Protein AF-A0A1W9USK1-F1 (afdb_monomer)

pLDDT: mean 75.29, std 17.19, range [24.2, 96.94]

Radius of gyration: 62.86 Å; Cα contacts (8 Å, |Δi|>4): 1246; chains: 1; bounding box: 165×66×156 Å

Structure (mmCIF, N/CA/C/O backbone):
data_AF-A0A1W9USK1-F1
#
_entry.id   AF-A0A1W9USK1-F1
#
loop_
_atom_site.group_PDB
_atom_site.id
_atom_site.type_symbol
_atom_site.label_atom_id
_atom_site.label_alt_id
_atom_site.label_comp_id
_atom_site.label_asym_id
_atom_site.label_entity_id
_atom_site.label_seq_id
_atom_site.pdbx_PDB_ins_code
_atom_site.Cartn_x
_atom_site.Cartn_y
_atom_site.Cartn_z
_atom_site.occupancy
_atom_site.B_iso_or_equiv
_atom_site.auth_seq_id
_atom_site.auth_comp_id
_atom_site.auth_asym_id
_atom_site.auth_atom_id
_atom_site.pdbx_PDB_model_num
ATOM 1 N N . MET A 1 1 ? 61.286 35.410 -27.698 1.00 58.69 1 MET A N 1
ATOM 2 C CA . MET A 1 1 ? 62.224 34.346 -27.285 1.00 58.69 1 MET A CA 1
ATOM 3 C C . MET A 1 1 ? 63.550 34.369 -28.039 1.00 58.69 1 MET A C 1
ATOM 5 O O . MET A 1 1 ? 64.523 34.782 -27.431 1.00 58.69 1 MET A O 1
ATOM 9 N N . LEU A 1 2 ? 63.636 34.010 -29.328 1.00 62.25 2 LEU A N 1
ATOM 10 C CA . LEU A 1 2 ? 64.926 33.966 -30.055 1.00 62.25 2 LEU A CA 1
ATOM 11 C C . LEU A 1 2 ? 65.676 35.310 -30.091 1.00 62.25 2 LEU A C 1
ATOM 13 O O . LEU A 1 2 ? 66.890 35.349 -29.911 1.00 62.25 2 LEU A O 1
ATOM 17 N N . SER A 1 3 ? 64.947 36.425 -30.199 1.00 66.12 3 SER A N 1
ATOM 18 C CA . SER A 1 3 ? 65.538 37.766 -30.075 1.00 66.12 3 SER A CA 1
ATOM 19 C C . SER A 1 3 ? 66.078 38.062 -28.667 1.00 66.12 3 SER A C 1
ATOM 21 O O . SER A 1 3 ? 67.128 38.678 -28.543 1.00 66.12 3 SER A O 1
ATOM 23 N N . GLN A 1 4 ? 65.410 37.593 -27.606 1.00 66.19 4 GLN A N 1
ATOM 24 C CA . GLN A 1 4 ? 65.884 37.757 -26.220 1.00 66.19 4 GLN A CA 1
ATOM 25 C C . GLN A 1 4 ? 67.106 36.870 -25.939 1.00 66.19 4 GLN A C 1
ATOM 27 O O . GLN A 1 4 ? 68.027 37.298 -25.250 1.00 66.19 4 GLN A O 1
ATOM 32 N N . LEU A 1 5 ? 67.138 35.657 -26.508 1.00 66.38 5 LEU A N 1
ATOM 33 C CA . LEU A 1 5 ? 68.307 34.777 -26.486 1.00 66.38 5 LEU A CA 1
ATOM 34 C C . LEU A 1 5 ? 69.496 35.444 -27.192 1.00 66.38 5 LEU A C 1
ATOM 36 O O . LEU A 1 5 ? 70.600 35.424 -26.659 1.00 66.38 5 LEU A O 1
ATOM 40 N N . ALA A 1 6 ? 69.273 36.069 -28.352 1.00 68.88 6 ALA A N 1
ATOM 41 C CA . ALA A 1 6 ? 70.318 36.796 -29.067 1.00 68.88 6 ALA A CA 1
ATOM 42 C C . ALA A 1 6 ? 70.874 37.966 -28.237 1.00 68.88 6 ALA A C 1
ATOM 44 O O . ALA A 1 6 ? 72.088 38.114 -28.134 1.00 68.88 6 ALA A O 1
ATOM 45 N N . ASP A 1 7 ? 70.016 38.750 -27.581 1.00 71.81 7 ASP A N 1
ATOM 46 C CA . ASP A 1 7 ? 70.453 39.871 -26.736 1.00 71.81 7 ASP A CA 1
ATOM 47 C C . ASP A 1 7 ? 71.226 39.407 -25.486 1.00 71.81 7 ASP A C 1
ATOM 49 O O . ASP A 1 7 ? 72.165 40.071 -25.039 1.00 71.81 7 ASP A O 1
ATOM 53 N N . LEU A 1 8 ? 70.862 38.252 -24.919 1.00 69.94 8 LEU A N 1
ATOM 54 C CA . LEU A 1 8 ? 71.554 37.653 -23.776 1.00 69.94 8 LEU A CA 1
ATOM 55 C C . LEU A 1 8 ? 72.918 37.062 -24.181 1.00 69.94 8 LEU A C 1
ATOM 57 O O . LEU A 1 8 ? 73.918 37.296 -23.501 1.00 69.94 8 LEU A O 1
ATOM 61 N N . LEU A 1 9 ? 72.969 36.355 -25.316 1.00 69.56 9 LEU A N 1
ATOM 62 C CA . LEU A 1 9 ? 74.195 35.820 -25.915 1.00 69.56 9 LEU A CA 1
ATOM 63 C C . LEU A 1 9 ? 75.167 36.931 -26.327 1.00 69.56 9 LEU A C 1
ATOM 65 O O . LEU A 1 9 ? 76.374 36.760 -26.192 1.00 69.56 9 LEU A O 1
ATOM 69 N N . GLU A 1 10 ? 74.669 38.075 -26.799 1.00 78.12 10 GLU A N 1
ATOM 70 C CA . GLU A 1 10 ? 75.499 39.233 -27.150 1.00 78.12 10 GLU A CA 1
ATOM 71 C C . GLU A 1 10 ? 76.147 39.865 -25.907 1.00 78.12 10 GLU A C 1
ATOM 73 O O . GLU A 1 10 ? 77.332 40.190 -25.935 1.00 78.12 10 GLU A O 1
ATOM 78 N N . LYS A 1 11 ? 75.416 39.962 -24.785 1.00 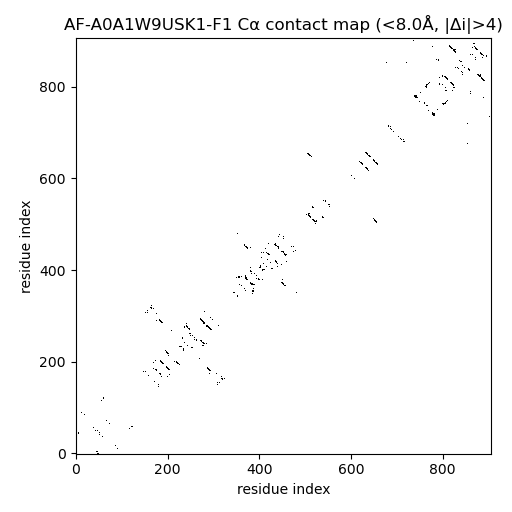75.69 11 LYS A N 1
ATOM 79 C CA . LYS A 1 11 ? 75.950 40.480 -23.510 1.00 75.69 11 LYS A CA 1
ATOM 80 C C . LYS A 1 11 ? 76.974 39.553 -22.854 1.00 75.69 11 LYS A C 1
ATOM 82 O O . LYS A 1 11 ? 77.929 40.045 -22.260 1.00 75.69 11 LYS A O 1
ATOM 87 N N . GLN A 1 12 ? 76.772 38.238 -22.942 1.00 72.44 12 GLN A N 1
ATOM 88 C CA . GLN A 1 12 ? 77.634 37.232 -22.303 1.00 72.44 12 GLN A CA 1
ATOM 89 C C . GLN A 1 12 ? 78.757 36.714 -23.212 1.00 72.44 12 GLN A C 1
ATOM 91 O O . GLN A 1 12 ? 79.623 35.970 -22.752 1.00 72.44 12 GLN A O 1
ATOM 96 N N . ALA A 1 13 ? 78.786 37.129 -24.484 1.00 68.31 13 ALA A N 1
ATOM 97 C CA . ALA A 1 13 ? 79.778 36.694 -25.467 1.00 68.31 13 ALA A CA 1
ATOM 98 C C . ALA A 1 13 ? 81.237 36.756 -24.966 1.00 68.31 13 ALA A C 1
ATOM 100 O O . ALA A 1 13 ? 81.956 35.780 -25.185 1.00 68.31 13 ALA A O 1
ATOM 101 N N . PRO A 1 14 ? 81.691 37.816 -24.256 1.00 71.69 14 PRO A N 1
ATOM 102 C CA . PRO A 1 14 ? 83.073 37.886 -23.777 1.00 71.69 14 PRO A CA 1
ATOM 103 C C . PRO A 1 14 ? 83.405 36.814 -22.727 1.00 71.69 14 PRO A C 1
ATOM 105 O O . PRO A 1 14 ? 84.463 36.193 -22.799 1.00 71.69 14 PRO A O 1
ATOM 108 N N . ALA A 1 15 ? 82.485 36.548 -21.792 1.00 70.12 15 ALA A N 1
ATOM 109 C CA . ALA A 1 15 ? 82.664 35.554 -20.730 1.00 70.12 15 ALA A CA 1
ATOM 110 C C . ALA A 1 15 ? 82.606 34.114 -21.270 1.00 70.12 15 ALA A C 1
ATOM 112 O O . ALA A 1 15 ? 83.434 33.274 -20.907 1.00 70.12 15 ALA A O 1
ATOM 113 N N . ILE A 1 16 ? 81.678 33.849 -22.200 1.00 68.88 16 ILE A N 1
ATOM 114 C CA . ILE A 1 16 ? 81.571 32.570 -22.923 1.00 68.88 16 ILE A CA 1
ATOM 115 C C . ILE A 1 16 ? 82.866 32.298 -23.695 1.00 68.88 16 ILE A C 1
ATOM 117 O O . ILE A 1 16 ? 83.400 31.190 -23.646 1.00 68.88 16 ILE A O 1
ATOM 121 N N . TYR A 1 17 ? 83.398 33.312 -24.381 1.00 69.56 17 TYR A N 1
ATOM 122 C CA . TYR A 1 17 ? 84.616 33.182 -25.173 1.00 69.56 17 TYR A CA 1
ATOM 123 C C . TYR A 1 17 ? 85.845 32.881 -24.307 1.00 69.56 17 TYR A C 1
ATOM 125 O O . TYR A 1 17 ? 86.638 32.001 -24.647 1.00 69.56 17 TYR A O 1
ATOM 133 N N . GLU A 1 18 ? 85.991 33.551 -23.163 1.00 70.25 18 GLU A N 1
ATOM 134 C CA . GLU A 1 18 ? 87.107 33.330 -22.238 1.00 70.25 18 GLU A CA 1
ATOM 135 C C . GLU A 1 18 ? 87.083 31.913 -21.633 1.00 70.25 18 GLU A C 1
ATOM 137 O O . GLU A 1 18 ? 88.085 31.191 -21.696 1.00 70.25 18 GLU A O 1
ATOM 142 N N . LYS A 1 19 ? 85.920 31.464 -21.135 1.00 70.56 19 LYS A N 1
ATOM 143 C CA . LYS A 1 19 ? 85.735 30.110 -20.577 1.00 70.56 19 LYS A CA 1
ATOM 144 C C . LYS A 1 19 ? 85.928 29.014 -21.619 1.00 70.56 19 LYS A C 1
ATOM 146 O O . LYS A 1 19 ? 86.581 28.004 -21.344 1.00 70.56 19 LYS A O 1
ATOM 151 N N . TRP A 1 20 ? 85.415 29.223 -22.828 1.00 69.06 20 TRP A N 1
ATOM 152 C CA . TRP A 1 20 ? 85.579 28.273 -23.922 1.00 69.06 20 TRP A CA 1
ATOM 153 C C . TRP A 1 20 ? 87.037 28.166 -24.378 1.00 69.06 20 TRP A C 1
ATOM 155 O O . TRP A 1 20 ? 87.550 27.059 -24.533 1.00 69.06 20 TRP A O 1
ATOM 165 N N . THR A 1 21 ? 87.744 29.293 -24.510 1.00 66.88 21 THR A N 1
ATOM 166 C CA . THR A 1 21 ? 89.169 29.306 -24.884 1.00 66.88 21 THR A CA 1
ATOM 167 C C . THR A 1 21 ? 90.022 28.584 -23.835 1.00 66.88 21 THR A C 1
ATOM 169 O O . THR A 1 21 ? 90.935 27.831 -24.182 1.00 66.88 21 THR A O 1
ATOM 172 N N . ALA A 1 22 ? 89.701 28.744 -22.547 1.00 68.88 22 ALA A N 1
ATOM 173 C CA . ALA A 1 22 ? 90.359 28.020 -21.462 1.00 68.88 22 ALA A CA 1
ATOM 174 C C . ALA A 1 22 ? 90.100 26.499 -21.521 1.00 68.88 22 ALA A C 1
ATOM 176 O O . ALA A 1 22 ? 91.046 25.714 -21.417 1.00 68.88 22 ALA A O 1
ATOM 177 N N . GLN A 1 23 ? 88.853 26.066 -21.752 1.00 67.38 23 GLN A N 1
ATOM 178 C CA . GLN A 1 23 ? 88.514 24.644 -21.915 1.00 67.38 23 GLN A CA 1
ATOM 179 C C . GLN A 1 23 ? 89.139 24.020 -23.169 1.00 67.38 23 GLN A C 1
ATOM 181 O O . GLN A 1 23 ? 89.606 22.880 -23.123 1.00 67.38 23 GLN A O 1
ATOM 186 N N . ALA A 1 24 ? 89.171 24.750 -24.284 1.00 63.28 24 ALA A N 1
ATOM 187 C CA . ALA A 1 24 ? 89.741 24.264 -25.534 1.00 63.28 24 ALA A CA 1
ATOM 188 C C . ALA A 1 24 ? 91.257 24.036 -25.410 1.00 63.28 24 ALA A C 1
ATOM 190 O O . ALA A 1 24 ? 91.768 23.000 -25.842 1.00 63.28 24 ALA A O 1
ATOM 191 N N . ARG A 1 25 ? 91.963 24.946 -24.723 1.00 67.75 25 ARG A N 1
ATOM 192 C CA . ARG A 1 25 ? 93.387 24.787 -24.387 1.00 67.75 25 ARG A CA 1
ATOM 193 C C . ARG A 1 25 ? 93.634 23.619 -23.434 1.00 67.75 25 ARG A C 1
ATOM 195 O O . ARG A 1 25 ? 94.583 22.868 -23.642 1.00 67.75 25 ARG A O 1
ATOM 202 N N . ALA A 1 26 ? 92.766 23.412 -22.441 1.00 66.56 26 ALA A N 1
ATOM 203 C CA . ALA A 1 26 ? 92.860 22.275 -21.519 1.00 66.56 26 ALA A CA 1
ATOM 204 C C . ALA A 1 26 ? 92.664 20.912 -22.214 1.00 66.56 26 ALA A C 1
ATOM 206 O O . ALA A 1 26 ? 93.242 19.915 -21.785 1.00 66.56 26 ALA A O 1
ATOM 207 N N . LYS A 1 27 ? 91.889 20.866 -23.305 1.00 64.31 27 LYS A N 1
ATOM 208 C CA . LYS A 1 27 ? 91.667 19.666 -24.131 1.00 64.31 27 LYS A CA 1
ATOM 209 C C . LYS A 1 27 ? 92.682 19.497 -25.278 1.00 64.31 27 LYS A C 1
ATOM 211 O O . LYS A 1 27 ? 92.581 18.536 -26.0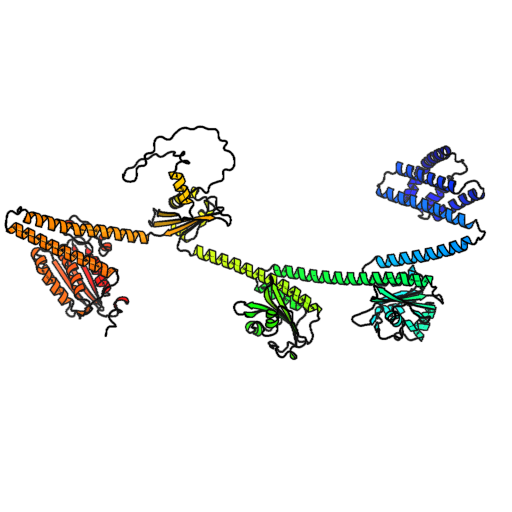36 1.00 64.31 27 LYS A O 1
ATOM 216 N N . GLY A 1 28 ? 93.684 20.378 -25.380 1.00 59.12 28 GLY A N 1
ATOM 217 C CA . GLY A 1 28 ? 94.786 20.265 -26.343 1.00 59.12 28 GLY A CA 1
ATOM 218 C C . GLY A 1 28 ? 94.453 20.698 -27.775 1.00 59.12 28 GLY A C 1
ATOM 219 O O . GLY A 1 28 ? 95.179 20.331 -28.700 1.00 59.12 28 GLY A O 1
ATOM 220 N N . TYR A 1 29 ? 93.377 21.462 -27.981 1.00 64.75 29 TYR A N 1
ATOM 221 C CA . TYR A 1 29 ? 93.001 21.972 -29.303 1.00 64.75 29 TYR A CA 1
ATOM 222 C C . TYR A 1 29 ? 93.846 23.199 -29.685 1.00 64.75 29 TYR A C 1
ATOM 224 O O . TYR A 1 29 ? 94.186 24.022 -28.835 1.00 64.75 29 TYR A O 1
ATOM 232 N N . SER A 1 30 ? 94.217 23.328 -30.963 1.00 55.69 30 SER A N 1
ATOM 233 C CA . SER A 1 30 ? 95.052 24.437 -31.446 1.00 55.69 30 SER A CA 1
ATOM 234 C C . SER A 1 30 ? 94.227 25.701 -31.726 1.00 55.69 30 SER A C 1
ATOM 236 O O . SER A 1 30 ? 93.098 25.615 -32.212 1.00 55.69 30 SER A O 1
ATOM 238 N N . ASP A 1 31 ? 94.810 26.887 -31.492 1.00 53.91 31 ASP A N 1
ATOM 239 C CA . ASP A 1 31 ? 94.133 28.193 -31.650 1.00 53.91 31 ASP A CA 1
ATOM 240 C C . ASP A 1 31 ? 93.540 28.408 -33.072 1.00 53.91 31 ASP A C 1
ATOM 242 O O . ASP A 1 31 ? 92.625 29.204 -33.263 1.00 53.91 31 ASP A O 1
ATOM 246 N N . GLY A 1 32 ? 94.008 27.664 -34.086 1.00 52.53 32 GLY A N 1
ATOM 247 C CA . GLY A 1 32 ? 93.517 27.724 -35.471 1.00 52.53 32 GLY A CA 1
ATOM 248 C C . GLY A 1 32 ? 92.329 26.808 -35.808 1.00 52.53 32 GLY A C 1
ATOM 249 O O . GLY A 1 32 ? 91.776 26.903 -36.908 1.00 52.53 32 GLY A O 1
ATOM 250 N N . VAL A 1 33 ? 91.906 25.917 -34.909 1.00 51.75 33 VAL A N 1
ATOM 251 C CA . VAL A 1 33 ? 90.826 24.932 -35.150 1.00 51.75 33 VAL A CA 1
ATOM 252 C C . VAL A 1 33 ? 89.441 25.453 -34.726 1.00 51.75 33 VAL A C 1
ATOM 254 O O . VAL A 1 33 ? 88.423 25.066 -35.293 1.00 51.75 33 VAL A O 1
ATOM 257 N N . ILE A 1 34 ? 89.429 26.512 -33.932 1.00 54.78 34 ILE A N 1
ATOM 258 C CA . ILE A 1 34 ? 88.286 27.169 -33.295 1.00 54.78 34 ILE A CA 1
ATOM 259 C C . ILE A 1 34 ? 87.282 27.766 -34.318 1.00 54.78 34 ILE A C 1
ATOM 261 O O . ILE A 1 34 ? 87.684 28.364 -35.328 1.00 54.78 34 ILE A O 1
ATOM 265 N N . ILE A 1 35 ? 85.967 27.616 -34.070 1.00 55.56 35 ILE A N 1
ATOM 266 C CA . ILE A 1 35 ? 84.908 28.436 -34.695 1.00 55.56 35 ILE A CA 1
ATOM 267 C C . ILE A 1 35 ? 85.123 29.869 -34.197 1.00 55.56 35 ILE A C 1
ATOM 269 O O . ILE A 1 35 ? 84.727 30.234 -33.096 1.00 55.56 35 ILE A O 1
ATOM 273 N N . HIS A 1 36 ? 85.858 30.645 -34.988 1.00 57.28 36 HIS A N 1
ATOM 274 C CA . HIS A 1 36 ? 86.332 31.974 -34.621 1.00 57.28 36 HIS A CA 1
ATOM 275 C C . HIS A 1 36 ? 85.168 32.913 -34.269 1.00 57.28 36 HIS A C 1
ATOM 277 O O . HIS A 1 36 ? 84.062 32.775 -34.798 1.00 57.28 36 HIS A O 1
ATOM 283 N N . GLU A 1 37 ? 85.475 33.959 -33.498 1.00 56.97 37 GLU A N 1
ATOM 284 C CA . GLU A 1 37 ? 84.656 35.160 -33.247 1.00 56.97 37 GLU A CA 1
ATOM 285 C C . GLU A 1 37 ? 83.885 35.663 -34.493 1.00 56.97 37 GLU A C 1
ATOM 287 O O . GLU A 1 37 ? 82.810 36.237 -34.386 1.00 56.97 37 GLU A O 1
ATOM 292 N N . ALA A 1 38 ? 84.370 35.358 -35.703 1.00 61.12 38 ALA A N 1
ATOM 293 C CA . ALA A 1 38 ? 83.755 35.685 -36.987 1.00 61.12 38 ALA A CA 1
ATOM 294 C C . ALA A 1 38 ? 82.378 35.038 -37.267 1.00 61.12 38 ALA A C 1
ATOM 296 O O . ALA A 1 38 ? 81.645 35.525 -38.137 1.00 61.12 38 ALA A O 1
ATOM 297 N N . VAL A 1 39 ? 82.015 33.941 -36.591 1.00 66.00 39 VAL A N 1
ATOM 298 C CA . VAL A 1 39 ? 80.722 33.256 -36.807 1.00 66.00 39 VAL A CA 1
ATOM 299 C C . VAL A 1 39 ? 79.647 33.770 -35.844 1.00 66.00 39 VAL A C 1
ATOM 301 O O . VAL A 1 39 ? 78.465 33.792 -36.190 1.00 66.00 39 VAL A O 1
ATOM 304 N N . TRP A 1 40 ? 80.058 34.295 -34.689 1.00 69.81 40 TRP A N 1
ATOM 305 C CA . TRP A 1 40 ? 79.164 34.775 -33.636 1.00 69.81 40 TRP A CA 1
ATOM 306 C C . TRP A 1 40 ? 78.204 35.892 -34.090 1.00 69.81 40 TRP A C 1
ATOM 308 O O . TRP A 1 40 ? 76.997 35.745 -33.893 1.00 69.81 40 TRP A O 1
ATOM 318 N N . PRO A 1 41 ? 78.645 36.934 -34.828 1.00 71.62 41 PRO A N 1
ATOM 319 C CA . PRO A 1 41 ? 77.733 37.946 -35.365 1.00 71.62 41 PRO A CA 1
ATOM 320 C C . PRO A 1 41 ? 76.708 37.369 -36.348 1.00 71.62 41 PRO A C 1
ATOM 322 O O . PRO A 1 41 ? 75.589 37.871 -36.458 1.00 71.62 41 PRO A O 1
ATOM 325 N N . THR A 1 42 ? 77.079 36.300 -37.064 1.00 72.62 42 THR A N 1
ATOM 326 C CA . THR A 1 42 ? 76.193 35.642 -38.036 1.00 72.62 42 THR A CA 1
ATOM 327 C C . THR A 1 42 ? 75.117 34.834 -37.310 1.00 72.62 42 THR A C 1
ATOM 329 O O . THR A 1 42 ? 73.959 34.888 -37.711 1.00 72.62 42 THR A O 1
ATOM 332 N N . LEU A 1 43 ? 75.469 34.169 -36.204 1.00 73.25 43 LEU A N 1
ATOM 333 C CA . LEU A 1 43 ? 74.518 33.479 -35.329 1.00 73.25 43 LEU A CA 1
ATOM 334 C C . LEU A 1 43 ? 73.540 34.458 -34.667 1.00 73.25 43 LEU A C 1
ATOM 336 O O . LEU A 1 43 ? 72.334 34.256 -34.738 1.00 73.25 43 LEU A O 1
ATOM 340 N N . LEU A 1 44 ? 74.038 35.552 -34.083 1.00 73.31 44 LEU A N 1
ATOM 341 C CA . LEU A 1 44 ? 73.194 36.569 -33.443 1.00 73.31 44 LEU A CA 1
ATOM 342 C C . LEU A 1 44 ? 72.211 37.205 -34.435 1.00 73.31 44 LEU A C 1
ATOM 344 O O . LEU A 1 44 ? 71.035 37.389 -34.126 1.00 73.31 44 LEU A O 1
ATOM 348 N N . THR A 1 45 ? 72.677 37.494 -35.652 1.00 77.44 45 THR A N 1
ATOM 349 C CA . THR A 1 45 ? 71.821 38.032 -36.720 1.00 77.44 45 THR A CA 1
ATOM 350 C C . THR A 1 45 ? 70.772 37.014 -37.167 1.00 77.44 45 THR A C 1
ATOM 352 O O . THR A 1 45 ? 69.621 37.386 -37.384 1.00 77.44 45 THR A O 1
ATOM 355 N N . ALA A 1 46 ? 71.155 35.742 -37.284 1.00 70.94 46 ALA A N 1
ATOM 356 C CA . ALA A 1 46 ? 70.264 34.652 -37.660 1.00 70.94 46 ALA A CA 1
ATOM 357 C C . ALA A 1 46 ? 69.166 34.411 -36.609 1.00 70.94 46 ALA A C 1
ATOM 359 O O . ALA A 1 46 ? 67.993 34.322 -36.957 1.00 70.94 46 ALA A O 1
ATOM 360 N N . LEU A 1 47 ? 69.524 34.413 -35.320 1.00 70.44 47 LEU A N 1
ATOM 361 C CA . LEU A 1 47 ? 68.578 34.271 -34.207 1.00 70.44 47 LEU A CA 1
ATOM 362 C C . LEU A 1 47 ? 67.606 35.459 -34.109 1.00 70.44 47 LEU A C 1
ATOM 364 O O . LEU A 1 47 ? 66.425 35.265 -33.836 1.00 70.44 47 LEU A O 1
ATOM 368 N N . ARG A 1 48 ? 68.065 36.692 -34.374 1.00 75.81 48 ARG A N 1
ATOM 369 C CA . ARG A 1 48 ? 67.195 37.887 -34.404 1.00 75.81 48 ARG A CA 1
ATOM 370 C C . ARG A 1 48 ? 66.210 37.890 -35.574 1.00 75.81 48 ARG A C 1
ATOM 372 O O . ARG A 1 48 ? 65.151 38.499 -35.462 1.00 75.81 48 ARG A O 1
ATOM 379 N N . LYS A 1 49 ? 66.568 37.252 -36.691 1.00 76.00 49 LYS A N 1
ATOM 380 C CA . LYS A 1 49 ? 65.746 37.175 -37.910 1.00 76.00 49 LYS A CA 1
ATOM 381 C C . LYS A 1 49 ? 64.916 35.897 -38.021 1.00 76.00 49 LYS A C 1
ATOM 383 O O . LYS A 1 49 ? 64.175 35.776 -38.988 1.00 76.00 49 LYS A O 1
ATOM 388 N N . ASP A 1 50 ? 65.052 34.986 -37.058 1.00 70.50 50 ASP A N 1
ATOM 389 C CA . ASP A 1 50 ? 64.439 33.653 -37.081 1.00 70.50 50 ASP A CA 1
ATOM 390 C C . ASP A 1 50 ? 64.746 32.873 -38.378 1.00 70.50 50 ASP A C 1
ATOM 392 O O . ASP A 1 50 ? 63.927 32.132 -38.913 1.00 70.50 50 ASP A O 1
ATOM 396 N N . ASP A 1 51 ? 65.953 33.079 -38.921 1.00 72.25 51 ASP A N 1
ATOM 397 C CA . ASP A 1 51 ? 66.445 32.396 -40.116 1.00 72.25 51 ASP A CA 1
ATOM 398 C C . ASP A 1 51 ? 67.905 31.988 -39.919 1.00 72.25 51 ASP A C 1
ATOM 400 O O . ASP A 1 51 ? 68.832 32.802 -39.957 1.00 72.25 51 ASP A O 1
ATOM 404 N N . LEU A 1 52 ? 68.100 30.688 -39.712 1.00 66.00 52 LEU A N 1
ATOM 405 C CA . LEU A 1 52 ? 69.395 30.066 -39.446 1.00 66.00 52 LEU A CA 1
ATOM 406 C C . LEU A 1 52 ? 70.172 29.713 -40.715 1.00 66.00 52 LEU A C 1
ATOM 408 O O . LEU A 1 52 ? 71.340 29.328 -40.629 1.00 66.00 52 LEU A O 1
ATOM 412 N N . THR A 1 53 ? 69.560 29.856 -41.889 1.00 67.56 53 THR A N 1
ATOM 413 C CA . THR A 1 53 ? 70.156 29.499 -43.182 1.00 67.56 53 THR A CA 1
ATOM 414 C C . THR A 1 53 ? 71.503 30.196 -43.434 1.00 67.56 53 THR A C 1
ATOM 416 O O . THR A 1 53 ? 72.469 29.502 -43.768 1.00 67.56 53 THR A O 1
ATOM 419 N N . PRO A 1 54 ? 71.663 31.516 -43.185 1.00 71.19 54 PRO A N 1
ATOM 420 C CA . PRO A 1 54 ? 72.937 32.209 -43.402 1.00 71.19 54 PRO A CA 1
ATOM 421 C C . PRO A 1 54 ? 74.050 31.733 -42.458 1.00 71.19 54 PRO A C 1
ATOM 423 O O . PRO A 1 54 ? 75.223 31.683 -42.834 1.00 71.19 54 PRO A O 1
ATOM 426 N N . PHE A 1 55 ? 73.687 31.369 -41.225 1.00 71.19 55 PHE A N 1
ATOM 427 C CA . PHE A 1 55 ? 74.616 30.813 -40.245 1.00 71.19 55 PHE A CA 1
ATOM 428 C C . PHE A 1 55 ? 75.050 29.395 -40.638 1.00 71.19 55 PHE A C 1
ATOM 430 O O . PHE A 1 55 ? 76.250 29.119 -40.661 1.00 71.19 55 PHE A O 1
ATOM 437 N N . LYS A 1 56 ? 74.104 28.532 -41.037 1.00 63.47 56 LYS A N 1
ATOM 438 C CA . LYS A 1 56 ? 74.372 27.166 -41.522 1.00 63.47 56 LYS A CA 1
ATOM 439 C C . LYS A 1 56 ? 75.328 27.165 -42.711 1.00 63.47 56 LYS A C 1
ATOM 441 O O . LYS A 1 56 ? 76.303 26.418 -42.712 1.00 63.47 56 LYS A O 1
ATOM 446 N N . GLN A 1 57 ? 75.092 28.042 -43.685 1.00 66.12 57 GLN A N 1
ATOM 447 C CA . GLN A 1 57 ? 75.927 28.142 -44.879 1.00 66.12 57 GLN A CA 1
ATOM 448 C C . GLN A 1 57 ? 77.359 28.573 -44.539 1.00 66.12 57 GLN A C 1
ATOM 450 O O . GLN A 1 57 ? 78.319 27.920 -44.939 1.00 66.12 57 GLN A O 1
ATOM 455 N N . LYS A 1 58 ? 77.516 29.605 -43.702 1.00 68.94 58 LYS A N 1
ATOM 456 C CA . LYS A 1 58 ? 78.836 30.107 -43.302 1.00 68.94 58 LYS A CA 1
ATOM 457 C C . LYS A 1 58 ? 79.618 29.122 -42.430 1.00 68.94 58 LYS A C 1
ATOM 459 O O . LYS A 1 58 ? 80.838 29.026 -42.558 1.00 68.94 58 LYS A O 1
ATOM 464 N N . LEU A 1 59 ? 78.928 28.383 -41.561 1.00 67.25 59 LEU A N 1
ATOM 465 C CA . LEU A 1 59 ? 79.525 27.297 -40.788 1.00 67.25 59 LEU A CA 1
ATOM 466 C C . LEU A 1 59 ? 79.980 26.162 -41.720 1.00 67.25 59 LEU A C 1
ATOM 468 O O . LEU A 1 59 ? 81.125 25.721 -41.632 1.00 67.25 59 LEU A O 1
ATOM 472 N N . GLY A 1 60 ? 79.119 25.756 -42.659 1.00 63.00 60 GLY A N 1
ATOM 473 C CA . GLY A 1 60 ? 79.423 24.763 -43.687 1.00 63.00 60 GLY A CA 1
ATOM 474 C C . GLY A 1 60 ? 80.665 25.117 -44.507 1.00 63.00 60 GLY A C 1
ATOM 475 O O . GLY A 1 60 ? 81.542 24.272 -44.664 1.00 63.00 60 GLY A O 1
ATOM 476 N N . ASP A 1 61 ? 80.805 26.373 -44.935 1.00 65.44 61 ASP A N 1
ATOM 477 C CA . ASP A 1 61 ? 81.955 26.852 -45.715 1.00 65.44 61 ASP A CA 1
ATOM 478 C C . ASP A 1 61 ? 83.276 26.807 -44.928 1.00 65.44 61 ASP A C 1
ATOM 480 O O . ASP A 1 61 ? 84.316 26.395 -45.454 1.00 65.44 61 ASP A O 1
ATOM 484 N N . ILE A 1 62 ? 83.258 27.209 -43.651 1.00 65.50 62 ILE A N 1
ATOM 485 C CA . ILE A 1 62 ? 84.444 27.178 -42.777 1.00 65.50 62 ILE A CA 1
ATOM 486 C C . ILE A 1 62 ? 84.894 25.736 -42.547 1.00 65.50 62 ILE A C 1
ATOM 488 O O . ILE A 1 62 ? 86.087 25.430 -42.636 1.00 65.50 62 ILE A O 1
ATOM 492 N N . VAL A 1 63 ? 83.940 24.848 -42.276 1.00 61.88 63 VAL A N 1
ATOM 493 C CA . VAL A 1 63 ? 84.213 23.434 -42.025 1.00 61.88 63 VAL A CA 1
ATOM 494 C C . VAL A 1 63 ? 84.694 22.753 -43.299 1.00 61.88 63 VAL A C 1
ATOM 496 O O . VAL A 1 63 ? 85.705 22.054 -43.262 1.00 61.88 63 VAL A O 1
ATOM 499 N N . HIS A 1 64 ? 84.053 23.022 -44.437 1.00 63.47 64 HIS A N 1
ATOM 500 C CA . HIS A 1 64 ? 84.504 22.561 -45.744 1.00 63.47 64 HIS A CA 1
ATOM 501 C C . HIS A 1 64 ? 85.960 22.978 -45.987 1.00 63.47 64 HIS A C 1
ATOM 503 O O . HIS A 1 64 ? 86.805 22.133 -46.259 1.00 63.47 64 HIS A O 1
ATOM 509 N N . LYS A 1 65 ? 86.313 24.250 -45.771 1.00 64.62 65 LYS A N 1
ATOM 510 C CA . LYS A 1 65 ? 87.685 24.743 -45.962 1.00 64.62 65 LYS A CA 1
ATOM 511 C C . LYS A 1 65 ? 88.715 24.045 -45.059 1.00 64.62 65 LYS A C 1
ATOM 513 O O . LYS A 1 65 ? 89.830 23.793 -45.511 1.00 64.62 65 LYS A O 1
ATOM 518 N N . LYS A 1 66 ? 88.363 23.710 -43.810 1.00 61.41 66 LYS A N 1
ATOM 519 C CA . LYS A 1 66 ? 89.268 23.027 -42.861 1.00 61.41 66 LYS A CA 1
ATOM 520 C C . LYS A 1 66 ? 89.377 21.516 -43.104 1.00 61.41 66 LYS A C 1
ATOM 522 O O . LYS A 1 66 ? 90.473 20.970 -42.987 1.00 61.41 66 LYS A O 1
ATOM 527 N N . VAL A 1 67 ? 88.284 20.852 -43.481 1.00 60.34 67 VAL A N 1
ATOM 528 C CA . VAL A 1 67 ? 88.262 19.414 -43.809 1.00 60.34 67 VAL A CA 1
ATOM 529 C C . VAL A 1 67 ? 89.013 19.147 -45.115 1.00 60.34 67 VAL A C 1
ATOM 531 O O . VAL A 1 67 ? 89.841 18.241 -45.166 1.00 60.34 67 VAL A O 1
ATOM 534 N N . THR A 1 68 ? 88.813 19.975 -46.145 1.00 61.28 68 THR A N 1
ATOM 535 C CA . THR A 1 68 ? 89.507 19.837 -47.439 1.00 61.28 68 THR A CA 1
ATOM 536 C C . THR A 1 68 ? 91.010 20.135 -47.326 1.00 61.28 68 THR A C 1
ATOM 538 O O . THR A 1 68 ? 91.801 19.596 -48.094 1.00 61.28 68 THR A O 1
ATOM 541 N N . ALA A 1 69 ? 91.428 20.930 -46.332 1.00 58.38 69 ALA A N 1
ATOM 542 C CA . ALA A 1 69 ? 92.834 21.170 -45.993 1.00 58.38 69 ALA A CA 1
ATOM 543 C C . ALA A 1 69 ? 93.455 20.093 -45.071 1.00 58.38 69 ALA A C 1
ATOM 545 O O . ALA A 1 69 ? 94.629 20.201 -44.720 1.00 58.38 69 ALA A O 1
ATOM 546 N N . GLY A 1 70 ? 92.688 19.073 -44.657 1.00 58.53 70 GLY A N 1
ATOM 547 C CA . GLY A 1 70 ? 93.153 17.989 -43.781 1.00 58.53 70 GLY A CA 1
ATOM 548 C C . GLY A 1 70 ? 93.387 18.393 -42.321 1.00 58.53 70 GLY A C 1
ATOM 549 O O . GLY A 1 70 ? 94.037 17.657 -41.584 1.00 58.53 70 GLY A O 1
ATOM 550 N N . ALA A 1 71 ? 92.881 19.554 -41.898 1.00 56.69 71 ALA A N 1
ATOM 551 C CA . ALA A 1 71 ? 93.188 20.140 -40.595 1.00 56.69 71 ALA A CA 1
ATOM 552 C C . ALA A 1 71 ? 92.335 19.586 -39.435 1.00 56.69 71 ALA A C 1
ATOM 554 O O . ALA A 1 71 ? 92.758 19.706 -38.289 1.00 56.69 71 ALA A O 1
ATOM 555 N N . ILE A 1 72 ? 91.160 18.991 -39.708 1.00 64.38 72 ILE A N 1
ATOM 556 C CA . ILE A 1 72 ? 90.253 18.408 -38.695 1.00 64.38 72 ILE A CA 1
ATOM 557 C C . ILE A 1 72 ? 89.522 17.161 -39.223 1.00 64.38 72 ILE A C 1
ATOM 559 O O . ILE A 1 72 ? 89.183 17.083 -40.405 1.00 64.38 72 ILE A O 1
ATOM 563 N N . THR A 1 73 ? 89.230 16.194 -38.348 1.00 64.12 73 THR A N 1
ATOM 564 C CA . THR A 1 73 ? 88.405 15.009 -38.666 1.00 64.12 73 THR A CA 1
ATOM 565 C C . THR A 1 73 ? 86.927 15.210 -38.295 1.00 64.12 73 THR A C 1
ATOM 567 O O . THR A 1 73 ? 86.603 16.013 -37.424 1.00 64.12 73 THR A O 1
ATOM 570 N N . ARG A 1 74 ? 86.008 14.430 -38.897 1.00 62.19 74 ARG A N 1
ATOM 571 C CA . ARG A 1 74 ? 84.559 14.460 -38.577 1.00 62.19 74 ARG A CA 1
ATOM 572 C C . ARG A 1 74 ? 84.278 14.289 -37.083 1.00 62.19 74 ARG A C 1
ATOM 574 O O . ARG A 1 74 ? 83.400 14.952 -36.550 1.00 62.19 74 ARG A O 1
ATOM 581 N N . ARG A 1 75 ? 85.012 13.393 -36.422 1.00 62.97 75 ARG A N 1
ATOM 582 C CA . ARG A 1 75 ? 84.846 13.134 -34.989 1.00 62.97 75 ARG A CA 1
ATOM 583 C C . ARG A 1 75 ? 85.298 14.331 -34.152 1.00 62.97 75 ARG A C 1
ATOM 585 O O . ARG A 1 75 ? 84.554 14.751 -33.282 1.00 62.97 75 ARG A O 1
ATOM 592 N N . GLN A 1 76 ? 86.440 14.931 -34.492 1.00 65.12 76 GLN A N 1
ATOM 593 C CA . GLN A 1 76 ? 86.923 16.147 -33.828 1.00 65.12 76 GLN A CA 1
ATOM 594 C C . GLN A 1 76 ? 85.946 17.316 -33.987 1.00 65.12 76 GLN A C 1
ATOM 596 O O . GLN A 1 76 ? 85.635 17.970 -33.004 1.00 65.12 76 GLN A O 1
ATOM 601 N N . PHE A 1 77 ? 85.380 17.523 -35.180 1.00 67.94 77 PHE A N 1
ATOM 602 C CA . PHE A 1 77 ? 84.378 18.572 -35.394 1.00 67.94 77 PHE A CA 1
ATOM 603 C C . PHE A 1 77 ? 83.110 18.372 -34.545 1.00 67.94 77 PHE A C 1
ATOM 605 O O . PHE A 1 77 ? 82.594 19.327 -33.966 1.00 67.94 77 PHE A O 1
ATOM 612 N N . MET A 1 78 ? 82.621 17.132 -34.453 1.00 63.72 78 MET A N 1
ATOM 613 C CA . MET A 1 78 ? 81.455 16.787 -33.633 1.00 63.72 78 MET A CA 1
ATOM 614 C C . MET A 1 78 ? 81.719 17.002 -32.141 1.00 63.72 78 MET A C 1
ATOM 616 O O . MET A 1 78 ? 80.908 17.631 -31.464 1.00 63.72 78 MET A O 1
ATOM 620 N N . ASP A 1 79 ? 82.867 16.528 -31.655 1.00 64.06 79 ASP A N 1
ATOM 621 C CA . ASP A 1 79 ? 83.260 16.646 -30.250 1.00 64.06 79 ASP A CA 1
ATOM 622 C C . ASP A 1 79 ? 83.493 18.121 -29.855 1.00 64.06 79 ASP A C 1
ATOM 624 O O . ASP A 1 79 ? 83.099 18.549 -28.769 1.00 64.06 79 ASP A O 1
ATOM 628 N N . GLU A 1 80 ? 84.078 18.927 -30.746 1.00 67.19 80 GLU A N 1
ATOM 629 C CA . GLU A 1 80 ? 84.317 20.359 -30.523 1.00 67.19 80 GLU A CA 1
ATOM 630 C C . GLU A 1 80 ? 83.029 21.188 -30.575 1.00 67.19 80 GLU A C 1
ATOM 632 O O . GLU A 1 80 ? 82.830 22.059 -29.728 1.00 67.19 80 GLU A O 1
ATOM 637 N N . THR A 1 81 ? 82.130 20.897 -31.522 1.00 67.12 81 THR A N 1
ATOM 638 C CA . THR A 1 81 ? 80.829 21.578 -31.629 1.00 67.12 81 THR A CA 1
ATOM 639 C C . THR A 1 81 ? 79.981 21.291 -30.394 1.00 67.12 81 THR A C 1
ATOM 641 O O . THR A 1 81 ? 79.424 22.216 -29.809 1.00 67.12 81 THR A O 1
ATOM 644 N N . GLN A 1 82 ? 79.940 20.033 -29.942 1.00 66.75 82 GLN A N 1
ATOM 645 C CA . GLN A 1 82 ? 79.257 19.653 -28.704 1.00 66.75 82 GLN A CA 1
ATOM 646 C C . GLN A 1 82 ? 79.817 20.414 -27.500 1.00 66.75 82 GLN A C 1
ATOM 648 O O . GLN A 1 82 ? 79.060 21.072 -26.794 1.00 66.75 82 GLN A O 1
ATOM 653 N N . ALA A 1 83 ? 81.142 20.406 -27.317 1.00 65.50 83 ALA A N 1
ATOM 654 C CA . ALA A 1 83 ? 81.779 21.102 -26.202 1.00 65.50 83 ALA A CA 1
ATOM 655 C C . ALA A 1 83 ? 81.481 22.612 -26.200 1.00 65.50 83 ALA A C 1
ATOM 657 O O . ALA A 1 83 ? 81.375 23.224 -25.141 1.00 65.50 83 ALA A O 1
ATOM 658 N N . GLN A 1 84 ? 81.333 23.223 -27.375 1.00 67.56 84 GLN A N 1
ATOM 659 C CA . GLN A 1 84 ? 81.017 24.641 -27.502 1.00 67.56 84 GLN A CA 1
ATOM 66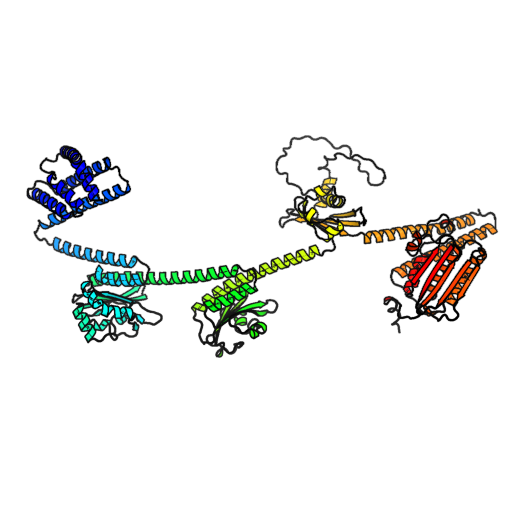0 C C . GLN A 1 84 ? 79.557 24.950 -27.126 1.00 67.56 84 GLN A C 1
ATOM 662 O O . GLN A 1 84 ? 79.300 25.935 -26.434 1.00 67.56 84 GLN A O 1
ATOM 667 N N . PHE A 1 85 ? 78.610 24.094 -27.523 1.00 68.69 85 PHE A N 1
ATOM 668 C CA . PHE A 1 85 ? 77.210 24.199 -27.098 1.00 68.69 85 PHE A CA 1
ATOM 669 C C . PHE A 1 85 ? 77.043 23.957 -25.595 1.00 68.69 85 PHE A C 1
ATOM 671 O O . PHE A 1 85 ? 76.254 24.657 -24.960 1.00 68.69 85 PHE A O 1
ATOM 678 N N . ASP A 1 86 ? 77.825 23.050 -25.010 1.00 65.62 86 ASP A N 1
ATOM 679 C CA . ASP A 1 86 ? 77.802 22.781 -23.570 1.00 65.62 86 ASP A CA 1
ATOM 680 C C . ASP A 1 86 ? 78.235 24.024 -22.762 1.00 65.62 86 ASP A C 1
ATOM 682 O O . ASP A 1 86 ? 77.533 24.422 -21.835 1.00 65.62 86 ASP A O 1
ATOM 686 N N . VAL A 1 87 ? 79.311 24.719 -23.166 1.00 67.38 87 VAL A N 1
ATOM 687 C CA . VAL A 1 87 ? 79.771 25.963 -22.501 1.00 67.38 87 VAL A CA 1
ATOM 688 C C . VAL A 1 87 ? 78.755 27.097 -22.630 1.00 67.38 87 VAL A C 1
ATOM 690 O O . VAL A 1 87 ? 78.501 27.818 -21.666 1.00 67.38 87 VAL A O 1
ATOM 693 N N . ILE A 1 88 ? 78.150 27.261 -23.811 1.00 68.00 88 ILE A N 1
ATOM 694 C CA . ILE A 1 88 ? 77.083 28.251 -24.025 1.00 68.00 88 ILE A CA 1
ATOM 695 C C . ILE A 1 88 ? 75.902 27.952 -23.096 1.00 68.00 88 ILE A C 1
ATOM 697 O O . ILE A 1 88 ? 75.343 28.865 -22.491 1.00 68.00 88 ILE A O 1
ATOM 701 N N . THR A 1 89 ? 75.548 26.676 -22.958 1.00 65.94 89 THR A N 1
ATOM 702 C CA . THR A 1 89 ? 74.446 26.225 -22.106 1.00 65.94 89 THR A CA 1
ATOM 703 C C . THR A 1 89 ? 74.746 26.480 -20.627 1.00 65.94 89 THR A C 1
ATOM 705 O O . THR A 1 89 ? 73.901 27.045 -19.933 1.00 65.94 89 THR A O 1
ATOM 708 N N . GLU A 1 90 ? 75.943 26.136 -20.145 1.00 68.62 90 GLU A N 1
ATOM 709 C CA . GLU A 1 90 ? 76.367 26.384 -18.759 1.00 68.62 90 GLU A CA 1
ATOM 710 C C . GLU A 1 90 ? 76.381 27.880 -18.408 1.00 68.62 90 GLU A C 1
ATOM 712 O O . GLU A 1 90 ? 75.893 28.269 -17.343 1.00 68.62 90 GLU A O 1
ATOM 717 N N . GLU A 1 91 ? 76.868 28.742 -19.306 1.00 68.88 91 GLU A N 1
ATOM 718 C CA . GLU A 1 91 ? 76.920 30.181 -19.032 1.00 68.88 91 GLU A CA 1
ATOM 719 C C . GLU A 1 91 ? 75.528 30.815 -19.031 1.00 68.88 91 GLU A C 1
ATOM 721 O O . GLU A 1 91 ? 75.203 31.603 -18.137 1.00 68.88 91 GLU A O 1
ATOM 726 N N . LEU A 1 92 ? 74.675 30.422 -19.983 1.00 66.00 92 LEU A N 1
ATOM 727 C CA . LEU A 1 92 ? 73.282 30.861 -20.046 1.00 66.00 92 LEU A CA 1
ATOM 728 C C . LEU A 1 92 ? 72.502 30.436 -18.796 1.00 66.00 92 LEU A C 1
ATOM 730 O O . LEU A 1 92 ? 71.758 31.250 -18.252 1.00 66.00 92 LEU A O 1
ATOM 734 N N . LEU A 1 93 ? 72.718 29.213 -18.298 1.00 66.25 93 LEU A N 1
ATOM 735 C CA . LEU A 1 93 ? 72.143 28.723 -17.040 1.00 66.25 93 LEU A CA 1
ATOM 736 C C . LEU A 1 93 ? 72.595 29.555 -15.833 1.00 66.25 93 LEU A C 1
ATOM 738 O O . LEU A 1 93 ? 71.790 29.839 -14.950 1.00 66.25 93 LEU A O 1
ATOM 742 N N . SER A 1 94 ? 73.867 29.961 -15.794 1.00 66.19 94 SER A N 1
ATOM 743 C CA . SER A 1 94 ? 74.438 30.696 -14.657 1.00 66.19 94 SER A CA 1
ATOM 744 C C . SER A 1 94 ? 73.958 32.150 -14.546 1.00 66.19 94 SER A C 1
ATOM 746 O O . SER A 1 94 ? 73.941 32.714 -13.452 1.00 66.19 94 SER A O 1
ATOM 748 N N . CYS A 1 95 ? 73.555 32.761 -15.665 1.00 64.38 95 CYS A N 1
ATOM 749 C CA . CYS A 1 95 ? 73.154 34.168 -15.739 1.00 64.38 95 CYS A CA 1
ATOM 750 C C . CYS A 1 95 ? 71.641 34.381 -15.920 1.00 64.38 95 CYS A C 1
ATOM 752 O O . CYS A 1 95 ? 71.187 35.529 -15.926 1.00 64.38 95 CYS A O 1
ATOM 754 N N . TRP A 1 96 ? 70.852 33.314 -16.081 1.00 65.94 96 TRP A N 1
ATOM 755 C CA . TRP A 1 96 ? 69.408 33.417 -16.284 1.00 65.94 96 TRP A CA 1
ATOM 756 C C . TRP A 1 96 ? 68.669 33.768 -14.989 1.00 65.94 96 TRP A C 1
ATOM 758 O O . TRP A 1 96 ? 68.719 33.032 -14.007 1.00 65.94 96 TRP A O 1
ATOM 768 N N . GLN A 1 97 ? 67.937 34.885 -15.006 1.00 60.47 97 GLN A N 1
ATOM 769 C CA . GLN A 1 97 ? 67.118 35.359 -13.879 1.00 60.47 97 GLN A CA 1
ATOM 770 C C . GLN A 1 97 ? 65.597 35.226 -14.121 1.00 60.47 97 GLN A C 1
ATOM 772 O O . GLN A 1 97 ? 64.811 35.708 -13.310 1.00 60.47 97 GLN A O 1
ATOM 777 N N . GLY A 1 98 ? 65.178 34.610 -15.236 1.00 62.66 98 GLY A N 1
ATOM 778 C CA . GLY A 1 98 ? 63.769 34.432 -15.625 1.00 62.66 98 GLY A CA 1
ATOM 779 C C . GLY A 1 98 ? 63.142 33.105 -15.169 1.00 62.66 98 GLY A C 1
ATOM 780 O O . GLY A 1 98 ? 63.759 32.320 -14.449 1.00 62.66 98 GLY A O 1
ATOM 781 N N . ASP A 1 99 ? 61.914 32.830 -15.620 1.00 64.50 99 ASP A N 1
ATOM 782 C CA . ASP A 1 99 ? 61.139 31.639 -15.233 1.00 64.50 99 ASP A CA 1
ATOM 783 C C . ASP A 1 99 ? 61.765 30.329 -15.767 1.00 64.50 99 ASP A C 1
ATOM 785 O O . ASP A 1 99 ? 62.370 30.284 -16.844 1.00 64.50 99 ASP A O 1
ATOM 789 N N . LYS A 1 100 ? 61.602 29.232 -15.018 1.00 58.56 100 LYS A N 1
ATOM 790 C CA . LYS A 1 100 ? 62.113 27.894 -15.361 1.00 58.56 100 LYS A CA 1
ATOM 791 C C . LYS A 1 100 ? 61.467 27.322 -16.626 1.00 58.56 100 LYS A C 1
ATOM 793 O O . LYS A 1 100 ? 62.108 26.539 -17.322 1.00 58.56 100 LYS A O 1
ATOM 798 N N . ALA A 1 101 ? 60.230 27.710 -16.939 1.00 58.03 101 ALA A N 1
ATOM 799 C CA . ALA A 1 101 ? 59.531 27.265 -18.147 1.00 58.03 101 ALA A CA 1
ATOM 800 C C . ALA A 1 101 ? 60.127 27.872 -19.433 1.00 58.03 101 ALA A C 1
ATOM 802 O O . ALA A 1 101 ? 60.300 27.170 -20.431 1.00 58.03 101 ALA A O 1
ATOM 803 N N . GLU A 1 102 ? 60.521 29.149 -19.401 1.00 62.25 102 GLU A N 1
ATOM 804 C CA . GLU A 1 102 ? 61.220 29.794 -20.522 1.00 62.25 102 GLU A CA 1
ATOM 805 C C . GLU A 1 102 ? 62.607 29.183 -20.735 1.00 62.25 102 GLU A C 1
ATOM 807 O O . GLU A 1 102 ? 63.024 28.953 -21.871 1.00 62.25 102 GLU A O 1
ATOM 812 N N . LEU A 1 103 ? 63.284 28.838 -19.638 1.00 60.69 103 LEU A N 1
ATOM 813 C CA . LEU A 1 103 ? 64.587 28.186 -19.660 1.00 60.69 103 LEU A CA 1
ATOM 814 C C . LEU A 1 103 ? 64.531 26.773 -20.275 1.00 60.69 103 LEU A C 1
ATOM 816 O O . LEU A 1 103 ? 65.417 26.406 -21.045 1.00 60.69 103 LEU A O 1
ATOM 820 N N . ALA A 1 104 ? 63.465 26.008 -20.020 1.00 57.56 104 ALA A N 1
ATOM 821 C CA . ALA A 1 104 ? 63.241 24.704 -20.652 1.00 57.56 104 ALA A CA 1
ATOM 822 C C . ALA A 1 104 ? 62.977 24.815 -22.168 1.00 57.56 104 ALA A C 1
ATOM 824 O O . ALA A 1 104 ? 63.496 24.022 -22.951 1.00 57.56 104 ALA A O 1
ATOM 825 N N . SER A 1 105 ? 62.226 25.832 -22.598 1.00 60.12 105 SER A N 1
ATOM 826 C CA . SER A 1 105 ? 61.961 26.098 -24.021 1.00 60.12 105 SER A CA 1
ATOM 827 C C . SER A 1 105 ? 63.214 26.593 -24.766 1.00 60.12 105 SER A C 1
ATOM 829 O O . SER A 1 105 ? 63.503 26.165 -25.889 1.00 60.12 105 SER A O 1
ATOM 831 N N . LEU A 1 106 ? 64.043 27.414 -24.112 1.00 61.31 106 LEU A N 1
ATOM 832 C CA . LEU A 1 106 ? 65.369 27.798 -24.613 1.00 61.31 106 LEU A CA 1
ATOM 833 C C . LEU A 1 106 ? 66.292 26.588 -24.763 1.00 61.31 106 LEU A C 1
ATOM 835 O O . LEU A 1 106 ? 66.976 26.462 -25.779 1.00 61.31 106 LEU A O 1
ATOM 839 N N . TRP A 1 107 ? 66.269 25.672 -23.794 1.00 62.91 107 TRP A N 1
ATOM 840 C CA . TRP A 1 107 ? 67.046 24.435 -23.838 1.00 62.91 107 TRP A CA 1
ATOM 841 C C . TRP A 1 107 ? 66.637 23.533 -25.008 1.00 62.91 107 TRP A C 1
ATOM 843 O O . TRP A 1 107 ? 67.490 23.015 -25.734 1.00 62.91 107 TRP A O 1
ATOM 853 N N . GLN A 1 108 ? 65.333 23.408 -25.254 1.00 61.78 108 GLN A N 1
ATOM 854 C CA . GLN A 1 108 ? 64.801 22.639 -26.377 1.00 61.78 108 GLN A CA 1
ATOM 855 C C . GLN A 1 108 ? 65.203 23.259 -27.725 1.00 61.78 108 GLN A C 1
ATOM 857 O O . GLN A 1 108 ? 65.586 22.548 -28.653 1.00 61.78 108 GLN A O 1
ATOM 862 N N . THR A 1 109 ? 65.214 24.591 -27.800 1.00 63.91 109 THR A N 1
ATOM 863 C CA . THR A 1 109 ? 65.625 25.346 -28.991 1.00 63.91 109 THR A CA 1
ATOM 864 C C . THR A 1 109 ? 67.124 25.197 -29.282 1.00 63.91 109 THR A C 1
ATOM 866 O O . THR A 1 109 ? 67.506 24.952 -30.425 1.00 63.91 109 THR A O 1
ATOM 869 N N . LEU A 1 110 ? 67.986 25.282 -28.260 1.00 62.19 110 LEU A N 1
ATOM 870 C CA . LEU A 1 110 ? 69.436 25.085 -28.403 1.00 62.19 110 LEU A CA 1
ATOM 871 C C . LEU A 1 110 ? 69.787 23.645 -28.799 1.00 62.19 110 LEU A C 1
ATOM 873 O O . LEU A 1 110 ? 70.629 23.436 -29.671 1.00 62.19 110 LEU A O 1
ATOM 877 N N . SER A 1 111 ? 69.088 22.664 -28.227 1.00 61.38 111 SER A N 1
ATOM 878 C CA . SER A 1 111 ? 69.265 21.247 -28.568 1.00 61.38 111 SER A CA 1
ATOM 879 C C . SER A 1 111 ? 68.848 20.954 -30.014 1.00 61.38 111 SER A C 1
ATOM 881 O O . SER A 1 111 ? 69.533 20.224 -30.732 1.00 61.38 111 SER A O 1
ATOM 883 N N . HIS A 1 112 ? 67.755 21.569 -30.478 1.00 63.53 112 HIS A N 1
ATOM 884 C CA . HIS A 1 112 ? 67.321 21.455 -31.869 1.00 63.53 112 HIS A CA 1
ATOM 885 C C . HIS A 1 112 ? 68.324 22.114 -32.826 1.00 63.53 112 HIS A C 1
ATOM 887 O O . HIS A 1 112 ? 68.670 21.529 -33.850 1.00 63.53 112 HIS A O 1
ATOM 893 N N . LEU A 1 113 ? 68.861 23.287 -32.463 1.00 62.91 113 LEU A N 1
ATOM 894 C CA . LEU A 1 113 ? 69.904 23.978 -33.227 1.00 62.91 113 LEU A CA 1
ATOM 895 C C . LEU A 1 113 ? 71.152 23.101 -33.407 1.00 62.91 113 LEU A C 1
ATOM 897 O O . LEU A 1 113 ? 71.698 22.986 -34.505 1.00 62.91 113 LEU A O 1
ATOM 901 N N . GLN A 1 114 ? 71.584 22.454 -32.327 1.00 61.59 114 GLN A N 1
ATOM 902 C CA . GLN A 1 114 ? 72.733 21.559 -32.308 1.00 61.59 114 GLN A CA 1
ATOM 903 C C . GLN A 1 114 ? 72.529 20.319 -33.191 1.00 61.59 114 GLN A C 1
ATOM 905 O O . GLN A 1 114 ? 73.418 19.950 -33.970 1.00 61.59 114 GLN A O 1
ATOM 910 N N . ALA A 1 115 ? 71.355 19.689 -33.107 1.00 59.00 115 ALA A N 1
ATOM 911 C CA . ALA A 1 115 ? 70.999 18.543 -33.941 1.00 59.00 115 ALA A CA 1
ATOM 912 C C . ALA A 1 115 ? 70.967 18.917 -35.432 1.00 59.00 115 ALA A C 1
ATOM 914 O O . ALA A 1 115 ? 71.452 18.169 -36.283 1.00 59.00 115 ALA A O 1
ATOM 915 N N . GLU A 1 116 ? 70.467 20.107 -35.752 1.00 60.41 116 GLU A N 1
ATOM 916 C CA . GLU A 1 116 ? 70.331 20.575 -37.127 1.00 60.41 116 GLU A CA 1
ATOM 917 C C . GLU A 1 116 ? 71.681 20.949 -37.765 1.00 60.41 116 GLU A C 1
ATOM 919 O O . GLU A 1 116 ? 71.942 20.618 -38.924 1.00 60.41 116 GLU A O 1
ATOM 924 N N . VAL A 1 117 ? 72.591 21.562 -36.998 1.00 59.16 117 VAL A N 1
ATOM 925 C CA . VAL A 1 117 ? 73.981 21.824 -37.421 1.00 59.16 117 VAL A CA 1
ATOM 926 C C . VAL A 1 117 ? 74.733 20.514 -37.688 1.00 59.16 117 VAL A C 1
ATOM 928 O O . VAL A 1 117 ? 75.438 20.382 -38.692 1.00 59.16 117 VAL A O 1
ATOM 931 N N . THR A 1 118 ? 74.529 19.518 -36.826 1.00 58.00 118 THR A N 1
ATOM 932 C CA . THR A 1 118 ? 75.100 18.170 -36.962 1.00 58.00 118 THR A CA 1
ATOM 933 C C . THR A 1 118 ? 74.603 17.461 -38.225 1.00 58.00 118 THR A C 1
ATOM 935 O O . THR A 1 118 ? 75.382 16.831 -38.949 1.00 58.00 118 THR A O 1
ATOM 938 N N . PHE A 1 119 ? 73.306 17.581 -38.514 1.00 53.50 119 PHE A N 1
ATOM 939 C CA . PHE A 1 119 ? 72.668 16.980 -39.681 1.00 53.50 119 PHE A CA 1
ATOM 940 C C . PHE A 1 119 ? 73.158 17.620 -40.987 1.00 53.50 119 PHE A C 1
ATOM 942 O O . PHE A 1 119 ? 73.566 16.907 -41.906 1.00 53.50 119 PHE A O 1
ATOM 949 N N . SER A 1 120 ? 73.239 18.952 -41.041 1.00 54.06 120 SER A N 1
ATOM 950 C CA . SER A 1 120 ? 73.693 19.685 -42.232 1.00 54.06 120 SER A CA 1
ATOM 951 C C . SER A 1 120 ? 75.144 19.358 -42.633 1.00 54.06 120 SER A C 1
ATOM 953 O O . SER A 1 120 ? 75.476 19.303 -43.819 1.00 54.06 120 SER A O 1
ATOM 955 N N . PHE A 1 121 ? 76.012 19.041 -41.664 1.00 55.03 121 PHE A N 1
ATOM 956 C CA . PHE A 1 121 ? 77.367 18.551 -41.944 1.00 55.03 121 PHE A CA 1
ATOM 957 C C . PHE A 1 121 ? 77.372 17.163 -42.612 1.00 55.03 121 PHE A C 1
ATOM 959 O O . PHE A 1 121 ? 78.204 16.887 -43.480 1.00 55.03 121 PHE A O 1
ATOM 966 N N . SER A 1 122 ? 76.436 16.286 -42.238 1.00 52.94 122 SER A N 1
ATOM 967 C CA . SER A 1 122 ? 76.357 14.931 -42.790 1.00 52.94 122 SER A CA 1
ATOM 968 C C . SER A 1 122 ? 75.928 14.907 -44.261 1.00 52.94 122 SER A C 1
ATOM 970 O O . SER A 1 122 ? 76.488 14.128 -45.035 1.00 52.94 122 SER A O 1
ATOM 972 N N . GLU A 1 123 ? 75.039 15.816 -44.672 1.00 50.50 123 GLU A N 1
ATOM 973 C CA . GLU A 1 123 ? 74.613 15.973 -46.070 1.00 50.50 123 GLU A CA 1
ATOM 974 C C . GLU A 1 123 ? 75.740 16.481 -46.981 1.00 50.50 123 GLU A C 1
ATOM 976 O O . GLU A 1 123 ? 75.982 15.910 -48.046 1.00 50.50 123 GLU A O 1
ATOM 981 N N . ASN A 1 124 ? 76.490 17.503 -46.559 1.00 47.53 124 ASN A N 1
ATOM 982 C CA . ASN A 1 124 ? 77.556 18.082 -47.388 1.00 47.53 124 ASN A CA 1
ATOM 983 C C . ASN A 1 124 ? 78.796 17.172 -47.515 1.00 47.53 124 ASN A C 1
ATOM 985 O O . ASN A 1 124 ? 79.480 17.183 -48.541 1.00 47.53 124 ASN A O 1
ATOM 989 N N . TYR A 1 125 ? 79.077 16.330 -46.513 1.00 47.41 125 TYR A N 1
ATOM 990 C CA . TYR A 1 125 ? 80.154 15.330 -46.575 1.00 47.41 125 TYR A CA 1
ATOM 991 C C . TYR A 1 125 ? 79.834 14.183 -47.555 1.00 47.41 125 TYR A C 1
ATOM 993 O O . TYR A 1 125 ? 80.732 13.633 -48.195 1.00 47.41 125 TYR A O 1
ATOM 1001 N N . LEU A 1 126 ? 78.550 13.851 -47.724 1.00 45.59 126 LEU A N 1
ATOM 1002 C CA . LEU A 1 126 ? 78.082 12.833 -48.671 1.00 45.59 126 LEU A CA 1
ATOM 1003 C C . LEU A 1 126 ? 78.190 13.284 -50.135 1.00 45.59 126 LEU A C 1
ATOM 1005 O O . LEU A 1 126 ? 78.428 12.454 -51.012 1.00 45.59 126 LEU A O 1
ATOM 1009 N N . GLN A 1 127 ? 78.084 14.585 -50.416 1.00 45.81 127 GLN A N 1
ATOM 1010 C CA . GLN A 1 127 ? 78.145 15.093 -51.792 1.00 45.81 127 GLN A CA 1
ATOM 1011 C C . GLN A 1 127 ? 79.543 15.004 -52.434 1.00 45.81 127 GLN A C 1
ATOM 1013 O O . GLN A 1 127 ? 79.650 14.955 -53.658 1.00 45.81 127 GLN A O 1
ATOM 1018 N N . THR A 1 128 ? 80.625 14.945 -51.649 1.00 45.50 128 THR A N 1
ATOM 1019 C CA . THR A 1 128 ? 82.004 15.094 -52.164 1.00 45.50 128 THR A CA 1
ATOM 1020 C C . THR A 1 128 ? 82.749 13.784 -52.450 1.00 45.50 128 THR A C 1
ATOM 1022 O O . THR A 1 128 ? 83.805 13.814 -53.078 1.00 45.50 128 THR A O 1
ATOM 1025 N N . THR A 1 129 ? 82.210 12.614 -52.094 1.00 42.75 129 THR A N 1
ATOM 1026 C CA . THR A 1 129 ? 82.846 11.305 -52.368 1.00 42.75 129 THR A CA 1
ATOM 1027 C C . THR A 1 129 ? 82.107 10.511 -53.453 1.00 42.75 129 THR A C 1
ATOM 1029 O O . THR A 1 129 ? 81.614 9.407 -53.243 1.00 42.75 129 THR A O 1
ATOM 1032 N N . GLN A 1 130 ? 82.053 11.058 -54.673 1.00 40.75 130 GLN A N 1
ATOM 1033 C CA . GLN A 1 130 ? 81.495 10.367 -55.843 1.00 40.75 130 GLN A CA 1
ATOM 1034 C C . GLN A 1 130 ? 82.512 9.428 -56.522 1.00 40.75 130 GLN A C 1
ATOM 1036 O O . GLN A 1 130 ? 83.249 9.828 -57.422 1.00 40.75 130 GLN A O 1
ATOM 1041 N N . ARG A 1 131 ? 82.479 8.132 -56.181 1.00 39.22 131 ARG A N 1
ATOM 1042 C CA . ARG A 1 131 ? 82.746 7.033 -57.136 1.00 39.22 131 ARG A CA 1
ATOM 1043 C C . ARG A 1 131 ? 81.747 5.895 -56.894 1.00 39.22 131 ARG A C 1
ATOM 1045 O O . ARG A 1 131 ? 81.718 5.300 -55.821 1.00 39.22 131 ARG A O 1
ATOM 1052 N N . LYS A 1 132 ? 80.900 5.634 -57.899 1.00 46.78 132 LYS A N 1
ATOM 1053 C CA . LYS A 1 132 ? 79.743 4.722 -57.855 1.00 46.78 132 LYS A CA 1
ATOM 1054 C C . LYS A 1 132 ? 80.165 3.262 -57.625 1.00 46.78 132 LYS A C 1
ATOM 1056 O O . LYS A 1 132 ? 80.951 2.717 -58.393 1.00 46.78 132 LYS A O 1
ATOM 1061 N N . SER A 1 133 ? 79.599 2.640 -56.590 1.00 40.50 133 SER A N 1
ATOM 1062 C CA . SER A 1 133 ? 79.754 1.225 -56.219 1.00 40.50 133 SER A CA 1
ATOM 1063 C C . SER A 1 133 ? 78.372 0.555 -56.142 1.00 40.50 133 SER A C 1
ATOM 1065 O O . SER A 1 133 ? 77.425 1.217 -55.720 1.00 40.50 133 SER A O 1
ATOM 1067 N N . PRO A 1 134 ? 78.230 -0.742 -56.485 1.00 43.50 134 PRO A N 1
ATOM 1068 C CA . PRO A 1 134 ? 76.960 -1.482 -56.458 1.00 43.50 134 PRO A CA 1
ATOM 1069 C C . PRO A 1 134 ? 76.234 -1.498 -55.100 1.00 43.50 134 PRO A C 1
ATOM 1071 O O . PRO A 1 134 ? 75.025 -1.708 -55.069 1.00 43.50 134 PRO A O 1
ATOM 1074 N N . ARG A 1 135 ? 76.916 -1.189 -53.985 1.00 48.22 135 ARG A N 1
ATOM 1075 C CA . ARG A 1 135 ? 76.250 -0.965 -52.690 1.00 48.22 135 ARG A CA 1
ATOM 1076 C C . ARG A 1 135 ? 75.287 0.230 -52.709 1.00 48.22 135 ARG A C 1
ATOM 1078 O O . ARG A 1 135 ? 74.255 0.136 -52.069 1.00 48.22 135 ARG A O 1
ATOM 1085 N N . LEU A 1 136 ? 75.576 1.300 -53.459 1.00 41.12 136 LEU A N 1
ATOM 1086 C CA . LEU A 1 136 ? 74.738 2.511 -53.520 1.00 41.12 136 LEU A CA 1
ATOM 1087 C C . LEU A 1 136 ? 73.380 2.280 -54.194 1.00 41.12 136 LEU A C 1
ATOM 1089 O O . LEU A 1 136 ? 72.399 2.843 -53.735 1.00 41.12 136 LEU A O 1
ATOM 1093 N N . VAL A 1 137 ? 73.301 1.415 -55.211 1.00 50.59 137 VAL A N 1
ATOM 1094 C CA . VAL A 1 137 ? 72.016 1.039 -55.839 1.00 50.59 137 VAL A CA 1
ATOM 1095 C C . VAL A 1 137 ? 71.135 0.280 -54.840 1.00 50.59 137 VAL A C 1
ATOM 1097 O O . VAL A 1 137 ? 69.925 0.476 -54.792 1.00 50.59 137 VAL A O 1
ATOM 1100 N N . GLN A 1 138 ? 71.752 -0.543 -53.986 1.00 50.69 138 GLN A N 1
ATOM 1101 C CA . GLN A 1 138 ? 71.057 -1.245 -52.909 1.00 50.69 138 GLN A CA 1
ATOM 1102 C C . GLN A 1 138 ? 70.602 -0.275 -51.807 1.00 50.69 138 GLN A C 1
ATOM 1104 O O . GLN A 1 138 ? 69.486 -0.400 -51.316 1.00 50.69 138 GLN A O 1
ATOM 1109 N N . THR A 1 139 ? 71.417 0.730 -51.461 1.00 55.62 139 THR A N 1
ATOM 1110 C CA . THR A 1 139 ? 71.034 1.780 -50.504 1.00 55.62 139 THR A CA 1
ATOM 1111 C C . THR A 1 139 ? 69.942 2.703 -51.049 1.00 55.62 139 THR A C 1
ATOM 1113 O O . THR A 1 139 ? 69.064 3.089 -50.292 1.00 55.62 139 THR A O 1
ATOM 1116 N N . GLU A 1 140 ? 69.953 3.047 -52.340 1.00 52.81 140 GLU A N 1
ATOM 1117 C CA . GLU A 1 140 ? 68.894 3.839 -52.986 1.00 52.81 140 GLU A CA 1
ATOM 1118 C C . GLU A 1 140 ? 67.556 3.087 -52.998 1.00 52.81 140 GLU A C 1
ATOM 1120 O O . GLU A 1 140 ? 66.536 3.675 -52.644 1.00 52.81 140 GLU A O 1
ATOM 1125 N N . ALA A 1 141 ? 67.565 1.784 -53.306 1.00 57.88 141 ALA A N 1
ATOM 1126 C CA . ALA A 1 141 ? 66.379 0.930 -53.222 1.00 57.88 141 ALA A CA 1
ATOM 1127 C C . ALA A 1 141 ? 65.849 0.813 -51.778 1.00 57.88 141 ALA A C 1
ATOM 1129 O O . ALA A 1 141 ? 64.664 1.022 -51.543 1.00 57.88 141 ALA A O 1
ATOM 1130 N N . LEU A 1 142 ? 66.732 0.596 -50.795 1.00 65.44 142 LEU A N 1
ATOM 1131 C CA . LEU A 1 142 ? 66.378 0.586 -49.367 1.00 65.44 142 LEU A CA 1
ATOM 1132 C C . LEU A 1 142 ? 65.859 1.947 -48.872 1.00 65.44 142 LEU A C 1
ATOM 1134 O O . LEU A 1 142 ? 64.967 2.001 -48.029 1.00 65.44 142 LEU A O 1
ATOM 1138 N N . CYS A 1 143 ? 66.399 3.063 -49.364 1.00 67.12 143 CYS A N 1
ATOM 1139 C CA . CYS A 1 143 ? 65.916 4.408 -49.036 1.00 67.12 143 CYS A CA 1
ATOM 1140 C C . CYS A 1 143 ? 64.569 4.728 -49.700 1.00 67.12 143 CYS A C 1
ATOM 1142 O O . CYS A 1 143 ? 63.821 5.559 -49.185 1.00 67.12 143 CYS A O 1
ATOM 1144 N N . GLN A 1 144 ? 64.263 4.124 -50.848 1.00 65.62 144 GLN A N 1
ATOM 1145 C CA . GLN A 1 144 ? 62.949 4.203 -51.483 1.00 65.62 144 GLN A CA 1
ATOM 1146 C C . GLN A 1 144 ? 61.919 3.380 -50.693 1.00 65.62 144 GLN A C 1
ATOM 1148 O O . GLN A 1 144 ? 60.905 3.929 -50.275 1.00 65.62 144 GLN A O 1
ATOM 1153 N N . GLU A 1 145 ? 62.243 2.131 -50.357 1.00 67.94 145 GLU A N 1
ATOM 1154 C CA . GLU A 1 145 ? 61.395 1.238 -49.553 1.00 67.94 145 GLU A CA 1
ATOM 1155 C C . GLU A 1 145 ? 61.111 1.814 -48.150 1.00 67.94 145 GLU A C 1
ATOM 1157 O O . GLU A 1 145 ? 59.972 1.838 -47.691 1.00 67.94 145 GLU A O 1
ATOM 1162 N N . ASN A 1 146 ? 62.114 2.401 -47.485 1.00 72.31 146 ASN A N 1
ATOM 1163 C CA . ASN A 1 146 ? 61.908 3.084 -46.200 1.00 72.31 146 ASN A CA 1
ATOM 1164 C C . ASN A 1 146 ? 61.035 4.345 -46.306 1.00 72.31 146 ASN A C 1
ATOM 1166 O O . ASN A 1 146 ? 60.372 4.702 -45.332 1.00 72.31 146 ASN A O 1
ATOM 1170 N N . ARG A 1 147 ? 61.043 5.045 -47.449 1.00 70.62 147 ARG A N 1
ATOM 1171 C CA . ARG A 1 147 ? 60.151 6.194 -47.675 1.00 70.62 147 ARG A CA 1
ATOM 1172 C C . ARG A 1 147 ? 58.708 5.734 -47.865 1.00 70.62 147 ARG A C 1
ATOM 1174 O O . ARG A 1 147 ? 57.823 6.324 -47.256 1.00 70.62 147 ARG A O 1
ATOM 1181 N N . GLU A 1 148 ? 58.494 4.661 -48.622 1.00 71.50 148 GLU A N 1
ATOM 1182 C CA . GLU A 1 148 ? 57.174 4.047 -48.828 1.00 71.50 148 GLU A CA 1
ATOM 1183 C C . GLU A 1 148 ? 56.578 3.524 -47.511 1.00 71.50 148 GLU A C 1
ATOM 1185 O O . GLU A 1 148 ? 55.427 3.820 -47.194 1.00 71.50 148 GLU A O 1
ATOM 1190 N N . ILE A 1 149 ? 57.379 2.845 -46.682 1.00 78.81 149 ILE A N 1
ATOM 1191 C CA . ILE A 1 149 ? 56.939 2.362 -45.362 1.00 78.81 149 ILE A CA 1
ATOM 1192 C C . ILE A 1 149 ? 56.564 3.522 -44.431 1.00 78.81 149 ILE A C 1
ATOM 1194 O O . ILE A 1 149 ? 55.555 3.439 -43.733 1.00 78.81 149 ILE A O 1
ATOM 1198 N N . ARG A 1 150 ? 57.344 4.613 -44.408 1.00 76.44 150 ARG A N 1
ATOM 1199 C CA . ARG A 1 150 ? 57.029 5.785 -43.570 1.00 76.44 150 ARG A CA 1
ATOM 1200 C C . ARG A 1 150 ? 55.747 6.477 -44.011 1.00 76.44 150 ARG A C 1
ATOM 1202 O O . ARG A 1 150 ? 54.904 6.752 -43.167 1.00 76.44 150 ARG A O 1
ATOM 1209 N N . ALA A 1 151 ? 55.581 6.688 -45.314 1.00 75.12 151 ALA A N 1
ATOM 1210 C CA . ALA A 1 151 ? 54.362 7.257 -45.877 1.00 75.12 151 ALA A CA 1
ATOM 1211 C C . ALA A 1 151 ? 53.125 6.410 -45.528 1.00 75.12 151 ALA A C 1
ATOM 1213 O O . ALA A 1 151 ? 52.096 6.941 -45.111 1.00 75.12 151 ALA A O 1
ATOM 1214 N N . LEU A 1 152 ? 53.248 5.081 -45.617 1.00 81.88 152 LEU A N 1
ATOM 1215 C CA . LEU A 1 152 ? 52.203 4.146 -45.204 1.00 81.88 152 LEU A CA 1
ATOM 1216 C C . LEU A 1 152 ? 51.897 4.248 -43.699 1.00 81.88 152 LEU A C 1
ATOM 1218 O O . LEU A 1 152 ? 50.731 4.300 -43.315 1.00 81.88 152 LEU A O 1
ATOM 1222 N N . GLN A 1 153 ? 52.919 4.302 -42.841 1.00 81.62 153 GLN A N 1
ATOM 1223 C CA . GLN A 1 153 ? 52.747 4.436 -41.389 1.00 81.62 153 GLN A CA 1
ATOM 1224 C C . GLN A 1 153 ? 52.083 5.760 -40.994 1.00 81.62 153 GLN A C 1
ATOM 1226 O O . GLN A 1 153 ? 51.200 5.761 -40.139 1.00 81.62 153 GLN A O 1
ATOM 1231 N N . GLU A 1 154 ? 52.470 6.869 -41.624 1.00 80.94 154 GLU A N 1
ATOM 1232 C CA . GLU A 1 154 ? 51.864 8.186 -41.399 1.00 80.94 154 GLU A CA 1
ATOM 1233 C C . GLU A 1 154 ? 50.390 8.201 -41.819 1.00 80.94 154 GLU A C 1
ATOM 1235 O O . GLU A 1 154 ? 49.539 8.680 -41.066 1.00 80.94 154 GLU A O 1
ATOM 1240 N N . ALA A 1 155 ? 50.064 7.607 -42.972 1.00 80.00 155 ALA A N 1
ATOM 1241 C CA . ALA A 1 155 ? 48.685 7.485 -43.433 1.00 80.00 155 ALA A CA 1
ATOM 1242 C C . ALA A 1 155 ? 47.839 6.611 -42.487 1.00 80.00 155 ALA A C 1
ATOM 1244 O O . ALA A 1 155 ? 46.726 6.997 -42.128 1.00 80.00 155 ALA A O 1
ATOM 1245 N N . ILE A 1 156 ? 48.360 5.464 -42.031 1.00 84.06 156 ILE A N 1
ATOM 1246 C CA . ILE A 1 156 ? 47.667 4.591 -41.063 1.00 84.06 156 ILE A CA 1
ATOM 1247 C C . ILE A 1 156 ? 47.430 5.334 -39.742 1.00 84.06 156 ILE A C 1
ATOM 1249 O O . ILE A 1 156 ? 46.317 5.312 -39.213 1.00 84.06 156 ILE A O 1
ATOM 1253 N N . ALA A 1 157 ? 48.449 6.025 -39.225 1.00 83.56 157 ALA A N 1
ATOM 1254 C CA . ALA A 1 157 ? 48.343 6.785 -37.983 1.00 83.56 157 ALA A CA 1
ATOM 1255 C C . ALA A 1 157 ? 47.302 7.911 -38.086 1.00 83.56 157 ALA A C 1
ATOM 1257 O O . ALA A 1 157 ? 46.550 8.143 -37.138 1.00 83.56 157 ALA A O 1
ATOM 1258 N N . ALA A 1 158 ? 47.210 8.578 -39.242 1.00 81.44 158 ALA A N 1
ATOM 1259 C CA . ALA A 1 158 ? 46.191 9.590 -39.487 1.00 81.44 158 ALA A CA 1
ATOM 1260 C C . ALA A 1 158 ? 44.778 8.991 -39.407 1.00 81.44 158 ALA A C 1
ATOM 1262 O O . ALA A 1 158 ? 43.940 9.516 -38.673 1.00 81.44 158 ALA A O 1
ATOM 1263 N N . VAL A 1 159 ? 44.521 7.868 -40.080 1.00 85.00 159 VAL A N 1
ATOM 1264 C CA . VAL A 1 159 ? 43.205 7.201 -40.070 1.00 85.00 159 VAL A CA 1
ATOM 1265 C C . VAL A 1 159 ? 42.810 6.730 -38.664 1.00 85.00 159 VAL A C 1
ATOM 1267 O O . VAL A 1 159 ? 41.657 6.867 -38.272 1.00 85.00 159 VAL A O 1
ATOM 1270 N N . GLN A 1 160 ? 43.766 6.250 -37.864 1.00 81.25 160 GLN A N 1
ATOM 1271 C CA . GLN A 1 160 ? 43.517 5.764 -36.499 1.00 81.25 160 GLN A CA 1
ATOM 1272 C C . GLN A 1 160 ? 43.352 6.874 -35.440 1.00 81.25 160 GLN A C 1
ATOM 1274 O O . GLN A 1 160 ? 43.050 6.575 -34.285 1.00 81.25 160 GLN A O 1
ATOM 1279 N N . SER A 1 161 ? 43.556 8.146 -35.801 1.00 82.12 161 SER A N 1
ATOM 1280 C CA . SER A 1 161 ? 43.552 9.275 -34.853 1.00 82.12 161 SER A CA 1
ATOM 1281 C C . SER A 1 161 ? 42.163 9.756 -34.412 1.00 82.12 161 SER A C 1
ATOM 1283 O O . SER A 1 161 ? 42.069 10.571 -33.498 1.00 82.12 161 SER A O 1
ATOM 1285 N N . THR A 1 162 ? 41.094 9.289 -35.057 1.00 85.69 162 THR A N 1
ATOM 1286 C CA . THR A 1 162 ? 39.712 9.710 -34.792 1.00 85.69 162 THR A CA 1
ATOM 1287 C C . THR A 1 162 ? 38.764 8.513 -34.822 1.00 85.69 162 THR A C 1
ATOM 1289 O O . THR A 1 162 ? 39.085 7.465 -35.380 1.00 85.69 162 THR A O 1
ATOM 1292 N N . LEU A 1 163 ? 37.614 8.662 -34.169 1.00 84.75 163 LEU A N 1
ATOM 1293 C CA . LEU A 1 163 ? 36.520 7.687 -34.157 1.00 84.75 163 LEU A CA 1
ATOM 1294 C C . LEU A 1 163 ? 35.255 8.236 -34.831 1.00 84.75 163 LEU A C 1
ATOM 1296 O O . LEU A 1 163 ? 34.262 7.519 -34.917 1.00 84.75 163 LEU A O 1
ATOM 1300 N N . ASP A 1 164 ? 35.281 9.485 -35.308 1.00 87.56 164 ASP A N 1
ATOM 1301 C CA . ASP A 1 164 ? 34.192 10.048 -36.100 1.00 87.56 164 ASP A CA 1
ATOM 1302 C C . ASP A 1 164 ? 34.205 9.417 -37.493 1.00 87.56 164 ASP A C 1
ATOM 1304 O O . ASP A 1 164 ? 35.188 9.533 -38.226 1.00 87.56 164 ASP A O 1
ATOM 1308 N N . LEU A 1 165 ? 33.118 8.735 -37.859 1.00 87.00 165 LEU A N 1
ATOM 1309 C CA . LEU A 1 165 ? 33.044 8.005 -39.121 1.00 87.00 165 LEU A CA 1
ATOM 1310 C C . LEU A 1 165 ? 33.285 8.916 -40.333 1.00 87.00 165 LEU A C 1
ATOM 1312 O O . LEU A 1 165 ? 34.001 8.516 -41.243 1.00 87.00 165 LEU A O 1
ATOM 1316 N N . SER A 1 166 ? 32.740 10.134 -40.354 1.00 86.50 166 SER A N 1
ATOM 1317 C CA . SER A 1 166 ? 32.937 11.054 -41.480 1.00 86.50 166 SER A CA 1
ATOM 1318 C C . SER A 1 166 ? 34.404 11.459 -41.597 1.00 86.50 166 SER A C 1
ATOM 1320 O O . SER A 1 166 ? 34.981 11.416 -42.682 1.00 86.50 166 SER A O 1
ATOM 1322 N N . GLU A 1 167 ? 35.034 11.786 -40.469 1.00 88.50 167 GLU A N 1
ATOM 1323 C CA . GLU A 1 167 ? 36.440 12.186 -40.431 1.00 88.50 167 GLU A CA 1
ATOM 1324 C C . GLU A 1 167 ? 37.385 11.022 -40.784 1.00 88.50 167 GLU A C 1
ATOM 1326 O O . GLU A 1 167 ? 38.386 11.225 -41.475 1.00 88.50 167 GLU A O 1
ATOM 1331 N N . VAL A 1 168 ? 37.070 9.794 -40.351 1.00 91.25 168 VAL A N 1
ATOM 1332 C CA . VAL A 1 168 ? 37.812 8.577 -40.725 1.00 91.25 168 VAL A CA 1
ATOM 1333 C C . VAL A 1 168 ? 37.777 8.380 -42.241 1.00 91.25 168 VAL A C 1
ATOM 1335 O O . VAL A 1 168 ? 38.830 8.183 -42.850 1.00 91.25 168 VAL A O 1
ATOM 1338 N N . LEU A 1 169 ? 36.596 8.462 -42.862 1.00 91.06 169 LEU A N 1
ATOM 1339 C CA . LEU A 1 169 ? 36.426 8.258 -44.305 1.00 91.06 169 LEU A CA 1
ATOM 1340 C C . LEU A 1 169 ? 37.236 9.278 -45.122 1.00 91.06 169 LEU A C 1
ATOM 1342 O O . LEU A 1 169 ? 37.944 8.887 -46.054 1.00 91.06 169 LEU A O 1
ATOM 1346 N N . ASP A 1 170 ? 37.222 10.550 -44.721 1.00 90.12 170 ASP A N 1
ATOM 1347 C CA . ASP A 1 170 ? 38.007 11.605 -45.370 1.00 90.12 170 ASP A CA 1
ATOM 1348 C C . ASP A 1 170 ? 39.513 11.411 -45.187 1.00 90.12 170 ASP A C 1
ATOM 1350 O O . ASP A 1 170 ? 40.299 11.596 -46.123 1.00 90.12 170 ASP A O 1
ATOM 1354 N N . LYS A 1 171 ? 39.960 11.013 -43.993 1.00 90.81 171 LYS A N 1
ATOM 1355 C CA . LYS A 1 171 ? 41.382 10.736 -43.746 1.00 90.81 171 LYS A CA 1
ATOM 1356 C C . LYS A 1 171 ? 41.888 9.545 -44.557 1.00 90.81 171 LYS A C 1
ATOM 1358 O O . LYS A 1 171 ? 43.051 9.558 -44.952 1.00 90.81 171 LYS A O 1
ATOM 1363 N N . ILE A 1 172 ? 41.041 8.560 -44.858 1.00 93.00 172 ILE A N 1
ATOM 1364 C CA . ILE A 1 172 ? 41.406 7.410 -45.698 1.00 93.00 172 ILE A CA 1
ATOM 1365 C C . ILE A 1 172 ? 41.719 7.864 -47.125 1.00 93.00 172 ILE A C 1
ATOM 1367 O O . ILE A 1 172 ? 42.813 7.598 -47.623 1.00 93.00 172 ILE A O 1
ATOM 1371 N N . VAL A 1 173 ? 40.802 8.583 -47.782 1.00 92.38 173 VAL A N 1
ATOM 1372 C CA . VAL A 1 173 ? 41.020 9.034 -49.170 1.00 92.38 173 VAL A CA 1
ATOM 1373 C C . VAL A 1 173 ? 42.162 10.049 -49.267 1.00 92.38 173 VAL A C 1
ATOM 1375 O O . VAL A 1 173 ? 42.975 9.976 -50.189 1.00 92.38 173 VAL A O 1
ATOM 1378 N N . ASN A 1 174 ? 42.298 10.940 -48.280 1.00 90.19 174 ASN A N 1
ATOM 1379 C CA . ASN A 1 174 ? 43.411 11.887 -48.223 1.00 90.19 174 ASN A CA 1
ATOM 1380 C C . ASN A 1 174 ? 44.748 11.192 -47.930 1.00 90.19 174 ASN A C 1
ATOM 1382 O O . ASN A 1 174 ? 45.764 11.595 -48.485 1.00 90.19 174 ASN A O 1
ATOM 1386 N N . GLY A 1 175 ? 44.766 10.125 -47.128 1.00 89.25 175 GLY A N 1
ATOM 1387 C CA . GLY A 1 175 ? 45.962 9.317 -46.879 1.00 89.25 175 GLY A CA 1
ATOM 1388 C C . GLY A 1 175 ? 46.497 8.654 -48.150 1.00 89.25 175 GLY A C 1
ATOM 1389 O O . GLY A 1 175 ? 47.706 8.631 -48.372 1.00 89.25 175 GLY A O 1
ATOM 1390 N N . VAL A 1 176 ? 45.607 8.200 -49.037 1.00 91.62 176 VAL A N 1
ATOM 1391 C CA . VAL A 1 176 ? 45.985 7.639 -50.347 1.00 91.62 176 VAL A CA 1
ATOM 1392 C C . VAL A 1 176 ? 46.559 8.713 -51.279 1.00 91.62 176 VAL A C 1
ATOM 1394 O O . VAL A 1 176 ? 47.560 8.473 -51.952 1.00 91.62 176 VAL A O 1
ATOM 1397 N N . VAL A 1 177 ? 45.961 9.906 -51.309 1.00 90.56 177 VAL A N 1
ATOM 1398 C CA . VAL A 1 177 ? 46.392 10.999 -52.198 1.00 90.56 177 VAL A CA 1
ATOM 1399 C C . VAL A 1 177 ? 47.633 11.721 -51.666 1.00 90.56 177 VAL A C 1
ATOM 1401 O O . VAL A 1 177 ? 48.679 11.713 -52.310 1.00 90.56 177 VAL A O 1
ATOM 1404 N N . ASP A 1 178 ? 47.536 12.337 -50.487 1.00 86.81 178 ASP A N 1
ATOM 1405 C CA . ASP A 1 178 ? 48.593 13.178 -49.916 1.00 86.81 178 ASP A CA 1
ATOM 1406 C C . ASP A 1 178 ? 49.716 12.342 -49.274 1.00 86.81 178 ASP A C 1
ATOM 1408 O O . ASP A 1 178 ? 50.867 12.777 -49.281 1.00 86.81 178 ASP A O 1
ATOM 1412 N N . GLY A 1 179 ? 49.400 11.161 -48.729 1.00 83.69 179 GLY A N 1
ATOM 1413 C CA . GLY A 1 179 ? 50.375 10.275 -48.084 1.00 83.69 179 GLY A CA 1
ATOM 1414 C C . GLY A 1 179 ? 51.055 9.321 -49.064 1.00 83.69 179 GLY A C 1
ATOM 1415 O O . GLY A 1 179 ? 52.279 9.264 -49.124 1.00 83.69 179 GLY A O 1
ATOM 1416 N N . MET A 1 180 ? 50.271 8.587 -49.859 1.00 85.12 180 MET A N 1
ATOM 1417 C CA . MET A 1 180 ? 50.789 7.547 -50.763 1.00 85.12 180 MET A CA 1
ATOM 1418 C C . MET A 1 180 ? 51.040 8.027 -52.204 1.00 85.12 180 MET A C 1
ATOM 1420 O O . MET A 1 180 ? 51.592 7.270 -52.999 1.00 85.12 180 MET A O 1
ATOM 1424 N N . GLY A 1 181 ? 50.676 9.269 -52.547 1.00 85.75 181 GLY A N 1
ATOM 1425 C CA . GLY A 1 181 ? 51.039 9.910 -53.818 1.00 85.75 181 GLY A CA 1
ATOM 1426 C C . GLY A 1 181 ? 50.150 9.573 -55.022 1.00 85.75 181 GLY A C 1
ATOM 1427 O O . GLY A 1 181 ? 50.582 9.753 -56.161 1.00 85.75 181 GLY A O 1
ATOM 1428 N N . TYR A 1 182 ? 48.925 9.090 -54.800 1.00 90.75 182 TYR A N 1
ATOM 1429 C CA . TYR A 1 182 ? 47.958 8.815 -55.871 1.00 90.75 182 TYR A CA 1
ATOM 1430 C C . TYR A 1 182 ? 47.225 10.088 -56.326 1.00 90.75 182 TYR A C 1
ATOM 1432 O O . TYR A 1 182 ? 47.010 11.017 -55.553 1.00 90.75 182 TYR A O 1
ATOM 1440 N N . GLN A 1 183 ? 46.791 10.133 -57.587 1.00 89.75 183 GLN A N 1
ATOM 1441 C CA . GLN A 1 183 ? 46.162 11.314 -58.199 1.00 89.75 183 GLN A CA 1
ATOM 1442 C C . GLN A 1 183 ? 44.728 11.522 -57.715 1.00 89.75 183 GLN A C 1
ATOM 1444 O O . GLN A 1 183 ? 44.248 12.656 -57.647 1.00 89.75 183 GLN A O 1
ATOM 1449 N N . ALA A 1 184 ? 44.038 10.425 -57.407 1.00 89.56 184 ALA A N 1
ATOM 1450 C CA . ALA A 1 184 ? 42.682 10.438 -56.888 1.00 89.56 184 ALA A CA 1
ATOM 1451 C C . ALA A 1 184 ? 42.411 9.198 -56.037 1.00 89.56 184 ALA A C 1
ATOM 1453 O O . ALA A 1 184 ? 42.922 8.114 -56.327 1.00 89.56 184 ALA A O 1
ATOM 1454 N N . ALA A 1 185 ? 41.553 9.352 -55.038 1.00 91.69 185 ALA A N 1
ATOM 1455 C CA . ALA A 1 185 ? 41.012 8.261 -54.252 1.00 91.69 185 ALA A CA 1
ATOM 1456 C C . ALA A 1 185 ? 39.499 8.427 -54.092 1.00 91.69 185 ALA A C 1
ATOM 1458 O O . ALA A 1 185 ? 39.000 9.539 -53.931 1.00 91.69 185 ALA A O 1
ATOM 1459 N N . LEU A 1 186 ? 38.769 7.319 -54.138 1.00 90.94 186 LEU A N 1
ATOM 1460 C CA . LEU A 1 186 ? 37.332 7.280 -53.895 1.00 90.94 186 LEU A CA 1
ATOM 1461 C C . LEU A 1 186 ? 37.022 6.137 -52.940 1.00 90.94 186 LEU A C 1
ATOM 1463 O O . LEU A 1 186 ? 37.526 5.027 -53.106 1.00 90.94 186 LEU A O 1
ATOM 1467 N N . LEU A 1 187 ? 36.168 6.410 -51.964 1.00 93.12 187 LEU A N 1
ATOM 1468 C CA . LEU A 1 187 ? 35.757 5.452 -50.957 1.00 93.12 187 LEU A CA 1
ATOM 1469 C C . LEU A 1 187 ? 34.247 5.263 -51.009 1.00 93.12 187 LEU A C 1
ATOM 1471 O O . LEU A 1 187 ? 33.479 6.219 -50.873 1.00 93.12 187 LEU A O 1
ATOM 1475 N N . ALA A 1 188 ? 33.827 4.018 -51.191 1.00 91.38 188 ALA A N 1
ATOM 1476 C CA . ALA A 1 188 ? 32.432 3.625 -51.117 1.00 91.38 188 ALA A CA 1
ATOM 1477 C C . ALA A 1 188 ? 32.254 2.603 -49.991 1.00 91.38 188 ALA A C 1
ATOM 1479 O O . ALA A 1 188 ? 33.061 1.686 -49.857 1.00 91.38 188 ALA A O 1
ATOM 1480 N N . VAL A 1 189 ? 31.227 2.776 -49.165 1.00 91.69 189 VAL A N 1
ATOM 1481 C CA . VAL A 1 189 ? 30.978 1.946 -47.971 1.00 91.69 189 VAL A CA 1
ATOM 1482 C C . VAL A 1 189 ? 29.686 1.185 -48.193 1.00 91.69 189 VAL A C 1
ATOM 1484 O O . VAL A 1 189 ? 28.734 1.765 -48.709 1.00 91.69 189 VAL A O 1
ATOM 1487 N N . VAL A 1 190 ? 29.653 -0.098 -47.841 1.00 90.88 190 VAL A N 1
ATOM 1488 C CA . VAL A 1 190 ? 28.463 -0.937 -48.008 1.00 90.88 190 VAL A CA 1
ATOM 1489 C C . VAL A 1 190 ? 27.336 -0.420 -47.120 1.00 90.88 190 VAL A C 1
ATOM 1491 O O . VAL A 1 190 ? 27.530 -0.101 -45.950 1.00 90.88 190 VAL A O 1
ATOM 1494 N N . ASP A 1 191 ? 26.144 -0.349 -47.698 1.00 86.56 191 ASP A N 1
ATOM 1495 C CA . ASP A 1 191 ? 24.892 -0.179 -46.981 1.00 86.56 191 ASP A CA 1
ATOM 1496 C C . ASP A 1 191 ? 24.139 -1.515 -47.029 1.00 86.56 191 ASP A C 1
ATOM 1498 O O . ASP A 1 191 ? 23.573 -1.898 -48.059 1.00 86.56 191 ASP A O 1
ATOM 1502 N N . GLU A 1 192 ? 24.188 -2.259 -45.923 1.00 81.00 192 GLU A N 1
ATOM 1503 C CA . GLU A 1 192 ? 23.603 -3.602 -45.833 1.00 81.00 192 GLU A CA 1
ATOM 1504 C C . GLU A 1 192 ? 22.080 -3.601 -45.944 1.00 81.00 192 GLU A C 1
ATOM 1506 O O . GLU A 1 192 ? 21.507 -4.520 -46.528 1.00 81.00 192 GLU A O 1
ATOM 1511 N N . GLN A 1 193 ? 21.418 -2.567 -45.415 1.00 77.81 193 GLN A N 1
ATOM 1512 C CA . GLN A 1 193 ? 19.957 -2.480 -45.401 1.00 77.81 193 GLN A CA 1
ATOM 1513 C C . GLN A 1 193 ? 19.396 -2.355 -46.816 1.00 77.81 193 GLN A C 1
ATOM 1515 O O . GLN A 1 193 ? 18.354 -2.926 -47.137 1.00 77.81 193 GLN A O 1
ATOM 1520 N N . THR A 1 194 ? 20.093 -1.607 -47.667 1.00 81.06 194 THR A N 1
ATOM 1521 C CA . THR A 1 194 ? 19.674 -1.361 -49.049 1.00 81.06 194 THR A CA 1
ATOM 1522 C C . THR A 1 194 ? 20.355 -2.280 -50.063 1.00 81.06 194 THR A C 1
ATOM 1524 O O . THR A 1 194 ? 19.914 -2.347 -51.211 1.00 81.06 194 THR A O 1
ATOM 1527 N N . GLY A 1 195 ? 21.411 -2.999 -49.667 1.00 83.75 195 GLY A N 1
ATOM 1528 C CA . GLY A 1 195 ? 22.213 -3.827 -50.568 1.00 83.75 195 GLY A CA 1
ATOM 1529 C C . GLY A 1 195 ? 22.964 -2.993 -51.609 1.00 83.75 195 GLY A C 1
ATOM 1530 O O . GLY A 1 195 ? 23.062 -3.378 -52.781 1.00 83.75 195 GLY A O 1
ATOM 1531 N N . THR A 1 196 ? 23.456 -1.821 -51.209 1.00 87.88 196 THR A N 1
ATOM 1532 C CA . THR A 1 196 ? 24.093 -0.857 -52.110 1.00 87.88 196 THR A CA 1
ATOM 1533 C C . THR A 1 196 ? 25.487 -0.445 -51.647 1.00 87.88 196 THR A C 1
ATOM 1535 O O . THR A 1 196 ? 25.906 -0.726 -50.528 1.00 87.88 196 THR A O 1
ATOM 1538 N N . LEU A 1 197 ? 26.234 0.198 -52.542 1.00 87.56 197 LEU A N 1
ATOM 1539 C CA . LEU A 1 197 ? 27.594 0.676 -52.328 1.00 87.56 197 LEU A CA 1
ATOM 1540 C C . LEU A 1 197 ? 27.657 2.192 -52.607 1.00 87.56 197 LEU A C 1
ATOM 1542 O O . LEU A 1 197 ? 28.110 2.604 -53.681 1.00 87.56 197 LEU A O 1
ATOM 1546 N N . PRO A 1 198 ? 27.127 3.035 -51.702 1.00 88.75 198 PRO A N 1
ATOM 1547 C CA . PRO A 1 198 ? 27.185 4.486 -51.832 1.00 88.75 198 PRO A CA 1
ATOM 1548 C C . PRO A 1 198 ? 28.615 5.021 -51.728 1.00 88.75 198 PRO A C 1
ATOM 1550 O O . PRO A 1 198 ? 29.383 4.642 -50.839 1.00 88.75 198 PRO A O 1
ATOM 1553 N N . VAL A 1 199 ? 28.948 5.970 -52.602 1.00 88.19 199 VAL A N 1
ATOM 1554 C CA . VAL A 1 199 ? 30.172 6.772 -52.482 1.00 88.19 199 VAL A CA 1
ATOM 1555 C C . VAL A 1 199 ? 30.056 7.680 -51.259 1.00 88.19 199 VAL A C 1
ATOM 1557 O O . VAL A 1 199 ? 29.095 8.442 -51.143 1.00 88.19 199 VAL A O 1
ATOM 1560 N N . ARG A 1 200 ? 31.024 7.588 -50.342 1.00 88.56 200 ARG A N 1
ATOM 1561 C CA . ARG A 1 200 ? 31.017 8.330 -49.073 1.00 88.56 200 ARG A CA 1
ATOM 1562 C C . ARG A 1 200 ? 32.071 9.423 -48.982 1.00 88.56 200 ARG A C 1
ATOM 1564 O O . ARG A 1 200 ? 31.832 10.383 -48.269 1.00 88.56 200 ARG A O 1
ATOM 1571 N N . SER A 1 201 ? 33.206 9.277 -49.662 1.00 89.25 201 SER A N 1
ATOM 1572 C CA . SER A 1 201 ? 34.264 10.292 -49.653 1.00 89.25 201 SER A CA 1
ATOM 1573 C C . SER A 1 201 ? 35.125 10.204 -50.915 1.00 89.25 201 SER A C 1
ATOM 1575 O O . SER A 1 201 ? 35.292 9.122 -51.496 1.00 89.25 201 SER A O 1
ATOM 1577 N N . VAL A 1 202 ? 35.647 11.346 -51.365 1.00 87.88 202 VAL A N 1
ATOM 1578 C CA . VAL A 1 202 ? 36.480 11.478 -52.567 1.00 87.88 202 VAL A CA 1
ATOM 1579 C C . VAL A 1 202 ? 37.627 12.454 -52.295 1.00 87.88 202 VAL A C 1
ATOM 1581 O O . VAL A 1 202 ? 37.421 13.538 -51.764 1.00 87.88 202 VAL A O 1
ATOM 1584 N N . ALA A 1 203 ? 38.841 12.110 -52.723 1.00 87.94 203 ALA A N 1
ATOM 1585 C CA . ALA A 1 203 ? 39.992 13.009 -52.696 1.00 87.94 203 ALA A CA 1
ATOM 1586 C C . ALA A 1 203 ? 40.701 13.053 -54.052 1.00 87.94 203 ALA A C 1
ATOM 1588 O O . ALA A 1 203 ? 40.760 12.064 -54.782 1.00 87.94 203 ALA A O 1
ATOM 1589 N N . VAL A 1 204 ? 41.282 14.208 -54.375 1.00 85.88 204 VAL A N 1
ATOM 1590 C CA . VAL A 1 204 ? 42.100 14.428 -55.576 1.00 85.88 204 VAL A CA 1
ATOM 1591 C C . VAL A 1 204 ? 43.346 15.239 -55.240 1.00 85.88 204 VAL A C 1
ATOM 1593 O O . VAL A 1 204 ? 43.335 16.060 -54.317 1.00 85.88 204 VAL A O 1
ATOM 1596 N N . GLU A 1 205 ? 44.421 15.034 -56.002 1.00 82.75 205 GLU A N 1
ATOM 1597 C CA . GLU A 1 205 ? 45.701 15.721 -55.811 1.00 82.75 205 GLU A CA 1
ATOM 1598 C C . GLU A 1 205 ? 45.521 17.251 -55.775 1.00 82.75 205 GLU A C 1
ATOM 1600 O O . GLU A 1 205 ? 44.733 17.830 -56.527 1.00 82.75 205 GLU A O 1
ATOM 1605 N N . LYS A 1 206 ? 46.294 17.945 -54.926 1.00 75.75 206 LYS A N 1
ATOM 1606 C CA . LYS A 1 206 ? 46.179 19.399 -54.676 1.00 75.75 206 LYS A CA 1
ATOM 1607 C C . LYS A 1 206 ? 46.128 20.257 -55.944 1.00 75.75 206 LYS A C 1
ATOM 1609 O O . LYS A 1 206 ? 45.374 21.227 -55.990 1.00 75.75 206 LYS A O 1
ATOM 1614 N N . ARG A 1 207 ? 46.891 19.896 -56.981 1.00 70.12 207 ARG A N 1
ATOM 1615 C CA . ARG A 1 207 ? 46.927 20.607 -58.275 1.00 70.12 207 ARG A CA 1
ATOM 1616 C C . ARG A 1 207 ? 45.621 20.481 -59.064 1.00 70.12 207 ARG A C 1
ATOM 1618 O O . ARG A 1 207 ? 45.303 21.364 -59.854 1.00 70.12 207 ARG A O 1
ATOM 1625 N N . LEU A 1 208 ? 44.852 19.426 -58.811 1.00 68.69 208 LEU A N 1
ATOM 1626 C CA . LEU A 1 208 ? 43.602 19.076 -59.481 1.00 68.69 208 LEU A CA 1
ATOM 1627 C C . LEU A 1 208 ? 42.356 19.484 -58.676 1.00 68.69 208 LEU A C 1
ATOM 1629 O O . LEU A 1 208 ? 41.246 19.312 -59.164 1.00 68.69 208 LEU A O 1
ATOM 1633 N N . ARG A 1 209 ? 42.495 20.104 -57.492 1.00 66.25 209 ARG A N 1
ATOM 1634 C CA . ARG A 1 209 ? 41.352 20.552 -56.660 1.00 66.25 209 ARG A CA 1
ATOM 1635 C C . ARG A 1 209 ? 40.378 21.502 -57.366 1.00 66.25 209 ARG A C 1
ATOM 1637 O O . ARG A 1 209 ? 39.210 21.542 -57.010 1.00 66.25 209 ARG A O 1
ATOM 1644 N N . HIS A 1 210 ? 40.823 22.230 -58.391 1.00 63.47 210 HIS A N 1
ATOM 1645 C CA . HIS A 1 210 ? 39.957 23.078 -59.221 1.00 63.47 210 HIS A CA 1
ATOM 1646 C C . HIS A 1 210 ? 38.969 22.275 -60.095 1.00 63.47 210 HIS A C 1
ATOM 1648 O O . HIS A 1 210 ? 37.931 22.808 -60.474 1.00 63.47 210 HIS A O 1
ATOM 1654 N N . LEU A 1 211 ? 39.266 20.998 -60.379 1.00 58.72 211 LEU A N 1
ATOM 1655 C CA . LEU A 1 211 ? 38.333 20.019 -60.959 1.00 58.72 211 LEU A CA 1
ATOM 1656 C C . LEU A 1 211 ? 37.417 19.395 -59.888 1.00 58.72 211 LEU A C 1
ATOM 1658 O O . LEU A 1 211 ? 36.391 18.806 -60.226 1.00 58.72 211 LEU A O 1
ATOM 1662 N N . GLY A 1 212 ? 37.774 19.544 -58.606 1.00 51.28 212 GLY A N 1
ATOM 1663 C CA . GLY A 1 212 ? 37.069 18.993 -57.448 1.00 51.28 212 GLY A CA 1
ATOM 1664 C C . GLY A 1 212 ? 35.614 19.443 -57.342 1.00 51.28 212 GLY A C 1
ATOM 1665 O O . GLY A 1 212 ? 34.771 18.630 -57.008 1.00 51.28 212 GLY A O 1
ATOM 1666 N N . SER A 1 213 ? 35.255 20.656 -57.776 1.00 53.47 213 SER A N 1
ATOM 1667 C CA . SER A 1 213 ? 33.856 21.126 -57.760 1.00 53.47 213 SER A CA 1
ATOM 1668 C C . SER A 1 213 ? 32.892 20.278 -58.610 1.00 53.47 213 SER A C 1
ATOM 1670 O O . SER A 1 213 ? 31.692 20.255 -58.334 1.00 53.47 213 SER A O 1
ATOM 1672 N N . HIS A 1 214 ? 33.397 19.559 -59.621 1.00 55.91 214 HIS A N 1
ATOM 1673 C CA . HIS A 1 214 ? 32.620 18.612 -60.427 1.00 55.91 214 HIS A CA 1
ATOM 1674 C C . HIS A 1 214 ? 32.587 17.189 -59.836 1.00 55.91 214 HIS A C 1
ATOM 1676 O O . HIS A 1 214 ? 31.673 16.432 -60.160 1.00 55.91 214 HIS A O 1
ATOM 1682 N N . LEU A 1 215 ? 33.540 16.832 -58.967 1.00 54.56 215 LEU A N 1
ATOM 1683 C CA . LEU A 1 215 ? 33.621 15.536 -58.274 1.00 54.56 215 LEU A CA 1
ATOM 1684 C C . LEU A 1 215 ? 32.945 15.568 -56.892 1.00 54.56 215 LEU A C 1
ATOM 1686 O O . LEU A 1 215 ? 32.296 14.592 -56.532 1.00 54.56 215 LEU A O 1
ATOM 1690 N N . ASP A 1 216 ? 32.962 16.708 -56.193 1.00 52.50 216 ASP A N 1
ATOM 1691 C CA . ASP A 1 216 ? 32.179 16.995 -54.977 1.00 52.50 216 ASP A CA 1
ATOM 1692 C C . ASP A 1 216 ? 30.678 16.749 -55.198 1.00 52.50 216 ASP A C 1
ATOM 1694 O O . ASP A 1 216 ? 29.929 16.457 -54.267 1.00 52.50 216 ASP A O 1
ATOM 1698 N N . GLY A 1 217 ? 30.214 16.872 -56.447 1.00 55.75 217 GLY A N 1
ATOM 1699 C CA . GLY A 1 217 ? 28.854 16.528 -56.842 1.00 55.75 217 GLY A CA 1
ATOM 1700 C C . GLY A 1 217 ? 28.525 15.045 -56.652 1.00 55.75 217 GLY A C 1
ATOM 1701 O O . GLY A 1 217 ? 27.382 14.740 -56.345 1.00 55.75 217 GLY A O 1
ATOM 1702 N N . LEU A 1 218 ? 29.487 14.124 -56.779 1.00 59.88 218 LEU A N 1
ATOM 1703 C CA . LEU A 1 218 ? 29.277 12.677 -56.596 1.00 59.88 218 LEU A CA 1
ATOM 1704 C C . LEU A 1 218 ? 29.158 12.284 -55.118 1.00 59.88 218 LEU A C 1
ATOM 1706 O O . LEU A 1 218 ? 28.334 11.439 -54.777 1.00 59.88 218 LEU A O 1
ATOM 1710 N N . GLU A 1 219 ? 29.929 12.937 -54.247 1.00 58.38 219 GLU A N 1
ATOM 1711 C CA . GLU A 1 219 ? 29.817 12.794 -52.791 1.00 58.38 219 GLU A CA 1
ATOM 1712 C C . GLU A 1 219 ? 28.496 13.396 -52.285 1.00 58.38 219 GLU A C 1
ATOM 1714 O O . GLU A 1 219 ? 27.721 12.736 -51.594 1.00 58.38 219 GLU A O 1
ATOM 1719 N N . LYS A 1 220 ? 28.155 14.615 -52.732 1.00 55.97 220 LYS A N 1
ATOM 1720 C CA . LYS A 1 220 ? 26.899 15.301 -52.369 1.00 55.97 220 LYS A CA 1
ATOM 1721 C C . LYS A 1 220 ? 25.643 14.635 -52.928 1.00 55.97 220 LYS A C 1
ATOM 1723 O O . LYS A 1 220 ? 24.571 14.805 -52.355 1.00 55.97 220 LYS A O 1
ATOM 1728 N N . THR A 1 221 ? 25.751 13.906 -54.039 1.00 55.88 221 THR A N 1
ATOM 1729 C CA . THR A 1 221 ? 24.634 13.124 -54.598 1.00 55.88 221 THR A CA 1
ATOM 1730 C C . THR A 1 221 ? 24.536 11.721 -54.011 1.00 55.88 221 THR A C 1
ATOM 1732 O O . THR A 1 221 ? 23.584 11.023 -54.352 1.00 55.88 221 THR A O 1
ATOM 1735 N N . GLN A 1 222 ? 25.475 11.318 -53.136 1.00 61.94 222 GLN A N 1
ATOM 1736 C CA . GLN A 1 222 ? 25.595 9.958 -52.604 1.00 61.94 222 GLN A CA 1
ATOM 1737 C C . GLN A 1 222 ? 25.404 8.920 -53.705 1.00 61.94 222 GLN A C 1
ATOM 1739 O O . GLN A 1 222 ? 24.519 8.080 -53.614 1.00 61.94 222 GLN A O 1
ATOM 1744 N N . ALA A 1 223 ? 26.176 9.016 -54.787 1.00 70.94 223 ALA A N 1
ATOM 1745 C CA . ALA A 1 223 ? 26.051 8.110 -55.921 1.00 70.94 223 ALA A CA 1
ATOM 1746 C C . ALA A 1 223 ? 25.974 6.636 -55.455 1.00 70.94 223 ALA A C 1
ATOM 1748 O O . ALA A 1 223 ? 26.941 6.097 -54.916 1.00 70.94 223 ALA A O 1
ATOM 1749 N N . VAL A 1 224 ? 24.803 6.010 -55.628 1.00 79.31 224 VAL A N 1
ATOM 1750 C CA . VAL A 1 224 ? 24.492 4.676 -55.096 1.00 79.31 224 VAL A CA 1
ATOM 1751 C C . VAL A 1 224 ? 24.671 3.627 -56.188 1.00 79.31 224 VAL A C 1
ATOM 1753 O O . VAL A 1 224 ? 23.991 3.671 -57.214 1.00 79.31 224 VAL A O 1
ATOM 1756 N N . LEU A 1 225 ? 25.561 2.659 -55.966 1.00 83.94 225 LEU A N 1
ATOM 1757 C CA . LEU A 1 225 ? 25.729 1.502 -56.846 1.00 83.94 225 LEU A CA 1
ATOM 1758 C C . LEU A 1 225 ? 25.060 0.268 -56.224 1.00 83.94 225 LEU A C 1
ATOM 1760 O O . LEU A 1 225 ? 25.514 -0.193 -55.179 1.00 83.94 225 LEU A O 1
ATOM 1764 N N . PRO A 1 226 ? 24.005 -0.305 -56.828 1.00 84.44 226 PRO A N 1
ATOM 1765 C CA . PRO A 1 226 ? 23.453 -1.575 -56.366 1.00 84.44 226 PRO A CA 1
ATOM 1766 C C . PRO A 1 226 ? 24.496 -2.694 -56.458 1.00 84.44 226 PRO A C 1
ATOM 1768 O O . PRO A 1 226 ? 25.177 -2.819 -57.479 1.00 84.44 226 PRO A O 1
ATOM 1771 N N . LEU A 1 227 ? 24.574 -3.570 -55.451 1.00 83.62 227 LEU A N 1
ATOM 1772 C CA . LEU A 1 227 ? 25.488 -4.724 -55.486 1.00 83.62 227 LEU A CA 1
ATOM 1773 C C . LEU A 1 227 ? 25.140 -5.734 -56.599 1.00 83.62 227 LEU A C 1
ATOM 1775 O O . LEU A 1 227 ? 25.953 -6.585 -56.943 1.00 83.62 227 LEU A O 1
ATOM 1779 N N . SER A 1 228 ? 23.965 -5.616 -57.227 1.00 82.50 228 SER A N 1
ATOM 1780 C CA . SER A 1 228 ? 23.581 -6.379 -58.422 1.00 82.50 228 SER A CA 1
ATOM 1781 C C . SER A 1 228 ? 24.269 -5.908 -59.714 1.00 82.50 228 SER A C 1
ATOM 1783 O O . SER A 1 228 ? 24.184 -6.587 -60.737 1.00 82.50 228 SER A O 1
ATOM 1785 N N . GLN A 1 229 ? 24.934 -4.748 -59.714 1.00 84.19 229 GLN A N 1
ATOM 1786 C CA . GLN A 1 229 ? 25.583 -4.150 -60.885 1.00 84.19 229 GLN A CA 1
ATOM 1787 C C . GLN A 1 229 ? 26.986 -4.748 -61.123 1.00 84.19 229 GLN A C 1
ATOM 1789 O O . GLN A 1 229 ? 27.989 -4.040 -61.054 1.00 84.19 229 GLN A O 1
ATOM 1794 N N . VAL A 1 230 ? 27.069 -6.051 -61.414 1.00 82.25 230 VAL A N 1
ATOM 1795 C CA . VAL A 1 230 ? 28.338 -6.819 -61.472 1.00 82.25 230 VAL A CA 1
ATOM 1796 C C . VAL A 1 230 ? 29.341 -6.279 -62.501 1.00 82.25 230 VAL A C 1
ATOM 1798 O O . VAL A 1 230 ? 30.546 -6.455 -62.343 1.00 82.25 230 VAL A O 1
ATOM 1801 N N . ASP A 1 231 ? 28.869 -5.575 -63.532 1.00 83.94 231 ASP A N 1
ATOM 1802 C CA . ASP A 1 231 ? 29.750 -4.946 -64.514 1.00 83.94 231 ASP A CA 1
ATOM 1803 C C . ASP A 1 231 ? 30.565 -3.785 -63.912 1.00 83.94 231 ASP A C 1
ATOM 1805 O O . ASP A 1 231 ? 31.632 -3.457 -64.417 1.00 83.94 231 ASP A O 1
ATOM 1809 N N . ASN A 1 232 ? 30.140 -3.125 -62.837 1.00 90.69 232 ASN A N 1
ATOM 1810 C CA . ASN A 1 232 ? 30.946 -2.057 -62.237 1.00 90.69 232 ASN A CA 1
ATOM 1811 C C . ASN A 1 232 ? 32.195 -2.633 -61.533 1.00 90.69 232 ASN A C 1
ATOM 1813 O O . ASN A 1 232 ? 32.086 -3.602 -60.785 1.00 90.69 232 ASN A O 1
ATOM 1817 N N . ILE A 1 233 ? 33.382 -2.042 -61.735 1.00 91.69 233 ILE A N 1
ATOM 1818 C CA . ILE A 1 233 ? 34.633 -2.586 -61.165 1.00 91.69 233 ILE A CA 1
ATOM 1819 C C . ILE A 1 233 ? 34.638 -2.606 -59.631 1.00 91.69 233 ILE A C 1
ATOM 1821 O O . ILE A 1 233 ? 35.178 -3.547 -59.048 1.00 91.69 233 ILE A O 1
ATOM 1825 N N . ALA A 1 234 ? 34.016 -1.616 -58.984 1.00 90.38 234 ALA A N 1
ATOM 1826 C CA . ALA A 1 234 ? 33.924 -1.559 -57.531 1.00 90.38 234 ALA A CA 1
ATOM 1827 C C . ALA A 1 234 ? 33.062 -2.713 -57.009 1.00 90.38 234 ALA A C 1
ATOM 1829 O O . ALA A 1 234 ? 33.496 -3.460 -56.137 1.00 90.38 234 ALA A O 1
ATOM 1830 N N . VAL A 1 235 ? 31.894 -2.931 -57.622 1.00 90.00 235 VAL A N 1
ATOM 1831 C CA . VAL A 1 235 ? 30.987 -4.042 -57.286 1.00 90.00 235 VAL A CA 1
ATOM 1832 C C . VAL A 1 235 ? 31.639 -5.397 -57.572 1.00 90.00 235 VAL A C 1
ATOM 1834 O O . VAL A 1 235 ? 31.593 -6.293 -56.734 1.00 90.00 235 VAL A O 1
ATOM 1837 N N . HIS A 1 236 ? 32.312 -5.548 -58.714 1.00 91.50 236 HIS A N 1
ATOM 1838 C CA . HIS A 1 236 ? 33.047 -6.768 -59.043 1.00 91.50 236 HIS A CA 1
ATOM 1839 C C . HIS A 1 236 ? 34.142 -7.070 -58.010 1.00 91.50 236 HIS A C 1
ATOM 1841 O O . HIS A 1 236 ? 34.287 -8.210 -57.573 1.00 91.50 236 HIS A O 1
ATOM 1847 N N . SER A 1 237 ? 34.907 -6.055 -57.599 1.00 91.75 237 SER A N 1
ATOM 1848 C CA . SER A 1 237 ? 35.963 -6.201 -56.595 1.00 91.75 237 SER A CA 1
ATOM 1849 C C . SER A 1 237 ? 35.408 -6.547 -55.210 1.00 91.75 237 SER A C 1
ATOM 1851 O O . SER A 1 237 ? 35.967 -7.423 -54.549 1.00 91.75 237 SER A O 1
ATOM 1853 N N . ALA A 1 238 ? 34.296 -5.920 -54.819 1.00 89.62 238 ALA A N 1
ATOM 1854 C CA . ALA A 1 238 ? 33.537 -6.218 -53.607 1.00 89.62 238 ALA A CA 1
ATOM 1855 C C . ALA A 1 238 ? 33.061 -7.678 -53.568 1.00 89.62 238 ALA A C 1
ATOM 1857 O O . ALA A 1 238 ? 33.399 -8.413 -52.645 1.00 89.62 238 ALA A O 1
ATOM 1858 N N . LEU A 1 239 ? 32.330 -8.125 -54.595 1.00 88.44 239 LEU A N 1
ATOM 1859 C CA . LEU A 1 239 ? 31.770 -9.480 -54.658 1.00 88.44 239 LEU A CA 1
ATOM 1860 C C . LEU A 1 239 ? 32.848 -10.564 -54.773 1.00 88.44 239 LEU A C 1
ATOM 1862 O O . LEU A 1 239 ? 32.689 -11.658 -54.239 1.00 88.44 239 LEU A O 1
ATOM 1866 N N . ALA A 1 240 ? 33.942 -10.278 -55.482 1.00 89.00 240 ALA A N 1
ATOM 1867 C CA . ALA A 1 240 ? 35.035 -11.227 -55.654 1.00 89.00 240 ALA A CA 1
ATOM 1868 C C . ALA A 1 240 ? 35.987 -11.288 -54.446 1.00 89.00 240 ALA A C 1
ATOM 1870 O O . ALA A 1 240 ? 36.855 -12.162 -54.427 1.00 89.00 240 ALA A O 1
ATOM 1871 N N . GLY A 1 241 ? 35.890 -10.349 -53.495 1.00 88.06 241 GLY A N 1
ATOM 1872 C CA . GLY A 1 241 ? 36.777 -10.266 -52.329 1.00 88.06 241 GLY A CA 1
ATOM 1873 C C . GLY A 1 241 ? 38.259 -10.084 -52.682 1.00 88.06 241 GLY A C 1
ATOM 1874 O O . GLY A 1 241 ? 39.134 -10.432 -51.893 1.00 88.06 241 GLY A O 1
ATOM 1875 N N . ARG A 1 242 ? 38.571 -9.580 -53.885 1.00 90.81 242 ARG A N 1
ATOM 1876 C CA . ARG A 1 242 ? 39.949 -9.389 -54.365 1.00 90.81 242 ARG A CA 1
ATOM 1877 C C . ARG A 1 242 ? 40.121 -8.096 -55.151 1.00 90.81 242 ARG A C 1
ATOM 1879 O O . ARG A 1 242 ? 39.192 -7.596 -55.790 1.00 90.81 242 ARG A O 1
ATOM 1886 N N . THR A 1 243 ? 41.347 -7.583 -55.141 1.00 92.62 243 THR A N 1
ATOM 1887 C CA . THR A 1 243 ? 41.722 -6.374 -55.878 1.00 92.62 243 THR A CA 1
ATOM 1888 C C . THR A 1 243 ? 41.575 -6.569 -57.388 1.00 92.62 243 THR A C 1
ATOM 1890 O O . THR A 1 243 ? 42.018 -7.578 -57.940 1.00 92.62 243 THR A O 1
ATOM 1893 N N . THR A 1 244 ? 40.969 -5.592 -58.063 1.00 93.94 244 THR A N 1
ATOM 1894 C CA . THR A 1 244 ? 40.801 -5.563 -59.525 1.00 93.94 244 THR A CA 1
ATOM 1895 C C . THR A 1 244 ? 41.457 -4.305 -60.095 1.00 93.94 244 THR A C 1
ATOM 1897 O O . THR A 1 244 ? 41.376 -3.239 -59.489 1.00 93.94 244 THR A O 1
ATOM 1900 N N . LEU A 1 245 ? 42.111 -4.420 -61.253 1.00 93.62 245 LEU A N 1
ATOM 1901 C CA . LEU A 1 245 ? 42.786 -3.307 -61.929 1.00 93.62 245 LEU A CA 1
ATOM 1902 C C . LEU A 1 245 ? 42.083 -2.970 -63.249 1.00 93.62 245 LEU A C 1
ATOM 1904 O O . LEU A 1 245 ? 41.690 -3.872 -63.989 1.00 93.62 245 LEU A O 1
ATOM 1908 N N . THR A 1 246 ? 41.987 -1.684 -63.576 1.00 93.62 246 THR A N 1
ATOM 1909 C CA . THR A 1 246 ? 41.579 -1.195 -64.904 1.00 93.62 246 THR A CA 1
ATOM 1910 C C . THR A 1 246 ? 42.417 0.015 -65.304 1.00 93.62 246 THR A C 1
ATOM 1912 O O . THR A 1 246 ? 42.989 0.699 -64.461 1.00 93.62 246 THR A O 1
ATOM 1915 N N . SER A 1 247 ? 42.489 0.296 -66.601 1.00 90.62 247 SER A N 1
ATOM 1916 C CA . SER A 1 247 ? 43.044 1.538 -67.147 1.00 90.62 247 SER A CA 1
ATOM 1917 C C . SER A 1 247 ? 41.962 2.520 -67.605 1.00 90.62 247 SER A C 1
ATOM 1919 O O . SER A 1 247 ? 42.284 3.560 -68.177 1.00 90.62 247 SER A O 1
ATOM 1921 N N . ARG A 1 248 ? 40.676 2.203 -67.391 1.00 90.56 248 ARG A N 1
ATOM 1922 C CA . ARG A 1 248 ? 39.533 3.007 -67.843 1.00 90.56 248 ARG A CA 1
ATOM 1923 C C . ARG A 1 248 ? 38.706 3.503 -66.664 1.00 90.56 248 ARG A C 1
ATOM 1925 O O . ARG A 1 248 ? 38.073 2.721 -65.962 1.00 90.56 248 ARG A O 1
ATOM 1932 N N . LEU A 1 249 ? 38.618 4.820 -66.516 1.00 87.94 249 LEU A N 1
ATOM 1933 C CA . LEU A 1 249 ? 37.813 5.486 -65.492 1.00 87.94 249 LEU A CA 1
ATOM 1934 C C . LEU A 1 249 ? 36.313 5.208 -65.659 1.00 87.94 249 LEU A C 1
ATOM 1936 O O . LEU A 1 249 ? 35.572 5.197 -64.681 1.00 87.94 249 LEU A O 1
ATOM 1940 N N . HIS A 1 250 ? 35.856 4.923 -66.881 1.00 88.81 250 HIS A N 1
ATOM 1941 C CA . HIS A 1 250 ? 34.461 4.560 -67.130 1.00 88.81 250 HIS A CA 1
ATOM 1942 C C . HIS A 1 250 ? 34.028 3.278 -66.397 1.00 88.81 250 HIS A C 1
ATOM 1944 O O . HIS A 1 250 ? 32.876 3.182 -65.982 1.00 88.81 250 HIS A O 1
ATOM 1950 N N . ASP A 1 251 ? 34.935 2.325 -66.161 1.00 90.38 251 ASP A N 1
ATOM 1951 C CA . ASP A 1 251 ? 34.596 1.082 -65.450 1.00 90.38 251 ASP A CA 1
ATOM 1952 C C . ASP A 1 251 ? 34.260 1.329 -63.968 1.00 90.38 251 ASP A C 1
ATOM 1954 O O . ASP A 1 251 ? 33.545 0.530 -63.362 1.00 90.38 251 ASP A O 1
ATOM 1958 N N . VAL A 1 252 ? 34.741 2.447 -63.406 1.00 87.75 252 VAL A N 1
ATOM 1959 C CA . VAL A 1 252 ? 34.472 2.903 -62.031 1.00 87.75 252 VAL A CA 1
ATOM 1960 C C . VAL A 1 252 ? 33.088 3.526 -61.906 1.00 87.75 252 VAL A C 1
ATOM 1962 O O . VAL A 1 252 ? 32.377 3.276 -60.936 1.00 87.75 252 VAL A O 1
ATOM 1965 N N . PHE A 1 253 ? 32.685 4.318 -62.897 1.00 85.44 253 PHE A N 1
ATOM 1966 C CA . PHE A 1 253 ? 31.463 5.116 -62.816 1.00 85.44 253 PHE A CA 1
ATOM 1967 C C . PHE A 1 253 ? 30.316 4.594 -63.680 1.00 85.44 253 PHE A C 1
ATOM 1969 O O . PHE A 1 253 ? 29.264 5.223 -63.711 1.00 85.44 253 PHE A O 1
ATOM 1976 N N . ARG A 1 254 ? 30.453 3.468 -64.388 1.00 84.19 254 ARG A N 1
ATOM 1977 C CA . ARG A 1 254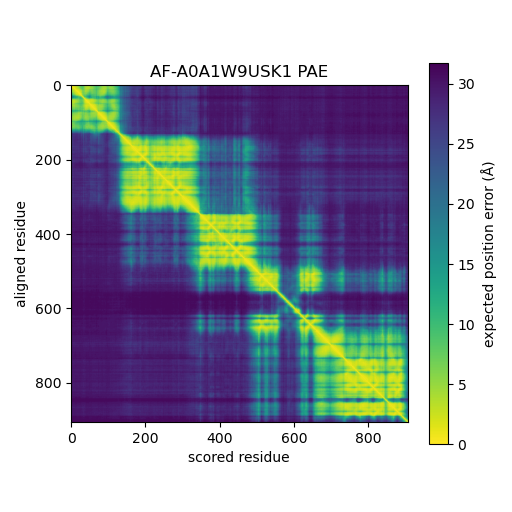 ? 29.335 2.891 -65.152 1.00 84.19 254 ARG A CA 1
ATOM 1978 C C . ARG A 1 254 ? 28.257 2.312 -64.218 1.00 84.19 254 ARG A C 1
ATOM 1980 O O . ARG A 1 254 ? 28.612 1.615 -63.268 1.00 84.19 254 ARG A O 1
ATOM 1987 N N . PRO A 1 255 ? 26.956 2.551 -64.469 1.00 77.44 255 PRO A N 1
ATOM 1988 C CA . PRO A 1 255 ? 26.369 3.311 -65.578 1.00 77.44 255 PRO A CA 1
ATOM 1989 C C . PRO A 1 255 ? 26.148 4.804 -65.255 1.00 77.44 255 PRO A C 1
ATOM 1991 O O . PRO A 1 255 ? 25.615 5.529 -66.087 1.00 77.44 255 PRO A O 1
ATOM 1994 N N . LEU A 1 256 ? 26.528 5.251 -64.055 1.00 78.00 256 LEU A N 1
ATOM 1995 C CA . LEU A 1 256 ? 26.249 6.576 -63.492 1.00 78.00 256 LEU A CA 1
ATOM 1996 C C . LEU A 1 256 ? 26.805 7.737 -64.329 1.00 78.00 256 LEU A C 1
ATOM 1998 O O . LEU A 1 256 ? 26.168 8.784 -64.414 1.00 78.00 256 LEU A O 1
ATOM 2002 N N . VAL A 1 257 ? 27.978 7.568 -64.949 1.00 81.56 257 VAL A N 1
ATOM 2003 C CA . VAL A 1 257 ? 28.636 8.617 -65.745 1.00 81.56 257 VAL A CA 1
ATOM 2004 C C . VAL A 1 257 ? 28.920 8.129 -67.177 1.00 81.56 257 VAL A C 1
ATOM 2006 O O . VAL A 1 257 ? 29.530 7.068 -67.355 1.00 81.56 257 VAL A O 1
ATOM 2009 N N . PRO A 1 258 ? 28.527 8.892 -68.222 1.00 82.75 258 PRO A N 1
ATOM 2010 C CA . PRO A 1 258 ? 28.814 8.551 -69.616 1.00 82.75 258 PRO A CA 1
ATOM 2011 C C . PRO A 1 258 ? 30.315 8.430 -69.917 1.00 82.75 258 PRO A C 1
ATOM 2013 O O . PRO A 1 258 ? 31.119 9.234 -69.444 1.00 82.75 258 PRO A O 1
ATOM 2016 N N . ALA A 1 259 ? 30.684 7.482 -70.787 1.00 83.88 259 ALA A N 1
ATOM 2017 C CA . ALA A 1 259 ? 32.081 7.191 -71.136 1.00 83.88 259 ALA A CA 1
ATOM 2018 C C . ALA A 1 259 ? 32.867 8.419 -71.630 1.00 83.88 259 ALA A C 1
ATOM 2020 O O . ALA A 1 259 ? 33.996 8.630 -71.202 1.00 83.88 259 ALA A O 1
ATOM 2021 N N . LEU A 1 260 ? 32.247 9.279 -72.449 1.00 81.31 260 LEU A N 1
ATOM 2022 C CA . LEU A 1 260 ? 32.883 10.496 -72.972 1.00 81.31 260 LEU A CA 1
ATOM 2023 C C . LEU A 1 260 ? 33.325 11.456 -71.851 1.00 81.31 260 LEU A C 1
ATOM 2025 O O . LEU A 1 260 ? 34.393 12.063 -71.930 1.00 81.31 260 LEU A O 1
ATOM 2029 N N . THR A 1 261 ? 32.513 11.574 -70.797 1.00 80.00 261 THR A N 1
ATOM 2030 C CA . THR A 1 261 ? 32.818 12.403 -69.624 1.00 80.00 261 THR A CA 1
ATOM 2031 C C . THR A 1 261 ? 33.938 11.774 -68.800 1.00 80.00 261 THR A C 1
ATOM 2033 O O . THR A 1 261 ? 34.863 12.475 -68.392 1.00 80.00 261 THR A O 1
ATOM 2036 N N . CYS A 1 262 ? 33.905 10.452 -68.604 1.00 83.19 262 CYS A N 1
ATOM 2037 C CA . CYS A 1 262 ? 34.977 9.723 -67.925 1.00 83.19 262 CYS A CA 1
ATOM 2038 C C . CYS A 1 262 ? 36.319 9.849 -68.663 1.00 83.19 262 CYS A C 1
ATOM 2040 O O . CYS A 1 262 ? 37.333 10.082 -68.016 1.00 83.19 262 CYS A O 1
ATOM 2042 N N . ASP A 1 263 ? 36.337 9.770 -69.994 1.00 84.75 263 ASP A N 1
ATOM 2043 C CA . ASP A 1 263 ? 37.561 9.902 -70.795 1.00 84.75 263 ASP A CA 1
ATOM 2044 C C . ASP A 1 263 ? 38.171 11.310 -70.697 1.00 84.75 263 ASP A C 1
ATOM 2046 O O . ASP A 1 263 ? 39.395 11.469 -70.635 1.00 84.75 263 ASP A O 1
ATOM 2050 N N . ALA A 1 264 ? 37.325 12.346 -70.668 1.00 80.62 264 ALA A N 1
ATOM 2051 C CA . ALA A 1 264 ? 37.758 13.725 -70.461 1.00 80.62 264 ALA A CA 1
ATOM 2052 C C . ALA A 1 264 ? 38.347 13.925 -69.055 1.00 80.62 264 ALA A C 1
ATOM 2054 O O . ALA A 1 264 ? 39.443 14.472 -68.923 1.00 80.62 264 ALA A O 1
ATOM 2055 N N . LEU A 1 265 ? 37.663 13.429 -68.018 1.00 79.25 265 LEU A N 1
ATOM 2056 C CA . LEU A 1 265 ? 38.131 13.494 -66.632 1.00 79.25 265 LEU A CA 1
ATOM 2057 C C . LEU A 1 265 ? 39.424 12.704 -66.425 1.00 79.25 265 LEU A C 1
ATOM 2059 O O . LEU A 1 265 ? 40.341 13.205 -65.784 1.00 79.25 265 LEU A O 1
ATOM 2063 N N . GLN A 1 266 ? 39.538 11.515 -67.014 1.00 86.06 266 GLN A N 1
ATOM 2064 C CA . GLN A 1 266 ? 40.731 10.680 -66.918 1.00 86.06 266 GLN A CA 1
ATOM 2065 C C . GLN A 1 266 ? 41.966 11.386 -67.496 1.00 86.06 266 GLN A C 1
ATOM 2067 O O . GLN A 1 266 ? 43.030 11.370 -66.878 1.00 86.06 266 GLN A O 1
ATOM 2072 N N . LYS A 1 267 ? 41.822 12.058 -68.649 1.00 84.38 267 LYS A N 1
ATOM 2073 C CA . LYS A 1 267 ? 42.902 12.851 -69.258 1.00 84.38 267 LYS A CA 1
ATOM 2074 C C . LYS A 1 267 ? 43.270 14.076 -68.424 1.00 84.38 267 LYS A C 1
ATOM 2076 O O . LYS A 1 267 ? 44.454 14.360 -68.279 1.00 84.38 267 LYS A O 1
ATOM 2081 N N . LEU A 1 268 ? 42.277 14.788 -67.888 1.00 80.62 268 LEU A N 1
ATOM 2082 C CA . LEU A 1 268 ? 42.490 15.980 -67.059 1.00 80.62 268 LEU A CA 1
ATOM 2083 C C . LEU A 1 268 ? 43.140 15.643 -65.711 1.00 80.62 268 LEU A C 1
ATOM 2085 O O . LEU A 1 268 ? 44.023 16.369 -65.267 1.00 80.62 268 LEU A O 1
ATOM 2089 N N . ALA A 1 269 ? 42.736 14.534 -65.089 1.00 77.75 269 ALA A N 1
ATOM 2090 C CA . ALA A 1 269 ? 43.274 14.062 -63.816 1.00 77.75 269 ALA A CA 1
ATOM 2091 C C . ALA A 1 269 ? 44.601 13.293 -63.957 1.00 77.75 269 ALA A C 1
ATOM 2093 O O . ALA A 1 269 ? 45.216 12.942 -62.956 1.00 77.75 269 ALA A O 1
ATOM 2094 N N . GLY A 1 270 ? 45.044 13.008 -65.187 1.00 84.56 270 GLY A N 1
ATOM 2095 C CA . GLY A 1 270 ? 46.291 12.286 -65.446 1.00 84.56 270 GLY A CA 1
ATOM 2096 C C . GLY A 1 270 ? 46.277 10.818 -65.011 1.00 84.56 270 GLY A C 1
ATOM 2097 O O . GLY A 1 270 ? 47.346 10.240 -64.845 1.00 84.56 270 GLY A O 1
ATOM 2098 N N . ILE A 1 271 ? 45.100 10.209 -64.841 1.00 89.56 271 ILE A N 1
ATOM 2099 C CA . ILE A 1 271 ? 44.951 8.829 -64.360 1.00 89.56 271 ILE A CA 1
ATOM 2100 C C . ILE A 1 271 ? 45.186 7.849 -65.520 1.00 89.56 271 ILE A C 1
ATOM 2102 O O . ILE A 1 271 ? 44.511 7.906 -66.552 1.00 89.56 271 ILE A O 1
ATOM 2106 N N . ARG A 1 272 ? 46.128 6.920 -65.353 1.00 91.00 272 ARG A N 1
ATOM 2107 C CA . ARG A 1 272 ? 46.477 5.887 -66.345 1.00 91.00 272 ARG A CA 1
ATOM 2108 C C . ARG A 1 272 ? 46.178 4.465 -65.875 1.00 91.00 272 ARG A C 1
ATOM 2110 O O . ARG A 1 272 ? 45.897 3.609 -66.714 1.00 91.00 272 ARG A O 1
ATOM 2117 N N . ALA A 1 273 ? 46.168 4.231 -64.567 1.00 93.69 273 ALA A N 1
ATOM 2118 C CA . ALA A 1 273 ? 45.771 2.968 -63.955 1.00 93.69 273 ALA A CA 1
ATOM 2119 C C . ALA A 1 273 ? 44.905 3.220 -62.715 1.00 93.69 273 ALA A C 1
ATOM 2121 O O . ALA A 1 273 ? 45.064 4.229 -62.034 1.00 93.69 273 ALA A O 1
ATOM 2122 N N . ILE A 1 274 ? 43.980 2.310 -62.421 1.00 94.81 274 ILE A N 1
ATOM 2123 C CA . ILE A 1 274 ? 43.073 2.388 -61.276 1.00 94.81 274 ILE A CA 1
ATOM 2124 C C . ILE A 1 274 ? 43.068 1.036 -60.573 1.00 94.81 274 ILE A C 1
ATOM 2126 O O . ILE A 1 274 ? 42.822 0.005 -61.208 1.00 94.81 274 ILE A O 1
ATOM 2130 N N . ALA A 1 275 ? 43.306 1.049 -59.265 1.00 95.88 275 ALA A N 1
ATOM 2131 C CA . ALA A 1 275 ? 43.113 -0.103 -58.399 1.00 95.88 275 ALA A CA 1
ATOM 2132 C C . ALA A 1 275 ? 41.785 0.011 -57.653 1.00 95.88 275 ALA A C 1
ATOM 2134 O O . ALA A 1 275 ? 41.524 1.019 -57.008 1.00 95.88 275 ALA A O 1
ATOM 2135 N N . SER A 1 276 ? 40.972 -1.038 -57.728 1.00 95.88 276 SER A N 1
ATOM 2136 C CA . SER A 1 276 ? 39.782 -1.237 -56.904 1.00 95.88 276 SER A CA 1
ATOM 2137 C C . SER A 1 276 ? 40.100 -2.288 -55.853 1.00 95.88 276 SER A C 1
ATOM 2139 O O . SER A 1 276 ? 40.404 -3.427 -56.210 1.00 95.88 276 SER A O 1
ATOM 2141 N N . ILE A 1 277 ? 40.065 -1.914 -54.578 1.00 95.94 277 ILE A N 1
ATOM 2142 C CA . ILE A 1 277 ? 40.481 -2.747 -53.449 1.00 95.94 277 ILE A CA 1
ATOM 2143 C C . ILE A 1 277 ? 39.292 -2.907 -52.496 1.00 95.94 277 ILE A C 1
ATOM 2145 O O . ILE A 1 277 ? 38.774 -1.898 -52.017 1.00 95.94 277 ILE A O 1
ATOM 2149 N N . PRO A 1 278 ? 38.846 -4.140 -52.204 1.00 95.12 278 PRO A N 1
ATOM 2150 C CA . PRO A 1 278 ? 37.782 -4.356 -51.237 1.00 95.12 278 PRO A CA 1
ATOM 2151 C C . PRO A 1 278 ? 38.310 -4.124 -49.818 1.00 95.12 278 PRO A C 1
ATOM 2153 O O . PRO A 1 278 ? 39.430 -4.515 -49.487 1.00 95.12 278 PRO A O 1
ATOM 2156 N N . LEU A 1 279 ? 37.493 -3.490 -48.986 1.00 95.19 279 LEU A N 1
ATOM 2157 C CA . LEU A 1 279 ? 37.753 -3.268 -47.569 1.00 95.19 279 LEU A CA 1
ATOM 2158 C C . LEU A 1 279 ? 37.082 -4.389 -46.794 1.00 95.19 279 LEU A C 1
ATOM 2160 O O . LEU A 1 279 ? 35.856 -4.434 -46.711 1.00 95.19 279 LEU A O 1
ATOM 2164 N N . MET A 1 280 ? 37.896 -5.307 -46.282 1.00 89.00 280 MET A N 1
ATOM 2165 C CA . MET A 1 280 ? 37.435 -6.518 -45.614 1.00 89.00 280 MET A CA 1
ATOM 2166 C C . MET A 1 280 ? 37.927 -6.532 -44.165 1.00 89.00 280 MET A C 1
ATOM 2168 O O . MET A 1 280 ? 39.127 -6.369 -43.941 1.00 89.00 280 MET A O 1
ATOM 2172 N N . ASP A 1 281 ? 37.051 -6.817 -43.205 1.00 87.38 281 ASP A N 1
ATOM 2173 C CA . ASP A 1 281 ? 37.459 -7.310 -41.881 1.00 87.38 281 ASP A CA 1
ATOM 2174 C C . ASP A 1 281 ? 36.895 -8.710 -41.657 1.00 87.38 281 ASP A C 1
ATOM 2176 O O . ASP A 1 281 ? 35.732 -8.948 -41.941 1.00 87.38 281 ASP A O 1
ATOM 2180 N N . GLN A 1 282 ? 37.718 -9.672 -41.232 1.00 78.12 282 GLN A N 1
ATOM 2181 C CA . GLN A 1 282 ? 37.289 -11.049 -40.908 1.00 78.12 282 GLN A CA 1
ATOM 2182 C C . GLN A 1 282 ? 36.281 -11.689 -41.895 1.00 78.12 282 GLN A C 1
ATOM 2184 O O . GLN A 1 282 ? 35.384 -12.431 -41.497 1.00 78.12 282 GLN A O 1
ATOM 2189 N N . ASN A 1 283 ? 36.471 -11.459 -43.203 1.00 79.12 283 ASN A N 1
ATOM 2190 C CA . ASN A 1 283 ? 35.618 -11.950 -44.300 1.00 79.12 283 ASN A CA 1
ATOM 2191 C C . ASN A 1 283 ? 34.263 -11.222 -44.478 1.00 79.12 283 ASN A C 1
ATOM 2193 O O . ASN A 1 283 ? 33.424 -11.661 -45.265 1.00 79.12 283 ASN A O 1
ATOM 2197 N N . HIS A 1 284 ? 34.077 -10.095 -43.798 1.00 86.19 284 HIS A N 1
ATOM 2198 C CA . HIS A 1 284 ? 32.973 -9.157 -43.931 1.00 86.19 284 HIS A CA 1
ATOM 2199 C C . HIS A 1 284 ? 33.382 -7.959 -44.806 1.00 86.19 284 HIS A C 1
ATOM 2201 O O . HIS A 1 284 ? 34.435 -7.357 -44.599 1.00 86.19 284 HIS A O 1
ATOM 2207 N N . LEU A 1 285 ? 32.573 -7.640 -45.822 1.00 90.19 285 LEU A N 1
ATOM 2208 C CA . LEU A 1 285 ? 32.831 -6.546 -46.760 1.00 90.19 285 LEU A CA 1
ATOM 2209 C C . LEU A 1 285 ? 32.263 -5.238 -46.206 1.00 90.19 285 LEU A C 1
ATOM 2211 O O . LEU A 1 285 ? 31.053 -5.042 -46.202 1.00 90.19 285 LEU A O 1
ATOM 2215 N N . LEU A 1 286 ? 33.148 -4.312 -45.855 1.00 91.88 286 LEU A N 1
ATOM 2216 C CA . LEU A 1 286 ? 32.786 -2.986 -45.353 1.00 91.88 286 LEU A CA 1
ATOM 2217 C C . LEU A 1 286 ? 32.660 -1.952 -46.475 1.00 91.88 286 LEU A C 1
ATOM 2219 O O . LEU A 1 286 ? 31.948 -0.960 -46.344 1.00 91.88 286 LEU A O 1
ATOM 2223 N N . GLY A 1 287 ? 33.360 -2.145 -47.593 1.00 93.19 287 GLY A N 1
ATOM 2224 C CA . GLY A 1 287 ? 33.400 -1.154 -48.663 1.00 93.19 287 GLY A CA 1
ATOM 2225 C C . GLY A 1 287 ? 34.428 -1.448 -49.744 1.00 93.19 287 GLY A C 1
ATOM 2226 O O . GLY A 1 287 ? 34.997 -2.534 -49.820 1.00 93.19 287 GLY A O 1
ATOM 2227 N N . VAL A 1 288 ? 34.678 -0.454 -50.590 1.00 94.50 288 VAL A N 1
ATOM 2228 C CA . VAL A 1 288 ? 35.670 -0.498 -51.663 1.00 94.50 288 VAL A CA 1
ATOM 2229 C C . VAL A 1 288 ? 36.425 0.824 -51.711 1.00 94.50 288 VAL A C 1
ATOM 2231 O O . VAL A 1 288 ? 35.826 1.899 -51.763 1.00 94.50 288 VAL A O 1
ATOM 2234 N N . LEU A 1 289 ? 37.751 0.724 -51.740 1.00 96.06 289 LEU A N 1
ATOM 2235 C CA . LEU A 1 289 ? 38.673 1.825 -51.967 1.00 96.06 289 LEU A CA 1
ATOM 2236 C C . LEU A 1 289 ? 39.176 1.781 -53.411 1.00 96.06 289 LEU A C 1
ATOM 2238 O O . LEU A 1 289 ? 39.727 0.780 -53.871 1.00 96.06 289 LEU A O 1
ATOM 2242 N N . LEU A 1 290 ? 39.008 2.886 -54.121 1.00 94.56 290 LEU A N 1
ATOM 2243 C CA . LEU A 1 290 ? 39.489 3.088 -55.479 1.00 94.56 290 LEU A CA 1
ATOM 2244 C C . LEU A 1 290 ? 40.646 4.081 -55.456 1.00 94.56 290 LEU A C 1
ATOM 2246 O O . LEU A 1 290 ? 40.496 5.169 -54.909 1.00 94.56 290 LEU A O 1
ATOM 2250 N N . ALA A 1 291 ? 41.772 3.731 -56.070 1.00 94.38 291 ALA A N 1
ATOM 2251 C CA . ALA A 1 291 ? 42.958 4.582 -56.158 1.00 94.38 291 ALA A CA 1
ATOM 2252 C C . ALA A 1 291 ? 43.394 4.743 -57.621 1.00 94.38 291 ALA A C 1
ATOM 2254 O O . ALA A 1 291 ? 43.645 3.753 -58.311 1.00 94.38 291 ALA A O 1
ATOM 2255 N N . GLY A 1 292 ? 43.468 5.985 -58.101 1.00 92.56 292 GLY A N 1
ATOM 2256 C CA . GLY A 1 292 ? 43.916 6.343 -59.448 1.00 92.56 292 GLY A CA 1
ATOM 2257 C C . GLY A 1 292 ? 45.389 6.748 -59.461 1.00 92.56 292 GLY A C 1
ATOM 2258 O O . GLY A 1 292 ? 45.778 7.652 -58.727 1.00 92.56 292 GLY A O 1
ATOM 2259 N N . SER A 1 293 ? 46.189 6.091 -60.299 1.00 92.19 293 SER A N 1
ATOM 2260 C CA . SER A 1 293 ? 47.629 6.313 -60.473 1.00 92.19 293 SER A CA 1
ATOM 2261 C C . SER A 1 293 ? 47.947 6.974 -61.820 1.00 92.19 293 SER A C 1
ATOM 2263 O O . SER A 1 293 ? 47.264 6.721 -62.819 1.00 92.19 293 SER A O 1
ATOM 2265 N N . SER A 1 294 ? 49.008 7.783 -61.869 1.00 89.44 294 SER A N 1
ATOM 2266 C CA . SER A 1 294 ? 49.567 8.398 -63.076 1.00 89.44 294 SER A CA 1
ATOM 2267 C C . SER A 1 294 ? 50.428 7.440 -63.883 1.00 89.44 294 SER A C 1
ATOM 2269 O O . SER A 1 294 ? 50.695 7.707 -65.056 1.00 89.44 294 SER A O 1
ATOM 2271 N N . GLU A 1 295 ? 50.859 6.339 -63.270 1.00 88.06 295 GLU A N 1
ATOM 2272 C CA . GLU A 1 295 ? 51.644 5.296 -63.915 1.00 88.06 295 GLU A CA 1
ATOM 2273 C C . GLU A 1 295 ? 50.742 4.355 -64.720 1.00 88.06 295 GLU A C 1
ATOM 2275 O O . GLU A 1 295 ? 49.598 4.078 -64.361 1.00 88.06 295 GLU A O 1
ATOM 2280 N N . GLU A 1 296 ? 51.255 3.826 -65.832 1.00 86.19 296 GLU A N 1
ATOM 2281 C CA . GLU A 1 296 ? 50.497 2.888 -66.679 1.00 86.19 296 GLU A CA 1
ATOM 2282 C C . GLU A 1 296 ? 50.299 1.516 -66.024 1.00 86.19 296 GLU A C 1
ATOM 2284 O O . GLU A 1 296 ? 49.410 0.757 -66.416 1.00 86.19 296 GLU A O 1
ATOM 2289 N N . LYS A 1 297 ? 51.132 1.183 -65.034 1.00 86.75 297 LYS A N 1
ATOM 2290 C CA . LYS A 1 297 ? 51.040 -0.038 -64.236 1.00 86.75 297 LYS A CA 1
ATOM 2291 C C . LYS A 1 297 ? 51.389 0.279 -62.790 1.00 86.75 297 LYS A C 1
ATOM 2293 O O . LYS A 1 297 ? 52.449 0.832 -62.534 1.00 86.75 297 LYS A O 1
ATOM 2298 N N . ILE A 1 298 ? 50.528 -0.148 -61.872 1.00 88.75 298 ILE A N 1
ATOM 2299 C CA . ILE A 1 298 ? 50.807 -0.120 -60.434 1.00 88.75 298 ILE A CA 1
ATOM 2300 C C . ILE A 1 298 ? 51.750 -1.287 -60.126 1.00 88.75 298 ILE A C 1
ATOM 2302 O O . ILE A 1 298 ? 51.467 -2.431 -60.503 1.00 88.75 298 ILE A O 1
ATOM 2306 N N . SER A 1 299 ? 52.889 -1.008 -59.498 1.00 87.31 299 SER A N 1
ATOM 2307 C CA . SER A 1 299 ? 53.878 -2.035 -59.172 1.00 87.31 299 SER A CA 1
ATOM 2308 C C . SER A 1 299 ? 53.374 -2.979 -58.065 1.00 87.31 299 SER A C 1
ATOM 2310 O O . SER A 1 299 ? 52.509 -2.605 -57.271 1.00 87.31 299 SER A O 1
ATOM 2312 N N . PRO A 1 300 ? 53.918 -4.208 -57.950 1.00 86.81 300 PRO A N 1
ATOM 2313 C CA . PRO A 1 300 ? 53.532 -5.121 -56.872 1.00 86.81 300 PRO A CA 1
ATOM 2314 C C . PRO A 1 300 ? 53.775 -4.561 -55.459 1.00 86.81 300 PRO A C 1
ATOM 2316 O O . PRO A 1 300 ? 52.998 -4.864 -54.559 1.00 86.81 300 PRO A O 1
ATOM 2319 N N . SER A 1 301 ? 54.816 -3.737 -55.269 1.00 82.50 301 SER A N 1
ATOM 2320 C CA . SER A 1 301 ? 55.133 -3.098 -53.977 1.00 82.50 301 SER A CA 1
ATOM 2321 C C . SER A 1 301 ? 54.098 -2.035 -53.598 1.00 82.50 301 SER A C 1
ATOM 2323 O O . SER A 1 301 ? 53.574 -2.026 -52.482 1.00 82.50 301 SER A O 1
ATOM 2325 N N . GLU A 1 302 ? 53.729 -1.180 -54.556 1.00 86.62 302 GLU A N 1
ATOM 2326 C CA . GLU A 1 302 ? 52.699 -0.153 -54.369 1.00 86.62 302 GLU A CA 1
ATOM 2327 C C . GLU A 1 302 ? 51.325 -0.778 -54.123 1.00 86.62 302 GLU A C 1
ATOM 2329 O O . GLU A 1 302 ? 50.582 -0.322 -53.255 1.00 86.62 302 GLU A O 1
ATOM 2334 N N . LEU A 1 303 ? 51.004 -1.858 -54.844 1.00 89.81 303 LEU A N 1
ATOM 2335 C CA . LEU A 1 303 ? 49.760 -2.595 -54.653 1.00 89.81 303 LEU A CA 1
ATOM 2336 C C . LEU A 1 303 ? 49.700 -3.251 -53.269 1.00 89.81 303 LEU A C 1
ATOM 2338 O O . LEU A 1 303 ? 48.668 -3.166 -52.609 1.00 89.81 303 LEU A O 1
ATOM 2342 N N . ALA A 1 304 ? 50.799 -3.861 -52.810 1.00 88.38 304 ALA A N 1
ATOM 2343 C CA . ALA A 1 304 ? 50.888 -4.444 -51.473 1.00 88.38 304 ALA A CA 1
ATOM 2344 C C . ALA A 1 304 ? 50.737 -3.376 -50.377 1.00 88.38 304 ALA A C 1
ATOM 2346 O O . ALA A 1 304 ? 50.029 -3.595 -49.395 1.00 88.38 304 ALA A O 1
ATOM 2347 N N . SER A 1 305 ? 51.335 -2.198 -50.573 1.00 87.75 305 SER A N 1
ATOM 2348 C CA . SER A 1 305 ? 51.198 -1.061 -49.656 1.00 87.75 305 SER A CA 1
ATOM 2349 C C . SER A 1 305 ? 49.761 -0.537 -49.613 1.00 87.75 305 SER A C 1
ATOM 2351 O O . SER A 1 305 ? 49.219 -0.317 -48.532 1.00 87.75 305 SER A O 1
ATOM 2353 N N . LEU A 1 306 ? 49.108 -0.395 -50.772 1.00 90.12 306 LEU A N 1
ATOM 2354 C CA . LEU A 1 306 ? 47.698 -0.006 -50.855 1.00 90.12 306 LEU A CA 1
ATOM 2355 C C . LEU A 1 306 ? 46.773 -1.036 -50.198 1.00 90.12 306 LEU A C 1
ATOM 2357 O O . LEU A 1 306 ? 45.828 -0.652 -49.518 1.00 90.12 306 LEU A O 1
ATOM 2361 N N . GLN A 1 307 ? 47.028 -2.332 -50.385 1.00 91.50 307 GLN A N 1
ATOM 2362 C CA . GLN A 1 307 ? 46.258 -3.399 -49.742 1.00 91.50 307 GLN A CA 1
ATOM 2363 C C . GLN A 1 307 ? 46.451 -3.398 -48.221 1.00 91.50 307 GLN A C 1
ATOM 2365 O O . GLN A 1 307 ? 45.479 -3.540 -47.484 1.00 91.50 307 GLN A O 1
ATOM 2370 N N . ALA A 1 308 ? 47.679 -3.183 -47.740 1.00 89.88 308 ALA A N 1
ATOM 2371 C CA . ALA A 1 308 ? 47.958 -3.054 -46.313 1.00 89.88 308 ALA A CA 1
ATOM 2372 C C . ALA A 1 308 ? 47.252 -1.830 -45.706 1.00 89.88 308 ALA A C 1
ATOM 2374 O O . ALA A 1 308 ? 46.656 -1.933 -44.633 1.00 89.88 308 ALA A O 1
ATOM 2375 N N . PHE A 1 309 ? 47.260 -0.696 -46.412 1.00 91.56 309 PHE A N 1
ATOM 2376 C CA . PHE A 1 309 ? 46.510 0.493 -46.015 1.00 91.56 309 PHE A CA 1
ATOM 2377 C C . PHE A 1 309 ? 45.001 0.229 -45.990 1.00 91.56 309 PHE A C 1
ATOM 2379 O O . PHE A 1 309 ? 44.344 0.529 -44.999 1.00 91.56 309 PHE A O 1
ATOM 2386 N N . ALA A 1 310 ? 44.464 -0.391 -47.043 1.00 92.19 310 ALA A N 1
ATOM 2387 C CA . ALA A 1 310 ? 43.057 -0.760 -47.156 1.00 92.19 310 ALA A CA 1
ATOM 2388 C C . ALA A 1 310 ? 42.608 -1.686 -46.012 1.00 92.19 310 ALA A C 1
ATOM 2390 O O . ALA A 1 310 ? 41.535 -1.482 -45.452 1.00 92.19 310 ALA A O 1
ATOM 2391 N N . GLN A 1 311 ? 43.443 -2.642 -45.591 1.00 91.06 311 GLN A N 1
ATOM 2392 C CA . GLN A 1 311 ? 43.145 -3.495 -44.437 1.00 91.06 311 GLN A CA 1
ATOM 2393 C C . GLN A 1 311 ? 43.048 -2.690 -43.132 1.00 91.06 311 GLN A C 1
ATOM 2395 O O . GLN A 1 311 ? 42.148 -2.913 -42.329 1.00 91.06 311 GLN A O 1
ATOM 2400 N N . GLN A 1 312 ? 43.957 -1.738 -42.908 1.00 91.06 312 GLN A N 1
ATOM 2401 C CA . GLN A 1 312 ? 43.904 -0.875 -41.722 1.00 91.06 312 GLN A CA 1
ATOM 2402 C C . GLN A 1 312 ? 42.725 0.104 -41.773 1.00 91.06 312 GLN A C 1
ATOM 2404 O O . GLN A 1 312 ? 42.096 0.366 -40.749 1.00 91.06 312 GLN A O 1
ATOM 2409 N N . ALA A 1 313 ? 42.398 0.607 -42.963 1.00 91.38 313 ALA A N 1
ATOM 2410 C CA . ALA A 1 313 ? 41.234 1.445 -43.207 1.00 91.38 313 ALA A CA 1
ATOM 2411 C C . ALA A 1 313 ? 39.925 0.691 -42.926 1.00 91.38 313 ALA A C 1
ATOM 2413 O O . ALA A 1 313 ? 39.041 1.250 -42.286 1.00 91.38 313 ALA A O 1
ATOM 2414 N N . ALA A 1 314 ? 39.825 -0.581 -43.330 1.00 92.38 314 ALA A N 1
ATOM 2415 C CA . ALA A 1 314 ? 38.688 -1.452 -43.028 1.00 92.38 314 ALA A CA 1
ATOM 2416 C C . ALA A 1 314 ? 38.455 -1.558 -41.509 1.00 92.38 314 ALA A C 1
ATOM 2418 O O . ALA A 1 314 ? 37.380 -1.209 -41.027 1.00 92.38 314 ALA A O 1
ATOM 2419 N N . ILE A 1 315 ? 39.502 -1.900 -40.748 1.00 90.50 315 ILE A N 1
ATOM 2420 C CA . ILE A 1 315 ? 39.445 -1.996 -39.278 1.00 90.50 315 ILE A CA 1
ATOM 2421 C C . ILE A 1 315 ? 39.026 -0.659 -38.641 1.00 90.50 315 ILE A C 1
ATOM 2423 O O . ILE A 1 315 ? 38.245 -0.626 -37.689 1.00 90.50 315 ILE A O 1
ATOM 2427 N N . ALA A 1 316 ? 39.543 0.466 -39.143 1.00 90.00 316 ALA A N 1
ATOM 2428 C CA . ALA A 1 316 ? 39.209 1.786 -38.613 1.00 90.00 316 ALA A CA 1
ATOM 2429 C C . ALA A 1 316 ? 37.750 2.190 -38.890 1.00 90.00 316 ALA A C 1
ATOM 2431 O O . ALA A 1 316 ? 37.100 2.741 -38.001 1.00 90.00 316 ALA A O 1
ATOM 2432 N N . ILE A 1 317 ? 37.231 1.890 -40.087 1.00 90.56 317 ILE A N 1
ATOM 2433 C CA . ILE A 1 317 ? 35.827 2.135 -40.452 1.00 90.56 317 ILE A CA 1
ATOM 2434 C C . ILE A 1 317 ? 34.898 1.331 -39.544 1.00 90.56 317 ILE A C 1
ATOM 2436 O O . ILE A 1 317 ? 33.982 1.905 -38.959 1.00 90.56 317 ILE A O 1
ATOM 2440 N N . GLU A 1 318 ? 35.157 0.034 -39.379 1.00 89.19 318 GLU A N 1
ATOM 2441 C CA . GLU A 1 318 ? 34.344 -0.834 -38.524 1.00 89.19 318 GLU A CA 1
ATOM 2442 C C . GLU A 1 318 ? 34.340 -0.345 -37.074 1.00 89.19 318 GLU A C 1
ATOM 2444 O O . GLU A 1 318 ? 33.288 -0.207 -36.448 1.00 89.19 318 GLU A O 1
ATOM 2449 N N . LYS A 1 319 ? 35.514 0.019 -36.549 1.00 88.62 319 LYS A N 1
ATOM 2450 C CA . LYS A 1 319 ? 35.636 0.569 -35.198 1.00 88.62 319 LYS A CA 1
ATOM 2451 C C . LYS A 1 319 ? 34.844 1.871 -35.027 1.00 88.62 319 LYS A C 1
ATOM 2453 O O . LYS A 1 319 ? 34.194 2.045 -33.997 1.00 88.62 319 LYS A O 1
ATOM 2458 N N . ALA A 1 320 ? 34.886 2.778 -36.004 1.00 87.31 320 ALA A N 1
ATOM 2459 C CA . ALA A 1 320 ? 34.131 4.033 -35.972 1.00 87.31 320 ALA A CA 1
ATOM 2460 C C . ALA A 1 320 ? 32.610 3.802 -36.065 1.00 87.31 320 ALA A C 1
ATOM 2462 O O . ALA A 1 320 ? 31.838 4.447 -35.348 1.00 87.31 320 ALA A O 1
ATOM 2463 N N . GLN A 1 321 ? 32.169 2.844 -36.888 1.00 85.50 321 GLN A N 1
ATOM 2464 C CA . GLN A 1 321 ? 30.764 2.431 -36.984 1.00 85.50 321 GLN A CA 1
ATOM 2465 C C . GLN A 1 321 ? 30.260 1.839 -35.661 1.00 85.50 321 GLN A C 1
ATOM 2467 O O . GLN A 1 321 ? 29.245 2.299 -35.134 1.00 85.50 321 GLN A O 1
ATOM 2472 N N . LEU A 1 322 ? 31.003 0.894 -35.075 1.00 85.12 322 LEU A N 1
ATOM 2473 C CA . LEU A 1 322 ? 30.674 0.290 -33.779 1.00 85.12 322 LEU A CA 1
ATOM 2474 C C . LEU A 1 322 ? 30.625 1.329 -32.653 1.00 85.12 322 LEU A C 1
ATOM 2476 O O . LEU A 1 322 ? 29.732 1.284 -31.805 1.00 85.12 322 LEU A O 1
ATOM 2480 N N . PHE A 1 323 ? 31.558 2.284 -32.642 1.00 84.69 323 PHE A N 1
ATOM 2481 C CA . PHE A 1 323 ? 31.572 3.361 -31.654 1.00 84.69 323 PHE A CA 1
ATOM 2482 C C . PHE A 1 323 ? 30.344 4.272 -31.784 1.00 84.69 323 PHE A C 1
ATOM 2484 O O . PHE A 1 323 ? 29.689 4.564 -30.784 1.00 84.69 323 PHE A O 1
ATOM 2491 N N . THR A 1 324 ? 29.990 4.661 -33.012 1.00 77.56 324 THR A N 1
ATOM 2492 C CA . THR A 1 324 ? 28.811 5.498 -33.292 1.00 77.56 324 THR A CA 1
ATOM 2493 C C . THR A 1 324 ? 27.519 4.812 -32.845 1.00 77.56 324 THR A C 1
ATOM 2495 O O . THR A 1 324 ? 26.669 5.438 -32.207 1.00 77.56 324 THR A O 1
ATOM 2498 N N . GLU A 1 325 ? 27.383 3.515 -33.124 1.00 79.81 325 GLU A N 1
ATOM 2499 C CA . GLU A 1 325 ? 26.230 2.724 -32.689 1.00 79.81 325 GLU A CA 1
ATOM 2500 C C . GLU A 1 325 ? 26.179 2.593 -31.159 1.00 79.81 325 GLU A C 1
ATOM 2502 O O . GLU A 1 325 ? 25.134 2.806 -30.544 1.00 79.81 325 GLU A O 1
ATOM 2507 N N . THR A 1 326 ? 27.325 2.356 -30.516 1.00 75.56 326 THR A N 1
ATOM 2508 C CA . THR A 1 326 ? 27.418 2.284 -29.049 1.00 75.56 326 THR A CA 1
ATOM 2509 C C . THR A 1 326 ? 27.037 3.614 -28.387 1.00 75.56 326 THR A C 1
ATOM 2511 O O . THR A 1 326 ? 26.269 3.628 -27.423 1.00 75.56 326 THR A O 1
ATOM 2514 N N . GLU A 1 327 ? 27.520 4.753 -28.895 1.00 76.38 327 GLU A N 1
ATOM 2515 C CA . GLU A 1 327 ? 27.124 6.074 -28.387 1.00 76.38 327 GLU A CA 1
ATOM 2516 C C . GLU A 1 327 ? 25.623 6.322 -28.544 1.00 76.38 327 GLU A C 1
ATOM 2518 O O . GLU A 1 327 ? 24.979 6.850 -27.630 1.00 76.38 327 GLU A O 1
ATOM 2523 N N . ARG A 1 328 ? 25.052 5.940 -29.691 1.00 74.69 328 ARG A N 1
ATOM 2524 C CA . ARG A 1 328 ? 23.615 6.056 -29.942 1.00 74.69 328 ARG A CA 1
ATOM 2525 C C . ARG A 1 328 ? 22.823 5.248 -28.915 1.00 74.69 328 ARG A C 1
ATOM 2527 O O . ARG A 1 328 ? 21.903 5.794 -28.305 1.00 74.69 328 ARG A O 1
ATOM 2534 N N . GLN A 1 329 ? 23.218 4.001 -28.667 1.00 74.44 329 GLN A N 1
ATOM 2535 C CA . GLN A 1 329 ? 22.595 3.136 -27.662 1.00 74.44 329 GLN A CA 1
ATOM 2536 C C . GLN A 1 329 ? 22.701 3.722 -26.247 1.00 74.44 329 GLN A C 1
ATOM 2538 O O . GLN A 1 329 ? 21.704 3.756 -25.523 1.00 74.44 329 GLN A O 1
ATOM 2543 N N . LEU A 1 330 ? 23.864 4.260 -25.862 1.00 68.12 330 LEU A N 1
ATOM 2544 C CA . LEU A 1 330 ? 24.055 4.912 -24.561 1.00 68.12 330 LEU A CA 1
ATOM 2545 C C . LEU A 1 330 ? 23.160 6.146 -24.384 1.00 68.12 330 LEU A C 1
ATOM 2547 O O . LEU A 1 330 ? 22.553 6.312 -23.324 1.00 68.12 330 LEU A O 1
ATOM 2551 N N . ARG A 1 331 ? 23.026 6.998 -25.409 1.00 70.00 331 ARG A N 1
ATOM 2552 C CA . ARG A 1 331 ? 22.132 8.171 -25.363 1.00 70.00 331 ARG A CA 1
ATOM 2553 C C . ARG A 1 331 ? 20.667 7.760 -25.229 1.00 70.00 331 ARG A C 1
ATOM 2555 O O . ARG A 1 331 ? 19.942 8.349 -24.421 1.00 70.00 331 ARG A O 1
ATOM 2562 N N . THR A 1 332 ? 20.238 6.737 -25.968 1.00 65.88 332 THR A N 1
ATOM 2563 C CA . THR A 1 332 ? 18.884 6.180 -25.849 1.00 65.88 332 THR A CA 1
ATOM 2564 C C . THR A 1 332 ? 18.637 5.638 -24.441 1.00 65.88 332 THR A C 1
ATOM 2566 O O . THR A 1 332 ? 17.635 5.995 -23.821 1.00 65.88 332 THR A O 1
ATOM 2569 N N . MET A 1 333 ? 19.574 4.865 -23.886 1.00 64.88 333 MET A N 1
ATOM 2570 C CA . MET A 1 333 ? 19.458 4.311 -22.534 1.00 64.88 333 MET A CA 1
ATOM 2571 C C . MET A 1 333 ? 19.432 5.405 -21.455 1.00 64.88 333 MET A C 1
ATOM 2573 O O . MET A 1 333 ? 18.614 5.337 -20.542 1.00 64.88 333 MET A O 1
ATOM 2577 N N . SER A 1 334 ? 20.267 6.445 -21.569 1.00 65.31 334 SER A N 1
ATOM 2578 C CA . SER A 1 334 ? 20.268 7.579 -20.630 1.00 65.31 334 SER A CA 1
ATOM 2579 C C . SER A 1 334 ? 18.935 8.323 -20.637 1.00 65.31 334 SER A C 1
ATOM 2581 O O . SER A 1 334 ? 18.380 8.594 -19.577 1.00 65.31 334 SER A O 1
ATOM 2583 N N . THR A 1 335 ? 18.390 8.597 -21.826 1.00 63.28 335 THR A N 1
ATOM 2584 C CA . THR A 1 335 ? 17.095 9.278 -21.976 1.00 63.28 335 THR A CA 1
ATOM 2585 C C . THR A 1 335 ? 15.970 8.461 -21.339 1.00 63.28 335 THR A C 1
ATOM 2587 O O . THR A 1 335 ? 15.137 9.005 -20.617 1.00 63.28 335 THR A O 1
ATOM 2590 N N . LEU A 1 336 ? 15.966 7.140 -21.549 1.00 55.91 336 LEU A N 1
ATOM 2591 C CA . LEU A 1 336 ? 14.997 6.237 -20.924 1.00 55.91 336 LEU A CA 1
ATOM 2592 C C . LEU A 1 336 ? 15.149 6.191 -19.398 1.00 55.91 336 LEU A C 1
ATOM 2594 O O . LEU A 1 336 ? 14.148 6.204 -18.683 1.00 55.91 336 LEU A O 1
ATOM 2598 N N . ASN A 1 337 ? 16.381 6.172 -18.890 1.00 60.50 337 ASN A N 1
ATOM 2599 C CA . ASN A 1 337 ? 16.653 6.113 -17.456 1.00 60.50 337 ASN A CA 1
ATOM 2600 C C . ASN A 1 337 ? 16.265 7.420 -16.738 1.00 60.50 337 ASN A C 1
ATOM 2602 O O . ASN A 1 337 ? 15.687 7.385 -15.653 1.00 60.50 337 ASN A O 1
ATOM 2606 N N . ASP A 1 338 ? 16.503 8.578 -17.361 1.00 60.69 338 ASP A N 1
ATOM 2607 C CA . ASP A 1 338 ? 16.070 9.876 -16.830 1.00 60.69 338 ASP A CA 1
ATOM 2608 C C . ASP A 1 338 ? 14.538 9.997 -16.791 1.00 60.69 338 ASP A C 1
ATOM 2610 O O . ASP A 1 338 ? 13.981 10.478 -15.798 1.00 60.69 338 ASP A O 1
ATOM 2614 N N . LEU A 1 339 ? 13.842 9.487 -17.815 1.00 56.16 339 LEU A N 1
ATOM 2615 C CA . LEU A 1 339 ? 12.379 9.387 -17.821 1.00 56.16 339 LEU A CA 1
ATOM 2616 C C . LEU A 1 339 ? 11.871 8.451 -16.714 1.00 56.16 339 LEU A C 1
ATOM 2618 O O . LEU A 1 339 ? 10.968 8.822 -15.962 1.00 56.16 339 LEU A O 1
ATOM 2622 N N . ALA A 1 340 ? 12.482 7.274 -16.551 1.00 53.50 340 ALA A N 1
ATOM 2623 C CA . ALA A 1 340 ? 12.142 6.327 -15.487 1.00 53.50 340 ALA A CA 1
ATOM 2624 C C . ALA A 1 340 ? 12.337 6.933 -14.082 1.00 53.50 340 ALA A C 1
ATOM 2626 O O . ALA A 1 340 ? 11.515 6.721 -13.183 1.00 53.50 340 ALA A O 1
ATOM 2627 N N . ARG A 1 341 ? 13.375 7.761 -13.900 1.00 56.56 341 ARG A N 1
ATOM 2628 C CA . ARG A 1 341 ? 13.623 8.514 -12.661 1.00 56.56 341 ARG A CA 1
ATOM 2629 C C . ARG A 1 341 ? 12.548 9.555 -12.369 1.00 56.56 341 ARG A C 1
ATOM 2631 O O . ARG A 1 341 ? 12.141 9.684 -11.217 1.00 56.56 341 ARG A O 1
ATOM 2638 N N . GLN A 1 342 ? 12.086 10.293 -13.379 1.00 56.81 342 GLN A N 1
ATOM 2639 C CA . GLN A 1 342 ? 11.002 11.266 -13.204 1.00 56.81 342 GLN A CA 1
ATOM 2640 C C . GLN A 1 342 ? 9.689 10.572 -12.818 1.00 56.81 342 GLN A C 1
ATOM 2642 O O . GLN A 1 342 ? 9.008 11.012 -11.892 1.00 56.81 342 GLN A O 1
ATOM 2647 N N . ILE A 1 343 ? 9.382 9.441 -13.455 1.00 55.50 343 ILE A N 1
ATOM 2648 C CA . ILE A 1 343 ? 8.183 8.634 -13.184 1.00 55.50 343 ILE A CA 1
ATOM 2649 C C . ILE A 1 343 ? 8.198 8.070 -11.755 1.00 55.50 343 ILE A C 1
ATOM 2651 O O . ILE A 1 343 ? 7.188 8.131 -11.057 1.00 55.50 343 ILE A O 1
ATOM 2655 N N . SER A 1 344 ? 9.355 7.606 -11.280 1.00 51.19 344 SER A N 1
ATOM 2656 C CA . SER A 1 344 ? 9.512 7.023 -9.937 1.00 51.19 344 SER A CA 1
ATOM 2657 C C . SER A 1 344 ? 9.409 8.033 -8.781 1.00 51.19 344 SER A C 1
ATOM 2659 O O . SER A 1 344 ? 9.469 7.634 -7.622 1.00 51.19 344 SER A O 1
ATOM 2661 N N . SER A 1 345 ? 9.271 9.335 -9.063 1.00 52.81 345 SER A N 1
ATOM 2662 C CA . SER A 1 345 ? 9.222 10.388 -8.034 1.00 52.81 345 SER A CA 1
ATOM 2663 C C . SER A 1 345 ? 7.808 10.775 -7.574 1.00 52.81 345 SER A C 1
ATOM 2665 O O . SER A 1 345 ? 7.664 11.502 -6.592 1.00 52.81 345 SER A O 1
ATOM 2667 N N . SER A 1 346 ? 6.757 10.292 -8.249 1.00 53.53 346 SER A N 1
ATOM 2668 C CA . SER A 1 346 ? 5.363 10.562 -7.874 1.00 53.53 346 SER A CA 1
ATOM 2669 C C . SER A 1 346 ? 4.784 9.420 -7.034 1.00 53.53 346 SER A C 1
ATOM 2671 O O . SER A 1 346 ? 4.740 8.276 -7.470 1.00 53.53 346 SER A O 1
ATOM 2673 N N . LEU A 1 347 ? 4.294 9.741 -5.833 1.00 56.53 347 LEU A N 1
ATOM 2674 C CA . LEU A 1 347 ? 3.677 8.788 -4.895 1.00 56.53 347 LEU A CA 1
ATOM 2675 C C . LEU A 1 347 ? 2.185 8.522 -5.175 1.00 56.53 347 LEU A C 1
ATOM 2677 O O . LEU A 1 347 ? 1.545 7.802 -4.420 1.00 56.53 347 LEU A O 1
ATOM 2681 N N . GLN A 1 348 ? 1.614 9.119 -6.226 1.00 64.81 348 GLN A N 1
ATOM 2682 C CA . GLN A 1 348 ? 0.212 8.924 -6.613 1.00 64.81 348 GLN A CA 1
ATOM 2683 C C . GLN A 1 348 ? 0.135 8.003 -7.829 1.00 64.81 348 GLN A C 1
ATOM 2685 O O . GLN A 1 348 ? 0.509 8.424 -8.930 1.00 64.81 348 GLN A O 1
ATOM 2690 N N . LEU A 1 349 ? -0.355 6.775 -7.625 1.00 71.69 349 LEU A N 1
ATOM 2691 C CA . LEU A 1 349 ? -0.408 5.724 -8.644 1.00 71.69 349 LEU A CA 1
ATOM 2692 C C . LEU A 1 349 ? -1.079 6.214 -9.937 1.00 71.69 349 LEU A C 1
ATOM 2694 O O . LEU A 1 349 ? -0.492 6.093 -11.009 1.00 71.69 349 LEU A O 1
ATOM 2698 N N . ASP A 1 350 ? -2.238 6.869 -9.843 1.00 72.31 350 ASP A N 1
ATOM 2699 C CA . ASP A 1 350 ? -2.974 7.360 -11.018 1.00 72.31 350 ASP A CA 1
ATOM 2700 C C . ASP A 1 350 ? -2.160 8.357 -11.859 1.00 72.31 350 ASP A C 1
ATOM 2702 O O . ASP A 1 350 ? -2.108 8.254 -13.085 1.00 72.31 350 ASP A O 1
ATOM 2706 N N . ARG A 1 351 ? -1.445 9.289 -11.214 1.00 74.56 351 ARG A N 1
ATOM 2707 C CA . ARG A 1 351 ? -0.613 10.278 -11.923 1.00 74.56 351 ARG A CA 1
ATOM 2708 C C . ARG A 1 351 ? 0.605 9.647 -12.584 1.00 74.56 351 ARG A C 1
ATOM 2710 O O . ARG A 1 351 ? 0.983 10.056 -13.683 1.00 74.56 351 ARG A O 1
ATOM 2717 N N . VAL A 1 352 ? 1.221 8.668 -11.920 1.00 75.81 352 VAL A N 1
ATOM 2718 C CA . VAL A 1 352 ? 2.347 7.897 -12.467 1.00 75.81 352 VAL A CA 1
ATOM 2719 C C . VAL A 1 352 ? 1.901 7.184 -13.740 1.00 75.81 352 VAL A C 1
ATOM 2721 O O . VAL A 1 352 ? 2.534 7.329 -14.786 1.00 75.81 352 VAL A O 1
ATOM 2724 N N . LEU A 1 353 ? 0.775 6.473 -13.667 1.00 78.69 353 LEU A N 1
ATOM 2725 C CA . LEU A 1 353 ? 0.226 5.699 -14.774 1.00 78.69 353 LEU A CA 1
ATOM 2726 C C . LEU A 1 353 ? -0.126 6.574 -15.984 1.00 78.69 353 LEU A C 1
ATOM 2728 O O . LEU A 1 353 ? 0.242 6.226 -17.107 1.00 78.69 353 LEU A O 1
ATOM 2732 N N . GLU A 1 354 ? -0.784 7.719 -15.775 1.00 83.88 354 GLU A N 1
ATOM 2733 C CA . GLU A 1 354 ? -1.122 8.645 -16.866 1.00 83.88 354 GLU A CA 1
ATOM 2734 C C . GLU A 1 354 ? 0.119 9.253 -17.527 1.00 83.88 354 GLU A C 1
ATOM 2736 O O . GLU A 1 354 ? 0.192 9.326 -18.756 1.00 83.88 354 GLU A O 1
ATOM 2741 N N . THR A 1 355 ? 1.127 9.607 -16.726 1.00 81.44 355 THR A N 1
ATOM 2742 C CA . THR A 1 355 ? 2.397 10.149 -17.228 1.00 81.44 355 THR A CA 1
ATOM 2743 C C . THR A 1 355 ? 3.152 9.119 -18.070 1.00 81.44 355 THR A C 1
ATOM 2745 O O . THR A 1 355 ? 3.706 9.463 -19.117 1.00 81.44 355 THR A O 1
ATOM 2748 N N . ILE A 1 356 ? 3.155 7.845 -17.657 1.00 82.44 356 ILE A N 1
ATOM 2749 C CA . ILE A 1 356 ? 3.782 6.747 -18.407 1.00 82.44 356 ILE A CA 1
ATOM 2750 C C . ILE A 1 356 ? 3.151 6.630 -19.796 1.00 82.44 356 ILE A C 1
ATOM 2752 O O . ILE A 1 356 ? 3.858 6.714 -20.803 1.00 82.44 356 ILE A O 1
ATOM 2756 N N . VAL A 1 357 ? 1.825 6.482 -19.875 1.00 88.31 357 VAL A N 1
ATOM 2757 C CA . VAL A 1 357 ? 1.150 6.255 -21.164 1.00 88.31 357 VAL A CA 1
ATOM 2758 C C . VAL A 1 357 ? 1.225 7.476 -22.086 1.00 88.31 357 VAL A C 1
ATOM 2760 O O . VAL A 1 357 ? 1.371 7.308 -23.297 1.00 88.31 357 VAL A O 1
ATOM 2763 N N . SER A 1 358 ? 1.184 8.707 -21.557 1.00 87.62 358 SER A N 1
ATOM 2764 C CA . SER A 1 358 ? 1.325 9.924 -22.370 1.00 87.62 358 SER A CA 1
ATOM 2765 C C . SER A 1 358 ? 2.738 10.100 -22.922 1.00 87.62 358 SER A C 1
ATOM 2767 O O . SER A 1 358 ? 2.913 10.477 -24.085 1.00 87.62 358 SER A O 1
ATOM 2769 N N . THR A 1 359 ? 3.747 9.806 -22.102 1.00 83.31 359 THR A N 1
ATOM 2770 C CA . THR A 1 359 ? 5.156 9.912 -22.492 1.00 83.31 359 THR A CA 1
ATOM 2771 C C . THR A 1 359 ? 5.491 8.861 -23.537 1.00 83.31 359 THR A C 1
ATOM 2773 O O . THR A 1 359 ? 6.019 9.196 -24.595 1.00 83.31 359 THR A O 1
ATOM 2776 N N . LEU A 1 360 ? 5.109 7.605 -23.294 1.00 84.38 360 LEU A N 1
ATOM 2777 C CA . LEU A 1 360 ? 5.373 6.513 -24.225 1.00 84.38 360 LEU A CA 1
ATOM 2778 C C . LEU A 1 360 ? 4.690 6.721 -25.565 1.00 84.38 360 LEU A C 1
ATOM 2780 O O . LEU A 1 360 ? 5.332 6.535 -26.589 1.00 84.38 360 LEU A O 1
ATOM 2784 N N . ARG A 1 361 ? 3.442 7.195 -25.580 1.00 88.50 361 ARG A N 1
ATOM 2785 C CA . ARG A 1 361 ? 2.768 7.544 -26.834 1.00 88.50 361 ARG A CA 1
ATOM 2786 C C . ARG A 1 361 ? 3.560 8.569 -27.652 1.00 88.50 361 ARG A C 1
ATOM 2788 O O . ARG A 1 361 ? 3.631 8.451 -28.869 1.00 88.50 361 ARG A O 1
ATOM 2795 N N . THR A 1 362 ? 4.163 9.554 -26.986 1.00 84.62 362 THR A N 1
ATOM 2796 C CA . THR A 1 362 ? 4.961 10.604 -27.637 1.00 84.62 362 THR A CA 1
ATOM 2797 C C . THR A 1 362 ? 6.296 10.064 -28.154 1.00 84.62 362 THR A C 1
ATOM 2799 O O . THR A 1 362 ? 6.670 10.354 -29.285 1.00 84.62 362 THR A O 1
ATOM 2802 N N . VAL A 1 363 ? 6.996 9.255 -27.353 1.00 82.00 363 VAL A N 1
ATOM 2803 C CA . VAL A 1 363 ? 8.302 8.669 -27.708 1.00 82.00 363 VAL A CA 1
ATOM 2804 C C . VAL A 1 363 ? 8.171 7.634 -28.826 1.00 82.00 363 VAL A C 1
ATOM 2806 O O . VAL A 1 363 ? 8.965 7.630 -29.760 1.00 82.00 363 VAL A O 1
ATOM 2809 N N . VAL A 1 364 ? 7.156 6.776 -28.739 1.00 81.75 364 VAL A N 1
ATOM 2810 C CA . VAL A 1 364 ? 6.861 5.728 -29.726 1.00 81.75 364 VAL A CA 1
ATOM 2811 C C . VAL A 1 364 ? 6.176 6.302 -30.973 1.00 81.75 364 VAL A C 1
ATOM 2813 O O . VAL A 1 364 ? 6.210 5.685 -32.032 1.00 81.75 364 VAL A O 1
ATOM 2816 N N . ASN A 1 365 ? 5.583 7.496 -30.865 1.00 83.62 365 ASN A N 1
ATOM 2817 C CA . ASN A 1 365 ? 4.796 8.138 -31.916 1.00 83.62 365 ASN A CA 1
ATOM 2818 C C . ASN A 1 365 ? 3.674 7.228 -32.456 1.00 83.62 365 ASN A C 1
ATOM 2820 O O . ASN A 1 365 ? 3.538 7.033 -33.664 1.00 83.62 365 ASN A O 1
ATOM 2824 N N . CYS A 1 366 ? 2.877 6.662 -31.546 1.00 88.00 366 CYS A N 1
ATOM 2825 C CA . CYS A 1 366 ? 1.732 5.812 -31.873 1.00 88.00 366 CYS A CA 1
ATOM 2826 C C . CYS A 1 366 ? 0.387 6.530 -31.689 1.00 88.00 366 CYS A C 1
ATOM 2828 O O . CYS A 1 366 ? 0.267 7.556 -31.003 1.00 88.00 366 CYS A O 1
ATOM 2830 N N . ARG A 1 367 ? -0.669 5.955 -32.276 1.00 89.88 367 ARG A N 1
ATOM 2831 C CA . ARG A 1 367 ? -2.047 6.430 -32.094 1.00 89.88 367 ARG A CA 1
ATOM 2832 C C . ARG A 1 367 ? -2.492 6.314 -30.638 1.00 89.88 367 ARG A C 1
ATOM 2834 O O . ARG A 1 367 ? -2.931 7.317 -30.068 1.00 89.88 367 ARG A O 1
ATOM 2841 N N . GLY A 1 368 ? -2.376 5.117 -30.068 1.00 90.56 368 GLY A N 1
ATOM 2842 C CA . GLY A 1 368 ? -2.877 4.770 -28.743 1.00 90.56 368 GLY A CA 1
ATOM 2843 C C . GLY A 1 368 ? -1.835 4.053 -27.889 1.00 90.56 368 GLY A C 1
ATOM 2844 O O . GLY A 1 368 ? -0.988 3.313 -28.390 1.00 90.56 368 GLY A O 1
ATOM 2845 N N . CYS A 1 369 ? -1.888 4.307 -26.585 1.00 91.81 369 CYS A N 1
ATOM 2846 C CA . CYS A 1 369 ? -1.113 3.607 -25.565 1.00 91.81 369 CYS A CA 1
ATOM 2847 C C . CYS A 1 369 ? -2.028 3.321 -24.372 1.00 91.81 369 CYS A C 1
ATOM 2849 O O . CYS A 1 369 ? -2.685 4.232 -23.862 1.00 91.81 369 CYS A O 1
ATOM 2851 N N . VAL A 1 370 ? -2.099 2.065 -23.942 1.00 91.00 370 VAL A N 1
ATOM 2852 C CA . VAL A 1 370 ? -3.021 1.586 -22.909 1.00 91.00 370 VAL A CA 1
ATOM 2853 C C . VAL A 1 370 ? -2.274 0.704 -21.924 1.00 91.00 370 VAL A C 1
ATOM 2855 O O . VAL A 1 370 ? -1.540 -0.203 -22.308 1.00 91.00 370 VAL A O 1
ATOM 2858 N N . LEU A 1 371 ? -2.503 0.956 -20.642 1.00 92.12 371 LEU A N 1
ATOM 2859 C CA . LEU A 1 371 ? -1.938 0.199 -19.541 1.00 92.12 371 LEU A CA 1
ATOM 2860 C C . LEU A 1 371 ? -3.060 -0.509 -18.783 1.00 92.12 371 LEU A C 1
ATOM 2862 O O . LEU A 1 371 ? -3.964 0.130 -18.230 1.00 92.12 371 LEU A O 1
ATOM 2866 N N . PHE A 1 372 ? -2.963 -1.835 -18.748 1.00 91.62 372 PHE A N 1
ATOM 2867 C CA . PHE A 1 372 ? -3.863 -2.713 -18.014 1.00 91.62 372 PHE A CA 1
ATOM 2868 C C . PHE A 1 372 ? -3.195 -3.200 -16.734 1.00 91.62 372 PHE A C 1
ATOM 2870 O O . PHE A 1 372 ? -2.045 -3.635 -16.785 1.00 91.62 372 PHE A O 1
ATOM 2877 N N . LEU A 1 373 ? -3.916 -3.182 -15.612 1.00 91.69 373 LEU A N 1
ATOM 2878 C CA . LEU A 1 373 ? -3.509 -3.891 -14.396 1.00 91.69 373 LEU A CA 1
ATOM 2879 C C . LEU A 1 373 ? -4.352 -5.145 -14.206 1.00 91.69 373 LEU A C 1
ATOM 2881 O O . LEU A 1 373 ? -5.551 -5.139 -14.483 1.00 91.69 373 LEU A O 1
ATOM 2885 N N . LEU A 1 374 ? -3.702 -6.207 -13.739 1.00 91.19 374 LEU A N 1
ATOM 2886 C CA . LEU A 1 374 ? -4.331 -7.486 -13.447 1.00 91.19 374 LEU A CA 1
ATOM 2887 C C . LEU A 1 374 ? -4.891 -7.482 -12.021 1.00 91.19 374 LEU A C 1
ATOM 2889 O O . LEU A 1 374 ? -4.134 -7.410 -11.052 1.00 91.19 374 LEU A O 1
ATOM 2893 N N . ASP A 1 375 ? -6.207 -7.626 -11.896 1.00 88.94 375 ASP A N 1
ATOM 2894 C CA . ASP A 1 375 ? -6.849 -8.043 -10.653 1.00 88.94 375 ASP A CA 1
ATOM 2895 C C . ASP A 1 375 ? -6.703 -9.564 -10.526 1.00 88.94 375 ASP A C 1
ATOM 2897 O O . ASP A 1 375 ? -7.302 -10.335 -11.281 1.00 88.94 375 ASP A O 1
ATOM 2901 N N . LYS A 1 376 ? -5.872 -9.998 -9.575 1.00 82.50 376 LYS A N 1
ATOM 2902 C CA . LYS A 1 376 ? -5.578 -11.418 -9.351 1.00 82.50 376 LYS A CA 1
ATOM 2903 C C . LYS A 1 376 ? -6.730 -12.190 -8.714 1.00 82.50 376 LYS A C 1
ATOM 2905 O O . LYS A 1 376 ? -6.782 -13.399 -8.892 1.00 82.50 376 LYS A O 1
ATOM 2910 N N . GLU A 1 377 ? -7.620 -11.537 -7.969 1.00 84.56 377 GLU A N 1
ATOM 2911 C CA . GLU A 1 377 ? -8.753 -12.225 -7.337 1.00 84.56 377 GLU A CA 1
ATOM 2912 C C . GLU A 1 377 ? -9.843 -12.533 -8.360 1.00 84.56 377 GLU A C 1
ATOM 2914 O O . GLU A 1 377 ? -10.499 -13.572 -8.292 1.00 84.56 377 GLU A O 1
ATOM 2919 N N . ARG A 1 378 ? -10.027 -11.624 -9.319 1.00 86.94 378 ARG A N 1
ATOM 2920 C CA . ARG A 1 378 ? -11.055 -11.733 -10.359 1.00 86.94 378 ARG A CA 1
ATOM 2921 C C . ARG A 1 378 ? -10.536 -12.288 -11.685 1.00 86.94 378 ARG A C 1
ATOM 2923 O O . ARG A 1 378 ? -11.349 -12.577 -12.557 1.00 86.94 378 ARG A O 1
ATOM 2930 N N . GLU A 1 379 ? -9.218 -12.422 -11.837 1.00 88.88 379 GLU A N 1
ATOM 2931 C CA . GLU A 1 379 ? -8.533 -12.818 -13.077 1.00 88.88 379 GLU A CA 1
ATOM 2932 C C . GLU A 1 379 ? -8.906 -11.938 -14.288 1.00 88.88 379 GLU A C 1
ATOM 2934 O O . GLU A 1 379 ? -9.027 -12.414 -15.422 1.00 88.88 379 GLU A O 1
ATOM 2939 N N . ILE A 1 380 ? -9.084 -10.633 -14.045 1.00 91.75 380 ILE A N 1
ATOM 2940 C CA . ILE A 1 380 ? -9.443 -9.639 -15.066 1.00 91.75 380 ILE A CA 1
ATOM 2941 C C . ILE A 1 380 ? -8.383 -8.545 -15.199 1.00 91.75 380 ILE A C 1
ATOM 2943 O O . ILE A 1 380 ? -7.778 -8.105 -14.224 1.00 91.75 380 ILE A O 1
ATOM 2947 N N . LEU A 1 381 ? -8.189 -8.080 -16.427 1.00 90.12 381 LEU A N 1
ATOM 2948 C CA . LEU A 1 381 ? -7.401 -6.913 -16.786 1.00 90.12 381 LEU A CA 1
ATOM 2949 C C . LEU A 1 381 ? -8.316 -5.699 -16.913 1.00 90.12 381 LEU A C 1
ATOM 2951 O O . LEU A 1 381 ? -9.269 -5.711 -17.695 1.00 90.12 381 LEU A O 1
ATOM 2955 N N . GLU A 1 382 ? -7.973 -4.634 -16.197 1.00 89.44 382 GLU A N 1
ATOM 2956 C CA . GLU A 1 382 ? -8.684 -3.357 -16.236 1.00 89.44 382 GLU A CA 1
ATOM 2957 C C . GLU A 1 382 ? -7.780 -2.247 -16.761 1.00 89.44 382 GLU A C 1
ATOM 2959 O O . GLU A 1 382 ? -6.612 -2.147 -16.371 1.00 89.44 382 GLU A O 1
ATOM 2964 N N . ILE A 1 383 ? -8.327 -1.365 -17.600 1.00 88.56 383 ILE A N 1
ATOM 2965 C CA . ILE A 1 383 ? -7.614 -0.159 -18.027 1.00 88.56 383 ILE A CA 1
ATOM 2966 C C . ILE A 1 383 ? -7.465 0.776 -16.827 1.00 88.56 383 ILE A C 1
ATOM 2968 O O . ILE A 1 383 ? -8.444 1.344 -16.348 1.00 88.56 383 ILE A O 1
ATOM 2972 N N . LYS A 1 384 ? -6.228 1.001 -16.379 1.00 86.44 384 LYS A N 1
ATOM 2973 C CA . LYS A 1 384 ? -5.941 2.008 -15.344 1.00 86.44 384 LYS A CA 1
ATOM 2974 C C . LYS A 1 384 ? -5.478 3.332 -15.939 1.00 86.44 384 LYS A C 1
ATOM 2976 O O . LYS A 1 384 ? -5.877 4.396 -15.468 1.00 86.44 384 LYS A O 1
ATOM 2981 N N . ALA A 1 385 ? -4.739 3.286 -17.046 1.00 88.12 385 ALA A N 1
ATOM 2982 C CA . ALA A 1 385 ? -4.369 4.480 -17.794 1.00 88.12 385 ALA A CA 1
ATOM 2983 C C . ALA A 1 385 ? -4.393 4.247 -19.300 1.00 88.12 385 ALA A C 1
ATOM 2985 O O . ALA A 1 385 ? -4.137 3.150 -19.794 1.00 88.12 385 ALA A O 1
ATOM 2986 N N . SER A 1 386 ? -4.709 5.306 -20.038 1.00 89.81 386 SER A N 1
ATOM 2987 C CA . SER A 1 386 ? -4.640 5.301 -21.494 1.00 89.81 386 SER A CA 1
ATOM 2988 C C . SER A 1 386 ? -4.351 6.699 -22.032 1.00 89.81 386 SER A C 1
ATOM 2990 O O . SER A 1 386 ? -4.732 7.700 -21.428 1.00 89.81 386 SER A O 1
ATOM 2992 N N . SER A 1 387 ? -3.682 6.768 -23.178 1.00 89.19 387 SER A N 1
ATOM 2993 C CA . SER A 1 387 ? -3.486 7.984 -23.961 1.00 89.19 387 SER A CA 1
ATOM 2994 C C . SER A 1 387 ? -3.825 7.695 -25.416 1.00 89.19 387 SER A C 1
ATOM 2996 O O . SER A 1 387 ? -3.396 6.685 -25.965 1.00 89.19 387 SER A O 1
ATOM 2998 N N . GLY A 1 388 ? -4.608 8.571 -26.048 1.00 84.56 388 GLY A N 1
ATOM 2999 C CA . GLY A 1 388 ? -5.077 8.373 -27.427 1.00 84.56 388 GLY A CA 1
ATOM 3000 C C . GLY A 1 388 ? -6.337 7.510 -27.567 1.00 84.56 388 GLY A C 1
ATOM 3001 O O . GLY A 1 388 ? -6.849 7.380 -28.675 1.00 84.56 388 GLY A O 1
ATOM 3002 N N . LEU A 1 389 ? -6.885 6.989 -26.461 1.00 81.12 389 LEU A N 1
ATOM 3003 C CA . LEU A 1 389 ? -8.181 6.301 -26.423 1.00 81.12 389 LEU A CA 1
ATOM 3004 C C . LEU A 1 389 ? -9.340 7.281 -26.179 1.00 81.12 389 LEU A C 1
ATOM 3006 O O . LEU A 1 389 ? -9.208 8.239 -25.415 1.00 81.12 389 LEU A O 1
ATOM 3010 N N . LYS A 1 390 ? -10.508 7.024 -26.788 1.00 76.88 390 LYS A N 1
ATOM 3011 C CA . LYS A 1 390 ? -11.737 7.796 -26.507 1.00 76.88 390 LYS A CA 1
ATOM 3012 C C . LYS A 1 390 ? -12.266 7.443 -25.096 1.00 76.88 390 LYS A C 1
ATOM 3014 O O . LYS A 1 390 ? -12.297 6.256 -24.768 1.00 76.88 390 LYS A O 1
ATOM 3019 N N . PRO A 1 391 ? -12.746 8.414 -24.287 1.00 69.94 391 PRO A N 1
ATOM 3020 C CA . PRO A 1 391 ? -13.107 8.202 -22.873 1.00 69.94 391 PRO A CA 1
ATOM 3021 C C . PRO A 1 391 ? -14.110 7.069 -22.613 1.00 69.94 391 PRO A C 1
ATOM 3023 O O . PRO A 1 391 ? -13.939 6.301 -21.675 1.00 69.94 391 PRO A O 1
ATOM 3026 N N . GLN A 1 392 ? -15.102 6.911 -23.494 1.00 69.75 392 GLN A N 1
ATOM 3027 C CA . GLN A 1 392 ? -16.143 5.873 -23.423 1.00 69.75 392 GLN A CA 1
ATOM 3028 C C . GLN A 1 392 ? -15.609 4.426 -23.362 1.00 69.75 392 GLN A C 1
ATOM 3030 O O . GLN A 1 392 ? -16.292 3.529 -22.871 1.00 69.75 392 GLN A O 1
ATOM 3035 N N . TRP A 1 393 ? -14.387 4.190 -23.848 1.00 71.25 393 TRP A N 1
ATOM 3036 C CA . TRP A 1 393 ? -13.761 2.866 -23.858 1.00 71.25 393 TRP A CA 1
ATOM 3037 C C . TRP A 1 393 ? -12.959 2.569 -22.589 1.00 71.25 393 TRP A C 1
ATOM 3039 O O . TRP A 1 393 ? -12.692 1.408 -22.296 1.00 71.25 393 TRP A O 1
ATOM 3049 N N . ARG A 1 394 ? -12.600 3.601 -21.812 1.00 70.25 394 ARG A N 1
ATOM 3050 C CA . ARG A 1 394 ? -11.834 3.454 -20.564 1.00 70.25 394 ARG A CA 1
ATOM 3051 C C . ARG A 1 394 ? -12.656 2.763 -19.470 1.00 70.25 394 ARG A C 1
ATOM 3053 O O . ARG A 1 394 ? -12.090 2.043 -18.663 1.00 70.25 394 ARG A O 1
ATOM 3060 N N . GLU A 1 395 ? -13.975 2.952 -19.475 1.00 66.31 395 GLU A N 1
ATOM 3061 C CA . GLU A 1 395 ? -14.893 2.430 -18.448 1.00 66.31 395 GLU A CA 1
ATOM 3062 C C . GLU A 1 395 ? -15.486 1.050 -18.784 1.00 66.31 395 GLU A C 1
ATOM 3064 O O . GLU A 1 395 ? -16.029 0.384 -17.909 1.00 66.31 395 GLU A O 1
ATOM 3069 N N . THR A 1 396 ? -15.398 0.608 -20.043 1.00 66.00 396 THR A N 1
ATOM 3070 C CA . THR A 1 396 ? -16.101 -0.592 -20.542 1.00 66.00 396 THR A CA 1
ATOM 3071 C C . THR A 1 396 ? -15.182 -1.762 -20.894 1.00 66.00 396 THR A C 1
ATOM 3073 O O . THR A 1 396 ? -15.659 -2.888 -21.028 1.00 66.00 396 THR A O 1
ATOM 3076 N N . ALA A 1 397 ? -13.876 -1.533 -21.043 1.00 69.88 397 ALA A N 1
ATOM 3077 C CA . ALA A 1 397 ? -12.929 -2.567 -21.448 1.00 69.88 397 ALA A CA 1
ATOM 3078 C C . ALA A 1 397 ? -12.383 -3.356 -20.244 1.00 69.88 397 ALA A C 1
ATOM 3080 O O . ALA A 1 397 ? -11.482 -2.897 -19.538 1.00 69.88 397 ALA A O 1
ATOM 3081 N N . GLN A 1 398 ? -12.911 -4.566 -20.054 1.00 79.94 398 GLN A N 1
ATOM 3082 C CA . GLN A 1 398 ? -12.379 -5.587 -19.149 1.00 79.94 398 GLN A CA 1
ATOM 3083 C C . GLN A 1 398 ? -12.101 -6.864 -19.944 1.00 79.94 398 GLN A C 1
ATOM 3085 O O . GLN A 1 398 ? -12.947 -7.294 -20.725 1.00 79.94 398 GLN A O 1
ATOM 3090 N N . PHE A 1 399 ? -10.934 -7.471 -19.734 1.00 85.88 399 PHE A N 1
ATOM 3091 C CA . PHE A 1 399 ? -10.546 -8.719 -20.401 1.00 85.88 399 PHE A CA 1
ATOM 3092 C C . PHE A 1 399 ? -10.185 -9.772 -19.364 1.00 85.88 399 PHE A C 1
ATOM 3094 O O . PHE A 1 399 ? -9.435 -9.476 -18.437 1.00 85.88 399 PHE A O 1
ATOM 3101 N N . ARG A 1 400 ? -10.664 -11.006 -19.510 1.00 87.31 400 ARG A N 1
ATOM 3102 C CA . ARG A 1 400 ? -10.172 -12.116 -18.682 1.00 87.31 400 ARG A CA 1
ATOM 3103 C C . ARG A 1 400 ? -8.759 -12.530 -19.096 1.00 87.31 400 ARG A C 1
ATOM 3105 O O . ARG A 1 400 ? -8.312 -12.258 -20.211 1.00 87.31 400 ARG A O 1
ATOM 3112 N N . LEU A 1 401 ? -8.048 -13.235 -18.219 1.00 88.25 401 LEU A N 1
ATOM 3113 C CA . LEU A 1 401 ? -6.798 -13.899 -18.603 1.00 88.25 401 LEU A CA 1
ATOM 3114 C C . LEU A 1 401 ? -7.017 -14.823 -19.819 1.00 88.25 401 LEU A C 1
ATOM 3116 O O . LEU A 1 401 ? -7.973 -15.594 -19.869 1.00 88.25 401 LEU A O 1
ATOM 3120 N N . GLY A 1 402 ? -6.137 -14.716 -20.818 1.00 84.00 402 GLY A N 1
ATOM 3121 C CA . GLY A 1 402 ? -6.245 -15.409 -22.110 1.00 84.00 402 GLY A CA 1
ATOM 3122 C C . GLY A 1 402 ? -7.216 -14.781 -23.124 1.00 84.00 402 GLY A C 1
ATOM 3123 O O . GLY A 1 402 ? -7.223 -15.184 -24.289 1.00 84.00 402 GLY A O 1
ATOM 3124 N N . GLU A 1 403 ? -8.014 -13.786 -22.730 1.00 85.81 403 GLU A N 1
ATOM 3125 C CA . GLU A 1 403 ? -8.988 -13.118 -23.597 1.00 85.81 403 GLU A CA 1
ATOM 3126 C C . GLU A 1 403 ? -8.389 -11.888 -24.297 1.00 85.81 403 GLU A C 1
ATOM 3128 O O . GLU A 1 403 ? -7.810 -10.997 -23.672 1.00 85.81 403 GLU A O 1
ATOM 3133 N N . GLY A 1 404 ? -8.539 -11.818 -25.622 1.00 86.31 404 GLY A N 1
ATOM 3134 C CA . GLY A 1 404 ? -7.926 -10.762 -26.428 1.00 86.31 404 GLY A CA 1
ATOM 3135 C C . GLY A 1 404 ? -6.394 -10.747 -26.336 1.00 86.31 404 GLY A C 1
ATOM 3136 O O . GLY A 1 404 ? -5.761 -11.646 -25.785 1.00 86.31 404 GLY A O 1
ATOM 3137 N N . ILE A 1 405 ? -5.771 -9.710 -26.895 1.00 88.62 405 ILE A N 1
ATOM 3138 C CA . ILE A 1 405 ? -4.301 -9.630 -26.964 1.00 88.62 405 ILE A CA 1
ATOM 3139 C C . ILE A 1 405 ? -3.699 -9.349 -25.588 1.00 88.62 405 ILE A C 1
ATOM 3141 O O . ILE A 1 405 ? -2.750 -10.012 -25.180 1.00 88.62 405 ILE A O 1
ATOM 3145 N N . ALA A 1 406 ? -4.302 -8.424 -24.838 1.00 89.38 406 ALA A N 1
ATOM 3146 C CA . ALA A 1 406 ? -3.879 -8.105 -23.478 1.00 89.38 406 ALA A CA 1
ATOM 3147 C C . ALA A 1 406 ? -3.969 -9.336 -22.553 1.00 89.38 406 ALA A C 1
ATOM 3149 O O . ALA A 1 406 ? -3.010 -9.649 -21.851 1.00 89.38 406 ALA A O 1
ATOM 3150 N N . GLY A 1 407 ? -5.077 -10.087 -22.597 1.00 89.94 407 GLY A N 1
ATOM 3151 C CA . GLY A 1 407 ? -5.248 -11.294 -21.786 1.00 89.94 407 GLY A CA 1
ATOM 3152 C C . GLY A 1 407 ? -4.272 -12.408 -22.155 1.00 89.94 407 GLY A C 1
ATOM 3153 O O . GLY A 1 407 ? -3.760 -13.078 -21.259 1.00 89.94 407 GLY A O 1
ATOM 3154 N N . GLN A 1 408 ? -3.961 -12.592 -23.443 1.00 90.44 408 GLN A N 1
ATOM 3155 C CA . GLN A 1 408 ? -2.963 -13.571 -23.894 1.00 90.44 408 GLN A CA 1
ATOM 3156 C C . GLN A 1 408 ? -1.548 -13.218 -23.431 1.00 90.44 408 GLN A C 1
ATOM 3158 O O . GLN A 1 408 ? -0.832 -14.089 -22.937 1.00 90.44 408 GLN A O 1
ATOM 3163 N N . VAL A 1 409 ? -1.148 -11.948 -23.529 1.00 93.50 409 VAL A N 1
ATOM 3164 C CA . VAL A 1 409 ? 0.148 -11.483 -23.011 1.00 93.50 409 VAL A CA 1
ATOM 3165 C C . VAL A 1 409 ? 0.222 -11.674 -21.495 1.00 93.50 409 VAL A C 1
ATOM 3167 O O . VAL A 1 409 ? 1.221 -12.183 -20.990 1.00 93.50 409 VAL A O 1
ATOM 3170 N N . ALA A 1 410 ? -0.845 -11.346 -20.763 1.00 92.69 410 ALA A N 1
ATOM 3171 C CA . ALA A 1 410 ? -0.895 -11.545 -19.317 1.00 92.69 410 ALA A CA 1
ATOM 3172 C C . ALA A 1 410 ? -0.860 -13.027 -18.900 1.00 92.69 410 ALA A C 1
ATOM 3174 O O . ALA A 1 410 ? -0.368 -13.341 -17.820 1.00 92.69 410 ALA A O 1
ATOM 3175 N N . GLN A 1 411 ? -1.362 -13.938 -19.739 1.00 92.25 411 GLN A N 1
ATOM 3176 C CA . GLN A 1 411 ? -1.338 -15.379 -19.480 1.00 92.25 411 GLN A CA 1
ATOM 3177 C C . GLN A 1 411 ? 0.013 -16.018 -19.828 1.00 92.25 411 GLN A C 1
ATOM 3179 O O . GLN A 1 411 ? 0.499 -16.881 -19.101 1.00 92.25 411 GLN A O 1
ATOM 3184 N N . THR A 1 412 ? 0.605 -15.627 -20.956 1.00 92.25 412 THR A N 1
ATOM 3185 C CA . THR A 1 412 ? 1.837 -16.236 -21.484 1.00 92.25 412 THR A CA 1
ATOM 3186 C C . THR A 1 412 ? 3.105 -15.596 -20.927 1.00 92.25 412 THR A C 1
ATOM 3188 O O . THR A 1 412 ? 4.150 -16.244 -20.888 1.00 92.25 412 THR A O 1
ATOM 3191 N N . GLY A 1 413 ? 3.034 -14.327 -20.517 1.00 92.06 413 GLY A N 1
ATOM 3192 C CA . GLY A 1 413 ? 4.198 -13.538 -20.124 1.00 92.06 413 GLY A CA 1
ATOM 3193 C C . GLY A 1 413 ? 5.149 -13.231 -21.280 1.00 92.06 413 GLY A C 1
ATOM 3194 O O . GLY A 1 413 ? 6.314 -12.939 -21.025 1.00 92.06 413 GLY A O 1
ATOM 3195 N N . GLN A 1 414 ? 4.685 -13.318 -22.531 1.00 92.81 414 GLN A N 1
ATOM 3196 C CA . GLN A 1 414 ? 5.482 -13.052 -23.730 1.00 92.81 414 GLN A CA 1
ATOM 3197 C C . GLN A 1 414 ? 4.910 -11.862 -24.515 1.00 92.81 414 GLN A C 1
ATOM 3199 O O . GLN A 1 414 ? 3.686 -11.707 -24.555 1.00 92.81 414 GLN A O 1
ATOM 3204 N N . PRO A 1 415 ? 5.758 -11.026 -25.144 1.00 93.31 415 PRO A N 1
ATOM 3205 C CA . PRO A 1 415 ? 5.314 -10.012 -26.095 1.00 93.31 415 PRO A C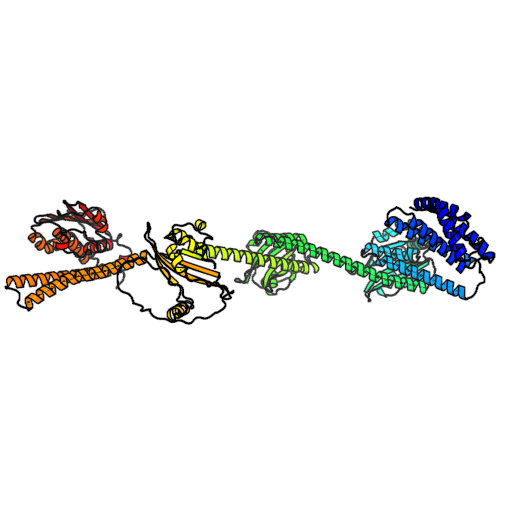A 1
ATOM 3206 C C . PRO A 1 415 ? 4.496 -10.611 -27.243 1.00 93.31 415 PRO A C 1
ATOM 3208 O O . PRO A 1 415 ? 4.806 -11.692 -27.744 1.00 93.31 415 PRO A O 1
ATOM 3211 N N . ILE A 1 416 ? 3.462 -9.894 -27.683 1.00 92.62 416 ILE A N 1
ATOM 3212 C CA . ILE A 1 416 ? 2.678 -10.248 -28.870 1.00 92.62 416 ILE A CA 1
ATOM 3213 C C . ILE A 1 416 ? 2.600 -9.031 -29.786 1.00 92.62 416 ILE A C 1
ATOM 3215 O O . ILE A 1 416 ? 2.072 -7.982 -29.406 1.00 92.62 416 ILE A O 1
ATOM 3219 N N . TYR A 1 417 ? 3.084 -9.203 -31.017 1.00 92.38 417 TYR A N 1
ATOM 3220 C CA . TYR A 1 417 ? 2.943 -8.234 -32.096 1.00 92.38 417 TYR A CA 1
ATOM 3221 C C . TYR A 1 417 ? 1.972 -8.733 -33.169 1.00 92.38 417 TYR A C 1
ATOM 3223 O O . TYR A 1 417 ? 2.067 -9.864 -33.646 1.00 92.38 417 TYR A O 1
ATOM 3231 N N . ILE A 1 418 ? 1.037 -7.870 -33.566 1.00 91.12 418 ILE A N 1
ATOM 3232 C CA . ILE A 1 418 ? 0.077 -8.110 -34.641 1.00 91.12 418 ILE A CA 1
ATOM 3233 C C . ILE A 1 418 ? 0.225 -7.008 -35.699 1.00 91.12 418 ILE A C 1
ATOM 3235 O O . ILE A 1 418 ? -0.199 -5.871 -35.454 1.00 91.12 418 ILE A O 1
ATOM 3239 N N . PRO A 1 419 ? 0.756 -7.344 -36.891 1.00 89.00 419 PRO A N 1
ATOM 3240 C CA . PRO A 1 419 ? 0.920 -6.396 -37.994 1.00 89.00 419 PRO A CA 1
ATOM 3241 C C . PRO A 1 419 ? -0.407 -5.894 -38.576 1.00 89.00 419 PRO A C 1
ATOM 3243 O O . PRO A 1 419 ? -0.528 -4.722 -38.917 1.00 89.00 419 PRO A O 1
ATOM 3246 N N . ASP A 1 420 ? -1.422 -6.759 -38.692 1.00 90.81 420 ASP A N 1
ATOM 3247 C CA . ASP A 1 420 ? -2.775 -6.359 -39.103 1.00 90.81 420 ASP A CA 1
ATOM 3248 C C . ASP A 1 420 ? -3.839 -7.151 -38.334 1.00 90.81 420 ASP A C 1
ATOM 3250 O O . ASP A 1 420 ? -4.016 -8.354 -38.542 1.00 90.81 420 ASP A O 1
ATOM 3254 N N . VAL A 1 421 ? -4.587 -6.475 -37.461 1.00 88.25 421 VAL A N 1
ATOM 3255 C CA . VAL A 1 421 ? -5.609 -7.088 -36.596 1.00 88.25 421 VAL A CA 1
ATOM 3256 C C . VAL A 1 421 ? -6.755 -7.730 -37.376 1.00 88.25 421 VAL A C 1
ATOM 3258 O O . VAL A 1 421 ? -7.392 -8.654 -36.882 1.00 88.25 421 VAL A O 1
ATOM 3261 N N . ARG A 1 422 ? -6.993 -7.320 -38.628 1.00 85.06 422 ARG A N 1
ATOM 3262 C CA . ARG A 1 422 ? -8.027 -7.922 -39.494 1.00 85.06 422 ARG A CA 1
ATOM 3263 C C . ARG A 1 422 ? -7.688 -9.348 -39.921 1.00 85.06 422 ARG A C 1
ATOM 3265 O O . ARG A 1 422 ? -8.566 -10.075 -40.373 1.00 85.06 422 ARG A O 1
ATOM 3272 N N . GLN A 1 423 ? -6.418 -9.727 -39.814 1.00 84.25 423 GLN A N 1
ATOM 3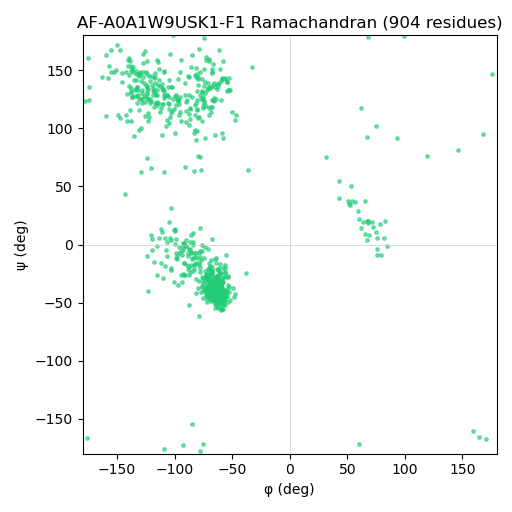273 C CA . GLN A 1 423 ? -5.939 -11.071 -40.125 1.00 84.25 423 GLN A CA 1
ATOM 3274 C C . GLN A 1 423 ? -5.982 -11.990 -38.896 1.00 84.25 423 GLN A C 1
ATOM 3276 O O . GLN A 1 423 ? -5.641 -13.163 -39.010 1.00 84.25 423 GLN A O 1
ATOM 3281 N N . GLN A 1 424 ? -6.404 -11.477 -37.734 1.00 80.25 424 GLN A N 1
ATOM 3282 C CA . GLN A 1 424 ? -6.446 -12.211 -36.474 1.00 80.25 424 GLN A CA 1
ATOM 3283 C C . GLN A 1 424 ? -7.895 -12.568 -36.101 1.00 80.25 424 GLN A C 1
ATOM 3285 O O . GLN A 1 424 ? -8.647 -11.694 -35.669 1.00 80.25 424 GLN A O 1
ATOM 3290 N N . PRO A 1 425 ? -8.304 -13.849 -36.217 1.00 68.31 425 PRO A N 1
ATOM 3291 C CA . PRO A 1 425 ? -9.685 -14.277 -35.962 1.00 68.31 425 PRO A CA 1
ATOM 3292 C C . PRO A 1 425 ? -10.159 -14.027 -34.525 1.00 68.31 425 PRO A C 1
ATOM 3294 O O . PRO A 1 425 ? -11.347 -13.837 -34.292 1.00 68.31 425 PRO A O 1
ATOM 3297 N N . ASN A 1 426 ? -9.222 -14.018 -33.572 1.00 67.25 426 ASN A N 1
ATOM 3298 C CA . ASN A 1 426 ? -9.490 -13.877 -32.140 1.00 67.25 426 ASN A CA 1
ATOM 3299 C C . ASN A 1 426 ? -9.246 -12.445 -31.628 1.00 67.25 426 ASN A C 1
ATOM 3301 O O . ASN A 1 426 ? -9.156 -12.226 -30.418 1.00 67.25 426 ASN A O 1
ATOM 3305 N N . TYR A 1 427 ? -9.090 -11.469 -32.528 1.00 77.19 427 TYR A N 1
ATOM 3306 C CA . TYR A 1 427 ? -8.929 -10.076 -32.135 1.00 77.19 427 TYR A CA 1
ATOM 3307 C C . TYR A 1 427 ? -10.268 -9.483 -31.689 1.00 77.19 427 TYR A C 1
ATOM 3309 O O . TYR A 1 427 ? -11.220 -9.389 -32.464 1.00 77.19 427 TYR A O 1
ATOM 3317 N N . ILE A 1 428 ? -10.329 -9.043 -30.433 1.00 73.56 428 ILE A N 1
ATOM 3318 C CA . ILE A 1 428 ? -11.486 -8.323 -29.903 1.00 73.56 428 ILE A CA 1
ATOM 3319 C C . ILE A 1 428 ? -11.345 -6.856 -30.312 1.00 73.56 428 ILE A C 1
ATOM 3321 O O . ILE A 1 428 ? -10.605 -6.088 -29.696 1.00 73.56 428 ILE A O 1
ATOM 3325 N N . ALA A 1 429 ? -12.039 -6.481 -31.385 1.00 67.19 429 ALA A N 1
ATOM 3326 C CA . ALA A 1 429 ? -12.007 -5.129 -31.928 1.00 67.19 429 ALA A CA 1
ATOM 3327 C C . ALA A 1 429 ? -12.788 -4.150 -31.037 1.00 67.19 429 ALA A C 1
ATOM 3329 O O . ALA A 1 429 ? -13.991 -3.964 -31.202 1.00 67.19 429 ALA A O 1
ATOM 3330 N N . PHE A 1 430 ? -12.082 -3.522 -30.096 1.00 66.75 430 PHE A N 1
ATOM 3331 C CA . PHE A 1 430 ? -12.623 -2.464 -29.233 1.00 66.75 430 PHE A CA 1
ATOM 3332 C C . PHE A 1 430 ? -12.647 -1.087 -29.911 1.00 66.75 430 PHE A C 1
ATOM 3334 O O . PHE A 1 430 ? -13.525 -0.275 -29.634 1.00 66.75 430 PHE A O 1
ATOM 3341 N N . ASP A 1 431 ? -11.712 -0.826 -30.826 1.00 74.06 431 ASP A N 1
ATOM 3342 C CA . ASP A 1 431 ? -11.672 0.395 -31.628 1.00 74.06 431 ASP A CA 1
ATOM 3343 C C . ASP A 1 431 ? -11.485 0.026 -33.111 1.00 74.06 431 ASP A C 1
ATOM 3345 O O . ASP A 1 431 ? -10.456 -0.552 -33.470 1.00 74.06 431 ASP A O 1
ATOM 3349 N N . PRO A 1 432 ? -12.465 0.325 -33.986 1.00 75.06 432 PRO A N 1
ATOM 3350 C CA . PRO A 1 432 ? -12.433 -0.082 -35.391 1.00 75.06 432 PRO A CA 1
ATOM 3351 C C . PRO A 1 432 ? -11.343 0.620 -36.213 1.00 75.06 432 PRO A C 1
ATOM 3353 O O . PRO A 1 432 ? -11.065 0.199 -37.335 1.00 75.06 432 PRO A O 1
ATOM 3356 N N . GLU A 1 433 ? -10.732 1.686 -35.690 1.00 83.06 433 GLU A N 1
ATOM 3357 C CA . GLU A 1 433 ? -9.622 2.374 -36.352 1.00 83.06 433 GLU A CA 1
ATOM 3358 C C . GLU A 1 433 ? -8.284 1.643 -36.175 1.00 83.06 433 GLU A C 1
ATOM 3360 O O . GLU A 1 433 ? -7.343 1.933 -36.912 1.00 83.06 433 GLU A O 1
ATOM 3365 N N . VAL A 1 434 ? -8.182 0.702 -35.230 1.00 88.19 434 VAL A N 1
ATOM 3366 C CA . VAL A 1 434 ? -6.935 -0.015 -34.942 1.00 88.19 434 VAL A CA 1
ATOM 3367 C C . VAL A 1 434 ? -6.612 -1.001 -36.056 1.00 88.19 434 VAL A C 1
ATOM 3369 O O . VAL A 1 434 ? -7.456 -1.774 -36.511 1.00 88.19 434 VAL A O 1
ATOM 3372 N N . ARG A 1 435 ? -5.355 -0.978 -36.494 1.00 91.06 435 ARG A N 1
ATOM 3373 C CA . ARG A 1 435 ? -4.827 -1.836 -37.551 1.00 91.06 435 ARG A CA 1
ATOM 3374 C C . ARG A 1 435 ? -3.637 -2.654 -37.095 1.00 91.06 435 ARG A C 1
ATOM 3376 O O . ARG A 1 435 ? -3.638 -3.830 -37.415 1.00 91.06 435 ARG A O 1
ATOM 3383 N N . SER A 1 436 ? -2.711 -2.119 -36.310 1.00 92.38 436 SER A N 1
ATOM 3384 C CA . SER A 1 436 ? -1.624 -2.902 -35.706 1.00 92.38 436 SER A CA 1
ATOM 3385 C C . SER A 1 436 ? -1.590 -2.731 -34.192 1.00 92.38 436 SER A C 1
ATOM 3387 O O . SER A 1 436 ? -1.928 -1.661 -33.685 1.00 92.38 436 SER A O 1
ATOM 3389 N N . VAL A 1 437 ? -1.163 -3.772 -33.475 1.00 92.19 437 VAL A N 1
ATOM 3390 C CA . VAL A 1 437 ? -1.068 -3.782 -32.005 1.00 92.19 437 VAL A CA 1
ATOM 3391 C C . VAL A 1 437 ? 0.232 -4.446 -31.578 1.00 92.19 437 VAL A C 1
ATOM 3393 O O . VAL A 1 437 ? 0.564 -5.518 -32.076 1.00 92.19 437 VAL A O 1
ATOM 3396 N N . LEU A 1 438 ? 0.931 -3.837 -30.625 1.00 93.19 438 LEU A N 1
ATOM 3397 C CA . LEU A 1 438 ? 2.046 -4.438 -29.902 1.00 93.19 438 LEU A CA 1
ATOM 3398 C C . LEU A 1 438 ? 1.727 -4.398 -28.407 1.00 93.19 438 LEU A C 1
ATOM 3400 O O . LEU A 1 438 ? 1.420 -3.341 -27.858 1.00 93.19 438 LEU A O 1
ATOM 3404 N N . ALA A 1 439 ? 1.785 -5.552 -27.756 1.00 93.38 439 ALA A N 1
ATOM 3405 C CA . ALA A 1 439 ? 1.476 -5.711 -26.344 1.00 93.38 439 ALA A CA 1
ATOM 3406 C C . ALA A 1 439 ? 2.623 -6.436 -25.639 1.00 93.38 439 ALA A C 1
ATOM 3408 O O . ALA A 1 439 ? 3.095 -7.466 -26.120 1.00 93.38 439 ALA A O 1
ATOM 3409 N N . VAL A 1 440 ? 3.057 -5.911 -24.495 1.00 95.38 440 VAL A N 1
ATOM 3410 C CA . VAL A 1 440 ? 4.145 -6.479 -23.687 1.00 95.38 440 VAL A CA 1
ATOM 3411 C C . VAL A 1 440 ? 3.704 -6.668 -22.232 1.00 95.38 440 VAL A C 1
ATOM 3413 O O . VAL A 1 440 ? 2.879 -5.899 -21.721 1.00 95.38 440 VAL A O 1
ATOM 3416 N N . PRO A 1 441 ? 4.226 -7.691 -21.535 1.00 96.12 441 PRO A N 1
ATOM 3417 C CA . PRO A 1 441 ? 3.878 -7.936 -20.145 1.00 96.12 441 PRO A CA 1
ATOM 3418 C C . PRO A 1 441 ? 4.596 -6.943 -19.224 1.00 96.12 441 PRO A C 1
ATOM 3420 O O . PRO A 1 441 ? 5.768 -6.619 -19.410 1.00 96.12 441 PRO A O 1
ATOM 3423 N N . MET A 1 442 ? 3.906 -6.502 -18.177 1.00 94.50 442 MET A N 1
ATOM 3424 C CA . MET A 1 442 ? 4.517 -5.789 -17.057 1.00 94.50 442 MET A CA 1
ATOM 3425 C C . MET A 1 442 ? 4.819 -6.796 -15.951 1.00 94.50 442 MET A C 1
ATOM 3427 O O . MET A 1 442 ? 3.900 -7.378 -15.368 1.00 94.50 442 MET A O 1
ATOM 3431 N N . ILE A 1 443 ? 6.105 -7.011 -15.673 1.00 90.88 443 ILE A N 1
ATOM 3432 C CA . ILE A 1 443 ? 6.582 -8.032 -14.734 1.00 90.88 443 ILE A CA 1
ATOM 3433 C C . ILE A 1 443 ? 7.340 -7.359 -13.592 1.00 90.88 443 ILE A C 1
ATOM 3435 O O . ILE A 1 443 ? 8.273 -6.593 -13.822 1.00 90.88 443 ILE A O 1
ATOM 3439 N N . SER A 1 444 ? 6.967 -7.686 -12.357 1.00 87.44 444 SER A N 1
ATOM 3440 C CA . SER A 1 444 ? 7.645 -7.241 -11.139 1.00 87.44 444 SER A CA 1
ATOM 3441 C C . SER A 1 444 ? 7.887 -8.442 -10.229 1.00 87.44 444 SER A C 1
ATOM 3443 O O . SER A 1 444 ? 6.978 -9.234 -9.993 1.00 87.44 444 SER A O 1
ATOM 3445 N N . GLN A 1 445 ? 9.128 -8.621 -9.763 1.00 81.94 445 GLN A N 1
ATOM 3446 C CA . GLN A 1 445 ? 9.539 -9.747 -8.902 1.00 81.94 445 GLN A CA 1
ATOM 3447 C C . GLN A 1 445 ? 9.122 -11.136 -9.437 1.00 81.94 445 GLN A C 1
ATOM 3449 O O . GLN A 1 445 ? 8.722 -12.021 -8.684 1.00 81.94 445 GLN A O 1
ATOM 3454 N N . GLY A 1 446 ? 9.188 -11.327 -10.759 1.00 82.50 446 GLY A N 1
ATOM 3455 C CA . GLY A 1 446 ? 8.805 -12.584 -11.414 1.00 82.50 446 GLY A CA 1
ATOM 3456 C C . GLY A 1 446 ? 7.294 -12.819 -11.530 1.00 82.50 446 GLY A C 1
ATOM 3457 O O . GLY A 1 446 ? 6.886 -13.881 -11.992 1.00 82.50 446 GLY A O 1
ATOM 3458 N N . GLN A 1 447 ? 6.457 -11.850 -11.149 1.00 88.75 447 GLN A N 1
ATOM 3459 C CA . GLN A 1 447 ? 5.005 -11.914 -11.298 1.00 88.75 447 GLN A CA 1
ATOM 3460 C C . GLN A 1 447 ? 4.510 -10.914 -12.341 1.00 88.75 447 GLN A C 1
ATOM 3462 O O . GLN A 1 447 ? 4.939 -9.760 -12.366 1.00 88.75 447 GLN A O 1
ATOM 3467 N N . ILE A 1 448 ? 3.569 -11.348 -13.178 1.00 91.81 448 ILE A N 1
ATOM 3468 C CA . ILE A 1 448 ? 2.866 -10.467 -14.113 1.00 91.81 448 ILE A CA 1
ATOM 3469 C C . ILE A 1 448 ? 1.869 -9.632 -13.310 1.00 91.81 448 ILE A C 1
ATOM 3471 O O . ILE A 1 448 ? 1.019 -10.175 -12.601 1.00 91.81 448 ILE A O 1
ATOM 3475 N N . ILE A 1 449 ? 1.990 -8.312 -13.410 1.00 92.06 449 ILE A N 1
ATOM 3476 C CA . ILE A 1 449 ? 1.093 -7.363 -12.738 1.00 92.06 449 ILE A CA 1
ATOM 3477 C C . ILE A 1 449 ? 0.120 -6.687 -13.713 1.00 92.06 449 ILE A C 1
ATOM 3479 O O . ILE A 1 449 ? -0.811 -6.009 -13.286 1.00 92.06 449 ILE A O 1
ATOM 3483 N N . GLY A 1 450 ? 0.327 -6.859 -15.020 1.00 93.69 450 GLY A N 1
ATOM 3484 C CA . GLY A 1 450 ? -0.486 -6.234 -16.054 1.00 93.69 450 GLY A CA 1
ATOM 3485 C C . GLY A 1 450 ? 0.166 -6.281 -17.433 1.00 93.69 450 GLY A C 1
ATOM 3486 O O . GLY A 1 450 ? 1.146 -6.999 -17.641 1.00 93.69 450 GLY A O 1
ATOM 3487 N N . THR A 1 451 ? -0.355 -5.490 -18.368 1.00 94.31 451 THR A N 1
ATOM 3488 C CA . THR A 1 451 ? 0.177 -5.373 -19.736 1.00 94.31 451 THR A CA 1
ATOM 3489 C C . THR A 1 451 ? 0.233 -3.926 -20.196 1.00 94.31 451 THR A C 1
ATOM 3491 O O . THR A 1 451 ? -0.629 -3.116 -19.844 1.00 94.31 451 THR A O 1
ATOM 3494 N N . LEU A 1 452 ? 1.216 -3.617 -21.034 1.00 94.38 452 LEU A N 1
ATOM 3495 C CA . LEU A 1 452 ? 1.374 -2.328 -21.689 1.00 94.38 452 LEU A CA 1
ATOM 3496 C C . LEU A 1 452 ? 1.223 -2.517 -23.198 1.00 94.38 452 LEU A C 1
ATOM 3498 O O . LEU A 1 452 ? 1.962 -3.285 -23.812 1.00 94.38 452 LEU A O 1
ATOM 3502 N N . ASN A 1 453 ? 0.263 -1.810 -23.784 1.00 92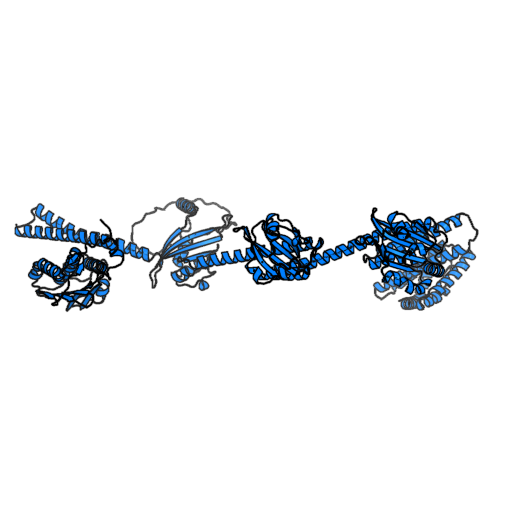.62 453 ASN A N 1
ATOM 3503 C CA . ASN A 1 453 ? -0.168 -2.023 -25.157 1.00 92.62 453 ASN A CA 1
ATOM 3504 C C . ASN A 1 453 ? -0.082 -0.716 -25.940 1.00 92.62 453 ASN A C 1
ATOM 3506 O O . ASN A 1 453 ? -0.512 0.328 -25.452 1.00 92.62 453 ASN A O 1
ATOM 3510 N N . VAL A 1 454 ? 0.416 -0.784 -27.168 1.00 92.94 454 VAL A N 1
ATOM 3511 C CA . VAL A 1 454 ? 0.393 0.320 -28.130 1.00 92.94 454 VAL A CA 1
ATOM 3512 C C . VAL A 1 454 ? -0.323 -0.111 -29.402 1.00 92.94 454 VAL A C 1
ATOM 3514 O O . VAL A 1 454 ? -0.243 -1.268 -29.821 1.00 92.94 454 VAL A O 1
ATOM 3517 N N . ASP A 1 455 ? -1.037 0.827 -30.013 1.00 92.12 455 ASP A N 1
ATOM 3518 C CA . ASP A 1 455 ? -1.822 0.596 -31.221 1.00 92.12 455 ASP A CA 1
ATOM 3519 C C . ASP A 1 455 ? -1.678 1.735 -32.235 1.00 92.12 455 ASP A C 1
ATOM 3521 O O . ASP A 1 455 ? -1.373 2.878 -31.880 1.00 92.12 455 ASP A O 1
ATOM 3525 N N . ASP A 1 456 ? -1.878 1.405 -33.512 1.00 92.25 456 ASP A N 1
ATOM 3526 C CA . ASP A 1 456 ? -1.873 2.361 -34.621 1.00 92.25 456 ASP A CA 1
ATOM 3527 C C . ASP A 1 456 ? -2.980 2.052 -35.643 1.00 92.25 456 ASP A C 1
ATOM 3529 O O . ASP A 1 456 ? -3.505 0.937 -35.693 1.00 92.25 456 ASP A O 1
ATOM 3533 N N . ASN A 1 457 ? -3.346 3.042 -36.462 1.00 91.44 457 ASN A N 1
ATOM 3534 C CA . ASN A 1 457 ? -4.330 2.897 -37.540 1.00 91.44 457 ASN A CA 1
ATOM 3535 C C . ASN A 1 457 ? -3.708 2.489 -38.885 1.00 91.44 457 ASN A C 1
ATOM 3537 O O . ASN A 1 457 ? -4.426 2.285 -39.869 1.00 91.44 457 ASN A O 1
ATOM 3541 N N . LYS A 1 458 ? -2.384 2.335 -38.937 1.00 90.94 458 LYS A N 1
ATOM 3542 C CA . LYS A 1 458 ? -1.658 1.754 -40.068 1.00 90.94 458 LYS A CA 1
ATOM 3543 C C . LYS A 1 458 ? -1.366 0.273 -39.809 1.00 90.94 458 LYS A C 1
ATOM 3545 O O . LYS A 1 458 ? -1.089 -0.095 -38.674 1.00 90.94 458 LYS A O 1
ATOM 3550 N N . PRO A 1 459 ? -1.439 -0.595 -40.830 1.00 89.81 459 PRO A N 1
ATOM 3551 C CA . PRO A 1 459 ? -0.871 -1.931 -40.713 1.00 89.81 459 PRO A CA 1
ATOM 3552 C C . PRO A 1 459 ? 0.656 -1.840 -40.620 1.00 89.81 459 PRO A C 1
ATOM 3554 O O . PRO A 1 459 ? 1.253 -0.931 -41.195 1.00 89.81 459 PRO A O 1
ATOM 3557 N N . ASP A 1 460 ? 1.256 -2.807 -39.936 1.00 88.69 460 ASP A N 1
ATOM 3558 C CA . ASP A 1 460 ? 2.704 -2.999 -39.826 1.00 88.69 460 ASP A CA 1
ATOM 3559 C C . ASP A 1 460 ? 3.462 -1.769 -39.278 1.00 88.69 460 ASP A C 1
ATOM 3561 O O . ASP A 1 460 ? 4.546 -1.414 -39.729 1.00 88.69 460 ASP A O 1
ATOM 3565 N N . ALA A 1 461 ? 2.856 -1.053 -38.320 1.00 86.75 461 ALA A N 1
ATOM 3566 C CA . ALA A 1 461 ? 3.371 0.240 -37.857 1.00 86.75 461 ALA A CA 1
ATOM 3567 C C . ALA A 1 461 ? 4.559 0.157 -36.877 1.00 86.75 461 ALA A C 1
ATOM 3569 O O . ALA A 1 461 ? 5.116 1.195 -36.519 1.00 86.75 461 ALA A O 1
ATOM 3570 N N . PHE A 1 462 ? 4.931 -1.040 -36.409 1.00 86.06 462 PHE A N 1
ATOM 3571 C CA . PHE A 1 462 ? 5.866 -1.222 -35.296 1.00 86.06 462 PHE A CA 1
ATOM 3572 C C . PHE A 1 462 ? 7.064 -2.088 -35.728 1.00 86.06 462 PHE A C 1
ATOM 3574 O O . PHE A 1 462 ? 6.908 -3.298 -35.874 1.00 86.06 462 PHE A O 1
ATOM 3581 N N . PRO A 1 463 ? 8.256 -1.495 -35.929 1.00 79.12 463 PRO A N 1
ATOM 3582 C CA . PRO A 1 463 ? 9.473 -2.243 -36.241 1.00 79.12 463 PRO A CA 1
ATOM 3583 C C . PRO A 1 463 ? 9.977 -3.056 -35.037 1.00 79.12 463 PRO A C 1
ATOM 3585 O O . PRO A 1 463 ? 9.667 -2.730 -33.890 1.00 79.12 463 PRO A O 1
ATOM 3588 N N . SER A 1 464 ? 10.806 -4.075 -35.287 1.00 73.69 464 SER A N 1
ATOM 3589 C CA . SER A 1 464 ? 11.338 -5.002 -34.266 1.00 73.69 464 SER A CA 1
ATOM 3590 C C . SER A 1 464 ? 12.014 -4.313 -33.079 1.00 73.69 464 SER A C 1
ATOM 3592 O O . SER A 1 464 ? 11.866 -4.742 -31.937 1.00 73.69 464 SER A O 1
ATOM 3594 N N . ASP A 1 465 ? 12.715 -3.209 -33.327 1.00 74.06 465 ASP A N 1
ATOM 3595 C CA . ASP A 1 465 ? 13.470 -2.483 -32.298 1.00 74.06 465 ASP A CA 1
ATOM 3596 C C . ASP A 1 465 ? 12.541 -1.829 -31.260 1.00 74.06 465 ASP A C 1
ATOM 3598 O O . ASP A 1 465 ? 12.926 -1.562 -30.118 1.00 74.06 465 ASP A O 1
ATOM 3602 N N . LEU A 1 466 ? 11.281 -1.597 -31.641 1.00 79.06 466 LEU A N 1
ATOM 3603 C CA . LEU A 1 466 ? 10.278 -0.982 -30.785 1.00 79.06 466 LEU A CA 1
ATOM 3604 C C . LEU A 1 466 ? 9.723 -1.952 -29.734 1.00 79.06 466 LEU A C 1
ATOM 3606 O O . LEU A 1 466 ? 9.346 -1.517 -28.646 1.00 79.06 466 LEU A O 1
ATOM 3610 N N . GLU A 1 467 ? 9.718 -3.258 -30.016 1.00 85.81 467 GLU A N 1
ATOM 3611 C CA . GLU A 1 467 ? 9.342 -4.291 -29.043 1.00 85.81 467 GLU A CA 1
ATOM 3612 C C . GLU A 1 467 ? 10.270 -4.268 -27.825 1.00 85.81 467 GLU A C 1
ATOM 3614 O O . GLU A 1 467 ? 9.805 -4.285 -26.680 1.00 85.81 467 GLU A O 1
ATOM 3619 N N . GLN A 1 468 ? 11.581 -4.154 -28.060 1.00 80.88 468 GLN A N 1
ATOM 3620 C CA . GLN A 1 468 ? 12.574 -4.067 -26.988 1.00 80.88 468 GLN A CA 1
ATOM 3621 C C . GLN A 1 468 ? 12.379 -2.804 -26.149 1.00 80.88 468 GLN A C 1
ATOM 3623 O O . GLN A 1 468 ? 12.350 -2.876 -24.918 1.00 80.88 468 GLN A O 1
ATOM 3628 N N . LEU A 1 469 ? 12.181 -1.654 -26.801 1.00 81.31 469 LEU A N 1
ATOM 3629 C CA . LEU A 1 469 ? 11.926 -0.388 -26.115 1.00 81.31 469 LEU A CA 1
ATOM 3630 C C . LEU A 1 469 ? 10.673 -0.472 -25.236 1.00 81.31 469 LEU A C 1
ATOM 3632 O O . LEU A 1 469 ? 10.708 -0.069 -24.071 1.00 81.31 469 LEU A O 1
ATOM 3636 N N . LEU A 1 470 ? 9.578 -1.022 -25.768 1.00 86.12 470 LEU A N 1
ATOM 3637 C CA . LEU A 1 470 ? 8.327 -1.144 -25.028 1.00 86.12 470 LEU A CA 1
ATOM 3638 C C . LEU A 1 470 ? 8.454 -2.128 -23.859 1.00 86.12 470 LEU A C 1
ATOM 3640 O O . LEU A 1 470 ? 7.934 -1.854 -22.780 1.00 86.12 470 LEU A O 1
ATOM 3644 N N . THR A 1 471 ? 9.197 -3.223 -24.030 1.00 87.56 471 THR A N 1
ATOM 3645 C CA . THR A 1 471 ? 9.480 -4.195 -22.960 1.00 87.56 471 THR A CA 1
ATOM 3646 C C . THR A 1 471 ? 10.264 -3.557 -21.811 1.00 87.56 471 THR A C 1
ATOM 3648 O O . THR A 1 471 ? 9.916 -3.736 -20.643 1.00 87.56 471 THR A O 1
ATOM 3651 N N . ILE A 1 472 ? 11.285 -2.750 -22.121 1.00 82.12 472 ILE A N 1
ATOM 3652 C CA . ILE A 1 472 ? 12.052 -2.002 -21.112 1.00 82.12 472 ILE A CA 1
ATOM 3653 C C . ILE A 1 472 ? 11.141 -1.014 -20.376 1.00 82.12 472 ILE A C 1
ATOM 3655 O O . ILE A 1 472 ? 11.155 -0.950 -19.145 1.00 82.12 472 ILE A O 1
ATOM 3659 N N . ALA A 1 473 ? 10.312 -0.274 -21.115 1.00 82.31 473 ALA A N 1
ATOM 3660 C CA . ALA A 1 473 ? 9.354 0.653 -20.530 1.00 82.31 473 ALA A CA 1
ATOM 3661 C C . ALA A 1 473 ? 8.334 -0.054 -19.621 1.00 82.31 473 ALA A C 1
ATOM 3663 O O . ALA A 1 473 ? 8.041 0.439 -18.532 1.00 82.31 473 ALA A O 1
ATOM 3664 N N . ALA A 1 474 ? 7.838 -1.224 -20.027 1.00 88.69 474 ALA A N 1
ATOM 3665 C CA . ALA A 1 474 ? 6.915 -2.042 -19.248 1.00 88.69 474 ALA A CA 1
ATOM 3666 C C . ALA A 1 474 ? 7.542 -2.539 -17.941 1.00 88.69 474 ALA A C 1
ATOM 3668 O O . ALA A 1 474 ? 6.886 -2.502 -16.901 1.00 88.69 474 ALA A O 1
ATOM 3669 N N . ALA A 1 475 ? 8.815 -2.943 -17.959 1.00 84.06 475 ALA A N 1
ATOM 3670 C CA . ALA A 1 475 ? 9.539 -3.331 -16.750 1.00 84.06 475 ALA A CA 1
ATOM 3671 C C . ALA A 1 475 ? 9.678 -2.156 -15.764 1.00 84.06 475 ALA A C 1
ATOM 3673 O O . ALA A 1 475 ? 9.426 -2.313 -14.570 1.00 84.06 475 ALA A O 1
ATOM 3674 N N . GLN A 1 476 ? 10.013 -0.960 -16.256 1.00 78.25 476 GLN A N 1
ATOM 3675 C CA . GLN A 1 476 ? 10.115 0.242 -15.416 1.00 78.25 476 GLN A CA 1
ATOM 3676 C C . GLN A 1 476 ? 8.757 0.671 -14.851 1.00 78.25 476 GLN A C 1
ATOM 3678 O O . GLN A 1 476 ? 8.640 0.965 -13.660 1.00 78.25 476 GLN A O 1
ATOM 3683 N N . ALA A 1 477 ? 7.712 0.642 -15.683 1.00 81.94 477 ALA A N 1
ATOM 3684 C CA . ALA A 1 477 ? 6.342 0.881 -15.245 1.00 81.94 477 ALA A CA 1
ATOM 3685 C C . ALA A 1 477 ? 5.939 -0.114 -14.147 1.00 81.94 477 ALA A C 1
ATOM 3687 O O . ALA A 1 477 ? 5.393 0.294 -13.123 1.00 81.94 477 ALA A O 1
ATOM 3688 N N . ALA A 1 478 ? 6.278 -1.397 -14.308 1.00 86.62 478 ALA A N 1
ATOM 3689 C CA . ALA A 1 478 ? 5.946 -2.432 -13.339 1.00 86.62 478 ALA A CA 1
ATOM 3690 C C . ALA A 1 478 ? 6.552 -2.167 -11.952 1.00 86.62 478 ALA A C 1
ATOM 3692 O O . ALA A 1 478 ? 5.869 -2.303 -10.931 1.00 86.62 478 ALA A O 1
ATOM 3693 N N . VAL A 1 479 ? 7.818 -1.741 -11.910 1.00 81.12 479 VAL A N 1
ATOM 3694 C CA . VAL A 1 479 ? 8.509 -1.375 -10.665 1.00 81.12 479 VAL A CA 1
ATOM 3695 C C . VAL A 1 479 ? 7.840 -0.171 -10.001 1.00 81.12 479 VAL A C 1
ATOM 3697 O O . VAL A 1 479 ? 7.513 -0.231 -8.815 1.00 81.12 479 VAL A O 1
ATOM 3700 N N . ALA A 1 480 ? 7.579 0.899 -10.758 1.00 76.12 480 ALA A N 1
ATOM 3701 C CA . ALA A 1 480 ? 6.955 2.112 -10.229 1.00 76.12 480 ALA A CA 1
ATOM 3702 C C . ALA A 1 480 ? 5.560 1.838 -9.635 1.00 76.12 480 ALA A C 1
ATOM 3704 O O . ALA A 1 480 ? 5.247 2.291 -8.534 1.00 76.12 480 ALA A O 1
ATOM 3705 N N . ILE A 1 481 ? 4.754 1.030 -10.327 1.00 79.56 481 ILE A N 1
ATOM 3706 C CA . ILE A 1 481 ? 3.406 0.630 -9.899 1.00 79.56 481 ILE A CA 1
ATOM 3707 C C . ILE A 1 481 ? 3.454 -0.196 -8.614 1.00 79.56 481 ILE A C 1
ATOM 3709 O O . ILE A 1 481 ? 2.688 0.055 -7.684 1.00 79.56 481 ILE A O 1
ATOM 3713 N N . THR A 1 482 ? 4.379 -1.157 -8.542 1.00 80.62 482 THR A N 1
ATOM 3714 C CA . THR A 1 482 ? 4.551 -2.005 -7.353 1.00 80.62 482 THR A CA 1
ATOM 3715 C C . THR A 1 482 ? 4.907 -1.160 -6.130 1.00 80.62 482 THR A C 1
ATOM 3717 O O . THR A 1 482 ? 4.317 -1.332 -5.065 1.00 80.62 482 THR A O 1
ATOM 3720 N N . ASN A 1 483 ? 5.828 -0.205 -6.288 1.00 76.50 483 ASN A N 1
ATOM 3721 C CA . ASN A 1 483 ? 6.250 0.680 -5.203 1.00 76.50 483 ASN A CA 1
ATOM 3722 C C . ASN A 1 483 ? 5.112 1.589 -4.718 1.00 76.50 483 ASN A C 1
ATOM 3724 O O . ASN A 1 483 ? 4.908 1.713 -3.511 1.00 76.50 483 ASN A O 1
ATOM 3728 N N . ALA A 1 484 ? 4.350 2.186 -5.640 1.00 73.12 484 ALA A N 1
ATOM 3729 C CA . ALA A 1 484 ? 3.203 3.023 -5.292 1.00 73.12 484 ALA A CA 1
ATOM 3730 C C . ALA A 1 484 ? 2.125 2.225 -4.532 1.00 73.12 484 ALA A C 1
ATOM 3732 O O . ALA A 1 484 ? 1.654 2.670 -3.487 1.00 73.12 484 ALA A O 1
ATOM 3733 N N . SER A 1 485 ? 1.807 1.006 -4.986 1.00 74.50 485 SER A N 1
ATOM 3734 C CA . SER A 1 485 ? 0.826 0.133 -4.323 1.00 74.50 485 SER A CA 1
ATOM 3735 C C . SER A 1 485 ? 1.268 -0.312 -2.919 1.00 74.50 485 SER A C 1
ATOM 3737 O O . SER A 1 485 ? 0.464 -0.320 -1.985 1.00 74.50 485 SER A O 1
ATOM 3739 N N . LEU A 1 486 ? 2.553 -0.638 -2.731 1.00 73.56 486 LEU A N 1
ATOM 3740 C CA . LEU A 1 486 ? 3.104 -0.984 -1.413 1.00 73.56 486 LEU A CA 1
ATOM 3741 C C . LEU A 1 486 ? 3.049 0.194 -0.433 1.00 73.56 486 LEU A C 1
ATOM 3743 O O . LEU A 1 486 ? 2.745 0.002 0.748 1.00 73.56 486 LEU A O 1
ATOM 3747 N N . PHE A 1 487 ? 3.327 1.407 -0.915 1.00 71.00 487 PHE A N 1
ATOM 3748 C CA . PHE A 1 487 ? 3.250 2.615 -0.100 1.00 71.00 487 PHE A CA 1
ATOM 3749 C C . PHE A 1 487 ? 1.812 2.897 0.349 1.00 71.00 487 PHE A C 1
ATOM 3751 O O . PHE A 1 487 ? 1.577 3.061 1.546 1.00 71.00 487 PHE A O 1
ATOM 3758 N N . GLU A 1 488 ? 0.841 2.864 -0.571 1.00 70.25 488 GLU A N 1
ATOM 3759 C CA . GLU A 1 488 ? -0.583 3.032 -0.242 1.00 70.25 488 GLU A CA 1
ATOM 3760 C C . GLU A 1 488 ? -1.055 2.004 0.791 1.00 70.25 488 GLU A C 1
ATOM 3762 O O . GLU A 1 488 ? -1.693 2.371 1.778 1.00 70.25 488 GLU A O 1
ATOM 3767 N N . LYS A 1 489 ? -0.678 0.729 0.626 1.00 73.44 489 LYS A N 1
ATOM 3768 C CA . LYS A 1 489 ? -1.011 -0.328 1.590 1.00 73.44 489 LYS A CA 1
ATOM 3769 C C . LYS A 1 489 ? -0.429 -0.056 2.978 1.00 73.44 489 LYS A C 1
ATOM 3771 O O . LYS A 1 489 ? -1.112 -0.259 3.977 1.00 73.44 489 LYS A O 1
ATOM 3776 N N . THR A 1 490 ? 0.817 0.409 3.044 1.00 71.50 490 THR A N 1
ATOM 3777 C CA . THR A 1 490 ? 1.486 0.733 4.314 1.00 71.50 490 THR A CA 1
ATOM 3778 C C . THR A 1 490 ? 0.782 1.886 5.027 1.00 71.50 490 THR A C 1
ATOM 3780 O O . THR A 1 490 ? 0.474 1.779 6.212 1.00 71.50 490 THR A O 1
ATOM 3783 N N . VAL A 1 491 ? 0.463 2.961 4.298 1.00 72.50 491 VAL A N 1
ATOM 3784 C CA . VAL A 1 491 ? -0.272 4.112 4.844 1.00 72.50 491 VAL A CA 1
ATOM 3785 C C . VAL A 1 491 ? -1.666 3.696 5.315 1.00 72.50 491 VAL A C 1
ATOM 3787 O O . VAL A 1 491 ? -2.088 4.095 6.399 1.00 72.50 491 VAL A O 1
ATOM 3790 N N . PHE A 1 492 ? -2.368 2.863 4.545 1.00 70.81 492 PHE A N 1
ATOM 3791 C CA . PHE A 1 492 ? -3.694 2.371 4.909 1.00 70.81 492 PHE A CA 1
ATOM 3792 C C . PHE A 1 492 ? -3.677 1.520 6.187 1.00 70.81 492 PHE A C 1
ATOM 3794 O O . PHE A 1 492 ? -4.475 1.763 7.090 1.00 70.81 492 PHE A O 1
ATOM 3801 N N . GLU A 1 493 ? -2.759 0.556 6.306 1.00 71.00 493 GLU A N 1
ATOM 3802 C CA . GLU A 1 493 ? -2.631 -0.260 7.524 1.00 71.00 493 GLU A CA 1
ATOM 3803 C C . GLU A 1 493 ? -2.229 0.583 8.743 1.00 71.00 493 GLU A C 1
ATOM 3805 O O . GLU A 1 493 ? -2.714 0.349 9.856 1.00 71.00 493 GLU A O 1
ATOM 3810 N N . GLN A 1 494 ? -1.411 1.619 8.538 1.00 72.00 494 GLN A N 1
ATOM 3811 C CA . GLN A 1 494 ? -1.081 2.580 9.587 1.00 72.00 494 GLN A CA 1
ATOM 3812 C C . GLN A 1 494 ? -2.325 3.360 10.042 1.00 72.00 494 GLN A C 1
ATOM 3814 O O . GLN A 1 494 ? -2.621 3.382 11.237 1.00 72.00 494 GLN A O 1
ATOM 3819 N N . MET A 1 495 ? -3.110 3.914 9.111 1.00 72.19 495 MET A N 1
ATOM 3820 C CA . MET A 1 495 ? -4.369 4.609 9.424 1.00 72.19 495 MET A CA 1
ATOM 3821 C C . MET A 1 495 ? -5.379 3.695 10.122 1.00 72.19 495 MET A C 1
ATOM 3823 O O . MET A 1 495 ? -6.032 4.107 11.081 1.00 72.19 495 MET A O 1
ATOM 3827 N N . ARG A 1 496 ? -5.500 2.441 9.675 1.00 76.50 496 ARG A N 1
ATOM 3828 C CA . ARG A 1 496 ? -6.389 1.447 10.284 1.00 76.50 496 ARG A CA 1
ATOM 3829 C C . ARG A 1 496 ? -6.003 1.169 11.733 1.00 76.50 496 ARG A C 1
ATOM 3831 O O . ARG A 1 496 ? -6.874 1.148 12.599 1.00 76.50 496 ARG A O 1
ATOM 3838 N N . THR A 1 497 ? -4.714 0.973 11.995 1.00 73.19 497 THR A N 1
ATOM 3839 C CA . THR A 1 497 ? -4.204 0.722 13.349 1.00 73.19 497 THR A CA 1
ATOM 3840 C C . THR A 1 497 ? -4.455 1.924 14.260 1.00 73.19 497 THR A C 1
ATOM 3842 O O . THR A 1 497 ? -4.909 1.755 15.391 1.00 73.19 497 THR A O 1
ATOM 3845 N N . GLU A 1 498 ? -4.237 3.146 13.766 1.00 77.38 498 GLU A N 1
ATOM 3846 C CA . GLU A 1 498 ? -4.536 4.363 14.527 1.00 77.38 498 GLU A CA 1
ATOM 3847 C C . GLU A 1 498 ? -6.027 4.529 14.816 1.00 77.38 498 GLU A C 1
ATOM 3849 O O . GLU A 1 498 ? -6.387 4.867 15.942 1.00 77.38 498 GLU A O 1
ATOM 3854 N N . ALA A 1 499 ? -6.893 4.248 13.841 1.00 73.50 499 ALA A N 1
ATOM 3855 C CA . ALA A 1 499 ? -8.337 4.311 14.024 1.00 73.50 499 ALA A CA 1
ATOM 3856 C C . ALA A 1 499 ? -8.821 3.305 15.077 1.00 73.50 499 ALA A C 1
ATOM 3858 O O . ALA A 1 499 ? -9.631 3.669 15.926 1.00 73.50 499 ALA A O 1
ATOM 3859 N N . ILE A 1 500 ? -8.298 2.071 15.064 1.00 79.06 500 ILE A N 1
ATOM 3860 C CA . ILE A 1 500 ? -8.609 1.068 16.092 1.00 79.06 500 ILE A CA 1
ATOM 3861 C C . ILE A 1 500 ? -8.214 1.610 17.466 1.00 79.06 500 ILE A C 1
ATOM 3863 O O . ILE A 1 500 ? -9.076 1.724 18.327 1.00 79.06 500 ILE A O 1
ATOM 3867 N N . ILE A 1 501 ? -6.956 2.023 17.655 1.00 82.00 501 ILE A N 1
ATOM 3868 C CA . ILE A 1 501 ? -6.460 2.506 18.955 1.00 82.00 501 ILE A CA 1
ATOM 3869 C C . ILE A 1 501 ? -7.263 3.715 19.463 1.00 82.00 501 ILE A C 1
ATOM 3871 O O . ILE A 1 501 ? -7.560 3.801 20.655 1.00 82.00 501 ILE A O 1
ATOM 3875 N N . ASN A 1 502 ? -7.623 4.641 18.572 1.00 79.44 502 ASN A N 1
ATOM 3876 C CA . ASN A 1 502 ? -8.311 5.877 18.941 1.00 79.44 502 ASN A CA 1
ATOM 3877 C C . ASN A 1 502 ? -9.813 5.682 19.223 1.00 79.44 502 ASN A C 1
ATOM 3879 O O . ASN A 1 502 ? -10.389 6.495 19.941 1.00 79.44 502 ASN A O 1
ATOM 3883 N N . HIS A 1 503 ? -10.439 4.630 18.681 1.00 78.75 503 HIS A N 1
ATOM 3884 C CA . HIS A 1 503 ? -11.854 4.299 18.904 1.00 78.75 503 HIS A CA 1
ATOM 3885 C C . HIS A 1 503 ? -12.077 3.128 19.875 1.00 78.75 503 HIS A C 1
ATOM 3887 O O . HIS A 1 503 ? -13.217 2.704 20.066 1.00 78.75 503 HIS A O 1
ATOM 3893 N N . MET A 1 504 ? -11.018 2.602 20.496 1.00 85.75 504 MET A N 1
ATOM 3894 C CA . MET A 1 504 ? -11.146 1.649 21.598 1.00 85.75 504 MET A CA 1
ATOM 3895 C C . MET A 1 504 ? -11.870 2.299 22.783 1.00 85.75 504 MET A C 1
ATOM 3897 O O . MET A 1 504 ? -11.586 3.440 23.134 1.00 85.75 504 MET A O 1
ATOM 3901 N N . ALA A 1 505 ? -12.799 1.558 23.393 1.00 83.31 505 ALA A N 1
ATOM 3902 C CA . ALA A 1 505 ? -13.476 1.983 24.619 1.00 83.31 505 ALA A CA 1
ATOM 3903 C C . ALA A 1 505 ? -12.548 1.909 25.845 1.00 83.31 505 ALA A C 1
ATOM 3905 O O . ALA A 1 505 ? -12.694 2.700 26.774 1.00 83.31 505 ALA A O 1
ATOM 3906 N N . ASP A 1 506 ? -11.581 0.989 25.816 1.00 90.06 506 ASP A N 1
ATOM 3907 C CA . ASP A 1 506 ? -10.572 0.833 26.860 1.00 90.06 506 ASP A CA 1
ATOM 3908 C C . ASP A 1 506 ? -9.462 1.871 26.712 1.00 90.06 506 ASP A C 1
ATOM 3910 O O . ASP A 1 506 ? -9.027 2.209 25.603 1.00 90.06 506 ASP A O 1
ATOM 3914 N N . GLY A 1 507 ? -8.954 2.338 27.848 1.00 90.69 507 GLY A N 1
ATOM 3915 C CA . GLY A 1 507 ? -7.765 3.164 27.903 1.00 90.69 507 GLY A CA 1
ATOM 3916 C C . GLY A 1 507 ? -6.519 2.366 27.518 1.00 90.69 507 GLY A C 1
ATOM 3917 O O . GLY A 1 507 ? -6.317 1.247 27.977 1.00 90.69 507 GLY A O 1
ATOM 3918 N N . LEU A 1 508 ? -5.658 2.939 26.685 1.00 92.06 508 LEU A N 1
ATOM 3919 C CA . LEU A 1 508 ? -4.402 2.335 26.250 1.00 92.06 508 LEU A CA 1
ATOM 3920 C C . LEU A 1 508 ? -3.244 3.283 26.550 1.00 92.06 508 LEU A C 1
ATOM 3922 O O . LEU A 1 508 ? -3.244 4.427 26.090 1.00 92.06 508 LEU A O 1
ATOM 3926 N N . LEU A 1 509 ? -2.234 2.777 27.254 1.00 90.56 509 LEU A N 1
ATOM 3927 C CA . LEU A 1 509 ? -0.974 3.463 27.525 1.00 90.56 509 LEU A CA 1
ATOM 3928 C C . LEU A 1 509 ? 0.191 2.614 27.017 1.00 90.56 509 LEU A C 1
ATOM 3930 O O . LEU A 1 509 ? 0.337 1.455 27.405 1.00 90.56 509 LEU A O 1
ATOM 3934 N N . MET A 1 510 ? 1.042 3.190 26.173 1.00 90.44 510 MET A N 1
ATOM 3935 C CA . MET A 1 510 ? 2.284 2.557 25.729 1.00 90.44 510 MET A CA 1
ATOM 3936 C C . MET A 1 510 ? 3.483 3.270 26.335 1.00 90.44 510 MET A C 1
ATOM 3938 O O . MET A 1 510 ? 3.580 4.498 26.271 1.00 90.44 510 MET A O 1
ATOM 3942 N N . LEU A 1 511 ? 4.404 2.484 26.876 1.00 86.38 511 LEU A N 1
ATOM 3943 C CA . LEU A 1 511 ? 5.645 2.930 27.486 1.00 86.38 511 LEU A CA 1
ATOM 3944 C C . LEU A 1 511 ? 6.839 2.364 26.713 1.00 86.38 511 LEU A C 1
ATOM 3946 O O . LEU A 1 511 ? 6.785 1.215 26.277 1.00 86.38 511 LEU A O 1
ATOM 3950 N N . ASP A 1 512 ? 7.916 3.134 26.571 1.00 83.38 512 ASP A N 1
ATOM 3951 C CA . ASP A 1 512 ? 9.189 2.625 26.041 1.00 83.38 512 ASP A CA 1
ATOM 3952 C C . ASP A 1 512 ? 9.980 1.821 27.094 1.00 83.38 512 ASP A C 1
ATOM 3954 O O . ASP A 1 512 ? 9.547 1.629 28.235 1.00 83.38 512 ASP A O 1
ATOM 3958 N N . SER A 1 513 ? 11.174 1.351 26.724 1.00 78.06 513 SER A N 1
ATOM 3959 C CA . SER A 1 513 ? 12.088 0.632 27.620 1.00 78.06 513 SER A CA 1
ATOM 3960 C C . SER A 1 513 ? 12.601 1.473 28.798 1.00 78.06 513 SER A C 1
ATOM 3962 O O . SER A 1 513 ? 13.154 0.921 29.742 1.00 78.06 513 SER A O 1
ATOM 3964 N N . ALA A 1 514 ? 12.457 2.800 28.747 1.00 77.00 514 ALA A N 1
ATOM 3965 C CA . ALA A 1 514 ? 12.769 3.723 29.836 1.00 77.00 514 ALA A CA 1
ATOM 3966 C C . ALA A 1 514 ? 11.509 4.147 30.619 1.00 77.00 514 ALA A C 1
ATOM 3968 O O . ALA A 1 514 ? 11.577 5.079 31.420 1.00 77.00 514 ALA A O 1
ATOM 3969 N N . LEU A 1 515 ? 10.375 3.471 30.392 1.00 79.69 515 LEU A N 1
ATOM 3970 C CA . LEU A 1 515 ? 9.068 3.745 30.990 1.00 79.69 515 LEU A CA 1
ATOM 3971 C C . LEU A 1 515 ? 8.521 5.153 30.696 1.00 79.69 515 LEU A C 1
ATOM 3973 O O . LEU A 1 515 ? 7.752 5.708 31.486 1.00 79.69 515 LEU A O 1
ATOM 3977 N N . ARG A 1 516 ? 8.889 5.739 29.553 1.00 85.31 516 ARG A N 1
ATOM 3978 C CA . ARG A 1 516 ? 8.333 7.013 29.075 1.00 85.31 516 ARG A CA 1
ATOM 3979 C C . ARG A 1 516 ? 7.079 6.780 28.261 1.00 85.31 516 ARG A C 1
ATOM 3981 O O . ARG A 1 516 ? 7.011 5.824 27.496 1.00 85.31 516 ARG A O 1
ATOM 3988 N N . ILE A 1 517 ? 6.114 7.685 28.374 1.00 89.56 517 ILE A N 1
ATOM 3989 C CA . ILE A 1 517 ? 4.847 7.589 27.646 1.00 89.56 517 ILE A CA 1
ATOM 3990 C C . ILE A 1 517 ? 5.082 7.847 26.154 1.00 89.56 517 ILE A C 1
ATOM 3992 O O . ILE A 1 517 ? 5.381 8.967 25.740 1.00 89.56 517 ILE A O 1
ATOM 3996 N N . VAL A 1 518 ? 4.927 6.800 25.345 1.00 91.31 518 VAL A N 1
ATOM 3997 C CA . VAL A 1 518 ? 5.028 6.839 23.876 1.00 91.31 518 VAL A CA 1
ATOM 3998 C C . VAL A 1 518 ? 3.659 7.011 23.234 1.00 91.31 518 VAL A C 1
ATOM 4000 O O . VAL A 1 518 ? 3.561 7.521 22.120 1.00 91.31 518 VAL A O 1
ATOM 4003 N N . ARG A 1 519 ? 2.589 6.586 23.912 1.00 91.12 519 ARG A N 1
ATOM 4004 C CA . ARG A 1 519 ? 1.223 6.758 23.416 1.00 91.12 519 ARG A CA 1
ATOM 4005 C C . ARG A 1 519 ? 0.213 6.695 24.550 1.00 91.12 519 ARG A C 1
ATOM 4007 O O . ARG A 1 519 ? 0.350 5.860 25.438 1.00 91.12 519 ARG A O 1
ATOM 4014 N N . MET A 1 520 ? -0.823 7.516 24.447 1.00 92.12 520 MET A N 1
ATOM 4015 C CA . MET A 1 520 ? -2.025 7.469 25.273 1.00 92.12 520 MET A CA 1
ATOM 4016 C C . MET A 1 520 ? -3.232 7.680 24.358 1.00 92.12 520 MET A C 1
ATOM 4018 O O . MET A 1 520 ? -3.212 8.607 23.548 1.00 92.12 520 MET A O 1
ATOM 4022 N N . ASN A 1 521 ? -4.224 6.788 24.398 1.00 92.75 521 ASN A N 1
ATOM 4023 C CA . ASN A 1 521 ? -5.410 6.921 23.546 1.00 92.75 521 ASN A CA 1
ATOM 4024 C C . ASN A 1 521 ? -6.481 7.840 24.182 1.00 92.75 521 ASN A C 1
ATOM 4026 O O . ASN A 1 521 ? -6.448 8.067 25.395 1.00 92.75 521 ASN A O 1
ATOM 4030 N N . PRO A 1 522 ? -7.460 8.331 23.397 1.00 92.75 522 PRO A N 1
ATOM 4031 C CA . PRO A 1 522 ? -8.480 9.259 23.895 1.00 92.75 522 PRO A CA 1
ATOM 4032 C C . PRO A 1 522 ? -9.357 8.707 25.023 1.00 92.75 522 PRO A C 1
ATOM 4034 O O . PRO A 1 522 ? -9.785 9.455 25.899 1.00 92.75 522 PRO A O 1
ATOM 4037 N N . ALA A 1 523 ? -9.612 7.395 25.039 1.00 91.19 523 ALA A N 1
ATOM 4038 C CA . ALA A 1 523 ? -10.343 6.767 26.135 1.00 91.19 523 ALA A CA 1
ATOM 4039 C C . ALA A 1 523 ? -9.603 6.938 27.469 1.00 91.19 523 ALA A C 1
ATOM 4041 O O . ALA A 1 523 ? -10.216 7.312 28.470 1.00 91.19 523 ALA A O 1
ATOM 4042 N N . LEU A 1 524 ? -8.277 6.755 27.479 1.00 90.12 524 LEU A N 1
ATOM 4043 C CA . LEU A 1 524 ? -7.481 6.958 28.685 1.00 90.12 524 LEU A CA 1
ATOM 4044 C C . LEU A 1 524 ? -7.377 8.439 29.073 1.00 90.12 524 LEU A C 1
ATOM 4046 O O . LEU A 1 524 ? -7.426 8.744 30.263 1.00 90.12 524 LEU A O 1
ATOM 4050 N N . GLU A 1 525 ? -7.313 9.358 28.100 1.00 89.50 525 GLU A N 1
ATOM 4051 C CA . GLU A 1 525 ? -7.399 10.806 28.367 1.00 89.50 525 GLU A CA 1
ATOM 4052 C C . GLU A 1 525 ? -8.679 11.160 29.130 1.00 89.50 525 GLU A C 1
ATOM 4054 O O . GLU A 1 525 ? -8.649 11.917 30.100 1.00 89.50 525 GLU A O 1
ATOM 4059 N N . GLN A 1 526 ? -9.805 10.565 28.731 1.00 87.88 526 GLN A N 1
ATOM 4060 C CA . GLN A 1 526 ? -11.090 10.775 29.386 1.00 87.88 526 GLN A CA 1
ATOM 4061 C C . GLN A 1 526 ? -11.174 10.103 30.767 1.00 87.88 526 GLN A C 1
ATOM 4063 O O . GLN A 1 526 ? -11.801 10.656 31.670 1.00 87.88 526 GLN A O 1
ATOM 4068 N N . MET A 1 527 ? -10.585 8.916 30.942 1.00 86.50 527 MET A N 1
ATOM 4069 C CA . MET A 1 527 ? -10.581 8.194 32.224 1.00 86.50 527 MET A CA 1
ATOM 4070 C C . MET A 1 527 ? -9.715 8.886 33.285 1.00 86.50 527 MET A C 1
ATOM 4072 O O . MET A 1 527 ? -10.113 8.933 34.447 1.00 86.50 527 MET A O 1
ATOM 4076 N N . LEU A 1 528 ? -8.551 9.414 32.889 1.00 84.12 528 LEU A N 1
ATOM 4077 C CA . LEU A 1 528 ? -7.602 10.104 33.775 1.00 84.12 528 LEU A CA 1
ATOM 4078 C C . LEU A 1 528 ? -7.809 11.622 33.823 1.00 84.12 528 LEU A C 1
ATOM 4080 O O . LEU A 1 528 ? -7.063 12.311 34.513 1.00 84.12 528 LEU A O 1
ATOM 4084 N N . GLU A 1 529 ? -8.766 12.147 33.055 1.00 84.19 529 GLU A N 1
ATOM 4085 C CA . GLU A 1 529 ? -9.037 13.584 32.918 1.00 84.19 529 GLU A CA 1
ATOM 4086 C C . GLU A 1 529 ? -7.768 14.397 32.566 1.00 84.19 529 GLU A C 1
ATOM 4088 O O . GLU A 1 529 ? -7.595 15.538 32.991 1.00 84.19 529 GLU A O 1
ATOM 4093 N N . THR A 1 530 ? -6.871 13.800 31.771 1.00 86.44 530 THR A N 1
ATOM 4094 C CA . THR A 1 530 ? -5.543 14.338 31.430 1.00 86.44 530 THR A CA 1
ATOM 4095 C C . THR A 1 530 ? -5.291 14.231 29.929 1.00 86.44 530 THR A C 1
ATOM 4097 O O . THR A 1 530 ? -5.503 13.177 29.338 1.00 86.44 530 THR A O 1
ATOM 4100 N N . SER A 1 531 ? -4.793 15.298 29.303 1.00 88.38 531 SER A N 1
ATOM 4101 C CA . SER A 1 531 ? -4.426 15.296 27.881 1.00 88.38 531 SER A CA 1
ATOM 4102 C C . SER A 1 531 ? -3.128 14.524 27.645 1.00 88.38 531 SER A C 1
ATOM 4104 O O . SER A 1 531 ? -2.137 14.720 28.352 1.00 88.38 531 SER A O 1
ATOM 4106 N N . ALA A 1 532 ? -3.087 13.700 26.599 1.00 87.88 532 ALA A N 1
ATOM 4107 C CA . ALA A 1 532 ? -1.895 12.989 26.160 1.00 87.88 532 ALA A CA 1
ATOM 4108 C C . ALA A 1 532 ? -0.753 13.974 25.911 1.00 87.88 532 ALA A C 1
ATOM 4110 O O . ALA A 1 532 ? 0.363 13.736 26.368 1.00 87.88 532 ALA A O 1
ATOM 4111 N N . ALA A 1 533 ? -1.037 15.117 25.276 1.00 87.25 533 ALA A N 1
ATOM 4112 C CA . ALA A 1 533 ? -0.037 16.132 24.945 1.00 87.25 533 ALA A CA 1
ATOM 4113 C C . ALA A 1 533 ? 0.754 16.647 26.164 1.00 87.25 533 ALA A C 1
ATOM 4115 O O . ALA A 1 533 ? 1.921 17.007 26.013 1.00 87.25 533 ALA A O 1
ATOM 4116 N N . ASP A 1 534 ? 0.158 16.627 27.360 1.00 86.44 534 ASP A N 1
ATOM 4117 C CA . ASP A 1 534 ? 0.782 17.118 28.595 1.00 86.44 534 ASP A CA 1
ATOM 4118 C C . ASP A 1 534 ? 1.709 16.077 29.256 1.00 86.44 534 ASP A C 1
ATOM 4120 O O . ASP A 1 534 ? 2.554 16.411 30.101 1.00 86.44 534 ASP A O 1
ATOM 4124 N N . VAL A 1 535 ? 1.562 14.803 28.876 1.00 87.56 535 VAL A N 1
ATOM 4125 C CA . VAL A 1 535 ? 2.268 13.662 29.479 1.00 87.56 535 VAL A CA 1
ATOM 4126 C C . VAL A 1 535 ? 3.187 12.911 28.510 1.00 87.56 535 VAL A C 1
ATOM 4128 O O . VAL A 1 535 ? 4.066 12.177 28.962 1.00 87.56 535 VAL A O 1
ATOM 4131 N N . MET A 1 536 ? 3.049 13.117 27.196 1.00 91.00 536 MET A N 1
ATOM 4132 C CA . MET A 1 536 ? 3.895 12.491 26.172 1.00 91.00 536 MET A CA 1
ATOM 4133 C C . MET A 1 536 ? 5.395 12.691 26.450 1.00 91.00 536 MET A C 1
ATOM 4135 O O . MET A 1 536 ? 5.863 13.796 26.718 1.00 91.00 536 MET A O 1
ATOM 4139 N N . GLY A 1 537 ? 6.172 11.609 26.356 1.00 85.44 537 GLY A N 1
ATOM 4140 C CA . GLY A 1 537 ? 7.630 11.597 26.531 1.00 85.44 537 GLY A CA 1
ATOM 4141 C C . GLY A 1 537 ? 8.125 11.708 27.978 1.00 85.44 537 GLY A C 1
ATOM 4142 O O . GLY A 1 537 ? 9.320 11.513 28.227 1.00 85.44 537 GLY A O 1
ATOM 4143 N N . ARG A 1 538 ? 7.235 11.981 28.940 1.00 87.44 538 ARG A N 1
ATOM 4144 C CA . ARG A 1 538 ? 7.562 11.995 30.372 1.00 87.44 538 ARG A CA 1
ATOM 4145 C C . ARG A 1 538 ? 7.648 10.570 30.905 1.00 87.44 538 ARG A C 1
ATOM 4147 O O . ARG A 1 538 ? 6.951 9.677 30.421 1.00 87.44 538 ARG A O 1
ATOM 4154 N N . SER A 1 539 ? 8.511 10.358 31.896 1.00 83.94 539 SER A N 1
ATOM 4155 C CA . SER A 1 539 ? 8.587 9.070 32.589 1.00 83.94 539 SER A CA 1
ATOM 4156 C C . SER A 1 539 ? 7.331 8.863 33.428 1.00 83.94 539 SER A C 1
ATOM 4158 O O . SER A 1 539 ? 6.941 9.762 34.175 1.00 83.94 539 SER A O 1
ATOM 4160 N N . ILE A 1 540 ? 6.724 7.675 33.371 1.00 79.94 540 ILE A N 1
ATOM 4161 C CA . ILE A 1 540 ? 5.528 7.380 34.171 1.00 79.94 540 ILE A CA 1
ATOM 4162 C C . ILE A 1 540 ? 5.806 7.543 35.675 1.00 79.94 540 ILE A C 1
ATOM 4164 O O . ILE A 1 540 ? 4.946 8.003 36.415 1.00 79.94 540 ILE A O 1
ATOM 4168 N N . SER A 1 541 ? 7.035 7.268 36.126 1.00 73.56 541 SER A N 1
ATOM 4169 C CA . SER A 1 541 ? 7.448 7.439 37.524 1.00 73.56 541 SER A CA 1
ATOM 4170 C C . SER A 1 541 ? 7.439 8.895 38.004 1.00 73.56 541 SER A C 1
ATOM 4172 O O . SER A 1 541 ? 7.175 9.139 39.179 1.00 73.56 541 SER A O 1
ATOM 4174 N N . GLU A 1 542 ? 7.665 9.871 37.119 1.00 77.62 542 GLU A N 1
ATOM 4175 C CA . GLU A 1 542 ? 7.584 11.304 37.452 1.00 77.62 542 GLU A CA 1
ATOM 4176 C C . GLU A 1 542 ? 6.141 11.755 37.699 1.00 77.62 542 GLU A C 1
ATOM 4178 O O . GLU A 1 542 ? 5.904 12.732 38.410 1.00 77.62 542 GLU A O 1
ATOM 4183 N N . LEU A 1 543 ? 5.181 11.040 37.110 1.00 76.06 543 LEU A N 1
ATOM 4184 C CA . LEU A 1 543 ? 3.749 11.272 37.267 1.00 76.06 543 LEU A CA 1
ATOM 4185 C C . LEU A 1 543 ? 3.175 10.542 38.485 1.00 76.06 543 LEU A C 1
ATOM 4187 O O . LEU A 1 543 ? 2.021 10.756 38.818 1.00 76.06 543 LEU A O 1
ATOM 4191 N N . GLY A 1 544 ? 3.964 9.734 39.202 1.00 63.81 544 GLY A N 1
ATOM 4192 C CA . GLY A 1 544 ? 3.483 8.946 40.343 1.00 63.81 544 GLY A CA 1
ATOM 4193 C C . GLY A 1 544 ? 2.976 9.758 41.541 1.00 63.81 544 GLY A C 1
ATOM 4194 O O . GLY A 1 544 ? 2.355 9.183 42.423 1.00 63.81 544 GLY A O 1
ATOM 4195 N N . ASN A 1 545 ? 3.221 11.073 41.577 1.00 66.69 545 ASN A N 1
ATOM 4196 C CA . ASN A 1 545 ? 2.636 11.977 42.576 1.00 66.69 545 ASN A CA 1
ATOM 4197 C C . ASN A 1 545 ? 1.230 12.472 42.193 1.00 66.69 545 ASN A C 1
ATOM 4199 O O . ASN A 1 545 ? 0.567 13.110 43.009 1.00 66.69 545 ASN A O 1
ATOM 4203 N N . ASP A 1 546 ? 0.806 12.250 40.948 1.00 70.38 546 ASP A N 1
ATOM 4204 C CA . ASP A 1 546 ? -0.559 12.496 40.505 1.00 70.38 546 ASP A CA 1
ATOM 4205 C C . ASP A 1 546 ? -1.424 11.296 40.929 1.00 70.38 546 ASP A C 1
ATOM 4207 O O . ASP A 1 546 ? -1.125 10.178 40.504 1.00 70.38 546 ASP A O 1
ATOM 4211 N N . PRO A 1 547 ? -2.493 11.487 41.723 1.00 65.81 547 PRO A N 1
ATOM 4212 C CA . PRO A 1 547 ? -3.372 10.399 42.159 1.00 65.81 547 PRO A CA 1
ATOM 4213 C C . PRO A 1 547 ? -3.937 9.556 41.004 1.00 65.81 547 PRO A C 1
ATOM 4215 O O . PRO A 1 547 ? -4.229 8.374 41.184 1.00 65.81 547 PRO A O 1
ATOM 4218 N N . HIS A 1 548 ? -4.081 10.146 39.813 1.00 70.62 548 HIS A N 1
ATOM 4219 C CA . HIS A 1 548 ? -4.572 9.464 38.617 1.00 70.62 548 HIS A CA 1
ATOM 4220 C C . HIS A 1 548 ? -3.517 8.536 37.992 1.00 70.62 548 HIS A C 1
ATOM 4222 O O . HIS A 1 548 ? -3.867 7.509 37.412 1.00 70.62 548 HIS A O 1
ATOM 4228 N N . PHE A 1 549 ? -2.225 8.844 38.152 1.00 75.00 549 PHE A N 1
ATOM 4229 C CA . PHE A 1 549 ? -1.112 8.046 37.626 1.00 75.00 549 PHE A CA 1
ATOM 4230 C C . PHE A 1 549 ? -0.402 7.199 38.691 1.00 75.00 549 PHE A C 1
ATOM 4232 O O . PHE A 1 549 ? 0.201 6.189 38.332 1.00 75.00 549 PHE A O 1
ATOM 4239 N N . GLU A 1 550 ? -0.497 7.535 39.981 1.00 68.69 550 GLU A N 1
ATOM 4240 C CA . GLU A 1 550 ? 0.094 6.804 41.117 1.00 68.69 550 GLU A CA 1
ATOM 4241 C C . GLU A 1 550 ? -0.212 5.303 41.034 1.00 68.69 550 GLU A C 1
ATOM 4243 O O . GLU A 1 550 ? 0.664 4.438 41.138 1.00 68.69 550 GLU A O 1
ATOM 4248 N N . ALA A 1 551 ? -1.466 4.990 40.733 1.00 62.56 551 ALA A N 1
ATOM 4249 C CA . ALA A 1 551 ? -1.926 3.624 40.623 1.00 62.56 551 ALA A CA 1
ATOM 4250 C C . ALA A 1 551 ? -1.400 2.915 39.356 1.00 62.56 551 ALA A C 1
ATOM 4252 O O . ALA A 1 551 ? -1.050 1.735 39.412 1.00 62.56 551 ALA A O 1
ATOM 4253 N N . LEU A 1 552 ? -1.228 3.635 38.241 1.00 69.44 552 LEU A N 1
ATOM 4254 C CA . LEU A 1 552 ? -0.604 3.114 37.014 1.00 69.44 552 LEU A CA 1
ATOM 4255 C C . LEU A 1 552 ? 0.910 2.885 37.184 1.00 69.44 552 LEU A C 1
ATOM 4257 O O . LEU A 1 552 ? 1.485 1.977 36.569 1.00 69.44 552 LEU A O 1
ATOM 4261 N N . VAL A 1 553 ? 1.559 3.667 38.053 1.00 66.56 553 VAL A N 1
ATOM 4262 C CA . VAL A 1 553 ? 2.972 3.519 38.434 1.00 66.56 553 VAL A CA 1
ATOM 4263 C C . VAL A 1 553 ? 3.197 2.283 39.298 1.00 66.56 553 VAL A C 1
ATOM 4265 O O . VAL A 1 553 ? 4.210 1.609 39.112 1.00 66.56 553 VAL A O 1
ATOM 4268 N N . SER A 1 554 ? 2.256 1.928 40.178 1.00 57.34 554 SER A N 1
ATOM 4269 C CA . SER A 1 554 ? 2.390 0.756 41.062 1.00 57.34 554 SER A CA 1
ATOM 4270 C C . SER A 1 554 ? 2.581 -0.568 40.297 1.00 57.34 554 SER A C 1
ATOM 4272 O O . SER A 1 554 ? 3.343 -1.429 40.727 1.00 57.34 554 SER A O 1
ATOM 4274 N N . ILE A 1 555 ? 2.003 -0.673 39.095 1.00 57.91 555 ILE A N 1
ATOM 4275 C CA . ILE A 1 555 ? 2.123 -1.828 38.183 1.00 57.91 555 ILE A CA 1
ATOM 4276 C C . ILE A 1 555 ? 3.389 -1.724 37.298 1.00 57.91 555 ILE A C 1
ATOM 4278 O O . ILE A 1 555 ? 3.708 -2.622 36.527 1.00 57.91 555 ILE A O 1
ATOM 4282 N N . SER A 1 556 ? 4.118 -0.606 37.352 1.00 51.28 556 SER A N 1
ATOM 4283 C CA . SER A 1 556 ? 5.300 -0.328 36.514 1.00 51.28 556 SER A CA 1
ATOM 4284 C C . SER A 1 556 ? 6.636 -0.592 37.220 1.00 51.28 556 SER A C 1
ATOM 4286 O O . SER A 1 556 ? 7.665 -0.617 36.553 1.00 51.28 556 SER A O 1
ATOM 4288 N N . GLN A 1 557 ? 6.646 -0.810 38.542 1.00 46.84 557 GLN A N 1
ATOM 4289 C CA . GLN A 1 557 ? 7.863 -1.033 39.348 1.00 46.84 557 GLN A CA 1
ATOM 4290 C C . GLN A 1 557 ? 8.462 -2.451 39.234 1.00 46.84 557 GLN A C 1
ATOM 4292 O O . GLN A 1 557 ? 9.324 -2.826 40.026 1.00 46.84 557 GLN A O 1
ATOM 4297 N N . ILE A 1 558 ? 8.051 -3.243 38.240 1.00 44.09 558 ILE A N 1
ATOM 4298 C CA . ILE A 1 558 ? 8.779 -4.456 37.857 1.00 44.09 558 ILE A CA 1
ATOM 4299 C C . ILE A 1 558 ? 9.943 -3.998 36.974 1.00 44.09 558 ILE A C 1
ATOM 4301 O O . ILE A 1 558 ? 9.760 -3.695 35.794 1.00 44.09 558 ILE A O 1
ATOM 4305 N N . GLU A 1 559 ? 11.117 -3.866 37.593 1.00 39.66 559 GLU A N 1
ATOM 4306 C CA . GLU A 1 559 ? 12.360 -3.424 36.962 1.00 39.66 559 GLU A CA 1
ATOM 4307 C C . GLU A 1 559 ? 12.635 -4.218 35.675 1.00 39.66 559 GLU A C 1
ATOM 4309 O O . GLU A 1 559 ? 12.904 -5.420 35.693 1.00 39.66 559 GLU A O 1
ATOM 4314 N N . LEU A 1 560 ? 12.593 -3.515 34.541 1.00 39.41 560 LEU A N 1
ATOM 4315 C CA . LEU A 1 560 ? 13.308 -3.899 33.330 1.00 39.41 560 LEU A CA 1
ATOM 4316 C C . LEU A 1 560 ? 14.788 -3.951 33.713 1.00 39.41 560 LEU A C 1
ATOM 4318 O O . LEU A 1 560 ? 15.424 -2.903 33.792 1.00 39.41 560 LEU A O 1
ATOM 4322 N N . GLY A 1 561 ? 15.294 -5.141 34.043 1.00 32.78 561 GLY A N 1
ATOM 4323 C CA . GLY A 1 561 ? 16.665 -5.338 34.502 1.00 32.78 561 GLY A CA 1
ATOM 4324 C C . GLY A 1 561 ? 17.649 -4.603 33.598 1.00 32.78 561 GLY A C 1
ATOM 4325 O O . GLY A 1 561 ? 17.867 -5.001 32.454 1.00 32.78 561 GLY A O 1
ATOM 4326 N N . GLN A 1 562 ? 18.219 -3.509 34.105 1.00 32.00 562 GLN A N 1
ATOM 4327 C CA . GLN A 1 562 ? 19.400 -2.927 33.501 1.00 32.00 562 GLN A CA 1
ATOM 4328 C C . GLN A 1 562 ? 20.544 -3.899 33.766 1.00 32.00 562 GLN A C 1
ATOM 4330 O O . GLN A 1 562 ? 20.886 -4.185 34.913 1.00 32.00 562 GLN A O 1
ATOM 4335 N N . GLU A 1 563 ? 21.108 -4.431 32.688 1.00 33.56 563 GLU A N 1
ATOM 4336 C CA . GLU A 1 563 ? 22.433 -5.029 32.694 1.00 33.56 563 GLU A CA 1
ATOM 4337 C C . GLU A 1 563 ? 23.439 -3.969 33.163 1.00 33.56 563 GLU A C 1
ATOM 4339 O O . GLU A 1 563 ? 23.987 -3.214 32.365 1.00 33.56 563 GLU A O 1
ATOM 4344 N N . ASP A 1 564 ? 23.703 -3.921 34.468 1.00 29.28 564 ASP A N 1
ATOM 4345 C CA . ASP A 1 564 ? 24.940 -3.359 35.010 1.00 29.28 564 ASP A CA 1
ATOM 4346 C C . ASP A 1 564 ? 26.055 -4.403 34.794 1.00 29.28 564 ASP A C 1
ATOM 4348 O O . ASP A 1 564 ? 26.616 -4.999 35.717 1.00 29.28 564 ASP A O 1
ATOM 4352 N N . THR A 1 565 ? 26.355 -4.693 33.525 1.00 33.00 565 THR A N 1
ATOM 4353 C CA . THR A 1 565 ? 27.603 -5.350 33.132 1.00 33.00 565 THR A CA 1
ATOM 4354 C C . THR A 1 565 ? 28.702 -4.298 33.149 1.00 33.00 565 THR A C 1
ATOM 4356 O O . THR A 1 565 ? 29.076 -3.790 32.101 1.00 33.00 565 THR A O 1
ATOM 4359 N N . ASP A 1 566 ? 29.161 -3.917 34.339 1.00 29.22 566 ASP A N 1
ATOM 4360 C CA . ASP A 1 566 ? 30.571 -3.624 34.602 1.00 29.22 566 ASP A CA 1
ATOM 4361 C C . ASP A 1 566 ? 30.787 -3.254 36.075 1.00 29.22 566 ASP A C 1
ATOM 4363 O O . ASP A 1 566 ? 30.255 -2.271 36.581 1.00 29.22 566 ASP A O 1
ATOM 4367 N N . ARG A 1 567 ? 31.679 -4.022 36.719 1.00 29.70 567 ARG A N 1
ATOM 4368 C CA . ARG A 1 567 ? 32.134 -3.966 38.124 1.00 29.70 567 ARG A CA 1
ATOM 4369 C C . ARG A 1 567 ? 31.162 -4.498 39.164 1.00 29.70 567 ARG A C 1
ATOM 4371 O O . ARG A 1 567 ? 30.406 -3.710 39.682 1.00 29.70 567 ARG A O 1
ATOM 4378 N N . TRP A 1 568 ? 31.400 -5.717 39.655 1.00 27.08 568 TRP A N 1
ATOM 4379 C CA . TRP A 1 568 ? 31.580 -5.964 41.097 1.00 27.08 568 TRP A CA 1
ATOM 4380 C C . TRP A 1 568 ? 32.539 -7.151 41.285 1.00 27.08 568 TRP A C 1
ATOM 4382 O O . TRP A 1 568 ? 32.246 -8.286 40.917 1.00 27.08 568 TRP A O 1
ATOM 4392 N N . VAL A 1 569 ? 33.732 -6.857 41.813 1.00 24.20 569 VAL A N 1
ATOM 4393 C CA . VAL A 1 569 ? 34.709 -7.847 42.282 1.00 24.20 569 VAL A CA 1
ATOM 4394 C C . VAL A 1 569 ? 34.203 -8.395 43.612 1.00 24.20 569 VAL A C 1
ATOM 4396 O O . VAL A 1 569 ? 33.893 -7.630 44.522 1.00 24.20 569 VAL A O 1
ATOM 4399 N N . MET A 1 570 ? 34.116 -9.719 43.702 1.00 25.98 570 MET A N 1
ATOM 4400 C CA . MET A 1 570 ? 33.849 -10.444 44.940 1.00 25.98 570 MET A CA 1
ATOM 4401 C C . MET A 1 570 ? 35.018 -10.263 45.907 1.00 25.98 570 MET A C 1
ATOM 4403 O O . MET A 1 570 ? 36.130 -10.662 45.576 1.00 25.98 570 MET A O 1
ATOM 4407 N N . ASP A 1 571 ? 34.752 -9.763 47.113 1.00 25.23 571 ASP A N 1
ATOM 4408 C CA . ASP A 1 571 ? 35.563 -10.111 48.277 1.00 25.23 571 ASP A CA 1
ATOM 4409 C C . ASP A 1 571 ? 34.655 -10.436 49.467 1.00 25.23 571 ASP A C 1
ATOM 4411 O O . ASP A 1 571 ? 33.687 -9.736 49.765 1.00 25.23 571 ASP A O 1
ATOM 4415 N N . GLY A 1 572 ? 34.916 -11.605 50.048 1.00 35.38 572 GLY A N 1
ATOM 4416 C CA . GLY A 1 572 ? 33.955 -12.371 50.827 1.00 35.38 572 GLY A CA 1
ATOM 4417 C C . GLY A 1 572 ? 33.636 -11.836 52.222 1.00 35.38 572 GLY A C 1
ATOM 4418 O O . GLY A 1 572 ? 34.487 -11.303 52.927 1.00 35.38 572 GLY A O 1
ATOM 4419 N N . ALA A 1 573 ? 32.409 -12.120 52.658 1.00 27.50 573 ALA A N 1
ATOM 4420 C CA . ALA A 1 573 ? 32.065 -12.327 54.060 1.00 27.50 573 ALA A CA 1
ATOM 4421 C C . ALA A 1 573 ? 30.746 -13.114 54.165 1.00 27.50 573 ALA A C 1
ATOM 4423 O O . ALA A 1 573 ? 29.671 -12.617 53.847 1.00 27.50 573 ALA A O 1
ATOM 4424 N N . THR A 1 574 ? 30.829 -14.360 54.628 1.00 31.84 574 THR A N 1
ATOM 4425 C CA . THR A 1 574 ? 29.724 -15.082 55.280 1.00 31.84 574 THR A CA 1
ATOM 4426 C C . THR A 1 574 ? 29.260 -14.338 56.531 1.00 31.84 574 THR A C 1
ATOM 4428 O O . THR A 1 574 ? 30.135 -13.909 57.277 1.00 31.84 574 THR A O 1
ATOM 4431 N N . LEU A 1 575 ? 27.944 -14.288 56.811 1.00 29.09 575 LEU A N 1
ATOM 4432 C CA . LEU A 1 575 ? 27.300 -14.314 58.150 1.00 29.09 575 LEU A CA 1
ATOM 4433 C C . LEU A 1 575 ? 25.743 -14.347 57.999 1.00 29.09 575 LEU A C 1
ATOM 4435 O O . LEU A 1 575 ? 25.247 -14.106 56.901 1.00 29.09 575 LEU A O 1
ATOM 4439 N N . PRO A 1 576 ? 24.965 -14.759 59.027 1.00 30.80 576 PRO A N 1
ATOM 4440 C CA . PRO A 1 576 ? 23.906 -15.766 58.919 1.00 30.80 576 PRO A CA 1
ATOM 4441 C C . PRO A 1 576 ? 22.484 -15.232 59.179 1.00 30.80 576 PRO A C 1
ATOM 4443 O O . PRO A 1 576 ? 22.278 -14.234 59.866 1.00 30.80 576 PRO A O 1
ATOM 4446 N N . CYS A 1 577 ? 21.478 -15.959 58.685 1.00 29.45 577 CYS A N 1
ATOM 4447 C CA . CYS A 1 577 ? 20.068 -15.653 58.909 1.00 29.45 577 CYS A CA 1
ATOM 4448 C C . CYS A 1 577 ? 19.608 -16.019 60.333 1.00 29.45 577 CYS A C 1
ATOM 4450 O O . CYS A 1 577 ? 19.678 -17.176 60.750 1.00 29.45 577 CYS A O 1
ATOM 4452 N N . ALA A 1 578 ? 19.045 -15.055 61.060 1.00 33.78 578 ALA A N 1
ATOM 4453 C CA . ALA A 1 578 ? 18.201 -15.324 62.218 1.00 33.78 578 ALA A CA 1
ATOM 4454 C C . ALA A 1 578 ? 17.120 -14.241 62.328 1.00 33.78 578 ALA A C 1
ATOM 4456 O O . ALA A 1 578 ? 17.411 -13.103 62.680 1.00 33.78 578 ALA A O 1
ATOM 4457 N N . GLY A 1 579 ? 15.870 -14.620 62.045 1.00 36.59 579 GLY A N 1
ATOM 4458 C CA . GLY A 1 579 ? 14.688 -13.828 62.394 1.00 36.59 579 GLY A CA 1
ATOM 4459 C C . GLY A 1 579 ? 13.834 -13.366 61.215 1.00 36.59 579 GLY A C 1
ATOM 4460 O O . GLY A 1 579 ? 13.813 -12.186 60.895 1.00 36.59 579 GLY A O 1
ATOM 4461 N N . CYS A 1 580 ? 13.046 -14.266 60.623 1.00 29.16 580 CYS A N 1
ATOM 4462 C CA . CYS A 1 580 ? 11.814 -13.860 59.944 1.00 29.16 580 CYS A CA 1
ATOM 4463 C C . CYS A 1 580 ? 10.713 -14.894 60.190 1.00 29.16 580 CYS A C 1
ATOM 4465 O O . CYS A 1 580 ? 10.733 -15.997 59.652 1.00 29.16 580 CYS A O 1
ATOM 4467 N N . ILE A 1 581 ? 9.763 -14.516 61.047 1.00 30.94 581 ILE A N 1
ATOM 4468 C CA . ILE A 1 581 ? 8.475 -15.183 61.237 1.00 30.94 581 ILE A CA 1
ATOM 4469 C C . ILE A 1 581 ? 7.475 -14.407 60.376 1.00 30.94 581 ILE A C 1
ATOM 4471 O O . ILE A 1 581 ? 7.168 -13.258 60.682 1.00 30.94 581 ILE A O 1
ATOM 4475 N N . VAL A 1 582 ? 6.971 -15.018 59.304 1.00 28.94 582 VAL A N 1
ATOM 4476 C CA . VAL A 1 582 ? 5.883 -14.453 58.493 1.00 28.94 582 VAL A CA 1
ATOM 4477 C C . VAL A 1 582 ? 4.549 -14.778 59.175 1.00 28.94 582 VAL A C 1
ATOM 4479 O O . VAL A 1 582 ? 4.227 -15.949 59.375 1.00 28.94 582 VAL A O 1
ATOM 4482 N N . LYS A 1 583 ? 3.771 -13.750 59.542 1.00 25.31 583 LYS A N 1
ATOM 4483 C CA . LYS A 1 583 ? 2.360 -13.877 59.950 1.00 25.31 583 LYS A CA 1
ATOM 4484 C C . LYS A 1 583 ? 1.445 -13.550 58.764 1.00 25.31 583 LYS A C 1
ATOM 4486 O O . LYS A 1 583 ? 1.549 -12.478 58.180 1.00 25.31 583 LYS A O 1
ATOM 4491 N N . LEU A 1 584 ? 0.556 -14.492 58.453 1.00 27.88 584 LEU A N 1
ATOM 4492 C CA . LEU A 1 584 ? -0.562 -14.409 57.500 1.00 27.88 584 LEU A CA 1
ATOM 4493 C C . LEU A 1 584 ? -1.777 -13.653 58.116 1.00 27.88 584 LEU A C 1
ATOM 4495 O O . LEU A 1 584 ? -1.760 -13.374 59.318 1.00 27.88 584 LEU A O 1
ATOM 4499 N N . PRO A 1 585 ? -2.798 -13.266 57.322 1.00 28.17 585 PRO A N 1
ATOM 4500 C CA . PRO A 1 585 ? -3.563 -12.030 57.505 1.00 28.17 585 PRO A CA 1
ATOM 4501 C C . PRO A 1 585 ? -4.667 -12.101 58.569 1.00 28.17 585 PRO A C 1
ATOM 4503 O O . PRO A 1 585 ? -5.374 -13.098 58.698 1.00 28.17 585 PRO A O 1
ATOM 4506 N N . GLY A 1 586 ? -4.845 -10.980 59.277 1.00 35.44 586 GLY A N 1
ATOM 4507 C CA . GLY A 1 586 ? -5.945 -10.734 60.210 1.00 35.44 586 GLY A CA 1
ATOM 4508 C C . GLY A 1 586 ? -5.523 -9.870 61.398 1.00 35.44 586 GLY A C 1
ATOM 4509 O O . GLY A 1 586 ? -5.225 -10.419 62.451 1.00 35.44 586 GLY A O 1
ATOM 4510 N N . LEU A 1 587 ? -5.478 -8.540 61.228 1.00 26.20 587 LEU A N 1
ATOM 4511 C CA . LEU A 1 587 ? -5.571 -7.531 62.300 1.00 26.20 587 LEU A CA 1
ATOM 4512 C C . LEU A 1 587 ? -5.627 -6.114 61.699 1.00 26.20 587 LEU A C 1
ATOM 4514 O O . LEU A 1 587 ? -4.743 -5.708 60.950 1.00 26.20 587 LEU A O 1
ATOM 4518 N N . GLN A 1 588 ? -6.668 -5.364 62.064 1.00 36.84 588 GLN A N 1
ATOM 4519 C CA . GLN A 1 588 ? -6.699 -3.905 61.982 1.00 36.84 588 GLN A CA 1
ATOM 4520 C C . GLN A 1 588 ? -5.675 -3.327 62.970 1.00 36.84 588 GLN A C 1
ATOM 4522 O O . GLN A 1 588 ? -5.762 -3.642 64.153 1.00 36.84 588 GLN A O 1
ATOM 4527 N N . GLN A 1 589 ? -4.763 -2.464 62.512 1.00 27.66 589 GLN A N 1
ATOM 4528 C CA . GLN A 1 589 ? -4.447 -1.158 63.118 1.00 27.66 589 GLN A CA 1
ATOM 4529 C C . GLN A 1 589 ? -3.275 -0.464 62.413 1.00 27.66 589 GLN A C 1
ATOM 4531 O O . GLN A 1 589 ? -2.332 -1.086 61.935 1.00 27.66 589 GLN A O 1
ATOM 4536 N N . SER A 1 590 ? -3.384 0.862 62.390 1.00 35.31 590 SER A N 1
ATOM 4537 C CA . SER A 1 590 ? -2.402 1.858 61.974 1.00 35.31 590 SER A CA 1
ATOM 4538 C C . SER A 1 590 ? -1.057 1.746 62.697 1.00 35.31 590 SER A C 1
ATOM 4540 O O . SER A 1 590 ? -1.048 1.677 63.923 1.00 35.31 590 SER A O 1
ATOM 4542 N N . SER A 1 591 ? 0.048 1.939 61.978 1.00 25.53 591 SER A N 1
ATOM 4543 C CA . SER A 1 591 ? 1.083 2.914 62.353 1.00 25.53 591 SER A CA 1
ATOM 4544 C C . SER A 1 591 ? 2.159 3.006 61.274 1.00 25.53 591 SER A C 1
ATOM 4546 O O . SER A 1 591 ? 2.637 2.003 60.755 1.00 25.53 591 SER A O 1
ATOM 4548 N N . THR A 1 592 ? 2.509 4.251 60.990 1.00 36.12 592 THR A N 1
ATOM 4549 C CA . THR A 1 592 ? 3.715 4.783 60.352 1.00 36.12 592 THR A CA 1
ATOM 4550 C C . THR A 1 592 ? 5.016 4.012 60.624 1.00 36.12 592 THR A C 1
ATOM 4552 O O . THR A 1 592 ? 5.194 3.460 61.704 1.00 36.12 592 THR A O 1
ATOM 4555 N N . ASP A 1 593 ? 5.934 4.124 59.656 1.00 31.17 593 ASP A N 1
ATOM 4556 C CA . ASP A 1 593 ? 7.346 3.698 59.619 1.00 31.17 593 ASP A CA 1
ATOM 4557 C C . ASP A 1 593 ? 7.668 2.315 59.029 1.00 31.17 593 ASP A C 1
ATOM 4559 O O . ASP A 1 593 ? 7.819 1.320 59.728 1.00 31.17 593 ASP A O 1
ATOM 4563 N N . PHE A 1 594 ? 7.948 2.307 57.718 1.00 27.80 594 PHE A N 1
ATOM 4564 C CA . PHE A 1 594 ? 8.858 1.342 57.095 1.00 27.80 594 PHE A CA 1
ATOM 4565 C C . PHE A 1 594 ? 9.877 2.077 56.212 1.00 27.80 594 PHE A C 1
ATOM 4567 O O . PHE A 1 594 ? 9.608 2.441 55.070 1.00 27.80 594 PHE A O 1
ATOM 4574 N N . LYS A 1 595 ? 11.080 2.299 56.758 1.00 32.00 595 LYS A N 1
ATOM 4575 C CA . LYS A 1 595 ? 12.290 2.633 55.995 1.00 32.00 595 LYS A CA 1
ATOM 4576 C C . LYS A 1 595 ? 13.192 1.399 55.937 1.00 32.00 595 LYS A C 1
ATOM 4578 O O . LYS A 1 595 ? 13.588 0.890 56.978 1.00 32.00 595 LYS A O 1
ATOM 4583 N N . LYS A 1 596 ? 13.573 1.036 54.707 1.00 35.50 596 LYS A N 1
ATOM 4584 C CA . LYS A 1 596 ? 14.662 0.125 54.300 1.00 35.50 596 LYS A CA 1
ATOM 4585 C C . LYS A 1 596 ? 14.507 -1.359 54.665 1.00 35.50 596 LYS A C 1
ATOM 4587 O O . LYS A 1 596 ? 15.020 -1.821 55.675 1.00 35.50 596 LYS A O 1
ATOM 4592 N N . ALA A 1 597 ? 13.944 -2.120 53.730 1.00 32.88 597 ALA A N 1
ATOM 4593 C CA . ALA A 1 597 ? 14.304 -3.519 53.516 1.00 32.88 597 ALA A CA 1
ATOM 4594 C C . ALA A 1 597 ? 15.035 -3.601 52.165 1.00 32.88 597 ALA A C 1
ATOM 4596 O O . ALA A 1 597 ? 14.391 -3.621 51.123 1.00 32.88 597 ALA A O 1
ATOM 4597 N N . GLN A 1 598 ? 16.371 -3.542 52.185 1.00 40.28 598 GLN A N 1
ATOM 4598 C CA . GLN A 1 598 ? 17.216 -3.523 50.979 1.00 40.28 598 GLN A CA 1
ATOM 4599 C C . GLN A 1 598 ? 18.090 -4.785 50.830 1.00 40.28 598 GLN A C 1
ATOM 4601 O O . GLN A 1 598 ? 18.854 -4.879 49.882 1.00 40.28 598 GLN A O 1
ATOM 4606 N N . ASP A 1 599 ? 17.924 -5.794 51.696 1.00 35.97 599 ASP A N 1
ATOM 4607 C CA . ASP A 1 599 ? 18.818 -6.962 51.756 1.00 35.97 599 ASP A CA 1
ATOM 4608 C C . ASP A 1 599 ? 18.056 -8.303 51.723 1.00 35.97 599 ASP A C 1
ATOM 4610 O O . ASP A 1 599 ? 18.097 -9.084 52.676 1.00 35.97 599 ASP A O 1
ATOM 4614 N N . CYS A 1 600 ? 17.318 -8.600 50.643 1.00 40.38 600 CYS A N 1
ATOM 4615 C CA . CYS A 1 600 ? 16.641 -9.903 50.510 1.00 40.38 600 CYS A CA 1
ATOM 4616 C C . CYS A 1 600 ? 16.608 -10.485 49.083 1.00 40.38 600 CYS A C 1
ATOM 4618 O O . CYS A 1 600 ? 15.598 -11.033 48.651 1.00 40.38 600 CYS A O 1
ATOM 4620 N N . THR A 1 601 ? 17.719 -10.422 48.347 1.00 40.78 601 THR A N 1
ATOM 4621 C CA . THR A 1 601 ? 17.826 -10.995 46.987 1.00 40.78 601 THR A CA 1
ATOM 4622 C C . THR A 1 601 ? 18.148 -12.499 46.951 1.00 40.78 601 THR A C 1
ATOM 4624 O O . THR A 1 601 ? 18.075 -13.111 45.890 1.00 40.78 601 THR A O 1
ATOM 4627 N N . GLN A 1 602 ? 18.452 -13.134 48.092 1.00 41.25 602 GLN A N 1
ATOM 4628 C CA . GLN A 1 602 ? 18.776 -14.574 48.179 1.00 41.25 602 GLN A CA 1
ATOM 4629 C C . GLN A 1 602 ? 17.708 -15.430 48.891 1.00 41.25 602 GLN A C 1
ATOM 4631 O O . GLN A 1 602 ? 17.940 -16.596 49.205 1.00 41.25 602 GLN A O 1
ATOM 4636 N N . CYS A 1 603 ? 16.520 -14.881 49.166 1.00 38.94 603 CYS A N 1
ATOM 4637 C CA . CYS A 1 603 ? 15.432 -15.642 49.780 1.00 38.94 603 CYS A CA 1
ATOM 4638 C C . CYS A 1 603 ? 14.739 -16.545 48.746 1.00 38.94 603 CYS A C 1
ATOM 4640 O O . CYS A 1 603 ? 14.271 -16.067 47.713 1.00 38.94 603 CYS A O 1
ATOM 4642 N N . ALA A 1 604 ? 14.582 -17.836 49.059 1.00 33.94 604 ALA A N 1
ATOM 4643 C CA . ALA A 1 604 ? 13.878 -18.805 48.211 1.00 33.94 604 ALA A CA 1
ATOM 4644 C C . ALA A 1 604 ? 12.414 -18.413 47.906 1.00 33.94 604 ALA A C 1
ATOM 4646 O O . ALA A 1 604 ? 11.846 -18.884 46.926 1.00 33.94 604 ALA A O 1
ATOM 4647 N N . VAL A 1 605 ? 11.806 -17.534 48.716 1.00 36.47 605 VAL A N 1
ATOM 4648 C CA . VAL A 1 605 ? 10.477 -16.954 48.452 1.00 36.47 605 VAL A CA 1
ATOM 4649 C C . VAL A 1 605 ? 10.541 -15.913 47.332 1.00 36.47 605 VAL A C 1
ATOM 4651 O O . VAL A 1 605 ? 9.664 -15.913 46.479 1.00 36.47 605 VAL A O 1
ATOM 4654 N N . PHE A 1 606 ? 11.591 -15.084 47.286 1.00 40.09 606 PHE A N 1
ATOM 4655 C CA . PHE A 1 606 ? 11.796 -14.074 46.241 1.00 40.09 606 PHE A CA 1
ATOM 4656 C C . PHE A 1 606 ? 12.206 -14.716 44.908 1.00 40.09 606 PHE A C 1
ATOM 4658 O O . PHE A 1 606 ? 11.690 -14.336 43.863 1.00 40.09 606 PHE A O 1
ATOM 4665 N N . GLN A 1 607 ? 13.047 -15.758 44.940 1.00 39.66 607 GLN A N 1
ATOM 4666 C CA . GLN A 1 607 ? 13.382 -16.535 43.738 1.00 39.66 607 GLN A CA 1
ATOM 4667 C C . GLN A 1 607 ? 12.165 -17.277 43.169 1.00 39.66 607 GLN A C 1
ATOM 4669 O O . GLN A 1 607 ? 11.946 -17.225 41.964 1.00 39.66 607 GLN A O 1
ATOM 4674 N N . ARG A 1 608 ? 11.301 -17.859 44.018 1.00 34.44 608 ARG A N 1
ATOM 4675 C CA . ARG A 1 608 ? 10.013 -18.412 43.558 1.00 34.44 608 ARG A CA 1
ATOM 4676 C C . ARG A 1 608 ? 9.056 -17.344 43.032 1.00 34.44 608 ARG A C 1
ATOM 4678 O O . ARG A 1 608 ? 8.293 -17.636 42.121 1.00 34.44 608 ARG A O 1
ATOM 4685 N N . PHE A 1 609 ? 9.089 -16.127 43.575 1.00 40.09 609 PHE A N 1
ATOM 4686 C CA . PHE A 1 609 ? 8.288 -15.005 43.077 1.00 40.09 609 PHE A CA 1
ATOM 4687 C C . PHE A 1 609 ? 8.754 -14.576 41.674 1.00 40.09 609 PHE A C 1
ATOM 4689 O O . PHE A 1 609 ? 7.935 -14.443 40.770 1.00 40.09 609 PHE A O 1
ATOM 4696 N N . ALA A 1 610 ? 10.068 -14.460 41.458 1.00 39.28 610 ALA A N 1
ATOM 4697 C CA . ALA A 1 610 ? 10.663 -14.142 40.159 1.00 39.28 610 ALA A CA 1
ATOM 4698 C C . ALA A 1 610 ? 10.468 -15.261 39.112 1.00 39.28 610 ALA A C 1
ATOM 4700 O O . ALA A 1 610 ? 10.192 -14.971 37.951 1.00 39.28 610 ALA A O 1
ATOM 4701 N N . GLU A 1 611 ? 10.537 -16.536 39.513 1.00 38.06 611 GLU A N 1
ATOM 4702 C CA . GLU A 1 611 ? 10.274 -17.688 38.632 1.00 38.06 611 GLU A CA 1
ATOM 4703 C C . GLU A 1 611 ? 8.801 -17.795 38.204 1.00 38.06 611 GLU A C 1
ATOM 4705 O O . GLU A 1 611 ? 8.525 -18.190 37.072 1.00 38.06 611 GLU A O 1
ATOM 4710 N N . ILE A 1 612 ? 7.850 -17.402 39.063 1.00 39.41 612 ILE A N 1
ATOM 4711 C CA . ILE A 1 612 ? 6.424 -17.310 38.700 1.00 39.41 612 ILE A CA 1
ATOM 4712 C C . ILE A 1 612 ? 6.184 -16.139 37.724 1.00 39.41 612 ILE A C 1
ATOM 4714 O O . ILE A 1 612 ? 5.344 -16.251 36.836 1.00 39.41 612 ILE A O 1
ATOM 4718 N N . HIS A 1 613 ? 6.963 -15.055 37.824 1.00 45.66 613 HIS A N 1
ATOM 4719 C CA . HIS A 1 613 ? 6.860 -13.870 36.959 1.00 45.66 613 HIS A CA 1
ATOM 4720 C C . HIS A 1 613 ? 7.567 -13.988 35.598 1.00 45.66 613 HIS A C 1
ATOM 4722 O O . HIS A 1 613 ? 7.263 -13.220 34.688 1.00 45.66 613 HIS A O 1
ATOM 4728 N N . ALA A 1 614 ? 8.476 -14.951 35.426 1.00 42.53 614 ALA A N 1
ATOM 4729 C CA . ALA A 1 614 ? 9.115 -15.243 34.141 1.00 42.53 614 ALA A CA 1
ATOM 4730 C C . ALA A 1 614 ? 8.198 -16.005 33.159 1.00 42.53 614 ALA A C 1
ATOM 4732 O O . ALA A 1 614 ? 8.561 -16.211 31.999 1.00 42.53 614 ALA A O 1
ATOM 4733 N N . GLN A 1 615 ? 7.002 -16.417 33.592 1.00 41.75 615 GLN A N 1
ATOM 4734 C CA . GLN A 1 615 ? 5.959 -16.908 32.697 1.00 41.75 615 GLN A CA 1
ATOM 4735 C C . GLN A 1 615 ? 5.099 -15.729 32.241 1.00 41.75 615 GLN A C 1
ATOM 4737 O O . GLN A 1 615 ? 4.576 -15.008 33.076 1.00 41.75 615 GLN A O 1
ATOM 4742 N N . GLN A 1 616 ? 4.991 -15.560 30.920 1.00 46.00 616 GLN A N 1
ATOM 4743 C CA . GLN A 1 616 ? 4.177 -14.624 30.122 1.00 46.00 616 GLN A CA 1
ATOM 4744 C C . GLN A 1 616 ? 2.761 -14.311 30.674 1.00 46.00 616 GLN A C 1
ATOM 4746 O O . GLN A 1 616 ? 1.752 -14.645 30.055 1.00 46.00 616 GLN A O 1
ATOM 4751 N N . GLY A 1 617 ? 2.663 -13.690 31.843 1.00 51.16 617 GLY A N 1
ATOM 4752 C CA . GLY A 1 617 ? 1.411 -13.410 32.530 1.00 51.16 617 GLY A CA 1
ATOM 4753 C C . GLY A 1 617 ? 1.069 -11.936 32.426 1.00 51.16 617 GLY A C 1
ATOM 4754 O O . GLY A 1 617 ? 1.841 -11.086 32.865 1.00 51.16 617 GLY A O 1
ATOM 4755 N N . VAL A 1 618 ? -0.096 -11.636 31.859 1.00 56.69 618 VAL A N 1
ATOM 4756 C CA . VAL A 1 618 ? -0.727 -10.320 31.985 1.00 56.69 618 VAL A CA 1
ATOM 4757 C C . VAL A 1 618 ? -0.962 -10.061 33.477 1.00 56.69 618 VAL A C 1
ATOM 4759 O O . VAL A 1 618 ? -1.582 -10.885 34.150 1.00 56.69 618 VAL A O 1
ATOM 4762 N N . MET A 1 619 ? -0.445 -8.952 34.012 1.00 61.38 619 MET A N 1
ATOM 4763 C CA . MET A 1 619 ? -0.696 -8.560 35.403 1.00 61.38 619 MET A CA 1
ATOM 4764 C C . MET A 1 619 ? -1.935 -7.676 35.456 1.00 61.38 619 MET A C 1
ATOM 4766 O O . MET A 1 619 ? -1.945 -6.631 34.809 1.00 61.38 619 MET A O 1
ATOM 4770 N N . GLU A 1 620 ? -2.939 -8.079 36.232 1.00 62.47 620 GLU A N 1
ATOM 4771 C CA . GLU A 1 620 ? -4.190 -7.337 36.407 1.00 62.47 620 GLU A CA 1
ATOM 4772 C C . GLU A 1 620 ? -4.317 -6.791 37.830 1.00 62.47 620 GLU A C 1
ATOM 4774 O O . GLU A 1 620 ? -4.051 -7.500 38.804 1.00 62.47 620 GLU A O 1
ATOM 4779 N N . GLN A 1 621 ? -4.744 -5.536 37.958 1.00 68.12 621 GLN A N 1
ATOM 4780 C CA . GLN A 1 621 ? -5.019 -4.907 39.247 1.00 68.12 621 GLN A CA 1
ATOM 4781 C C . GLN A 1 621 ? -6.190 -3.929 39.140 1.00 68.12 621 GLN A C 1
ATOM 4783 O O . GLN A 1 621 ? -6.290 -3.169 38.179 1.00 68.12 621 GLN A O 1
ATOM 4788 N N . GLU A 1 622 ? -7.055 -3.921 40.153 1.00 75.50 622 GLU A N 1
ATOM 4789 C CA . GLU A 1 622 ? -8.133 -2.941 40.274 1.00 75.50 622 GLU A CA 1
ATOM 4790 C C . GLU A 1 622 ? -7.692 -1.710 41.063 1.00 75.50 622 GLU A C 1
ATOM 4792 O O . GLU A 1 622 ? -7.001 -1.798 42.083 1.00 75.50 622 GLU A O 1
ATOM 4797 N N . ILE A 1 623 ? -8.119 -0.550 40.583 1.00 72.94 623 ILE A N 1
ATOM 4798 C CA . ILE A 1 623 ? -7.740 0.763 41.078 1.00 72.94 623 ILE A CA 1
ATOM 4799 C C . ILE A 1 623 ? -9.011 1.586 41.247 1.00 72.94 623 ILE A C 1
ATOM 4801 O O . ILE A 1 623 ? -9.739 1.830 40.288 1.00 72.94 623 ILE A O 1
ATOM 4805 N N . ALA A 1 624 ? -9.256 2.064 42.463 1.00 68.12 624 ALA A N 1
ATOM 4806 C CA . ALA A 1 624 ? -10.308 3.037 42.722 1.00 68.12 624 ALA A CA 1
ATOM 4807 C C . ALA A 1 624 ? -9.737 4.456 42.592 1.00 68.12 624 ALA A C 1
ATOM 4809 O O . ALA A 1 624 ? -8.888 4.865 43.386 1.00 68.12 624 ALA A O 1
ATOM 4810 N N . LEU A 1 625 ? -10.211 5.215 41.606 1.00 69.19 625 LEU A N 1
ATOM 4811 C CA . LEU A 1 625 ? -9.864 6.623 41.448 1.00 69.19 625 LEU A CA 1
ATOM 4812 C C . LEU A 1 625 ? -10.805 7.490 42.286 1.00 69.19 625 LEU A C 1
ATOM 4814 O O . LEU A 1 625 ? -12.013 7.556 42.047 1.00 69.19 625 LEU A O 1
ATOM 4818 N N . SER A 1 626 ? -10.219 8.183 43.259 1.00 55.53 626 SER A N 1
ATOM 4819 C CA . SER A 1 626 ? -10.922 9.110 44.146 1.00 55.53 626 SER A CA 1
ATOM 4820 C C . SER A 1 626 ? -11.075 10.468 43.448 1.00 55.53 626 SER A C 1
ATOM 4822 O O . SER A 1 626 ? -10.082 11.155 43.228 1.00 55.53 626 SER A O 1
ATOM 4824 N N . GLY A 1 627 ? -12.297 10.867 43.083 1.00 58.72 627 GLY A N 1
ATOM 4825 C CA . GLY A 1 627 ? -12.562 12.109 42.339 1.00 58.72 627 GLY A CA 1
ATOM 4826 C C . GLY A 1 627 ? -14.057 12.384 42.133 1.00 58.72 627 GLY A C 1
ATOM 4827 O O . GLY A 1 627 ? -14.896 11.738 42.759 1.00 58.72 627 GLY A O 1
ATOM 4828 N N . ALA A 1 628 ? -14.411 13.321 41.242 1.00 44.22 628 ALA A N 1
ATOM 4829 C CA . ALA A 1 628 ? -15.798 13.764 41.019 1.00 44.22 628 ALA A CA 1
ATOM 4830 C C . ALA A 1 628 ? -16.761 12.654 40.540 1.00 44.22 628 ALA A C 1
ATOM 4832 O O . ALA A 1 628 ? -17.961 12.758 40.781 1.00 44.22 628 ALA A O 1
ATOM 4833 N N . ASN A 1 629 ? -16.240 11.592 39.910 1.00 55.69 629 ASN A N 1
ATOM 4834 C CA . ASN A 1 629 ? -17.028 10.491 39.339 1.00 55.69 629 ASN A CA 1
ATOM 4835 C C . ASN A 1 629 ? -16.708 9.103 39.923 1.00 55.69 629 ASN A C 1
ATOM 4837 O O . ASN A 1 629 ? -17.198 8.122 39.380 1.00 55.69 629 ASN A O 1
ATOM 4841 N N . ASN A 1 630 ? -15.899 9.028 40.990 1.00 68.25 630 ASN A N 1
ATOM 4842 C CA . ASN A 1 630 ? -15.551 7.812 41.744 1.00 68.25 630 ASN A CA 1
ATOM 4843 C C . ASN A 1 630 ? -15.510 6.524 40.886 1.00 68.25 630 ASN A C 1
ATOM 4845 O O . ASN A 1 630 ? -16.438 5.717 40.926 1.00 68.25 630 ASN A O 1
ATOM 4849 N N . ARG A 1 631 ? -14.456 6.362 40.076 1.00 78.38 631 ARG A N 1
ATOM 4850 C CA . ARG A 1 631 ? -14.345 5.261 39.104 1.00 78.38 631 ARG A CA 1
ATOM 4851 C C . ARG A 1 631 ? -13.553 4.085 39.658 1.00 78.38 631 ARG A C 1
ATOM 4853 O O . ARG A 1 631 ? -12.602 4.286 40.412 1.00 78.38 631 ARG A O 1
ATOM 4860 N N . VAL A 1 632 ? -13.892 2.876 39.223 1.00 81.75 632 VAL A N 1
ATOM 4861 C CA . VAL A 1 632 ? -13.080 1.674 39.438 1.00 81.75 632 VAL A CA 1
ATOM 4862 C C . VAL A 1 632 ? -12.526 1.217 38.097 1.00 81.75 632 VAL A C 1
ATOM 4864 O O . VAL A 1 632 ? -13.279 0.883 37.188 1.00 81.75 632 VAL A O 1
ATOM 4867 N N . LEU A 1 633 ? -11.203 1.222 37.975 1.00 82.75 633 LEU A N 1
ATOM 4868 C CA . LEU A 1 633 ? -10.485 0.842 36.767 1.00 82.75 633 LEU A CA 1
ATOM 4869 C C . LEU A 1 633 ? -9.754 -0.483 36.984 1.00 82.75 633 LEU A C 1
ATOM 4871 O O . LEU A 1 633 ? -9.069 -0.650 37.990 1.00 82.75 633 LEU A O 1
ATOM 4875 N N . GLN A 1 634 ? -9.849 -1.404 36.035 1.00 83.06 634 GLN A N 1
ATOM 4876 C CA . GLN A 1 634 ? -9.015 -2.599 35.963 1.00 83.06 634 GLN A CA 1
ATOM 4877 C C . GLN A 1 634 ? -7.863 -2.332 34.996 1.00 83.06 634 GLN A C 1
ATOM 4879 O O . GLN A 1 634 ? -8.084 -1.959 33.847 1.00 83.06 634 GLN A O 1
ATOM 4884 N N . VAL A 1 635 ? -6.628 -2.504 35.454 1.00 83.25 635 VAL A N 1
ATOM 4885 C CA . VAL A 1 635 ? -5.432 -2.241 34.652 1.00 83.25 635 VAL A CA 1
ATOM 4886 C C . VAL A 1 635 ? -4.684 -3.535 34.404 1.00 83.25 635 VAL A C 1
ATOM 4888 O O . VAL A 1 635 ? -4.242 -4.188 35.347 1.00 83.25 635 VAL A O 1
ATOM 4891 N N . SER A 1 636 ? -4.500 -3.850 33.127 1.00 79.62 636 SER A N 1
ATOM 4892 C CA . SER A 1 636 ? -3.779 -5.018 32.637 1.00 79.62 636 SER A CA 1
ATOM 4893 C C . SER A 1 636 ? -2.472 -4.571 31.986 1.00 79.62 636 SER A C 1
ATOM 4895 O O . SER A 1 636 ? -2.485 -3.789 31.037 1.00 79.62 636 SER A O 1
ATOM 4897 N N . SER A 1 637 ? -1.328 -5.043 32.479 1.00 79.88 637 SER A N 1
ATOM 4898 C CA . SER A 1 637 ? 0.002 -4.644 31.990 1.00 79.88 637 SER A CA 1
ATOM 4899 C C . SER A 1 637 ? 0.735 -5.823 31.360 1.00 79.88 637 SER A C 1
ATOM 4901 O O . SER A 1 637 ? 0.788 -6.907 31.940 1.00 79.88 637 SER A O 1
ATOM 4903 N N . SER A 1 638 ? 1.320 -5.607 30.180 1.00 80.19 638 SER A N 1
ATOM 4904 C CA . SER A 1 638 ? 2.080 -6.608 29.421 1.00 80.19 638 SER A CA 1
ATOM 4905 C C . SER A 1 638 ? 3.387 -6.031 28.880 1.00 80.19 638 SER A C 1
ATOM 4907 O O . SER A 1 638 ? 3.439 -4.884 28.437 1.00 80.19 638 SER A O 1
ATOM 4909 N N . LEU A 1 639 ? 4.446 -6.838 28.893 1.00 76.06 639 LEU A N 1
ATOM 4910 C CA . LEU A 1 639 ? 5.738 -6.484 28.310 1.00 76.06 639 LEU A CA 1
ATOM 4911 C C . LEU A 1 639 ? 5.709 -6.685 26.789 1.00 76.06 639 LEU A C 1
ATOM 4913 O O . LEU A 1 639 ? 5.216 -7.703 26.303 1.00 76.06 639 LEU A O 1
ATOM 4917 N N . VAL A 1 640 ? 6.278 -5.740 26.045 1.00 78.50 640 VAL A N 1
ATOM 4918 C CA . VAL A 1 640 ? 6.500 -5.865 24.602 1.00 78.50 640 VAL A CA 1
ATOM 4919 C C . VAL A 1 640 ? 7.984 -6.079 24.357 1.00 78.50 640 VAL A C 1
ATOM 4921 O O . VAL A 1 640 ? 8.803 -5.292 24.829 1.00 78.50 640 VAL A O 1
ATOM 4924 N N . SER A 1 641 ? 8.322 -7.113 23.587 1.00 75.25 641 SER A N 1
ATOM 4925 C CA . SER A 1 641 ? 9.697 -7.454 23.215 1.00 75.25 641 SER A CA 1
ATOM 4926 C C . SER A 1 641 ? 9.867 -7.529 21.698 1.00 75.25 641 SER A C 1
ATOM 4928 O O . SER A 1 641 ? 8.898 -7.720 20.963 1.00 75.25 641 SER A O 1
ATOM 4930 N N . ASP A 1 642 ? 11.100 -7.377 21.224 1.00 75.19 642 ASP A N 1
ATOM 4931 C CA . ASP A 1 642 ? 11.460 -7.602 19.827 1.00 75.19 642 ASP A CA 1
ATOM 4932 C C . ASP A 1 642 ? 11.514 -9.103 19.474 1.00 75.19 642 ASP A C 1
ATOM 4934 O O . ASP A 1 642 ? 11.334 -9.979 20.324 1.00 75.19 642 ASP A O 1
ATOM 4938 N N . ALA A 1 643 ? 11.784 -9.415 18.202 1.00 73.94 643 ALA A N 1
ATOM 4939 C CA . ALA A 1 643 ? 11.878 -10.792 17.706 1.00 73.94 643 ALA A CA 1
ATOM 4940 C C . ALA A 1 643 ? 12.985 -11.635 18.376 1.00 73.94 643 ALA A C 1
ATOM 4942 O O . ALA A 1 643 ? 12.947 -12.861 18.288 1.00 73.94 643 ALA A O 1
ATOM 4943 N N . ASN A 1 644 ? 13.948 -10.998 19.050 1.00 70.00 644 ASN A N 1
ATOM 4944 C CA . ASN A 1 644 ? 15.033 -11.652 19.780 1.00 70.00 644 ASN A CA 1
ATOM 4945 C C . ASN A 1 644 ? 14.747 -11.746 21.290 1.00 70.00 644 ASN A C 1
ATOM 4947 O O . ASN A 1 644 ? 15.609 -12.184 22.049 1.00 70.00 644 ASN A O 1
ATOM 4951 N N . GLY A 1 645 ? 13.555 -11.335 21.736 1.00 58.72 645 GLY A N 1
ATOM 4952 C CA . GLY A 1 645 ? 13.150 -11.343 23.140 1.00 58.72 645 GLY A CA 1
ATOM 4953 C C . GLY A 1 645 ? 13.638 -10.140 23.950 1.00 58.72 645 GLY A C 1
ATOM 4954 O O . GLY A 1 645 ? 13.394 -10.098 25.156 1.00 58.72 645 GLY A O 1
ATOM 4955 N N . LYS A 1 646 ? 14.277 -9.140 23.328 1.00 69.12 646 LYS A N 1
ATOM 4956 C CA . LYS A 1 646 ? 14.719 -7.924 24.022 1.00 69.12 646 LYS A CA 1
ATOM 4957 C C . LYS A 1 646 ? 13.509 -7.036 24.340 1.00 69.12 646 LYS A C 1
ATOM 4959 O O . LYS A 1 646 ? 12.739 -6.745 23.425 1.00 69.12 646 LYS A O 1
ATOM 4964 N N . PRO A 1 647 ? 13.340 -6.558 25.583 1.00 65.56 647 PRO A N 1
ATOM 4965 C CA . PRO A 1 647 ? 12.208 -5.713 25.945 1.00 65.56 647 PRO A CA 1
ATOM 4966 C C . PRO A 1 647 ? 12.280 -4.357 25.229 1.00 65.56 647 PRO A C 1
ATOM 4968 O O . PRO A 1 647 ? 13.261 -3.623 25.346 1.00 65.56 647 PRO A O 1
ATOM 4971 N N . LEU A 1 648 ? 11.221 -4.023 24.496 1.00 72.38 648 LEU A N 1
ATOM 4972 C CA . LEU A 1 648 ? 11.020 -2.736 23.827 1.00 72.38 648 LEU A CA 1
ATOM 4973 C C . LEU A 1 648 ? 10.263 -1.741 24.711 1.00 72.38 648 LEU A C 1
ATOM 4975 O O . LEU A 1 648 ? 10.423 -0.534 24.542 1.00 72.38 648 LEU A O 1
ATOM 4979 N N . GLY A 1 649 ? 9.446 -2.235 25.642 1.00 81.75 649 GLY A N 1
ATOM 4980 C CA . GLY A 1 649 ? 8.622 -1.397 26.503 1.00 81.75 649 GLY A CA 1
ATOM 4981 C C . GLY A 1 649 ? 7.446 -2.152 27.111 1.00 81.75 649 GLY A C 1
ATOM 4982 O O . GLY A 1 649 ? 7.450 -3.381 27.169 1.00 81.75 649 GLY A O 1
ATOM 4983 N N . GLN A 1 650 ? 6.429 -1.423 27.563 1.00 81.81 650 GLN A N 1
ATOM 4984 C CA . GLN A 1 650 ? 5.231 -1.995 28.185 1.00 81.81 650 GLN A CA 1
ATOM 4985 C C . GLN A 1 650 ? 3.957 -1.423 27.565 1.00 81.81 650 GLN A C 1
ATOM 4987 O O . GLN A 1 650 ? 3.898 -0.249 27.206 1.00 81.81 650 GLN A O 1
ATOM 4992 N N . VAL A 1 651 ? 2.915 -2.244 27.486 1.00 86.75 651 VAL A N 1
ATOM 4993 C CA . VAL A 1 651 ? 1.562 -1.828 27.109 1.00 86.75 651 VAL A CA 1
ATOM 4994 C C . VAL A 1 651 ? 0.645 -2.056 28.301 1.00 86.75 651 VAL A C 1
ATOM 4996 O O . VAL A 1 651 ? 0.621 -3.150 28.867 1.00 86.75 651 VAL A O 1
ATOM 4999 N N . LYS A 1 652 ? -0.110 -1.023 28.674 1.00 86.19 652 LYS A N 1
ATOM 5000 C CA . LYS A 1 652 ? -1.149 -1.085 29.701 1.00 86.19 652 LYS A CA 1
ATOM 5001 C C . LYS A 1 652 ? -2.510 -0.835 29.067 1.00 86.19 652 LYS A C 1
ATOM 5003 O O . LYS A 1 652 ? -2.688 0.156 28.359 1.00 86.19 652 LYS A O 1
ATOM 5008 N N . VAL A 1 653 ? -3.449 -1.729 29.342 1.00 88.69 653 VAL A N 1
ATOM 5009 C CA . VAL A 1 653 ? -4.865 -1.605 28.992 1.00 88.69 653 VAL A CA 1
ATOM 5010 C C . VAL A 1 653 ? -5.633 -1.287 30.270 1.00 88.69 653 VAL A C 1
ATOM 5012 O O . VAL A 1 653 ? -5.360 -1.878 31.311 1.00 88.69 653 VAL A O 1
ATOM 5015 N N . VAL A 1 654 ? -6.548 -0.329 30.206 1.00 87.81 654 VAL A N 1
ATOM 5016 C CA . VAL A 1 654 ? -7.298 0.214 31.338 1.00 87.81 654 VAL A CA 1
ATOM 5017 C C . VAL A 1 654 ? -8.784 0.102 31.023 1.00 87.81 654 VAL A C 1
ATOM 5019 O O . VAL A 1 654 ? -9.291 0.797 30.145 1.00 87.81 654 VAL A O 1
ATOM 5022 N N . HIS A 1 655 ? -9.478 -0.777 31.729 1.00 88.31 655 HIS A N 1
ATOM 5023 C CA . HIS A 1 655 ? -10.907 -1.014 31.574 1.00 88.31 655 HIS A CA 1
ATOM 5024 C C . HIS A 1 655 ? -11.681 -0.325 32.705 1.00 88.31 655 HIS A C 1
ATOM 5026 O O . HIS A 1 655 ? -11.271 -0.397 33.862 1.00 88.31 655 HIS A O 1
ATOM 5032 N N . ASP A 1 656 ? -12.785 0.355 32.394 1.00 87.81 656 ASP A N 1
ATOM 5033 C CA . ASP A 1 656 ? -13.651 0.986 33.400 1.00 87.81 656 ASP A CA 1
ATOM 5034 C C . ASP A 1 656 ? -14.730 -0.010 33.843 1.00 87.81 656 ASP A C 1
ATOM 5036 O O . ASP A 1 656 ? -15.671 -0.268 33.098 1.00 87.81 656 ASP A O 1
ATOM 5040 N N . ILE A 1 657 ? -14.576 -0.559 35.051 1.00 85.69 657 ILE A N 1
ATOM 5041 C CA . ILE A 1 657 ? -15.457 -1.580 35.647 1.00 85.69 657 ILE A CA 1
ATOM 5042 C C . ILE A 1 657 ? -16.382 -1.000 36.726 1.00 85.69 657 ILE A C 1
ATOM 5044 O O . ILE A 1 657 ? -16.872 -1.709 37.613 1.00 85.69 657 ILE A O 1
ATOM 5048 N N . SER A 1 658 ? -16.580 0.322 36.721 1.00 82.12 658 SER A N 1
ATOM 5049 C CA . SER A 1 658 ? -17.323 1.019 37.776 1.00 82.12 658 SER A CA 1
ATOM 5050 C C . SER A 1 658 ? -18.753 0.492 37.924 1.00 82.12 658 SER A C 1
ATOM 5052 O O . SER A 1 658 ? -19.246 0.324 39.040 1.00 82.12 658 SER A O 1
ATOM 5054 N N . LYS A 1 659 ? -19.419 0.198 36.803 1.00 79.25 659 LYS A N 1
ATOM 5055 C CA . LYS A 1 659 ? -20.820 -0.241 36.782 1.00 79.25 659 LYS A CA 1
ATOM 5056 C C . LYS A 1 659 ? -20.971 -1.684 37.261 1.00 79.25 659 LYS A C 1
ATOM 5058 O O . LYS A 1 659 ? -21.909 -2.004 37.986 1.00 79.25 659 LYS A O 1
ATOM 5063 N N . GLU A 1 660 ? -20.043 -2.542 36.870 1.00 79.62 660 GLU A N 1
ATOM 5064 C CA . GLU A 1 660 ? -19.941 -3.935 37.284 1.00 79.62 660 GLU A CA 1
ATOM 5065 C C . GLU A 1 660 ? -19.758 -4.002 38.800 1.00 79.62 660 GLU A C 1
ATOM 5067 O O . GLU A 1 660 ? -20.502 -4.699 39.488 1.00 79.62 660 GLU A O 1
ATOM 5072 N N . ARG A 1 661 ? -18.845 -3.186 39.343 1.00 78.25 661 ARG A N 1
ATOM 5073 C CA . ARG A 1 661 ? -18.629 -3.091 40.791 1.00 78.25 661 ARG A CA 1
ATOM 5074 C C . ARG A 1 661 ? -19.832 -2.543 41.550 1.00 78.25 661 ARG A C 1
ATOM 5076 O O . ARG A 1 661 ? -20.119 -3.031 42.641 1.00 78.25 661 ARG A O 1
ATOM 5083 N N . GLU A 1 662 ? -20.551 -1.571 40.994 1.00 74.56 662 GLU A N 1
ATOM 5084 C CA . GLU A 1 662 ? -21.796 -1.077 41.591 1.00 74.56 662 GLU A CA 1
ATOM 5085 C C . GLU A 1 662 ? -22.861 -2.188 41.674 1.00 74.56 662 GLU A C 1
ATOM 5087 O O . GLU A 1 662 ? -23.490 -2.366 42.720 1.00 74.56 662 GLU A O 1
ATOM 5092 N N . LEU A 1 663 ? -23.026 -2.978 40.608 1.00 72.88 663 LEU A N 1
ATOM 5093 C CA . LEU A 1 663 ? -23.968 -4.102 40.568 1.00 72.88 663 LEU A CA 1
ATOM 5094 C C . LEU A 1 663 ? -23.599 -5.209 41.563 1.00 72.88 663 LEU A C 1
ATOM 5096 O O . LEU A 1 663 ? -24.465 -5.659 42.320 1.00 72.88 663 LEU A O 1
ATOM 5100 N N . ASP A 1 664 ? -22.326 -5.603 41.610 1.00 70.69 664 ASP A N 1
ATOM 5101 C CA . ASP A 1 664 ? -21.819 -6.593 42.566 1.00 70.69 664 ASP A CA 1
ATOM 5102 C C . ASP A 1 664 ? -22.072 -6.150 44.013 1.00 70.69 664 ASP A C 1
ATOM 5104 O O . ASP A 1 664 ? -22.517 -6.939 44.856 1.00 70.69 664 ASP A O 1
ATOM 5108 N N . GLN A 1 665 ? -21.835 -4.868 44.308 1.00 72.56 665 GLN A N 1
ATOM 5109 C CA . GLN A 1 665 ? -22.071 -4.314 45.636 1.00 72.56 665 GLN A CA 1
ATOM 5110 C C . GLN A 1 665 ? -23.562 -4.344 45.998 1.00 72.56 665 GLN A C 1
ATOM 5112 O O . GLN A 1 665 ? -23.913 -4.809 47.084 1.00 72.56 665 GLN A O 1
ATOM 5117 N N . MET A 1 666 ? -24.451 -3.938 45.084 1.00 67.38 666 MET A N 1
ATOM 5118 C CA . MET A 1 666 ? -25.903 -4.022 45.298 1.00 67.38 666 MET A CA 1
ATOM 5119 C C . MET A 1 666 ? -26.374 -5.463 45.544 1.00 67.38 666 MET A C 1
ATOM 5121 O O . MET A 1 666 ? -27.267 -5.696 46.365 1.00 67.38 666 MET A O 1
ATOM 5125 N N . GLN A 1 667 ? -25.783 -6.443 44.856 1.00 70.94 667 GLN A N 1
ATOM 5126 C CA . GLN A 1 667 ? -26.095 -7.858 45.057 1.00 70.94 667 GLN A CA 1
ATOM 5127 C C . GLN A 1 667 ? -25.625 -8.361 46.430 1.00 70.94 667 GLN A C 1
ATOM 5129 O O . GLN A 1 667 ? -26.354 -9.096 47.103 1.00 70.94 667 GLN A O 1
ATOM 5134 N N . SER A 1 668 ? -24.434 -7.958 46.869 1.00 69.44 668 SER A N 1
ATOM 5135 C CA . SER A 1 668 ? -23.913 -8.297 48.197 1.00 69.44 668 SER A CA 1
ATOM 5136 C C . SER A 1 668 ? -24.786 -7.707 49.313 1.00 69.44 668 SER A C 1
ATOM 5138 O O . SER A 1 668 ? -25.199 -8.421 50.237 1.00 69.44 668 SER A O 1
ATOM 5140 N N . ASP A 1 669 ? -25.168 -6.434 49.177 1.00 68.06 669 ASP A N 1
ATOM 5141 C CA . ASP A 1 669 ? -26.051 -5.736 50.116 1.00 68.06 669 ASP A CA 1
ATOM 5142 C C . ASP A 1 669 ? -27.430 -6.413 50.202 1.00 68.06 669 ASP A C 1
ATOM 5144 O O . ASP A 1 669 ? -27.977 -6.582 51.297 1.00 68.06 669 ASP A O 1
ATOM 5148 N N . PHE A 1 670 ? -27.963 -6.896 49.072 1.00 70.31 670 PHE A N 1
ATOM 5149 C CA . PHE A 1 670 ? -29.200 -7.679 49.029 1.00 70.31 670 PHE A CA 1
ATOM 5150 C C . PHE A 1 670 ? -29.115 -8.962 49.861 1.00 70.31 670 PHE A C 1
ATOM 5152 O O . PHE A 1 670 ? -29.982 -9.208 50.705 1.00 70.31 670 PHE A O 1
ATOM 5159 N N . ILE A 1 671 ? -28.080 -9.781 49.644 1.00 75.00 671 ILE A N 1
ATOM 5160 C CA . ILE A 1 671 ? -27.911 -11.058 50.357 1.00 75.00 671 ILE A CA 1
ATOM 5161 C C . ILE A 1 671 ? -27.791 -10.810 51.865 1.00 75.00 671 ILE A C 1
ATOM 5163 O O . ILE A 1 671 ? -28.400 -11.528 52.671 1.00 75.00 671 ILE A O 1
ATOM 5167 N N . SER A 1 672 ? -27.046 -9.771 52.249 1.00 72.62 672 SER A N 1
ATOM 5168 C CA . SER A 1 672 ? -26.879 -9.359 53.644 1.00 72.62 672 SER A CA 1
ATOM 5169 C C . SER A 1 672 ? -28.212 -8.940 54.280 1.00 72.62 672 SER A C 1
ATOM 5171 O O . SER A 1 672 ? -28.579 -9.447 55.346 1.00 72.62 672 SER A O 1
ATOM 5173 N N . MET A 1 673 ? -28.993 -8.095 53.598 1.00 69.19 673 MET A N 1
ATOM 5174 C CA . MET A 1 673 ? -30.300 -7.626 54.072 1.00 69.19 673 MET A CA 1
ATOM 5175 C C . MET A 1 673 ? -31.310 -8.771 54.220 1.00 69.19 673 MET A C 1
ATOM 5177 O O . MET A 1 673 ? -31.927 -8.907 55.276 1.00 69.19 673 MET A O 1
ATOM 5181 N N . VAL A 1 674 ? -31.465 -9.625 53.200 1.00 73.81 674 VAL A N 1
ATOM 5182 C CA . VAL A 1 674 ? -32.393 -10.772 53.239 1.00 73.81 674 VAL A CA 1
ATOM 5183 C C . VAL A 1 674 ? -32.063 -11.691 54.408 1.00 73.81 674 VAL A C 1
ATOM 5185 O O . VAL A 1 674 ? -32.951 -12.106 55.153 1.00 73.81 674 VAL A O 1
ATOM 5188 N N . SER A 1 675 ? -30.773 -11.958 54.615 1.00 76.06 675 SER A N 1
ATOM 5189 C CA . SER A 1 675 ? -30.309 -12.772 55.735 1.00 76.06 675 SER A CA 1
ATOM 5190 C C . SER A 1 675 ? -30.682 -12.162 57.089 1.00 76.06 675 SER A C 1
ATOM 5192 O O . SER A 1 675 ? -31.022 -12.899 58.014 1.00 76.06 675 SER A O 1
ATOM 5194 N N . HIS A 1 676 ? -30.620 -10.835 57.228 1.00 76.81 676 HIS A N 1
ATOM 5195 C CA . HIS A 1 676 ? -30.983 -10.133 58.460 1.00 76.81 676 HIS A CA 1
ATOM 5196 C C . HIS A 1 676 ? -32.501 -10.141 58.715 1.00 76.81 676 HIS A C 1
ATOM 5198 O O . HIS A 1 676 ? -32.956 -10.470 59.816 1.00 76.81 676 HIS A O 1
ATOM 5204 N N . GLU A 1 677 ? -33.290 -9.835 57.688 1.00 73.44 677 GLU A N 1
ATOM 5205 C CA . GLU A 1 677 ? -34.747 -9.726 57.781 1.00 73.44 677 GLU A CA 1
ATOM 5206 C C . GLU A 1 677 ? -35.444 -11.082 57.954 1.00 73.44 677 GLU A C 1
ATOM 5208 O O . GLU A 1 677 ? -36.447 -11.152 58.653 1.00 73.44 677 GLU A O 1
ATOM 5213 N N . LEU A 1 678 ? -34.897 -12.181 57.418 1.00 80.50 678 LEU A N 1
ATOM 5214 C CA . LEU A 1 678 ? -35.414 -13.534 57.683 1.00 80.50 678 LEU A CA 1
ATOM 5215 C C . LEU A 1 678 ? -35.028 -14.044 59.081 1.00 80.50 678 LEU A C 1
ATOM 5217 O O . LEU A 1 678 ? -35.787 -14.776 59.720 1.00 80.50 678 LEU A O 1
ATOM 5221 N N . ARG A 1 679 ? -33.846 -13.664 59.583 1.00 77.94 679 ARG A N 1
ATOM 5222 C CA . ARG A 1 679 ? -33.325 -14.129 60.880 1.00 77.94 679 ARG A CA 1
ATOM 5223 C C . ARG A 1 679 ? -34.144 -13.602 62.058 1.00 77.94 679 ARG A C 1
ATOM 5225 O O . ARG A 1 679 ? -34.373 -14.336 63.016 1.00 77.94 679 ARG A O 1
ATOM 5232 N N . THR A 1 680 ? -34.596 -12.354 61.984 1.00 80.81 680 THR A N 1
ATOM 5233 C CA . THR A 1 680 ? -35.358 -11.686 63.053 1.00 80.81 680 THR A CA 1
ATOM 5234 C C . THR A 1 680 ? -36.682 -12.397 63.409 1.00 80.81 680 THR A C 1
ATOM 5236 O O . THR A 1 680 ? -36.839 -12.789 64.571 1.00 80.81 680 THR A O 1
ATOM 5239 N N . PRO A 1 681 ? -37.621 -12.642 62.470 1.00 81.25 681 PRO A N 1
ATOM 5240 C CA . PRO A 1 681 ? -38.856 -13.376 62.751 1.00 81.25 681 PRO A CA 1
ATOM 5241 C C . PRO A 1 681 ? -38.583 -14.838 63.121 1.00 81.25 681 PRO A C 1
ATOM 5243 O O . PRO A 1 681 ? -39.239 -15.371 64.013 1.00 81.25 681 PRO A O 1
ATOM 5246 N N . LEU A 1 682 ? -37.571 -15.476 62.519 1.00 87.00 682 LEU A N 1
ATOM 5247 C CA . LEU A 1 682 ? -37.200 -16.855 62.843 1.00 87.00 682 LEU A CA 1
ATOM 5248 C C . LEU A 1 682 ? -36.742 -17.003 64.303 1.00 87.00 682 LEU A C 1
ATOM 5250 O O . LEU A 1 682 ? -37.174 -17.928 64.991 1.00 87.00 682 LEU A O 1
ATOM 5254 N N . PHE A 1 683 ? -35.912 -16.083 64.802 1.00 84.38 683 PHE A N 1
ATOM 5255 C CA . PHE A 1 683 ? -35.502 -16.067 66.209 1.00 84.38 683 PHE A CA 1
ATOM 5256 C C . PHE A 1 683 ? -36.660 -15.742 67.154 1.00 84.38 683 PHE A C 1
ATOM 5258 O O . PHE A 1 683 ? -36.721 -16.314 68.242 1.00 84.38 683 PHE A O 1
ATOM 5265 N N . SER A 1 684 ? -37.598 -14.889 66.736 1.00 84.38 684 SER A N 1
ATOM 5266 C CA . SER A 1 684 ? -38.829 -14.616 67.487 1.00 84.38 684 SER A CA 1
ATOM 5267 C C . SER A 1 684 ? -39.681 -15.883 67.641 1.00 84.38 684 SER A C 1
ATOM 5269 O O . SER A 1 684 ? -40.012 -16.275 68.762 1.00 84.38 684 SER A O 1
ATOM 5271 N N . ILE A 1 685 ? -39.933 -16.602 66.539 1.00 91.25 685 ILE A N 1
ATOM 5272 C CA . ILE A 1 685 ? -40.657 -17.883 66.537 1.00 91.25 685 ILE A CA 1
ATOM 5273 C C . ILE A 1 685 ? -39.958 -18.898 67.444 1.00 91.25 685 ILE A C 1
ATOM 5275 O O . ILE A 1 685 ? -40.588 -19.473 68.330 1.00 91.25 685 ILE A O 1
ATOM 5279 N N . GLN A 1 686 ? -38.649 -19.097 67.259 1.00 86.75 686 GLN A N 1
ATOM 5280 C CA . GLN A 1 686 ? -37.873 -20.039 68.068 1.00 86.75 686 GLN A CA 1
ATOM 5281 C C . GLN A 1 686 ? -37.909 -19.684 69.559 1.00 86.75 686 GLN A C 1
ATOM 5283 O O . GLN A 1 686 ? -38.056 -20.579 70.389 1.00 86.75 686 GLN A O 1
ATOM 5288 N N . GLY A 1 687 ? -37.803 -18.398 69.903 1.00 87.69 687 GLY A N 1
ATOM 5289 C CA . GLY A 1 687 ? -37.852 -17.918 71.281 1.00 87.69 687 GLY A CA 1
ATOM 5290 C C . GLY A 1 687 ? -39.192 -18.208 71.955 1.00 87.69 687 GLY A C 1
ATOM 5291 O O . GLY A 1 687 ? -39.221 -18.842 73.010 1.00 87.69 687 GLY A O 1
ATOM 5292 N N . PHE A 1 688 ? -40.305 -17.808 71.334 1.00 89.38 688 PHE A N 1
ATOM 5293 C CA . PHE A 1 688 ? -41.642 -18.023 71.897 1.00 89.38 688 PHE A CA 1
AT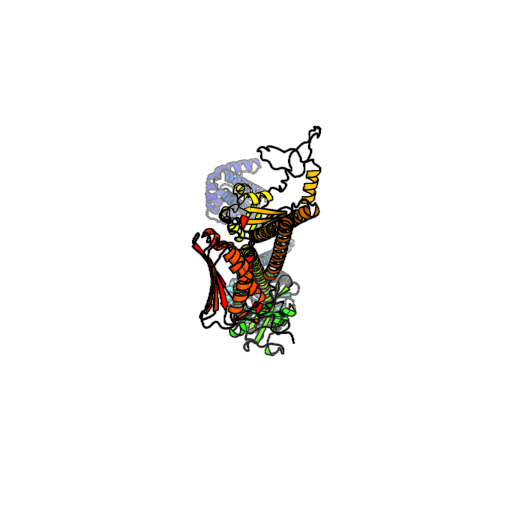OM 5294 C C . PHE A 1 688 ? -42.026 -19.504 71.962 1.00 89.38 688 PHE A C 1
ATOM 5296 O O . PHE A 1 688 ? -42.533 -19.953 72.990 1.00 89.38 688 PHE A O 1
ATOM 5303 N N . VAL A 1 689 ? -41.722 -20.289 70.922 1.00 91.88 689 VAL A N 1
ATOM 5304 C CA . VAL A 1 689 ? -41.952 -21.744 70.930 1.00 91.88 689 VAL A CA 1
ATOM 5305 C C . VAL A 1 689 ? -41.166 -22.410 72.061 1.00 91.88 689 VAL A C 1
ATOM 5307 O O . VAL A 1 689 ? -41.715 -23.248 72.774 1.00 91.88 689 VAL A O 1
ATOM 5310 N N . ARG A 1 690 ? -39.908 -22.010 72.281 1.00 89.06 690 ARG A N 1
ATOM 5311 C CA . ARG A 1 690 ? -39.074 -22.558 73.358 1.00 89.06 690 ARG A CA 1
ATOM 5312 C C . ARG A 1 690 ? -39.620 -22.221 74.745 1.00 89.06 690 ARG A C 1
ATOM 5314 O O . ARG A 1 690 ? -39.703 -23.113 75.577 1.00 89.06 690 ARG A O 1
ATOM 5321 N N . LEU A 1 691 ? -40.083 -20.989 74.970 1.00 88.88 691 LEU A N 1
ATOM 5322 C CA . LEU A 1 691 ? -40.728 -20.600 76.233 1.00 88.88 691 LEU A CA 1
ATOM 5323 C C . LEU A 1 691 ? -41.995 -21.421 76.525 1.00 88.88 691 LEU A C 1
ATOM 5325 O O . LEU A 1 691 ? -42.220 -21.804 77.674 1.00 88.88 691 LEU A O 1
ATOM 5329 N N . ILE A 1 692 ? -42.800 -21.714 75.495 1.00 90.25 692 ILE A N 1
ATOM 5330 C CA . ILE A 1 692 ? -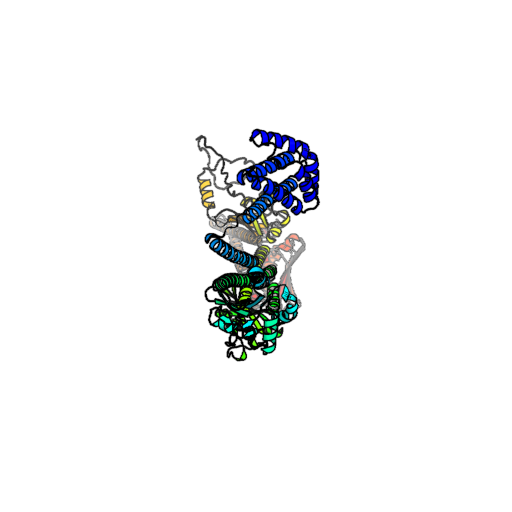43.998 -22.561 75.612 1.00 90.25 692 ILE A CA 1
ATOM 5331 C C . ILE A 1 692 ? -43.614 -24.009 75.948 1.00 90.25 692 ILE A C 1
ATOM 5333 O O . ILE A 1 692 ? -44.207 -24.597 76.852 1.00 90.25 692 ILE A O 1
ATOM 5337 N N . LEU A 1 693 ? -42.628 -24.579 75.246 1.00 88.81 693 LEU A N 1
ATOM 5338 C CA . LEU A 1 693 ? -42.171 -25.960 75.454 1.00 88.81 693 LEU A CA 1
ATOM 5339 C C . LEU A 1 693 ? -41.499 -26.165 76.819 1.00 88.81 693 LEU A C 1
ATOM 5341 O O . LEU A 1 693 ? -41.721 -27.195 77.451 1.00 88.81 693 LEU A O 1
ATOM 5345 N N . ASP A 1 694 ? -40.738 -25.178 77.294 1.00 91.00 694 ASP A N 1
ATOM 5346 C CA . ASP A 1 694 ? -40.035 -25.218 78.583 1.00 91.00 694 ASP A CA 1
ATOM 5347 C C . ASP A 1 694 ? -40.978 -24.989 79.786 1.00 91.00 694 ASP A C 1
ATOM 5349 O O . ASP A 1 694 ? -40.535 -24.983 80.935 1.00 91.00 694 ASP A O 1
ATOM 5353 N N . GLY A 1 695 ? -42.280 -24.774 79.548 1.00 83.81 695 GLY A N 1
ATOM 5354 C CA . GLY A 1 695 ? -43.274 -24.542 80.599 1.00 83.81 695 GLY A CA 1
ATOM 5355 C C . GLY A 1 695 ? -43.107 -23.209 81.336 1.00 83.81 695 GLY A C 1
ATOM 5356 O O . GLY A 1 695 ? -43.654 -23.040 82.422 1.00 83.81 695 GLY A O 1
ATOM 5357 N N . GLN A 1 696 ? -42.371 -22.251 80.760 1.00 82.44 696 GLN A N 1
ATOM 5358 C CA . GLN A 1 696 ? -42.082 -20.944 81.371 1.00 82.44 696 GLN A CA 1
ATOM 5359 C C . GLN A 1 696 ? -43.193 -19.905 81.147 1.00 82.44 696 GLN A C 1
ATOM 5361 O O . GLN A 1 696 ? -43.016 -18.722 81.437 1.00 82.44 696 GLN A O 1
ATOM 5366 N N . VAL A 1 697 ? -44.344 -20.330 80.622 1.00 83.94 697 VAL A N 1
ATOM 5367 C CA . VAL A 1 697 ? -45.485 -19.454 80.350 1.00 83.94 697 VAL A CA 1
ATOM 5368 C C . VAL A 1 697 ? -46.472 -19.516 81.523 1.00 83.94 697 VAL A C 1
ATOM 5370 O O . VAL A 1 697 ? -46.975 -20.598 81.825 1.00 83.94 697 VAL A O 1
ATOM 5373 N N . PRO A 1 698 ? -46.767 -18.383 82.187 1.00 80.94 698 PRO A N 1
ATOM 5374 C CA . PRO A 1 698 ? -47.452 -18.365 83.482 1.00 80.94 698 PRO A CA 1
ATOM 5375 C C . PRO A 1 698 ? -48.936 -18.758 83.430 1.00 80.94 698 PRO A C 1
ATOM 5377 O O . PRO A 1 698 ? -49.474 -19.233 84.429 1.00 80.94 698 PRO A O 1
ATOM 5380 N N . ASP A 1 699 ? -49.607 -18.572 82.292 1.00 90.31 699 ASP A N 1
ATOM 5381 C CA . ASP A 1 699 ? -51.043 -18.814 82.150 1.00 90.31 699 ASP A CA 1
ATOM 5382 C C . ASP A 1 699 ? -51.458 -19.116 80.695 1.00 90.31 699 ASP A C 1
ATOM 5384 O O . ASP A 1 699 ? -50.691 -18.961 79.741 1.00 90.31 699 ASP A O 1
ATOM 5388 N N . GLU A 1 700 ? -52.691 -19.597 80.515 1.00 87.25 700 GLU A N 1
ATOM 5389 C CA . GLU A 1 700 ? -53.244 -19.977 79.208 1.00 87.25 700 GLU A CA 1
ATOM 5390 C C . GLU A 1 700 ? -53.438 -18.790 78.256 1.00 87.25 700 GLU A C 1
ATOM 5392 O O . GLU A 1 700 ? -53.236 -18.942 77.052 1.00 87.25 700 GLU A O 1
ATOM 5397 N N . LYS A 1 701 ? -53.751 -17.597 78.772 1.00 87.81 701 LYS A N 1
ATOM 5398 C CA . LYS A 1 701 ? -53.907 -16.400 77.944 1.00 87.81 701 LYS A CA 1
ATOM 5399 C C . LYS A 1 701 ? -52.556 -15.972 77.370 1.00 87.81 701 LYS A C 1
ATOM 5401 O O . LYS A 1 701 ? -52.455 -15.820 76.159 1.00 87.81 701 LYS A O 1
ATOM 5406 N N . THR A 1 702 ? -51.511 -15.896 78.195 1.00 84.81 702 THR A N 1
ATOM 5407 C CA . THR A 1 702 ? -50.146 -15.567 77.738 1.00 84.81 702 THR A CA 1
ATOM 5408 C C . THR A 1 702 ? -49.616 -16.594 76.730 1.00 84.81 702 THR A C 1
ATOM 5410 O O . THR A 1 702 ? -48.929 -16.244 75.772 1.00 84.81 702 THR A O 1
ATOM 5413 N N . ARG A 1 703 ? -49.974 -17.874 76.891 1.00 87.62 703 ARG A N 1
ATOM 5414 C CA . ARG A 1 703 ? -49.629 -18.936 75.931 1.00 87.62 703 ARG A CA 1
ATOM 5415 C C . ARG A 1 703 ? -50.298 -18.732 74.579 1.00 87.62 703 ARG A C 1
ATOM 5417 O O . ARG A 1 703 ? -49.634 -18.869 73.558 1.00 87.62 703 ARG A O 1
ATOM 5424 N N . ASN A 1 704 ? -51.584 -18.389 74.580 1.00 87.94 704 ASN A N 1
ATOM 5425 C CA . ASN A 1 704 ? -52.314 -18.069 73.357 1.00 87.94 704 ASN A CA 1
ATOM 5426 C C . ASN A 1 704 ? -51.772 -16.789 72.706 1.00 87.94 704 ASN A C 1
ATOM 5428 O O . ASN A 1 704 ? -51.620 -16.760 71.491 1.00 87.94 704 ASN A O 1
ATOM 5432 N N . ASP A 1 705 ? -51.389 -15.777 73.490 1.00 83.62 705 ASP A N 1
ATOM 5433 C CA . ASP A 1 705 ? -50.740 -14.566 72.975 1.00 83.62 705 ASP A CA 1
ATOM 5434 C C . ASP A 1 705 ? -49.398 -14.897 72.293 1.00 83.62 705 ASP A C 1
ATOM 5436 O O . ASP A 1 705 ? -49.132 -14.421 71.192 1.00 83.62 705 ASP A O 1
ATOM 5440 N N . PHE A 1 706 ? -48.576 -15.773 72.881 1.00 88.00 706 PHE A N 1
ATOM 5441 C CA . PHE A 1 706 ? -47.325 -16.230 72.259 1.00 88.00 706 PHE A CA 1
ATOM 5442 C C . PHE A 1 706 ? -47.561 -17.067 70.997 1.00 88.00 706 PHE A C 1
ATOM 5444 O O . PHE A 1 706 ? -46.845 -16.884 70.015 1.00 88.00 706 PHE A O 1
ATOM 5451 N N . LEU A 1 707 ? -48.561 -17.956 70.989 1.00 87.50 707 LEU A N 1
ATOM 5452 C CA . LEU A 1 707 ? -48.935 -18.720 69.793 1.00 87.50 707 LEU A CA 1
ATOM 5453 C C . LEU A 1 707 ? -49.431 -17.806 68.665 1.00 87.50 707 LEU A C 1
ATOM 5455 O O . LEU A 1 707 ? -49.030 -18.005 67.523 1.00 87.50 707 LEU A O 1
ATOM 5459 N N . ASN A 1 708 ? -50.213 -16.772 68.986 1.00 84.44 708 ASN A N 1
ATOM 5460 C CA . ASN A 1 708 ? -50.648 -15.765 68.017 1.00 84.44 708 ASN A CA 1
ATOM 5461 C C . ASN A 1 708 ? -49.455 -14.985 67.445 1.00 84.44 708 ASN A C 1
ATOM 5463 O O . ASN A 1 708 ? -49.407 -14.741 66.243 1.00 84.44 708 ASN A O 1
ATOM 5467 N N . ILE A 1 709 ? -48.462 -14.636 68.274 1.00 83.94 709 ILE A N 1
ATOM 5468 C CA . ILE A 1 709 ? -47.229 -13.996 67.791 1.00 83.94 709 ILE A CA 1
ATOM 5469 C C . ILE A 1 709 ? -46.458 -14.949 66.868 1.00 83.94 709 ILE A C 1
ATOM 5471 O O . ILE A 1 709 ? -45.986 -14.529 65.817 1.00 83.94 709 ILE A O 1
ATOM 5475 N N . VAL A 1 710 ? -46.337 -16.233 67.219 1.00 87.69 710 VAL A N 1
ATOM 5476 C CA . VAL A 1 710 ? -45.685 -17.242 66.365 1.00 87.69 710 VAL A CA 1
ATOM 5477 C C . VAL A 1 710 ? -46.406 -17.383 65.022 1.00 87.69 710 VAL A C 1
ATOM 5479 O O . VAL A 1 710 ? -45.746 -17.409 63.980 1.00 87.69 710 VAL A O 1
ATOM 5482 N N . GLU A 1 711 ? -47.738 -17.442 65.027 1.00 86.00 711 GLU A N 1
ATOM 5483 C CA . GLU A 1 711 ? -48.556 -17.473 63.812 1.00 86.00 711 GLU A CA 1
ATOM 5484 C C . GLU A 1 711 ? -48.322 -16.216 62.964 1.00 86.00 711 GLU A C 1
ATOM 5486 O O . GLU A 1 711 ? -47.993 -16.326 61.783 1.00 86.00 711 GLU A O 1
ATOM 5491 N N . GLU A 1 712 ? -48.376 -15.029 63.573 1.00 79.00 712 GLU A N 1
ATOM 5492 C CA . GLU A 1 712 ? -48.127 -13.751 62.901 1.00 79.00 712 GLU A CA 1
ATOM 5493 C C . GLU A 1 712 ? -46.731 -13.706 62.263 1.00 79.00 712 GLU A C 1
ATOM 5495 O O . GLU A 1 712 ? -46.587 -13.351 61.093 1.00 79.00 712 GLU A O 1
ATOM 5500 N N . GLN A 1 713 ? -45.690 -14.124 62.989 1.00 84.81 713 GLN A N 1
ATOM 5501 C CA . GLN A 1 713 ? -44.328 -14.169 62.452 1.00 84.81 713 GLN A CA 1
ATOM 5502 C C . GLN A 1 713 ? -44.174 -15.201 61.326 1.00 84.81 713 GLN A C 1
ATOM 5504 O O . GLN A 1 713 ? -43.399 -14.973 60.399 1.00 84.81 713 GLN A O 1
ATOM 5509 N N . THR A 1 714 ? -44.918 -16.309 61.368 1.00 86.00 714 THR A N 1
ATOM 5510 C CA . THR A 1 714 ? -44.901 -17.338 60.313 1.00 86.00 714 THR A CA 1
ATOM 5511 C C . THR A 1 714 ? -45.575 -16.833 59.037 1.00 86.00 714 THR A C 1
ATOM 5513 O O . THR A 1 714 ? -45.044 -17.015 57.938 1.00 86.00 714 THR A O 1
ATOM 5516 N N . VAL A 1 715 ? -46.710 -16.142 59.172 1.00 80.69 715 VAL A N 1
ATOM 5517 C CA . VAL A 1 715 ? -47.398 -15.481 58.054 1.00 80.69 715 VAL A CA 1
ATOM 5518 C C . VAL A 1 715 ? -46.508 -14.393 57.447 1.00 80.69 715 VAL A C 1
ATOM 5520 O O . VAL A 1 715 ? -46.350 -14.346 56.227 1.00 80.69 715 VAL A O 1
ATOM 5523 N N . ASN A 1 716 ? -45.848 -13.584 58.281 1.00 78.38 716 ASN A N 1
ATOM 5524 C CA . ASN A 1 716 ? -44.912 -12.554 57.823 1.00 78.38 716 ASN A CA 1
ATOM 5525 C C . ASN A 1 716 ? -43.718 -13.151 57.062 1.00 78.38 716 ASN A C 1
ATOM 5527 O O . ASN A 1 716 ? -43.365 -12.654 55.994 1.00 78.38 716 ASN A O 1
ATOM 5531 N N . LEU A 1 717 ? -43.117 -14.233 57.573 1.00 83.69 717 LEU A N 1
ATOM 5532 C CA . LEU A 1 717 ? -42.009 -14.922 56.905 1.00 83.69 717 LEU A CA 1
ATOM 5533 C C . LEU A 1 717 ? -42.440 -15.478 55.541 1.00 83.69 717 LEU A C 1
ATOM 5535 O O . LEU A 1 717 ? -41.711 -15.337 54.563 1.00 83.69 717 LEU A O 1
ATOM 5539 N N . THR A 1 718 ? -43.635 -16.071 55.469 1.00 82.25 718 THR A N 1
ATOM 5540 C CA . THR A 1 718 ? -44.196 -16.616 54.222 1.00 82.25 718 THR A CA 1
ATOM 5541 C C . THR A 1 718 ? -44.383 -15.513 53.185 1.00 82.25 718 THR A C 1
ATOM 5543 O O . THR A 1 718 ? -43.876 -15.636 52.072 1.00 82.25 718 THR A O 1
ATOM 5546 N N . SER A 1 719 ? -45.001 -14.392 53.576 1.00 77.31 719 SER A N 1
ATOM 5547 C CA . SER A 1 719 ? -45.158 -13.223 52.702 1.00 77.31 719 SER A CA 1
ATOM 5548 C C . SER A 1 719 ? -43.809 -12.683 52.223 1.00 77.31 719 SER A C 1
ATOM 5550 O O . SER A 1 719 ? -43.675 -12.313 51.064 1.00 77.31 719 SER A O 1
ATOM 5552 N N . MET A 1 720 ? -42.790 -12.659 53.086 1.00 79.81 720 MET A N 1
ATOM 5553 C CA . MET A 1 720 ? -41.466 -12.164 52.714 1.00 79.81 720 MET A CA 1
ATOM 5554 C C . MET A 1 720 ? -40.753 -13.079 51.708 1.00 79.81 720 MET A C 1
ATOM 5556 O O . MET A 1 720 ? -40.099 -12.594 50.787 1.00 79.81 720 MET A O 1
ATOM 5560 N N . VAL A 1 721 ? -40.872 -14.400 51.863 1.00 84.12 721 VAL A N 1
ATOM 5561 C CA . VAL A 1 721 ? -40.327 -15.366 50.896 1.00 84.12 721 VAL A CA 1
ATOM 5562 C C . VAL A 1 721 ? -41.052 -15.251 49.556 1.00 84.12 721 VAL A C 1
ATOM 5564 O O . VAL A 1 721 ? -40.400 -15.245 48.512 1.00 84.12 721 VAL A O 1
ATOM 5567 N N . GLU A 1 722 ? -42.379 -15.114 49.572 1.00 80.88 722 GLU A N 1
ATOM 5568 C CA . GLU A 1 722 ? -43.170 -14.877 48.363 1.00 80.88 722 GLU A CA 1
ATOM 5569 C C . GLU A 1 722 ? -42.751 -13.580 47.661 1.00 80.88 722 GLU A C 1
ATOM 5571 O O . GLU A 1 722 ? -42.505 -13.607 46.458 1.00 80.88 722 GLU A O 1
ATOM 5576 N N . ASP A 1 723 ? -42.563 -12.480 48.395 1.00 77.69 723 ASP A N 1
ATOM 5577 C CA . ASP A 1 723 ? -42.078 -11.205 47.849 1.00 77.69 723 ASP A CA 1
ATOM 5578 C C . ASP A 1 723 ? -40.700 -11.341 47.184 1.00 77.69 723 ASP A C 1
ATOM 5580 O O . ASP A 1 723 ? -40.470 -10.774 46.115 1.00 77.69 723 ASP A O 1
ATOM 5584 N N . LEU A 1 724 ? -39.785 -12.120 47.771 1.00 80.62 724 LEU A N 1
ATOM 5585 C CA . LEU A 1 724 ? -38.457 -12.378 47.200 1.00 80.62 724 LEU A CA 1
ATOM 5586 C C . LEU A 1 724 ? -38.521 -13.229 45.927 1.00 80.62 724 LEU A C 1
ATOM 5588 O O . LEU A 1 724 ? -37.827 -12.936 44.951 1.00 80.62 724 LEU A O 1
ATOM 5592 N N . LEU A 1 725 ? -39.362 -14.266 45.912 1.00 78.38 725 LEU A N 1
ATOM 5593 C CA . LEU A 1 725 ? -39.586 -15.094 44.724 1.00 78.38 725 LEU A CA 1
ATOM 5594 C C . LEU A 1 725 ? -40.250 -14.289 43.604 1.00 78.38 725 LEU A C 1
ATOM 5596 O O . LEU A 1 725 ? -39.860 -14.405 42.442 1.00 78.38 725 LEU A O 1
ATOM 5600 N N . ASN A 1 726 ? -41.220 -13.450 43.957 1.00 73.94 726 ASN A N 1
ATOM 5601 C CA . ASN A 1 726 ? -41.893 -12.535 43.047 1.00 73.94 726 ASN A CA 1
ATOM 5602 C C . ASN A 1 726 ? -40.899 -11.542 42.445 1.00 73.94 726 ASN A C 1
ATOM 5604 O O . ASN A 1 726 ? -40.836 -11.412 41.228 1.00 73.94 726 ASN A O 1
ATOM 5608 N N . LEU A 1 727 ? -40.058 -10.919 43.270 1.00 77.75 727 LEU A N 1
ATOM 5609 C CA . LEU A 1 727 ? -38.990 -10.030 42.821 1.00 77.75 727 LEU A CA 1
ATOM 5610 C C . LEU A 1 727 ? -38.029 -10.722 41.844 1.00 77.75 727 LEU A C 1
ATOM 5612 O O . LEU A 1 727 ? -37.755 -10.178 40.779 1.00 77.75 727 LEU A O 1
ATOM 5616 N N . SER A 1 728 ? -37.567 -11.934 42.164 1.00 76.88 728 SER A N 1
ATOM 5617 C CA . SER A 1 728 ? -36.675 -12.702 41.284 1.00 76.88 728 SER A CA 1
ATOM 5618 C C . SER A 1 728 ? -37.313 -13.013 39.925 1.00 76.88 728 SER A C 1
ATOM 5620 O O . SER A 1 728 ? -36.621 -12.974 38.910 1.00 76.88 728 SER A O 1
ATOM 5622 N N . ARG A 1 729 ? -38.622 -13.295 39.887 1.00 73.62 729 ARG A N 1
ATOM 5623 C CA . ARG A 1 729 ? -39.364 -13.519 38.634 1.00 73.62 729 ARG A CA 1
ATOM 5624 C C . ARG A 1 729 ? -39.543 -12.231 37.830 1.00 73.62 729 ARG A C 1
ATOM 5626 O O . ARG A 1 729 ? -39.351 -12.253 36.617 1.00 73.62 729 ARG A O 1
ATOM 5633 N N . LEU A 1 730 ? -39.861 -11.124 38.507 1.00 73.25 730 LEU A N 1
ATOM 5634 C CA . LEU A 1 730 ? -40.021 -9.802 37.895 1.00 73.25 730 LEU A CA 1
ATOM 5635 C C . LEU A 1 730 ? -38.700 -9.305 37.272 1.00 73.25 730 LEU A C 1
ATOM 5637 O O . LEU A 1 730 ? -38.714 -8.814 36.149 1.00 73.25 730 LEU A O 1
ATOM 5641 N N . GLU A 1 731 ? -37.558 -9.474 37.953 1.00 69.25 731 GLU A N 1
ATOM 5642 C CA . GLU A 1 731 ? -36.234 -9.048 37.454 1.00 69.25 731 GLU A CA 1
ATOM 5643 C C . GLU A 1 731 ? -35.697 -9.925 36.315 1.00 69.25 731 GLU A C 1
ATOM 5645 O O . GLU A 1 731 ? -34.964 -9.436 35.460 1.00 69.25 731 GLU A O 1
ATOM 5650 N N . ALA A 1 732 ? -36.087 -11.200 36.256 1.00 68.94 732 ALA A N 1
ATOM 5651 C CA . ALA A 1 732 ? -35.721 -12.091 35.155 1.00 68.94 732 ALA A CA 1
ATOM 5652 C C . ALA A 1 732 ? -36.491 -11.800 33.849 1.00 68.94 732 ALA A C 1
ATOM 5654 O O . ALA A 1 732 ? -36.278 -12.492 32.854 1.00 68.94 732 ALA A O 1
ATOM 5655 N N . GLY A 1 733 ? -37.423 -10.836 33.849 1.00 62.34 733 GLY A N 1
ATOM 5656 C CA . GLY A 1 733 ? -38.315 -10.564 32.716 1.00 62.34 733 GLY A CA 1
ATOM 5657 C C . GLY A 1 733 ? -39.339 -11.678 32.459 1.00 62.34 733 GLY A C 1
ATOM 5658 O O . GLY A 1 733 ? -40.055 -11.649 31.463 1.00 62.34 733 GLY A O 1
ATOM 5659 N N . ILE A 1 734 ? -39.438 -12.662 33.360 1.00 57.47 734 ILE A N 1
ATOM 5660 C CA . ILE A 1 734 ? -40.361 -13.797 33.271 1.00 57.47 734 ILE A CA 1
ATOM 5661 C C . ILE A 1 734 ? -41.651 -13.405 33.997 1.00 57.47 734 ILE A C 1
ATOM 5663 O O . ILE A 1 734 ? -41.976 -13.930 35.064 1.00 57.47 734 ILE A O 1
ATOM 5667 N N . ILE A 1 735 ? -42.372 -12.428 33.450 1.00 64.19 735 ILE A N 1
ATOM 5668 C CA . ILE A 1 735 ? -43.704 -12.079 33.947 1.00 64.19 735 ILE A CA 1
ATOM 5669 C C . ILE A 1 735 ? -44.731 -12.726 33.028 1.00 64.19 735 ILE A C 1
ATOM 5671 O O . ILE A 1 735 ? -45.083 -12.179 31.987 1.00 64.19 735 ILE A O 1
ATOM 5675 N N . ASP A 1 736 ? -45.222 -13.895 33.429 1.00 65.31 736 ASP A N 1
ATOM 5676 C CA . ASP A 1 736 ? -46.411 -14.487 32.820 1.00 65.31 736 ASP A CA 1
ATOM 5677 C C . ASP A 1 736 ? -47.635 -13.812 33.463 1.00 65.31 736 ASP A C 1
ATOM 5679 O O . ASP A 1 736 ? -48.075 -14.195 34.548 1.00 65.31 736 ASP A O 1
ATOM 5683 N N . LEU A 1 737 ? -48.108 -12.709 32.870 1.00 79.06 737 LEU A N 1
ATOM 5684 C CA . LEU A 1 737 ? -49.327 -12.039 33.331 1.00 79.06 737 LEU A CA 1
ATOM 5685 C C . LEU A 1 737 ? -50.547 -12.856 32.894 1.00 79.06 737 LEU A C 1
ATOM 5687 O O . LEU A 1 737 ? -50.831 -12.974 31.698 1.00 79.06 737 LEU A O 1
ATOM 5691 N N . GLU A 1 738 ? -51.322 -13.353 33.858 1.00 83.25 738 GLU A N 1
ATOM 5692 C CA . GLU A 1 738 ? -52.636 -13.948 33.602 1.00 83.25 738 GLU A CA 1
ATOM 5693 C C . GLU A 1 738 ? -53.656 -12.808 33.427 1.00 83.25 738 GLU A C 1
ATOM 5695 O O . GLU A 1 738 ? -54.419 -12.468 34.333 1.00 83.25 738 GLU A O 1
ATOM 5700 N N . LEU A 1 739 ? -53.623 -12.153 32.263 1.00 86.25 739 LEU A N 1
ATOM 5701 C CA . LEU A 1 739 ? -54.496 -11.019 31.964 1.00 86.25 739 LEU A CA 1
ATOM 5702 C C . LEU A 1 739 ? -55.961 -11.465 31.853 1.00 86.25 739 LEU A C 1
ATOM 5704 O O . LEU A 1 739 ? -56.331 -12.224 30.959 1.00 86.25 739 LEU A O 1
ATOM 5708 N N . GLU A 1 740 ? -56.814 -10.930 32.726 1.00 88.75 740 GLU A N 1
ATOM 5709 C CA . GLU A 1 740 ? -58.262 -11.132 32.692 1.00 88.75 740 GLU A CA 1
ATOM 5710 C C . GLU A 1 740 ? -59.021 -9.796 32.723 1.00 88.75 740 GLU A C 1
ATOM 5712 O O . GLU A 1 740 ? -58.481 -8.734 33.041 1.00 88.75 740 GLU A O 1
ATOM 5717 N N . THR A 1 741 ? -60.306 -9.826 32.362 1.00 89.56 741 THR A N 1
ATOM 5718 C CA . THR A 1 741 ? -61.181 -8.652 32.471 1.00 89.56 741 THR A CA 1
ATOM 5719 C C . THR A 1 741 ? -61.579 -8.436 33.931 1.00 89.56 741 THR A C 1
ATOM 5721 O O . THR A 1 741 ? -62.427 -9.149 34.471 1.00 89.56 741 THR A O 1
ATOM 5724 N N . VAL A 1 742 ? -61.011 -7.416 34.572 1.00 91.69 742 VAL A N 1
ATOM 5725 C CA . VAL A 1 742 ? -61.213 -7.114 35.992 1.00 91.69 742 VAL A CA 1
ATOM 5726 C C . VAL A 1 742 ? -61.962 -5.808 36.227 1.00 91.69 742 VAL A C 1
ATOM 5728 O O . VAL A 1 742 ? -61.862 -4.836 35.480 1.00 91.69 742 VAL A O 1
ATOM 5731 N N . GLN A 1 743 ? -62.688 -5.760 37.342 1.00 91.25 743 GLN A N 1
ATOM 5732 C CA . GLN A 1 743 ? -63.306 -4.546 37.870 1.00 91.25 743 GLN A CA 1
ATOM 5733 C C . GLN A 1 743 ? -62.504 -4.067 39.084 1.00 91.25 743 GLN A C 1
ATOM 5735 O O . GLN A 1 743 ? -62.592 -4.641 40.173 1.00 91.25 743 GLN A O 1
ATOM 5740 N N . ILE A 1 744 ? -61.703 -3.012 38.907 1.00 92.50 744 ILE A N 1
ATOM 5741 C CA . ILE A 1 744 ? -60.771 -2.519 39.939 1.00 92.50 744 ILE A CA 1
ATOM 5742 C C . ILE A 1 744 ? -61.478 -2.118 41.244 1.00 92.50 744 ILE A C 1
ATOM 5744 O O . ILE A 1 744 ? -60.923 -2.254 42.336 1.00 92.50 744 ILE A O 1
ATOM 5748 N N . ASP A 1 745 ? -62.733 -1.672 41.166 1.00 91.00 745 ASP A N 1
ATOM 5749 C CA . ASP A 1 745 ? -63.533 -1.314 42.336 1.00 91.00 745 ASP A CA 1
ATOM 5750 C C . ASP A 1 745 ? -64.018 -2.539 43.131 1.00 91.00 745 ASP A C 1
ATOM 5752 O O . ASP A 1 745 ? -64.316 -2.415 44.322 1.00 91.00 745 ASP A O 1
ATOM 5756 N N . GLN A 1 746 ? -64.100 -3.721 42.512 1.00 91.88 746 GLN A N 1
ATOM 5757 C CA . GLN A 1 746 ? -64.363 -4.977 43.215 1.00 91.88 746 GLN A CA 1
ATOM 5758 C C . GLN A 1 746 ? -63.117 -5.457 43.958 1.00 91.88 746 GLN A C 1
ATOM 5760 O O . GLN A 1 746 ? -63.219 -5.778 45.142 1.00 91.88 746 GLN A O 1
ATOM 5765 N N . ILE A 1 747 ? -61.951 -5.436 43.301 1.00 93.62 747 ILE A N 1
ATOM 5766 C CA . ILE A 1 747 ? -60.665 -5.800 43.922 1.00 93.62 747 ILE A CA 1
ATOM 5767 C C . ILE A 1 747 ? -60.402 -4.884 45.121 1.00 93.62 747 ILE A C 1
ATOM 5769 O O . ILE A 1 747 ? -60.184 -5.352 46.236 1.00 93.62 747 ILE A O 1
ATOM 5773 N N . THR A 1 748 ? -60.563 -3.571 44.931 1.00 93.81 748 THR A N 1
ATOM 5774 C CA . THR A 1 748 ? -60.406 -2.585 46.007 1.00 93.81 748 THR A CA 1
ATOM 5775 C C . THR A 1 748 ? -61.337 -2.882 47.184 1.00 93.81 748 THR A C 1
ATOM 5777 O O . THR A 1 748 ? -60.902 -2.870 48.331 1.00 93.81 748 THR A O 1
ATOM 5780 N N . ARG A 1 749 ? -62.616 -3.204 46.940 1.00 92.62 749 ARG A N 1
ATOM 5781 C CA . ARG A 1 749 ? -63.558 -3.555 48.018 1.00 92.62 749 ARG A CA 1
ATOM 5782 C C . ARG A 1 749 ? -63.142 -4.803 48.792 1.00 92.62 749 ARG A C 1
ATOM 5784 O O . ARG A 1 749 ? -63.291 -4.818 50.011 1.00 92.62 749 ARG A O 1
ATOM 5791 N N . GLN A 1 750 ? -62.618 -5.819 48.110 1.00 92.62 750 GLN A N 1
ATOM 5792 C CA . GLN A 1 750 ? -62.122 -7.034 48.758 1.00 92.62 750 GLN A CA 1
ATOM 5793 C C . GLN A 1 750 ? -60.904 -6.745 49.638 1.00 92.62 750 GLN A C 1
ATOM 5795 O O . GLN A 1 750 ? -60.889 -7.160 50.795 1.00 92.62 750 GLN A O 1
ATOM 5800 N N . VAL A 1 751 ? -59.939 -5.965 49.145 1.00 93.12 751 VAL A N 1
ATOM 5801 C CA . VAL A 1 751 ? -58.761 -5.548 49.924 1.00 93.12 751 VAL A CA 1
ATOM 5802 C C . VAL A 1 751 ? -59.169 -4.741 51.161 1.00 93.12 751 VAL A C 1
ATOM 5804 O O . VAL A 1 751 ? -58.704 -5.016 52.266 1.00 93.12 751 VAL A O 1
ATOM 5807 N N . LEU A 1 752 ? -60.101 -3.793 51.020 1.00 92.88 752 LEU A N 1
ATOM 5808 C CA . LEU A 1 752 ? -60.595 -3.007 52.155 1.00 92.88 752 LEU A CA 1
ATOM 5809 C C . LEU A 1 752 ? -61.337 -3.862 53.191 1.00 92.88 752 LEU A C 1
ATOM 5811 O O . LEU A 1 752 ? -61.241 -3.579 54.383 1.00 92.88 752 LEU A O 1
ATOM 5815 N N . ALA A 1 753 ? -62.050 -4.907 52.760 1.00 90.56 753 ALA A N 1
ATOM 5816 C CA . ALA A 1 753 ? -62.692 -5.858 53.664 1.00 90.56 753 ALA A CA 1
ATOM 5817 C C . ALA A 1 753 ? -61.658 -6.709 54.422 1.00 90.56 753 ALA A C 1
ATOM 5819 O O . ALA A 1 753 ? -61.769 -6.836 55.642 1.00 90.56 753 ALA A O 1
ATOM 5820 N N . LYS A 1 754 ? -60.625 -7.220 53.730 1.00 88.19 754 LYS A N 1
ATOM 5821 C CA . LYS A 1 754 ? -59.503 -7.963 54.339 1.00 88.19 754 LYS A CA 1
ATOM 5822 C C . LYS A 1 754 ? -58.806 -7.127 55.423 1.00 88.19 754 LYS A C 1
ATOM 5824 O O . LYS A 1 754 ? -58.576 -7.604 56.529 1.00 88.19 754 LYS A O 1
ATOM 5829 N N . LEU A 1 755 ? -58.534 -5.852 55.136 1.00 89.00 755 LEU A N 1
ATOM 5830 C CA . LEU A 1 755 ? -57.811 -4.944 56.038 1.00 89.00 755 LEU A CA 1
ATOM 5831 C C . LEU A 1 755 ? -58.712 -4.228 57.063 1.00 89.00 755 LEU A C 1
ATOM 5833 O O . LEU A 1 755 ? -58.228 -3.432 57.874 1.00 89.00 755 LEU A O 1
ATOM 5837 N N . HIS A 1 756 ? -60.018 -4.515 57.074 1.00 87.62 756 HIS A N 1
ATOM 5838 C CA . HIS A 1 756 ? -60.965 -3.830 57.950 1.00 87.62 756 HIS A CA 1
ATOM 5839 C C . HIS A 1 756 ? -60.643 -4.046 59.434 1.00 87.62 756 HIS A C 1
ATOM 5841 O O . HIS A 1 756 ? -60.672 -3.086 60.206 1.00 87.62 756 HIS A O 1
ATOM 5847 N N . SER A 1 757 ? -60.265 -5.270 59.821 1.00 83.31 757 SER A N 1
ATOM 5848 C CA . SER A 1 757 ? -59.899 -5.610 61.206 1.00 83.31 757 SER A CA 1
ATOM 5849 C C . SER A 1 757 ? -58.729 -4.757 61.715 1.00 83.31 757 SER A C 1
ATOM 5851 O O . SER A 1 757 ? -58.823 -4.128 62.769 1.00 83.31 757 SER A O 1
ATOM 5853 N N . LEU A 1 758 ? -57.675 -4.621 60.902 1.00 82.38 758 LEU A N 1
ATOM 5854 C CA . LEU A 1 758 ? -56.498 -3.808 61.224 1.00 82.38 758 LEU A CA 1
ATOM 5855 C C . LEU A 1 758 ? -56.850 -2.323 61.374 1.00 82.38 758 LEU A C 1
ATOM 5857 O O . LEU A 1 758 ? -56.400 -1.668 62.315 1.00 82.38 758 LEU A O 1
ATOM 5861 N N . SER A 1 759 ? -57.697 -1.795 60.483 1.00 86.62 759 SER A N 1
ATOM 5862 C CA . SER A 1 759 ? -58.159 -0.406 60.579 1.00 86.62 759 SER A CA 1
ATOM 5863 C C . SER A 1 759 ? -59.008 -0.160 61.832 1.00 86.62 759 SER A C 1
ATOM 5865 O O . SER A 1 759 ? -58.816 0.846 62.512 1.00 86.62 759 SER A O 1
ATOM 5867 N N . LYS A 1 760 ? -59.887 -1.108 62.192 1.00 85.94 760 LYS A N 1
ATOM 5868 C CA . LYS A 1 760 ? -60.759 -1.030 63.370 1.00 85.94 760 LYS A CA 1
ATOM 5869 C C . LYS A 1 760 ? -59.956 -1.058 64.670 1.00 85.94 760 LYS A C 1
ATOM 5871 O O . LYS A 1 760 ? -60.258 -0.272 65.562 1.00 85.94 760 LYS A O 1
ATOM 5876 N N . ASN A 1 761 ? -58.918 -1.892 64.748 1.00 83.44 761 ASN A N 1
ATOM 5877 C CA . ASN A 1 761 ? -58.045 -1.982 65.923 1.00 83.44 761 ASN A CA 1
ATOM 5878 C C . ASN A 1 761 ? -57.322 -0.659 66.224 1.00 83.44 761 ASN A C 1
ATOM 5880 O O . ASN A 1 761 ? -57.115 -0.336 67.386 1.00 83.44 761 ASN A O 1
ATOM 5884 N N . LYS A 1 762 ? -57.002 0.136 65.193 1.00 83.06 762 LYS A N 1
ATOM 5885 C CA . LYS A 1 762 ? -56.426 1.487 65.334 1.00 83.06 762 LYS A CA 1
ATOM 5886 C C . LYS A 1 762 ? -57.466 2.621 65.346 1.00 83.06 762 LYS A C 1
ATOM 5888 O O . LYS A 1 762 ? -57.094 3.793 65.358 1.00 83.06 762 LYS A O 1
ATOM 5893 N N . GLY A 1 763 ? -58.762 2.321 65.254 1.00 87.56 763 GLY A N 1
ATOM 5894 C CA . GLY A 1 763 ? -59.812 3.340 65.106 1.00 87.56 763 GLY A CA 1
ATOM 5895 C C . GLY A 1 763 ? -59.731 4.160 63.807 1.00 87.56 763 GLY A C 1
ATOM 5896 O O . GLY A 1 763 ? -60.289 5.251 63.732 1.00 87.56 763 GLY A O 1
ATOM 5897 N N . ILE A 1 764 ? -59.032 3.674 62.777 1.00 91.94 764 ILE A N 1
ATOM 5898 C CA . ILE A 1 764 ? -58.837 4.389 61.510 1.00 91.94 764 ILE A CA 1
ATOM 5899 C C . ILE A 1 764 ? -60.113 4.328 60.666 1.00 91.94 764 ILE A C 1
ATOM 5901 O O . ILE A 1 764 ? -60.668 3.258 60.409 1.00 91.94 764 ILE A O 1
ATOM 5905 N N . VAL A 1 765 ? -60.551 5.480 60.154 1.00 91.81 765 VAL A N 1
ATOM 5906 C CA . VAL A 1 765 ? -61.678 5.549 59.215 1.00 91.81 765 VAL A CA 1
ATOM 5907 C C . VAL A 1 765 ? -61.196 5.183 57.814 1.00 91.81 765 VAL A C 1
ATOM 5909 O O . VAL A 1 765 ? -60.515 5.974 57.161 1.00 91.81 765 VAL A O 1
ATOM 5912 N N . LEU A 1 766 ? -61.603 4.005 57.342 1.00 92.38 766 LEU A N 1
ATOM 5913 C CA . LEU A 1 766 ? -61.284 3.485 56.014 1.00 92.38 766 LEU A CA 1
ATOM 5914 C C . LEU A 1 766 ? -62.473 3.680 55.057 1.00 92.38 766 LEU A C 1
ATOM 5916 O O . LEU A 1 766 ? -63.556 3.139 55.289 1.00 92.38 766 LEU A O 1
ATOM 5920 N N . LYS A 1 767 ? -62.305 4.473 53.989 1.00 91.69 767 LYS A N 1
ATOM 5921 C CA . LYS A 1 767 ? -63.381 4.779 53.021 1.00 91.69 767 LYS A CA 1
ATOM 5922 C C . LYS A 1 767 ? -62.930 4.653 51.568 1.00 91.69 767 LYS A C 1
ATOM 5924 O O . LYS A 1 767 ? -61.809 5.006 51.221 1.00 91.69 767 LYS A O 1
ATOM 5929 N N . MET A 1 768 ? -63.853 4.237 50.701 1.00 92.38 768 MET A N 1
ATOM 5930 C CA . MET A 1 768 ? -63.662 4.204 49.250 1.00 92.38 768 MET A CA 1
ATOM 5931 C C . MET A 1 768 ? -64.537 5.256 48.562 1.00 92.38 768 MET A C 1
ATOM 5933 O O . MET A 1 768 ? -65.730 5.362 48.848 1.00 92.38 768 MET A O 1
ATOM 5937 N N . HIS A 1 769 ? -63.961 5.993 47.616 1.00 92.19 769 HIS A N 1
ATOM 5938 C CA . HIS A 1 769 ? -64.664 6.920 46.735 1.00 92.19 769 HIS A CA 1
ATOM 5939 C C . HIS A 1 769 ? -64.392 6.553 45.276 1.00 92.19 769 HIS A C 1
ATOM 5941 O O . HIS A 1 769 ? -63.240 6.379 44.884 1.00 92.19 769 HIS A O 1
ATOM 5947 N N . LYS A 1 770 ? -65.440 6.470 44.455 1.00 86.69 770 LYS A N 1
ATOM 5948 C CA . LYS A 1 770 ? -65.315 6.144 43.031 1.00 86.69 770 LYS A CA 1
ATOM 5949 C C . LYS A 1 770 ? -66.134 7.084 42.150 1.00 86.69 770 LYS A C 1
ATOM 5951 O O . LYS A 1 770 ? -67.177 7.570 42.587 1.00 86.69 770 LYS A O 1
ATOM 5956 N N . SER A 1 771 ? -65.669 7.323 40.926 1.00 83.44 771 SER A N 1
ATOM 5957 C CA . SER A 1 771 ? -66.476 7.958 39.873 1.00 83.44 771 SER A CA 1
ATOM 5958 C C . SER A 1 771 ? -67.640 7.045 39.447 1.00 83.44 771 SER A C 1
ATOM 5960 O O . SER A 1 771 ? -67.562 5.830 39.620 1.00 83.44 771 SER A O 1
ATOM 5962 N N . GLN A 1 772 ? -68.723 7.620 38.904 1.00 73.88 772 GLN A N 1
ATOM 5963 C CA . GLN A 1 772 ? -69.937 6.866 38.534 1.00 73.88 772 GLN A CA 1
ATOM 5964 C C . GLN A 1 772 ? -69.735 5.881 37.366 1.00 73.88 772 GLN A C 1
ATOM 5966 O O . GLN A 1 772 ? -70.514 4.942 37.254 1.00 73.88 772 GLN A O 1
ATOM 5971 N N . ASP A 1 773 ? -68.682 6.047 36.559 1.00 80.06 773 ASP A N 1
ATOM 5972 C CA . ASP A 1 773 ? -68.415 5.232 35.369 1.00 80.06 773 ASP A CA 1
ATOM 5973 C C . ASP A 1 773 ? -66.931 4.821 35.295 1.00 80.06 773 ASP A C 1
ATOM 5975 O O . ASP A 1 773 ? -66.076 5.583 34.833 1.00 80.06 773 ASP A O 1
ATOM 5979 N N . ILE A 1 774 ? -66.613 3.638 35.832 1.00 84.81 774 ILE A N 1
ATOM 5980 C CA . ILE A 1 774 ? -65.285 3.014 35.744 1.00 84.81 774 ILE A CA 1
ATOM 5981 C C . ILE A 1 774 ? -65.436 1.767 34.864 1.00 84.81 774 ILE A C 1
ATOM 5983 O O . ILE A 1 774 ? -66.152 0.849 35.267 1.00 84.81 774 ILE A O 1
ATOM 5987 N N . PRO A 1 775 ? -64.810 1.729 33.677 1.00 84.75 775 PRO A N 1
ATOM 5988 C CA . PRO A 1 775 ? -64.879 0.572 32.793 1.00 84.75 775 PRO A CA 1
ATOM 5989 C C . PRO A 1 775 ? -64.047 -0.605 33.339 1.00 84.75 775 PRO A C 1
ATOM 5991 O O . PRO A 1 775 ? -63.135 -0.387 34.145 1.00 84.75 775 PRO A O 1
ATOM 5994 N N . PRO A 1 776 ? -64.335 -1.845 32.897 1.00 87.44 776 PRO A N 1
ATOM 5995 C CA . PRO A 1 776 ? -63.452 -2.980 33.151 1.00 87.44 776 PRO A CA 1
ATOM 5996 C C . PRO A 1 776 ? -62.062 -2.753 32.537 1.00 87.44 776 PRO A C 1
ATOM 5998 O O . PRO A 1 776 ? -61.932 -2.069 31.522 1.00 87.44 776 PRO A O 1
ATOM 6001 N N . LEU A 1 777 ? -61.041 -3.347 33.154 1.00 90.31 777 LEU A N 1
ATOM 6002 C CA . LEU A 1 777 ? -59.638 -3.284 32.738 1.00 90.31 777 LEU A CA 1
ATOM 6003 C C . LEU A 1 777 ? -59.142 -4.681 32.362 1.00 90.31 777 LEU A C 1
ATOM 6005 O O . LEU A 1 777 ? -59.559 -5.652 32.987 1.00 90.31 777 LEU A O 1
ATOM 6009 N N . THR A 1 778 ? -58.227 -4.779 31.401 1.00 88.50 778 THR A N 1
ATOM 6010 C CA . THR A 1 778 ? -57.456 -6.007 31.155 1.00 88.50 778 THR A CA 1
ATOM 6011 C C . THR A 1 778 ? -56.230 -5.989 32.065 1.00 88.50 778 THR A C 1
ATOM 6013 O O . THR A 1 778 ? -55.336 -5.168 31.867 1.00 88.50 778 THR A O 1
ATOM 6016 N N . ALA A 1 779 ? -56.204 -6.826 33.101 1.00 90.19 779 ALA A N 1
ATOM 6017 C CA . ALA A 1 779 ? -55.101 -6.880 34.061 1.00 90.19 779 ALA A CA 1
ATOM 6018 C C . ALA A 1 779 ? -55.072 -8.210 34.821 1.00 90.19 779 ALA A C 1
ATOM 6020 O O . ALA A 1 779 ? -56.072 -8.925 34.877 1.00 90.19 779 ALA A O 1
ATOM 6021 N N . ASP A 1 780 ? -53.946 -8.515 35.460 1.00 90.44 780 ASP A N 1
ATOM 6022 C CA . ASP A 1 780 ? -53.846 -9.656 36.362 1.00 90.44 780 ASP A CA 1
ATOM 6023 C C . ASP A 1 780 ? -54.421 -9.294 37.739 1.00 90.44 780 ASP A C 1
ATOM 6025 O O . ASP A 1 780 ? -53.922 -8.430 38.474 1.00 90.44 780 ASP A O 1
ATOM 6029 N N . ARG A 1 781 ? -55.503 -9.975 38.111 1.00 90.75 781 ARG A N 1
ATOM 6030 C CA . ARG A 1 781 ? -56.198 -9.748 39.378 1.00 90.75 781 ARG A CA 1
ATOM 6031 C C . ARG A 1 781 ? -55.321 -10.000 40.600 1.00 90.75 781 ARG A C 1
ATOM 6033 O O . ARG A 1 781 ? -55.462 -9.270 41.584 1.00 90.75 781 ARG A O 1
ATOM 6040 N N . ARG A 1 782 ? -54.474 -11.034 40.581 1.00 88.25 782 ARG A N 1
ATOM 6041 C CA . ARG A 1 782 ? -53.655 -11.430 41.739 1.00 88.25 782 ARG A CA 1
ATOM 6042 C C . ARG A 1 782 ? -52.625 -10.345 42.033 1.00 88.25 782 ARG A C 1
ATOM 6044 O O . ARG A 1 782 ? -52.496 -9.910 43.176 1.00 88.25 782 ARG A O 1
ATOM 6051 N N . TRP A 1 783 ? -51.968 -9.841 40.993 1.00 88.88 783 TRP A N 1
ATOM 6052 C CA . TRP A 1 783 ? -50.975 -8.779 41.121 1.00 88.88 783 TRP A CA 1
ATOM 6053 C C . TRP A 1 783 ? -51.580 -7.432 41.529 1.00 88.88 783 TRP A C 1
ATOM 6055 O O . TRP A 1 783 ? -51.002 -6.719 42.352 1.00 88.88 783 TRP A O 1
ATOM 6065 N N . LEU A 1 784 ? -52.774 -7.091 41.036 1.00 92.31 784 LEU A N 1
ATOM 6066 C CA . LEU A 1 784 ? -53.471 -5.881 41.481 1.00 92.31 784 LEU A CA 1
ATOM 6067 C C . LEU A 1 784 ? -53.952 -5.964 42.939 1.00 92.31 784 LEU A C 1
ATOM 6069 O O . LEU A 1 784 ? -53.890 -4.958 43.651 1.00 92.31 784 LEU A O 1
ATOM 6073 N N . ASP A 1 785 ? -54.401 -7.137 43.408 1.00 91.56 785 ASP A N 1
ATOM 6074 C CA . ASP A 1 785 ? -54.695 -7.372 44.834 1.00 91.56 785 ASP A CA 1
ATOM 6075 C C . ASP A 1 785 ? -53.436 -7.154 45.687 1.00 91.56 785 ASP A C 1
ATOM 6077 O O . ASP A 1 785 ? -53.519 -6.503 46.730 1.00 91.56 785 ASP A O 1
ATOM 6081 N N . HIS A 1 786 ? -52.267 -7.590 45.204 1.00 88.88 786 HIS A N 1
ATOM 6082 C CA . HIS A 1 786 ? -50.978 -7.390 45.869 1.00 88.88 786 HIS A CA 1
ATOM 6083 C C . HIS A 1 786 ? -50.594 -5.902 45.981 1.00 88.88 786 HIS A C 1
ATOM 6085 O O . HIS A 1 786 ? -50.353 -5.413 47.088 1.00 88.88 786 HIS A O 1
ATOM 6091 N N . VAL A 1 787 ? -50.623 -5.144 44.873 1.00 92.56 787 VAL A N 1
ATOM 6092 C CA . VAL A 1 787 ? -50.339 -3.690 44.869 1.00 92.56 787 VAL A CA 1
ATOM 6093 C C . VAL A 1 787 ? -51.264 -2.952 45.837 1.00 92.56 787 VAL A C 1
ATOM 6095 O O . VAL A 1 787 ? -50.812 -2.161 46.668 1.00 92.56 787 VAL A O 1
ATOM 6098 N N . LEU A 1 788 ? -52.570 -3.221 45.769 1.00 94.25 788 LEU A N 1
ATOM 6099 C CA . LEU A 1 788 ? -53.557 -2.568 46.627 1.00 94.25 788 LEU A CA 1
ATOM 6100 C C . LEU A 1 788 ? -53.377 -2.940 48.100 1.00 94.25 788 LEU A C 1
ATOM 6102 O O . LEU A 1 788 ? -53.459 -2.059 48.956 1.00 94.25 788 LEU A O 1
ATOM 6106 N N . THR A 1 789 ? -53.112 -4.211 48.403 1.00 91.38 789 THR A N 1
ATOM 6107 C CA . THR A 1 789 ? -52.870 -4.676 49.775 1.00 91.38 789 THR A CA 1
ATOM 6108 C C . THR A 1 789 ? -51.631 -4.011 50.361 1.00 91.38 789 THR A C 1
ATOM 6110 O O . THR A 1 789 ? -51.691 -3.517 51.487 1.00 91.38 789 THR A O 1
ATOM 6113 N N . ASN A 1 790 ? -50.550 -3.893 49.586 1.00 89.44 790 ASN A N 1
ATOM 6114 C CA . ASN A 1 790 ? -49.333 -3.215 50.021 1.00 89.44 790 ASN A CA 1
ATOM 6115 C C . ASN A 1 790 ? -49.560 -1.709 50.257 1.00 89.44 790 ASN A C 1
ATOM 6117 O O . ASN A 1 790 ? -49.232 -1.191 51.325 1.00 89.44 790 ASN A O 1
ATOM 6121 N N . LEU A 1 791 ? -50.167 -0.989 49.308 1.00 94.00 791 LEU A N 1
ATOM 6122 C CA . LEU A 1 791 ? -50.388 0.457 49.448 1.00 94.00 791 LEU A CA 1
ATOM 6123 C C . LEU A 1 791 ? -51.369 0.796 50.582 1.00 94.00 791 LEU A C 1
ATOM 6125 O O . LEU A 1 791 ? -51.100 1.692 51.384 1.00 94.00 791 LEU A O 1
ATOM 6129 N N . VAL A 1 792 ? -52.492 0.077 50.687 1.00 93.69 792 VAL A N 1
ATOM 6130 C CA . VAL A 1 792 ? -53.486 0.294 51.754 1.00 93.69 792 VAL A CA 1
ATOM 6131 C C . VAL A 1 792 ? -52.953 -0.175 53.109 1.00 93.69 792 VAL A C 1
ATOM 6133 O O . VAL A 1 792 ? -53.171 0.501 54.116 1.00 93.69 792 VAL A O 1
ATOM 6136 N N . GLY A 1 793 ? -52.214 -1.285 53.145 1.00 89.69 793 GLY A N 1
ATOM 6137 C CA . GLY A 1 793 ? -51.529 -1.767 54.342 1.00 89.69 793 GLY A CA 1
ATOM 6138 C C . GLY A 1 793 ? -50.534 -0.738 54.875 1.00 89.69 793 GLY A C 1
ATOM 6139 O O . GLY A 1 793 ? -50.601 -0.377 56.052 1.00 89.69 793 GLY A O 1
ATOM 6140 N N . ASN A 1 794 ? -49.693 -0.172 54.002 1.00 89.88 794 ASN A N 1
ATOM 6141 C CA . ASN A 1 794 ? -48.770 0.910 54.357 1.00 89.88 794 ASN A CA 1
ATOM 6142 C C . ASN A 1 794 ? -49.519 2.150 54.869 1.00 89.88 794 ASN A C 1
ATOM 6144 O O . ASN A 1 794 ? -49.157 2.695 55.912 1.00 89.88 794 ASN A O 1
ATOM 6148 N N . ALA A 1 795 ? -50.614 2.547 54.219 1.00 92.31 795 ALA A N 1
ATOM 6149 C CA . ALA A 1 795 ? -51.438 3.665 54.676 1.00 92.31 795 ALA A CA 1
ATOM 6150 C C . ALA A 1 795 ? -51.993 3.450 56.100 1.00 92.31 795 ALA A C 1
ATOM 6152 O O . ALA A 1 795 ? -51.884 4.338 56.944 1.00 92.31 795 ALA A O 1
ATOM 6153 N N . ILE A 1 796 ? -52.537 2.269 56.415 1.00 89.81 796 ILE A N 1
ATOM 6154 C CA . ILE A 1 796 ? -53.045 1.932 57.764 1.00 89.81 796 ILE A CA 1
ATOM 6155 C C . ILE A 1 796 ? -51.903 1.872 58.787 1.00 89.81 796 ILE A C 1
ATOM 6157 O O . ILE A 1 796 ? -52.036 2.299 59.940 1.00 89.81 796 ILE A O 1
ATOM 6161 N N . LYS A 1 797 ? -50.759 1.334 58.377 1.00 86.00 797 LYS A N 1
ATOM 6162 C CA . LYS A 1 797 ? -49.585 1.168 59.225 1.00 86.00 797 LYS A CA 1
ATOM 6163 C C . LYS A 1 797 ? -48.995 2.506 59.669 1.00 86.00 797 LYS A C 1
ATOM 6165 O O . LYS A 1 797 ? -48.750 2.667 60.864 1.00 86.00 797 LYS A O 1
ATOM 6170 N N . PHE A 1 798 ? -48.828 3.457 58.751 1.00 87.00 798 PHE A N 1
ATOM 6171 C CA . PHE A 1 798 ? -48.199 4.759 59.016 1.00 87.00 798 PHE A CA 1
ATOM 6172 C C . PHE A 1 798 ? -49.183 5.868 59.421 1.00 87.00 798 PHE A C 1
ATOM 6174 O O . PHE A 1 798 ? -48.769 6.988 59.729 1.00 87.00 798 PHE A O 1
ATOM 6181 N N . THR A 1 799 ? -50.477 5.551 59.483 1.00 90.25 799 THR A N 1
ATOM 6182 C CA . THR A 1 799 ? -51.496 6.426 60.068 1.00 90.25 799 THR A CA 1
ATOM 6183 C C . THR A 1 799 ? -51.607 6.182 61.584 1.00 90.25 799 THR A C 1
ATOM 6185 O O . THR A 1 799 ? -51.750 5.027 62.006 1.00 90.25 799 THR A O 1
ATOM 6188 N N . PRO A 1 800 ? -51.541 7.239 62.420 1.00 87.50 800 PRO A N 1
ATOM 6189 C CA . PRO A 1 800 ? -51.811 7.155 63.857 1.00 87.50 800 PRO A CA 1
ATOM 6190 C C . PRO A 1 800 ? -53.240 6.695 64.181 1.00 87.50 800 PRO A C 1
ATOM 6192 O O . PRO A 1 800 ? -54.122 6.682 63.318 1.00 87.50 800 PRO A O 1
ATOM 6195 N N . GLU A 1 801 ? -53.488 6.353 65.446 1.00 89.00 801 GLU A N 1
ATOM 6196 C CA . GLU A 1 801 ? -54.830 5.994 65.915 1.00 89.00 801 GLU A CA 1
ATOM 6197 C C . GLU A 1 801 ? -55.853 7.108 65.633 1.00 89.00 801 GLU A C 1
ATOM 6199 O O . GLU A 1 801 ? -55.541 8.297 65.719 1.00 89.00 801 GLU A O 1
ATOM 6204 N N . ASN A 1 802 ? -57.086 6.727 65.290 1.00 89.44 802 ASN A N 1
ATOM 6205 C CA . ASN A 1 802 ? -58.175 7.636 64.893 1.00 89.44 802 ASN A CA 1
ATOM 6206 C C . ASN A 1 802 ? -57.911 8.473 63.622 1.00 89.44 802 ASN A C 1
ATOM 6208 O O . ASN A 1 802 ? -58.633 9.434 63.338 1.00 89.44 802 ASN A O 1
ATOM 6212 N N . GLY A 1 803 ? -56.892 8.118 62.834 1.00 90.81 803 GLY A N 1
ATOM 6213 C CA . GLY A 1 803 ? -56.623 8.744 61.544 1.00 90.81 803 GLY A CA 1
ATOM 6214 C C . GLY A 1 803 ? -57.579 8.302 60.429 1.00 90.81 803 GLY A C 1
ATOM 6215 O O . GLY A 1 803 ? -58.599 7.642 60.648 1.00 90.81 803 GLY A O 1
ATOM 6216 N N . ARG A 1 804 ? -57.279 8.712 59.193 1.00 93.69 804 ARG A N 1
ATOM 6217 C CA . ARG A 1 804 ? -58.149 8.503 58.027 1.00 93.69 804 ARG A CA 1
ATOM 6218 C C . ARG A 1 804 ? -57.355 7.967 56.844 1.00 93.69 804 ARG A C 1
ATOM 6220 O O . ARG A 1 804 ? -56.287 8.486 56.535 1.00 93.69 804 ARG A O 1
ATOM 6227 N N . VAL A 1 805 ? -57.918 6.965 56.170 1.00 95.69 805 VAL A N 1
ATOM 6228 C CA . VAL A 1 805 ? -57.387 6.404 54.924 1.00 95.69 805 VAL A CA 1
ATOM 6229 C C . VAL A 1 805 ? -58.504 6.359 53.881 1.00 95.69 805 VAL A C 1
ATOM 6231 O O . VAL A 1 805 ? -59.575 5.785 54.107 1.00 95.69 805 VAL A O 1
ATOM 6234 N N . TRP A 1 806 ? -58.261 6.967 52.723 1.00 95.12 806 TRP A N 1
ATOM 6235 C CA . TRP A 1 806 ? -59.186 6.999 51.595 1.00 95.12 806 TRP A CA 1
ATOM 6236 C C . TRP A 1 806 ? -58.590 6.309 50.378 1.00 95.12 806 TRP A C 1
ATOM 6238 O O . TRP A 1 806 ? -57.484 6.637 49.964 1.00 95.12 806 TRP A O 1
ATOM 6248 N N . VAL A 1 807 ? -59.370 5.440 49.737 1.00 96.06 807 VAL A N 1
ATOM 6249 C CA . VAL A 1 807 ? -59.054 4.941 48.395 1.00 96.06 807 VAL A CA 1
ATOM 6250 C C . VAL A 1 807 ? -59.962 5.620 47.383 1.00 96.06 807 VAL A C 1
ATOM 6252 O O . VAL A 1 807 ? -61.188 5.552 47.483 1.00 96.06 807 VAL A O 1
ATOM 6255 N N . ARG A 1 808 ? -59.369 6.312 46.416 1.00 95.81 808 ARG A N 1
ATOM 6256 C CA . ARG A 1 808 ? -60.072 7.078 45.390 1.00 95.81 808 ARG A CA 1
ATOM 6257 C C . ARG A 1 808 ? -59.776 6.500 44.016 1.00 95.81 808 ARG A C 1
ATOM 6259 O O . ARG A 1 808 ? -58.628 6.497 43.596 1.00 95.81 808 ARG A O 1
ATOM 6266 N N . ILE A 1 809 ? -60.819 6.091 43.303 1.00 94.88 809 ILE A N 1
ATOM 6267 C CA . ILE A 1 809 ? -60.710 5.558 41.943 1.00 94.88 809 ILE A CA 1
ATOM 6268 C C . ILE A 1 809 ? -61.337 6.555 40.971 1.00 94.88 809 ILE A C 1
ATOM 6270 O O . ILE A 1 809 ? -62.515 6.907 41.099 1.00 94.88 809 ILE A O 1
ATOM 6274 N N . LYS A 1 810 ? -60.541 7.033 40.014 1.00 92.81 810 LYS A N 1
ATOM 6275 C CA . LYS A 1 810 ? -60.942 8.016 39.006 1.00 92.81 810 LYS A CA 1
ATOM 6276 C C . LYS A 1 810 ? -60.602 7.511 37.613 1.00 92.81 810 LYS A C 1
ATOM 6278 O O . LYS A 1 810 ? -59.460 7.166 37.343 1.00 92.81 810 LYS A O 1
ATOM 6283 N N . ARG A 1 811 ? -61.576 7.568 36.711 1.00 88.19 811 ARG A N 1
ATOM 6284 C CA . ARG A 1 811 ? -61.342 7.436 35.272 1.00 88.19 811 ARG A CA 1
ATOM 6285 C C . ARG A 1 811 ? -60.757 8.743 34.721 1.00 88.19 811 ARG A C 1
ATOM 6287 O O . ARG A 1 811 ? -61.306 9.810 35.005 1.00 88.19 811 ARG A O 1
ATOM 6294 N N . ARG A 1 812 ? -59.682 8.666 33.934 1.00 87.31 812 ARG A N 1
ATOM 6295 C CA . ARG A 1 812 ? -59.239 9.736 33.022 1.00 87.31 812 ARG A CA 1
ATOM 6296 C C . ARG A 1 812 ? -59.497 9.304 31.573 1.00 87.31 812 ARG A C 1
ATOM 6298 O O . ARG A 1 812 ? -60.092 8.261 31.323 1.00 87.31 812 ARG A O 1
ATOM 6305 N N . ALA A 1 813 ? -59.082 10.129 30.612 1.00 81.12 813 ALA A N 1
ATOM 6306 C CA . ALA A 1 813 ? -59.332 9.879 29.193 1.00 81.12 813 ALA A CA 1
ATOM 6307 C C . ALA A 1 813 ? -58.728 8.554 28.686 1.00 81.12 813 ALA A C 1
ATOM 6309 O O . ALA A 1 813 ? -59.343 7.901 27.850 1.00 81.12 813 ALA A O 1
ATOM 6310 N N . LEU A 1 814 ? -57.551 8.161 29.192 1.00 84.62 814 LEU A N 1
ATOM 6311 C CA . LEU A 1 814 ? -56.767 7.031 28.669 1.00 84.62 814 LEU A CA 1
ATOM 6312 C C . LEU A 1 814 ? -56.438 5.952 29.714 1.00 84.62 814 LEU A C 1
ATOM 6314 O O . LEU A 1 814 ? -55.950 4.885 29.351 1.00 84.62 814 LEU A O 1
ATOM 6318 N N . ASP A 1 815 ? -56.696 6.217 30.993 1.00 89.62 815 ASP A N 1
ATOM 6319 C CA . ASP A 1 815 ? -56.342 5.337 32.104 1.00 89.62 815 ASP A CA 1
ATOM 6320 C C . ASP A 1 815 ? -57.367 5.418 33.249 1.00 89.62 815 ASP A C 1
ATOM 6322 O O . ASP A 1 815 ? -58.241 6.295 33.307 1.00 89.62 815 ASP A O 1
ATOM 6326 N N . VAL A 1 816 ? -57.265 4.470 34.176 1.00 92.25 816 VAL A N 1
ATOM 6327 C CA . VAL A 1 816 ? -57.903 4.515 35.490 1.00 92.25 816 VAL A CA 1
ATOM 6328 C C . VAL A 1 816 ? -56.823 4.752 36.529 1.00 92.25 816 VAL A C 1
ATOM 6330 O O . VAL A 1 816 ? -55.835 4.029 36.584 1.00 92.25 816 VAL A O 1
ATOM 6333 N N . VAL A 1 817 ? -57.027 5.755 37.378 1.00 94.62 817 VAL A N 1
ATOM 6334 C CA . VAL A 1 817 ? -56.103 6.098 38.457 1.00 94.62 817 VAL A CA 1
ATOM 6335 C C . VAL A 1 817 ? -56.701 5.745 39.802 1.00 94.62 817 VAL A C 1
ATOM 6337 O O . VAL A 1 817 ? -57.794 6.203 40.156 1.00 94.62 817 VAL A O 1
ATOM 6340 N N . VAL A 1 818 ? -55.941 4.973 40.569 1.00 96.19 818 VAL A N 1
ATOM 6341 C CA . VAL A 1 818 ? -56.242 4.622 41.952 1.00 96.19 818 VAL A CA 1
ATOM 6342 C C . VAL A 1 818 ? -55.301 5.399 42.862 1.00 96.19 818 VAL A C 1
ATOM 6344 O O . VAL A 1 818 ? -54.092 5.391 42.664 1.00 96.19 818 VAL A O 1
ATOM 6347 N N . GLN A 1 819 ? -55.857 6.090 43.855 1.00 96.88 819 GLN A N 1
ATOM 6348 C CA . GLN A 1 819 ? -55.098 6.851 44.845 1.00 96.88 819 GLN A CA 1
ATOM 6349 C C . GLN A 1 819 ? -55.418 6.345 46.247 1.00 96.88 819 GLN A C 1
ATOM 6351 O O . GLN A 1 819 ? -56.585 6.341 46.641 1.00 96.88 819 GLN A O 1
ATOM 6356 N N . VAL A 1 820 ? -54.396 5.974 47.008 1.00 96.94 820 VAL A N 1
ATOM 6357 C CA . VAL A 1 820 ? -54.472 5.645 48.432 1.00 96.94 820 VAL A CA 1
ATOM 6358 C C . VAL A 1 820 ? -53.932 6.839 49.210 1.00 96.94 820 VAL A C 1
ATOM 6360 O O . VAL A 1 820 ? -52.760 7.180 49.092 1.00 96.94 820 VAL A O 1
ATOM 6363 N N . ILE A 1 821 ? -54.811 7.505 49.954 1.00 96.56 821 ILE A N 1
ATOM 6364 C CA . ILE A 1 821 ? -54.536 8.761 50.654 1.00 96.56 821 ILE A CA 1
ATOM 6365 C C . ILE A 1 821 ? -54.646 8.511 52.152 1.00 96.56 821 ILE A C 1
ATOM 6367 O O . ILE A 1 821 ? -55.709 8.109 52.624 1.00 96.56 821 ILE A O 1
ATOM 6371 N N . ASP A 1 822 ? -53.587 8.794 52.894 1.00 95.38 822 ASP A N 1
ATOM 6372 C CA . ASP A 1 822 ? -53.529 8.674 54.345 1.00 95.38 822 ASP A CA 1
ATOM 6373 C C . ASP A 1 822 ? -53.359 10.038 55.025 1.00 95.38 822 ASP A C 1
ATOM 6375 O O . ASP A 1 822 ? -52.895 11.004 54.421 1.00 95.38 822 ASP A O 1
ATOM 6379 N N . SER A 1 823 ? -53.757 10.122 56.295 1.00 93.50 823 SER A N 1
ATOM 6380 C CA . SER A 1 823 ? -53.532 11.289 57.157 1.00 93.50 823 SER A CA 1
ATOM 6381 C C . SER A 1 823 ? -52.386 11.057 58.151 1.00 93.50 823 SER A C 1
ATOM 6383 O O . SER A 1 823 ? -52.476 11.491 59.301 1.00 93.50 823 SER A O 1
ATOM 6385 N N . GLY A 1 824 ? -51.389 10.263 57.760 1.00 88.31 824 GLY A N 1
ATOM 6386 C CA . GLY A 1 824 ? -50.288 9.820 58.601 1.00 88.31 824 GLY A CA 1
ATOM 6387 C C . GLY A 1 824 ? -49.127 10.808 58.681 1.00 88.31 824 GLY A C 1
ATOM 6388 O O . GLY A 1 824 ? -49.277 12.015 58.504 1.00 88.31 824 GLY A O 1
ATOM 6389 N N . ILE A 1 825 ? -47.940 10.275 58.966 1.00 86.81 825 ILE A N 1
ATOM 6390 C CA . ILE A 1 825 ? -46.726 11.063 59.235 1.00 86.81 825 ILE A CA 1
ATOM 6391 C C . ILE A 1 825 ? -46.148 11.785 58.008 1.00 86.81 825 ILE A C 1
ATOM 6393 O O . ILE A 1 825 ? -45.347 12.698 58.172 1.00 86.81 825 ILE A O 1
ATOM 6397 N N . GLY A 1 826 ? -46.556 11.419 56.790 1.00 86.94 826 GLY A N 1
ATOM 6398 C CA . GLY A 1 826 ? -45.956 11.948 55.561 1.00 86.94 826 GLY A CA 1
ATOM 6399 C C . GLY A 1 826 ? -44.504 11.494 55.344 1.00 86.94 826 GLY A C 1
ATOM 6400 O O . GLY A 1 826 ? -43.948 10.740 56.139 1.00 86.94 826 GLY A O 1
ATOM 6401 N N . ILE A 1 827 ? -43.900 11.920 54.232 1.00 88.75 827 ILE A N 1
ATOM 6402 C CA . ILE A 1 827 ? -42.559 11.498 53.798 1.00 88.75 827 ILE A CA 1
ATOM 6403 C C . ILE A 1 827 ? -41.682 12.738 53.535 1.00 88.75 827 ILE A C 1
ATOM 6405 O O . ILE A 1 827 ? -42.095 13.597 52.744 1.00 88.75 827 ILE A O 1
ATOM 6409 N N . PRO A 1 828 ? -40.471 12.827 54.125 1.00 87.00 828 PRO A N 1
ATOM 6410 C CA . PRO A 1 828 ? -39.532 13.928 53.894 1.00 87.00 828 PRO A CA 1
ATOM 6411 C C . PRO A 1 828 ? -39.129 14.064 52.414 1.00 87.00 828 PRO A C 1
ATOM 6413 O O . PRO A 1 828 ? -38.907 13.038 51.765 1.00 87.00 828 PRO A O 1
ATOM 6416 N N . PRO A 1 829 ? -38.963 15.286 51.862 1.00 85.12 829 PRO A N 1
ATOM 6417 C CA . PRO A 1 829 ? -38.651 15.498 50.440 1.00 85.12 829 PRO A CA 1
ATOM 6418 C C . PRO A 1 829 ? -37.417 14.739 49.927 1.00 85.12 829 PRO A C 1
ATOM 6420 O O . PRO A 1 829 ? -37.413 14.263 48.793 1.00 85.12 829 PRO A O 1
ATOM 6423 N N . GLU A 1 830 ? -36.392 14.584 50.768 1.00 81.94 830 GLU A N 1
ATOM 6424 C CA . GLU A 1 830 ? -35.143 13.880 50.440 1.00 81.94 830 GLU A CA 1
ATOM 6425 C C . GLU A 1 830 ? -35.361 12.378 50.198 1.00 81.94 830 GLU A C 1
ATOM 6427 O O . GLU A 1 830 ? -34.715 11.776 49.339 1.00 81.94 830 GLU A O 1
ATOM 6432 N N . ALA A 1 831 ? -36.326 11.789 50.908 1.00 82.38 831 ALA A N 1
ATOM 6433 C CA . ALA A 1 831 ? -36.655 10.372 50.832 1.00 82.38 831 ALA A CA 1
ATOM 6434 C C . ALA A 1 831 ? -37.611 10.029 49.678 1.00 82.38 831 ALA A C 1
ATOM 6436 O O . ALA A 1 831 ? -37.627 8.895 49.200 1.00 82.38 831 ALA A O 1
ATOM 6437 N N . GLN A 1 832 ? -38.391 10.998 49.185 1.00 85.81 832 GLN A N 1
ATOM 6438 C CA . GLN A 1 832 ? -39.427 10.752 48.170 1.00 85.81 832 GLN A CA 1
ATOM 6439 C C . GLN A 1 832 ? -38.857 10.203 46.853 1.00 85.81 832 GLN A C 1
ATOM 6441 O O . GLN A 1 832 ? -39.478 9.341 46.237 1.00 85.81 832 GLN A O 1
ATOM 6446 N N . LYS A 1 833 ? -37.661 10.650 46.438 1.00 82.12 833 LYS A N 1
ATOM 6447 C CA . LYS A 1 833 ? -37.023 10.202 45.183 1.00 82.12 833 LYS A CA 1
ATOM 6448 C C . LYS A 1 833 ? -36.510 8.762 45.236 1.00 82.12 833 LYS A C 1
ATOM 6450 O O . LYS A 1 833 ? -36.426 8.114 44.200 1.00 82.12 833 LYS A O 1
ATOM 6455 N N . LYS A 1 834 ? -36.163 8.273 46.428 1.00 80.62 834 LYS A N 1
ATOM 6456 C CA . LYS A 1 834 ? -35.597 6.934 46.643 1.00 80.62 834 LYS A CA 1
ATOM 6457 C C . LYS A 1 834 ? -36.647 5.918 47.102 1.00 80.62 834 LYS A C 1
ATOM 6459 O O . LYS A 1 834 ? -36.377 4.733 47.153 1.00 80.62 834 LYS A O 1
ATOM 6464 N N . LEU A 1 835 ? -37.876 6.345 47.391 1.00 84.19 835 LEU A N 1
ATOM 6465 C CA . LEU A 1 835 ? -38.896 5.485 48.000 1.00 84.19 835 LEU A CA 1
ATOM 6466 C C . LEU A 1 835 ? -39.318 4.275 47.146 1.00 84.19 835 LEU A C 1
ATOM 6468 O O . LEU A 1 835 ? -39.758 3.260 47.680 1.00 84.19 835 LEU A O 1
ATOM 6472 N N . PHE A 1 836 ? -39.193 4.395 45.825 1.00 85.94 836 PHE A N 1
ATOM 6473 C CA . PHE A 1 836 ? -39.439 3.308 44.877 1.00 85.94 836 PHE A CA 1
ATOM 6474 C C . PHE A 1 836 ? -38.143 2.640 44.400 1.00 85.94 836 PHE A C 1
ATOM 6476 O O . PHE A 1 836 ? -38.182 1.945 43.390 1.00 85.94 836 PHE A O 1
ATOM 6483 N N . SER A 1 837 ? -36.993 2.878 45.039 1.00 78.19 837 SER A N 1
ATOM 6484 C CA . SER A 1 837 ? -35.781 2.105 44.766 1.00 78.19 837 SER A CA 1
ATOM 6485 C C . SER A 1 837 ? -35.760 0.842 45.614 1.00 78.19 837 SER A C 1
ATOM 6487 O O . SER A 1 837 ? -36.322 0.790 46.711 1.00 78.19 837 SER A O 1
ATOM 6489 N N . LYS A 1 838 ? -35.078 -0.179 45.101 1.00 75.62 838 LYS A N 1
ATOM 6490 C CA . LYS A 1 838 ? -34.860 -1.443 45.798 1.00 75.62 838 LYS A CA 1
ATOM 6491 C C . LYS A 1 838 ? -34.262 -1.173 47.190 1.00 75.62 838 LYS A C 1
ATOM 6493 O O . LYS A 1 838 ? -33.348 -0.361 47.320 1.00 75.62 838 LYS A O 1
ATOM 6498 N N . PHE A 1 839 ? -34.811 -1.826 48.217 1.00 70.06 839 PHE A N 1
ATOM 6499 C CA . PHE A 1 839 ? -34.305 -1.836 49.602 1.00 70.06 839 PHE A CA 1
ATOM 6500 C C . PHE A 1 839 ? -34.328 -0.508 50.369 1.00 70.06 839 PHE A C 1
ATOM 6502 O O . PHE A 1 839 ? -33.784 -0.426 51.470 1.00 70.06 839 PHE A O 1
ATOM 6509 N N . TYR A 1 840 ? -34.961 0.538 49.842 1.00 72.31 840 TYR A N 1
ATOM 6510 C CA . TYR A 1 840 ? -34.957 1.828 50.520 1.00 72.31 840 TYR A CA 1
ATOM 6511 C C . TYR A 1 840 ? -35.990 1.894 51.652 1.00 72.31 840 TYR A C 1
ATOM 6513 O O . TYR A 1 840 ? -37.168 1.578 51.473 1.00 72.31 840 TYR A O 1
ATOM 6521 N N . GLN A 1 841 ? -35.554 2.368 52.821 1.00 72.25 841 GLN A N 1
ATOM 6522 C CA . GLN A 1 841 ? -36.409 2.667 53.968 1.00 72.25 841 GLN A CA 1
ATOM 6523 C C . GLN A 1 841 ? -36.100 4.063 54.502 1.00 72.25 841 GLN A C 1
ATOM 6525 O O . GLN A 1 841 ? -34.957 4.509 54.494 1.00 72.25 841 GLN A O 1
ATOM 6530 N N . VAL A 1 842 ? -37.131 4.762 54.975 1.00 71.62 842 VAL A N 1
ATOM 6531 C CA . VAL A 1 842 ? -36.959 6.077 55.600 1.00 71.62 842 VAL A CA 1
ATOM 6532 C C . VAL A 1 842 ? -36.502 5.875 57.047 1.00 71.62 842 VAL A C 1
ATOM 6534 O O . VAL A 1 842 ? -37.236 5.300 57.857 1.00 71.62 842 VAL A O 1
ATOM 6537 N N . ASP A 1 843 ? -35.296 6.339 57.373 1.00 56.00 843 ASP A N 1
ATOM 6538 C CA . ASP A 1 843 ? -34.743 6.248 58.725 1.00 56.00 843 ASP A CA 1
ATOM 6539 C C . ASP A 1 843 ? -35.506 7.150 59.701 1.00 56.00 843 ASP A C 1
ATOM 6541 O O . ASP A 1 843 ? -35.539 8.374 59.575 1.00 56.00 843 ASP A O 1
ATOM 6545 N N . GLY A 1 844 ? -36.119 6.534 60.713 1.00 51.09 844 GLY A N 1
ATOM 6546 C CA . GLY A 1 844 ? -36.820 7.233 61.780 1.00 51.09 844 GLY A CA 1
ATOM 6547 C C . GLY A 1 844 ? -37.056 6.322 62.980 1.00 51.09 844 GLY A C 1
ATOM 6548 O O . GLY A 1 844 ? -37.337 5.134 62.851 1.00 51.09 844 GLY A O 1
ATOM 6549 N N . SER A 1 845 ? -36.985 6.870 64.189 1.00 45.03 845 SER A N 1
ATOM 6550 C CA . SER A 1 845 ? -37.163 6.151 65.464 1.00 45.03 845 SER A CA 1
ATOM 6551 C C . SER A 1 845 ? -38.493 5.375 65.609 1.00 45.03 845 SER A C 1
ATOM 6553 O O . SER A 1 845 ? -38.636 4.584 66.541 1.00 45.03 845 SER A O 1
ATOM 6555 N N . MET A 1 846 ? -39.443 5.551 64.678 1.00 40.75 846 MET A N 1
ATOM 6556 C CA . MET A 1 846 ? -40.724 4.836 64.589 1.00 40.75 846 MET A CA 1
ATOM 6557 C C . MET A 1 846 ? -40.789 3.733 63.514 1.00 40.75 846 MET A C 1
ATOM 6559 O O . MET A 1 846 ? -41.616 2.833 63.656 1.00 40.75 846 MET A O 1
ATOM 6563 N N . THR A 1 847 ? -39.927 3.714 62.485 1.00 46.62 847 THR A N 1
ATOM 6564 C CA . THR A 1 847 ? -39.921 2.630 61.474 1.00 46.62 847 THR A CA 1
ATOM 6565 C C . THR A 1 847 ? -39.424 1.307 62.059 1.00 46.62 847 THR A C 1
ATOM 6567 O O . THR A 1 847 ? -39.986 0.256 61.748 1.00 46.62 847 THR A O 1
ATOM 6570 N N . ARG A 1 848 ? -38.518 1.359 63.047 1.00 43.97 848 ARG A N 1
ATOM 6571 C CA . ARG A 1 848 ? -38.087 0.194 63.850 1.00 43.97 848 ARG A CA 1
ATOM 6572 C C . ARG A 1 848 ? -39.209 -0.480 64.654 1.00 43.97 848 ARG A C 1
ATOM 6574 O O . ARG A 1 848 ? -39.100 -1.661 64.953 1.00 43.97 848 ARG A O 1
ATOM 6581 N N . LYS A 1 849 ? -40.283 0.244 65.003 1.00 41.97 849 LYS A N 1
ATOM 6582 C CA . LYS A 1 849 ? -41.467 -0.322 65.685 1.00 41.97 849 LYS A CA 1
ATOM 6583 C C . LYS A 1 849 ? -42.497 -0.911 64.722 1.00 41.97 849 LYS A C 1
ATOM 6585 O O . LYS A 1 849 ? -43.372 -1.644 65.166 1.00 41.97 849 LYS A O 1
ATOM 6590 N N . ALA A 1 850 ? -42.429 -0.557 63.439 1.00 45.53 850 ALA A N 1
ATOM 6591 C CA . ALA A 1 850 ? -43.472 -0.864 62.470 1.00 45.53 850 ALA A CA 1
ATOM 6592 C C . ALA A 1 850 ? -43.066 -1.947 61.449 1.00 45.53 850 ALA A C 1
ATOM 6594 O O . ALA A 1 850 ? -43.967 -2.511 60.843 1.00 45.53 850 ALA A O 1
ATOM 6595 N N . GLY A 1 851 ? -41.766 -2.237 61.265 1.00 53.59 851 GLY A N 1
ATOM 6596 C CA . GLY A 1 851 ? -41.212 -3.398 60.532 1.00 53.59 851 GLY A CA 1
ATOM 6597 C C . GLY A 1 851 ? -41.572 -3.485 59.042 1.00 53.59 851 GLY A C 1
ATOM 6598 O O . GLY A 1 851 ? -42.739 -3.605 58.694 1.00 53.59 851 GLY A O 1
ATOM 6599 N N . GLY A 1 852 ? -40.618 -3.421 58.115 1.00 63.50 852 GLY A N 1
ATOM 6600 C CA . GLY A 1 852 ? -40.899 -3.582 56.680 1.00 63.50 852 GLY A CA 1
ATOM 6601 C C . GLY A 1 852 ? -39.662 -4.013 55.906 1.00 63.50 852 GLY A C 1
ATOM 6602 O O . GLY A 1 852 ? -38.559 -3.711 56.332 1.00 63.50 852 GLY A O 1
ATOM 6603 N N . SER A 1 853 ? -39.850 -4.690 54.772 1.00 64.25 853 SER A N 1
ATOM 6604 C CA . SER A 1 853 ? -38.766 -5.268 53.962 1.00 64.25 853 SER A CA 1
ATOM 6605 C C . SER A 1 853 ? -38.082 -4.276 53.011 1.00 64.25 853 SER A C 1
ATOM 6607 O O . SER A 1 853 ? -37.084 -4.610 52.385 1.00 64.25 853 SER A O 1
ATOM 6609 N N . GLY A 1 854 ? -38.636 -3.069 52.829 1.00 71.44 854 GLY A N 1
ATOM 6610 C CA . GLY A 1 854 ? -38.175 -2.111 51.809 1.00 71.44 854 GLY A CA 1
ATOM 6611 C C . GLY A 1 854 ? -38.429 -2.558 50.359 1.00 71.44 854 GLY A C 1
ATOM 6612 O O . GLY A 1 854 ? -38.031 -1.867 49.427 1.00 71.44 854 GLY A O 1
ATOM 6613 N N . LEU A 1 855 ? -39.102 -3.698 50.154 1.00 75.31 855 LEU A N 1
ATOM 6614 C CA . LEU A 1 855 ? -39.354 -4.287 48.834 1.00 75.31 855 LEU A CA 1
ATOM 6615 C C . LEU A 1 855 ? -40.760 -4.013 48.298 1.00 75.31 855 LEU A C 1
ATOM 6617 O O . LEU A 1 855 ? -40.925 -3.854 47.093 1.00 75.31 855 LEU A O 1
ATOM 6621 N N . GLY A 1 856 ? -41.770 -3.905 49.167 1.00 82.12 856 GLY A N 1
ATOM 6622 C CA . GLY A 1 856 ? -43.173 -3.863 48.734 1.00 82.12 856 GLY A CA 1
ATOM 6623 C C . GLY A 1 856 ? -43.496 -2.727 47.755 1.00 82.12 856 GLY A C 1
ATOM 6624 O O . GLY A 1 856 ? -44.226 -2.926 46.786 1.00 82.12 856 GLY A O 1
ATOM 6625 N N . LEU A 1 857 ? -42.939 -1.528 47.962 1.00 88.25 857 LEU A N 1
ATOM 6626 C CA . LEU A 1 857 ? -43.154 -0.386 47.060 1.00 88.25 857 LEU A CA 1
ATOM 6627 C C . LEU A 1 857 ? -42.419 -0.537 45.723 1.00 88.25 857 LEU A C 1
ATOM 6629 O O . LEU A 1 857 ? -42.966 -0.150 44.692 1.00 88.25 857 LEU A O 1
ATOM 6633 N N . TYR A 1 858 ? -41.227 -1.136 45.731 1.00 86.56 858 TYR A N 1
ATOM 6634 C CA . TYR A 1 858 ? -40.488 -1.454 44.511 1.00 86.56 858 TYR A CA 1
ATOM 6635 C C . TYR A 1 858 ? -41.209 -2.531 43.689 1.00 86.56 858 TYR A C 1
ATOM 6637 O O . TYR A 1 858 ? -41.457 -2.334 42.504 1.00 86.56 858 TYR A O 1
ATOM 6645 N N . ILE A 1 859 ? -41.664 -3.609 44.333 1.00 85.62 859 ILE A N 1
ATOM 6646 C CA . ILE A 1 859 ? -42.481 -4.656 43.700 1.00 85.62 859 ILE A CA 1
ATOM 6647 C C . ILE A 1 859 ? -43.779 -4.057 43.144 1.00 85.62 859 ILE A C 1
ATOM 6649 O O . ILE A 1 859 ? -44.149 -4.333 42.006 1.00 85.62 859 ILE A O 1
ATOM 6653 N N . SER A 1 860 ? -44.438 -3.169 43.898 1.00 90.56 860 SER A N 1
ATOM 6654 C CA . SER A 1 860 ? -45.650 -2.486 43.424 1.00 90.56 860 SER A CA 1
ATOM 6655 C C . SER A 1 860 ? -45.396 -1.668 42.159 1.00 90.56 860 SER A C 1
ATOM 6657 O O . SER A 1 860 ? -46.246 -1.637 41.273 1.00 90.56 860 SER A O 1
ATOM 6659 N N . ARG A 1 861 ? -44.226 -1.029 42.058 1.00 90.44 861 ARG A N 1
ATOM 6660 C CA . ARG A 1 861 ? -43.800 -0.315 40.856 1.00 90.44 861 ARG A CA 1
ATOM 6661 C C . ARG A 1 861 ? -43.594 -1.256 39.676 1.00 90.44 861 ARG A C 1
ATOM 6663 O O . ARG A 1 861 ? -44.200 -1.012 38.640 1.00 90.44 861 ARG A O 1
ATOM 6670 N N . LEU A 1 862 ? -42.827 -2.332 39.851 1.00 86.69 862 LEU A N 1
ATOM 6671 C CA . LEU A 1 862 ? -42.581 -3.314 38.790 1.00 86.69 862 LEU A CA 1
ATOM 6672 C C . LEU A 1 862 ? -43.886 -3.928 38.266 1.00 86.69 862 LEU A C 1
ATOM 6674 O O . LEU A 1 862 ? -44.074 -4.045 37.061 1.00 86.69 862 LEU A O 1
ATOM 6678 N N . ILE A 1 863 ? -44.824 -4.255 39.161 1.00 88.38 863 ILE A N 1
ATOM 6679 C CA . ILE A 1 863 ? -46.146 -4.768 38.783 1.00 88.38 863 ILE A CA 1
ATOM 6680 C C . ILE A 1 863 ? -46.919 -3.739 37.952 1.00 88.38 863 ILE A C 1
ATOM 6682 O O . ILE A 1 863 ? -47.489 -4.088 36.921 1.00 88.38 863 ILE A O 1
ATOM 6686 N N . VAL A 1 864 ? -46.981 -2.482 38.401 1.00 90.94 864 VAL A N 1
ATOM 6687 C CA . VAL A 1 864 ? -47.719 -1.421 37.698 1.00 90.94 864 VAL A CA 1
ATOM 6688 C C . VAL A 1 864 ? -47.098 -1.137 36.327 1.00 90.94 864 VAL A C 1
ATOM 6690 O O . VAL A 1 864 ? -47.831 -1.023 35.345 1.00 90.94 864 VAL A O 1
ATOM 6693 N N . GLU A 1 865 ? -45.768 -1.091 36.239 1.00 88.56 865 GLU A N 1
ATOM 6694 C CA . GLU A 1 865 ? -45.030 -0.914 34.983 1.00 88.56 865 GLU A CA 1
ATOM 6695 C C . GLU A 1 865 ? -45.247 -2.101 34.026 1.00 88.56 865 GLU A C 1
ATOM 6697 O O . GLU A 1 865 ? -45.484 -1.885 32.837 1.00 88.56 865 GLU A O 1
ATOM 6702 N N . ALA A 1 866 ? -45.290 -3.341 34.533 1.00 85.62 866 ALA A N 1
ATOM 6703 C CA . ALA A 1 866 ? -45.613 -4.532 33.738 1.00 85.62 866 ALA A CA 1
ATOM 6704 C C . ALA A 1 866 ? -47.035 -4.491 33.144 1.00 85.62 866 ALA A C 1
ATOM 6706 O O . ALA A 1 866 ? -47.277 -5.031 32.067 1.00 85.62 866 ALA A O 1
ATOM 6707 N N . HIS A 1 867 ? -47.965 -3.790 33.800 1.00 88.12 867 HIS A N 1
ATOM 6708 C CA . HIS A 1 867 ? -49.313 -3.517 33.287 1.00 88.12 867 HIS A CA 1
ATOM 6709 C C . HIS A 1 867 ? -49.382 -2.269 32.377 1.00 88.12 867 HIS A C 1
ATOM 6711 O O . HIS A 1 867 ? -50.475 -1.827 32.018 1.00 88.12 867 HIS A O 1
ATOM 6717 N N . GLY A 1 868 ? -48.242 -1.670 32.007 1.00 86.44 868 GLY A N 1
ATOM 6718 C CA . GLY A 1 868 ? -48.170 -0.458 31.178 1.00 86.44 868 GLY A CA 1
ATOM 6719 C C . GLY A 1 868 ? -48.620 0.823 31.895 1.00 86.44 868 GLY A C 1
ATOM 6720 O O . GLY A 1 868 ? -48.997 1.801 31.243 1.00 86.44 868 GLY A O 1
ATOM 6721 N N . GLY A 1 869 ? -48.646 0.805 33.230 1.00 90.06 869 GLY A N 1
ATOM 6722 C CA . GLY A 1 869 ? -49.030 1.919 34.093 1.00 90.06 869 GLY A CA 1
ATOM 6723 C C . GLY A 1 869 ? -47.842 2.662 34.707 1.00 90.06 869 GLY A C 1
ATOM 6724 O O . GLY A 1 869 ? -46.684 2.307 34.511 1.00 90.06 869 GLY A O 1
ATOM 6725 N N . GLU A 1 870 ? -48.139 3.688 35.501 1.00 93.31 870 GLU A N 1
ATOM 6726 C CA . GLU A 1 870 ? -47.157 4.450 36.285 1.00 93.31 870 GLU A CA 1
ATOM 6727 C C . GLU A 1 870 ? -47.595 4.503 37.755 1.00 93.31 870 GLU A C 1
ATOM 6729 O O . GLU A 1 870 ? -48.790 4.606 38.037 1.00 93.31 870 GLU A O 1
ATOM 6734 N N . ILE A 1 871 ? -46.648 4.464 38.698 1.00 94.44 871 ILE A N 1
ATOM 6735 C CA . ILE A 1 871 ? -46.885 4.674 40.135 1.00 94.44 871 ILE A CA 1
ATOM 6736 C C . ILE A 1 871 ? -46.084 5.882 40.632 1.00 94.44 871 ILE A C 1
ATOM 6738 O O . ILE A 1 871 ? -44.919 6.056 40.287 1.00 94.44 871 ILE A O 1
ATOM 6742 N N . TRP A 1 872 ? -46.697 6.726 41.458 1.00 95.00 872 TRP A N 1
ATOM 6743 C CA . TRP A 1 872 ? -46.066 7.932 41.991 1.00 95.00 872 TRP A CA 1
ATOM 6744 C C . TRP A 1 872 ? -46.601 8.302 43.380 1.00 95.00 872 TRP A C 1
ATOM 6746 O O . TRP A 1 872 ? -47.573 7.733 43.888 1.00 95.00 872 TRP A O 1
ATOM 6756 N N . LEU A 1 873 ? -45.948 9.283 44.005 1.00 94.75 873 LEU A N 1
ATOM 6757 C CA . LEU A 1 873 ? -46.239 9.753 45.356 1.00 94.75 873 LEU A CA 1
ATOM 6758 C C . LEU A 1 873 ? -46.455 11.270 45.383 1.00 94.75 873 LEU A C 1
ATOM 6760 O O . LEU A 1 873 ? -45.676 12.032 44.818 1.00 94.75 873 LEU A O 1
ATOM 6764 N N . ASN A 1 874 ? -47.448 11.709 46.153 1.00 92.88 874 ASN A N 1
ATOM 6765 C CA . ASN A 1 874 ? -47.569 13.084 46.626 1.00 92.88 874 ASN A CA 1
ATOM 6766 C C . ASN A 1 874 ? -47.633 13.065 48.157 1.00 92.88 874 ASN A C 1
ATOM 6768 O O . ASN A 1 874 ? -48.604 12.566 48.719 1.00 92.88 874 ASN A O 1
ATOM 6772 N N . SER A 1 875 ? -46.618 13.587 48.845 1.00 92.88 875 SER A N 1
ATOM 6773 C CA . SER A 1 875 ? -46.570 13.563 50.311 1.00 92.88 875 SER A CA 1
ATOM 6774 C C . SER A 1 875 ? -46.042 14.870 50.889 1.00 92.88 875 SER A C 1
ATOM 6776 O O . SER A 1 875 ? -45.177 15.520 50.298 1.00 92.88 875 SER A O 1
ATOM 6778 N N . GLN A 1 876 ? -46.572 15.243 52.053 1.00 89.62 876 GLN A N 1
ATOM 6779 C CA . GLN A 1 876 ? -46.050 16.326 52.874 1.00 89.62 876 GLN A CA 1
ATOM 6780 C C . GLN A 1 876 ? -45.857 15.809 54.300 1.00 89.62 876 GLN A C 1
ATOM 6782 O O . GLN A 1 876 ? -46.795 15.310 54.923 1.00 89.62 876 GLN A O 1
ATOM 6787 N N . GLU A 1 877 ? -44.640 15.958 54.818 1.00 87.44 877 GLU A N 1
ATOM 6788 C CA . GLU A 1 877 ? -44.294 15.576 56.186 1.00 87.44 877 GLU A CA 1
ATOM 6789 C C . GLU A 1 877 ? -45.248 16.224 57.208 1.00 87.44 877 GLU A C 1
ATOM 6791 O O . GLU A 1 877 ? -45.606 17.402 57.109 1.00 87.44 877 GLU A O 1
ATOM 6796 N N . GLY A 1 878 ? -45.742 15.414 58.142 1.00 83.69 878 GLY A N 1
ATOM 6797 C CA . GLY A 1 878 ? -46.745 15.762 59.149 1.00 83.69 878 GLY A CA 1
ATOM 6798 C C . GLY A 1 878 ? -48.194 15.871 58.653 1.00 83.69 878 GLY A C 1
ATOM 6799 O O . GLY A 1 878 ? -49.080 16.105 59.474 1.00 83.69 878 GLY A O 1
ATOM 6800 N N . LYS A 1 879 ? -48.469 15.730 57.347 1.00 87.56 879 LYS A N 1
ATOM 6801 C CA . LYS A 1 879 ? -49.828 15.868 56.778 1.00 87.56 879 LYS A CA 1
ATOM 6802 C C . LYS A 1 879 ? -50.367 14.618 56.075 1.00 87.56 879 LYS A C 1
ATOM 6804 O O . LYS A 1 879 ? -51.532 14.627 55.674 1.00 87.56 879 LYS A O 1
ATOM 6809 N N . GLY A 1 880 ? -49.553 13.574 55.948 1.00 90.75 880 GLY A N 1
ATOM 6810 C CA . GLY A 1 880 ? -49.907 12.312 55.300 1.00 90.75 880 GLY A CA 1
ATOM 6811 C C . GLY A 1 880 ? -49.397 12.192 53.865 1.00 90.75 880 GLY A C 1
ATOM 6812 O O . GLY A 1 880 ? -48.727 13.088 53.339 1.00 90.75 880 GLY A O 1
ATOM 6813 N N . SER A 1 881 ? -49.691 11.055 53.239 1.00 94.69 881 SER A N 1
ATOM 6814 C CA . SER A 1 881 ? -49.227 10.721 51.891 1.00 94.69 881 SER A CA 1
ATOM 6815 C C . SER A 1 881 ? -50.369 10.312 50.962 1.00 94.69 881 SER A C 1
ATOM 6817 O O . SER A 1 881 ? -51.433 9.871 51.384 1.00 94.69 881 SER A O 1
ATOM 6819 N N . ALA A 1 882 ? -50.149 10.471 49.661 1.00 96.06 882 ALA A N 1
ATOM 6820 C CA . ALA A 1 882 ? -51.032 9.997 48.608 1.00 96.06 882 ALA A CA 1
ATOM 6821 C C . ALA A 1 882 ? -50.225 9.190 47.587 1.00 96.06 882 ALA A C 1
ATOM 6823 O O . ALA A 1 882 ? -49.562 9.756 46.715 1.00 96.06 882 ALA A O 1
ATOM 6824 N N . PHE A 1 883 ? -50.302 7.867 47.691 1.00 96.75 883 PHE A N 1
ATOM 6825 C CA . PHE A 1 883 ? -49.745 6.942 46.708 1.00 96.75 883 PHE A CA 1
ATOM 6826 C C . PHE A 1 883 ? -50.750 6.749 45.583 1.00 96.75 883 PHE A C 1
ATOM 6828 O O . PHE A 1 883 ? -51.916 6.451 45.838 1.00 96.75 883 PHE A O 1
ATOM 6835 N N . SER A 1 884 ? -50.324 6.946 44.343 1.00 96.12 884 SER A N 1
ATOM 6836 C CA . SER A 1 884 ? -51.200 6.875 43.177 1.00 96.12 884 SER A CA 1
ATOM 6837 C C . SER A 1 884 ? -50.601 5.963 42.120 1.00 96.12 884 SER A C 1
ATOM 6839 O O . SER A 1 884 ? -49.399 6.021 41.897 1.00 96.12 884 SER A O 1
ATOM 6841 N N . PHE A 1 885 ? -51.429 5.167 41.451 1.00 96.62 885 PHE A N 1
ATOM 6842 C CA . PHE A 1 885 ? -51.016 4.425 40.263 1.00 96.62 885 PHE A CA 1
ATOM 6843 C C . PHE A 1 885 ? -52.070 4.496 39.157 1.00 96.62 885 PHE A C 1
ATOM 6845 O O . PHE A 1 885 ? -53.261 4.679 39.440 1.00 96.62 885 PHE A O 1
ATOM 6852 N N . SER A 1 886 ? -51.632 4.381 37.905 1.00 94.44 886 SER A N 1
ATOM 6853 C CA . SER A 1 886 ? -52.476 4.354 36.709 1.00 94.44 886 SER A CA 1
ATOM 6854 C C . SER A 1 886 ? -52.502 2.966 36.071 1.00 94.44 886 SER A C 1
ATOM 6856 O O . SER A 1 886 ? -51.536 2.216 36.150 1.00 94.44 886 SER A O 1
ATOM 6858 N N . LEU A 1 887 ? -53.622 2.630 35.433 1.00 92.12 887 LEU A N 1
ATOM 6859 C CA . LEU A 1 887 ? -53.793 1.435 34.609 1.00 92.12 887 LEU A CA 1
ATOM 6860 C C . LEU A 1 887 ? -54.417 1.841 33.264 1.00 92.12 887 LEU A C 1
ATOM 6862 O O . LEU A 1 887 ? -55.464 2.500 33.277 1.00 92.12 887 LEU A O 1
ATOM 6866 N N . PRO A 1 888 ? -53.811 1.500 32.115 1.00 89.38 888 PRO A N 1
ATOM 6867 C CA . PRO A 1 888 ? -54.308 1.916 30.806 1.00 89.38 888 PRO A CA 1
ATOM 6868 C C . PRO A 1 888 ? -55.656 1.262 30.454 1.00 89.38 888 PRO A C 1
ATOM 6870 O O . PRO A 1 888 ? -55.932 0.124 30.820 1.00 89.38 888 PRO A O 1
ATOM 6873 N N . LEU A 1 889 ? -56.503 1.987 29.712 1.00 83.56 889 LEU A N 1
ATOM 6874 C CA . LEU A 1 889 ? -57.799 1.494 29.209 1.00 83.56 889 LEU A CA 1
ATOM 6875 C C . LEU A 1 889 ? -57.699 0.706 27.887 1.00 83.56 889 LEU A C 1
ATOM 6877 O O . LEU A 1 889 ? -58.682 0.104 27.469 1.00 83.56 889 LEU A O 1
ATOM 6881 N N . SER A 1 890 ? -56.549 0.757 27.206 1.00 68.19 890 SER A N 1
ATOM 6882 C CA . SER A 1 890 ? -56.298 0.129 25.900 1.00 68.19 890 SER A CA 1
ATOM 6883 C C . SER A 1 890 ? -55.088 -0.797 25.986 1.00 68.19 890 SER A C 1
ATOM 6885 O O . SER A 1 890 ? -54.051 -0.388 26.509 1.00 68.19 890 SER A O 1
ATOM 6887 N N . GLU A 1 891 ? -55.189 -1.993 25.399 1.00 60.03 891 GLU A N 1
ATOM 6888 C CA . GLU A 1 891 ? -54.089 -2.970 25.287 1.00 60.03 891 GLU A CA 1
ATOM 6889 C C . GLU A 1 891 ? -52.895 -2.441 24.474 1.00 60.03 891 GLU A C 1
ATOM 6891 O O . GLU A 1 891 ? -51.768 -2.891 24.656 1.00 60.03 891 GLU A O 1
ATOM 6896 N N . SER A 1 892 ? -53.099 -1.415 23.638 1.00 51.50 892 SER A N 1
ATOM 6897 C CA . SER A 1 892 ? -52.073 -0.834 22.754 1.00 51.50 892 SER A CA 1
ATOM 6898 C C . SER A 1 892 ? -50.918 -0.104 23.467 1.00 51.50 892 SER A C 1
ATOM 6900 O O . SER A 1 892 ? -50.128 0.566 22.803 1.00 51.50 892 SER A O 1
ATOM 6902 N N . ARG A 1 893 ? -50.860 -0.133 24.805 1.00 53.69 893 ARG A N 1
ATOM 6903 C CA . ARG A 1 893 ? -49.797 0.465 25.637 1.00 53.69 893 ARG A CA 1
ATOM 6904 C C . ARG A 1 893 ? -49.051 -0.550 26.510 1.00 53.69 893 ARG A C 1
ATOM 6906 O O . ARG A 1 893 ? -48.203 -0.137 27.296 1.00 53.69 893 ARG A O 1
ATOM 6913 N N . LEU A 1 894 ? -49.343 -1.843 26.384 1.00 56.75 894 LEU A N 1
ATOM 6914 C CA . LEU A 1 894 ? -48.530 -2.875 27.025 1.00 56.75 894 LEU A CA 1
ATOM 6915 C C . LEU A 1 894 ? -47.122 -2.884 26.388 1.00 56.75 894 LEU A C 1
ATOM 6917 O O . LEU A 1 894 ? -47.018 -2.723 25.168 1.00 56.75 894 LEU A O 1
ATOM 6921 N N . PRO A 1 895 ? -46.037 -3.038 27.170 1.00 51.62 895 PRO A N 1
ATOM 6922 C CA . PRO A 1 895 ? -44.687 -3.161 26.624 1.00 51.62 895 PRO A CA 1
ATOM 6923 C C . PRO A 1 895 ? -44.611 -4.303 25.589 1.00 51.62 895 PRO A C 1
ATOM 6925 O O . PRO A 1 895 ? -45.204 -5.362 25.816 1.00 51.62 895 PRO A O 1
ATOM 6928 N N . PRO A 1 896 ? -43.887 -4.135 24.463 1.00 46.72 896 PRO A N 1
ATOM 6929 C CA . PRO A 1 896 ? -43.882 -5.100 23.356 1.00 46.72 896 PRO A CA 1
ATOM 6930 C C . PRO A 1 896 ? -43.441 -6.518 23.764 1.00 46.72 896 PRO A C 1
ATOM 6932 O O . PRO A 1 896 ? -43.923 -7.491 23.190 1.00 46.72 896 PRO A O 1
ATOM 6935 N N . GLU A 1 897 ? -42.609 -6.653 24.799 1.00 47.97 897 GLU A N 1
ATOM 6936 C CA . GLU A 1 897 ? -42.129 -7.940 25.332 1.00 47.97 897 GLU A CA 1
ATOM 6937 C C . GLU A 1 897 ? -43.206 -8.761 26.067 1.00 47.97 897 GLU A C 1
ATOM 6939 O O . GLU A 1 897 ? -43.090 -9.979 26.146 1.00 47.97 897 GLU A O 1
ATOM 6944 N N . VAL A 1 898 ? -44.290 -8.137 26.545 1.00 45.78 898 VAL A N 1
ATOM 6945 C CA . VAL A 1 898 ? -45.389 -8.820 27.264 1.00 45.78 898 VAL A CA 1
ATOM 6946 C C . VAL A 1 898 ? -46.444 -9.368 26.292 1.00 45.78 898 VAL A C 1
ATOM 6948 O O . VAL A 1 898 ? -47.152 -10.329 26.584 1.00 45.78 898 VAL A O 1
ATOM 6951 N N . THR A 1 899 ? -46.537 -8.788 25.093 1.00 41.91 899 THR A N 1
ATOM 6952 C CA . THR A 1 899 ? -47.543 -9.166 24.084 1.00 41.91 899 THR A CA 1
ATOM 6953 C C . THR A 1 899 ? -47.226 -10.465 23.328 1.00 41.91 899 THR A C 1
ATOM 6955 O O . THR A 1 899 ? -48.106 -11.012 22.664 1.00 41.91 899 THR A O 1
ATOM 6958 N N . SER A 1 900 ? -46.000 -10.991 23.432 1.00 38.78 900 SER A N 1
ATOM 6959 C CA . SER A 1 900 ? -45.522 -12.130 22.633 1.00 38.78 900 SER A CA 1
ATOM 6960 C C . SER A 1 900 ? -45.822 -13.513 23.227 1.00 38.78 900 SER A C 1
ATOM 6962 O O . SER A 1 900 ? -45.856 -14.482 22.472 1.00 38.78 900 SER A O 1
ATOM 6964 N N . ASN A 1 901 ? -46.103 -13.633 24.531 1.00 39.06 901 ASN A N 1
ATOM 6965 C CA . ASN A 1 901 ? -46.299 -14.946 25.171 1.00 39.06 901 ASN A CA 1
ATOM 6966 C C . ASN A 1 901 ? -47.738 -15.487 25.147 1.00 39.06 901 ASN A C 1
ATOM 6968 O O . ASN A 1 901 ? -47.932 -16.666 25.428 1.00 39.06 901 ASN A O 1
ATOM 6972 N N . ASN A 1 902 ? -48.739 -14.689 24.752 1.00 35.94 902 ASN A N 1
ATOM 6973 C CA . ASN A 1 902 ? -50.144 -15.130 24.731 1.00 35.94 902 ASN A CA 1
ATOM 6974 C C . ASN A 1 902 ? -50.763 -15.285 23.332 1.00 35.94 902 ASN A C 1
ATOM 6976 O O . ASN A 1 902 ? -51.971 -15.482 23.206 1.00 35.94 902 ASN A O 1
ATOM 6980 N N . VAL A 1 903 ? -49.951 -15.285 22.270 1.00 36.06 903 VAL A N 1
ATOM 6981 C CA . VAL A 1 903 ? -50.408 -15.629 20.911 1.00 36.06 903 VAL A CA 1
ATOM 6982 C C . VAL A 1 903 ? -49.619 -16.821 20.376 1.00 36.06 903 VAL A C 1
ATOM 6984 O O . VAL A 1 903 ? -48.846 -16.686 19.439 1.00 36.06 903 VAL A O 1
ATOM 6987 N N . ALA A 1 904 ? -49.793 -17.986 21.008 1.00 33.78 904 ALA A N 1
ATOM 6988 C CA . ALA A 1 904 ? -49.807 -19.307 20.361 1.00 33.78 904 ALA A CA 1
ATOM 6989 C C . ALA A 1 904 ? -49.718 -20.431 21.405 1.00 33.78 904 ALA A C 1
ATOM 6991 O O . ALA A 1 904 ? -48.631 -20.896 21.742 1.00 33.78 904 ALA A O 1
ATOM 6992 N N . ARG A 1 905 ? -50.866 -20.972 21.820 1.00 27.66 905 ARG A N 1
ATOM 6993 C CA . ARG A 1 905 ? -51.007 -22.422 22.020 1.00 27.66 905 ARG A CA 1
ATOM 6994 C C . ARG A 1 905 ? -52.368 -22.860 21.462 1.00 27.66 905 ARG A C 1
ATOM 6996 O O . ARG A 1 905 ? -53.339 -22.149 21.716 1.00 27.66 905 ARG A O 1
ATOM 7003 N N . PRO A 1 906 ? -52.427 -23.933 20.651 1.00 33.91 906 PRO A N 1
ATOM 7004 C CA . PRO A 1 906 ? -53.687 -24.507 20.181 1.00 33.91 906 PRO A CA 1
ATOM 7005 C C . PRO A 1 906 ? -54.527 -25.085 21.323 1.00 33.91 906 PRO A C 1
ATOM 7007 O O . PRO A 1 906 ? -53.931 -25.496 22.348 1.00 33.91 906 PRO A O 1
#

Nearest PDB structures (foldseek):
  6rh7-assembly1_B  TM=8.516E-01  e=1.122E-17  Thermotoga maritima
  4q20-assembly1_A  TM=8.679E-01  e=4.520E-17  Caulobacter vibrioides CB15
  4q20-assembly1_B  TM=8.781E-01  e=2.521E-16  Caulobacter vibrioides CB15
  7zp0-assembly1_A  TM=8.682E-01  e=1.108E-13  Escherichia coli 'BL21-Gold(DE3)pLysS AG'
  9eut-assembly1_B  TM=2.996E-01  e=2.552E-20  Pseudomonas aeruginosa

Sequence (906 aa):
MLSQLADLLEKQAPAIYEKWTAQARAKGYSDGVIIHEAVWPTLLTALRKDDLTPFKQKLGDIVHKKVTAGAITRRQFMDETQAQFDVITEELLSCWQGDKAELASLWQTLSHLQAEVTFSFSENYLQTTQRKSPRLVQTEALCQENREIRALQEAIAAVQSTLDLSEVLDKIVNGVVDGMGYQAALLAVVDEQTGTLPVRSVAVEKRLRHLGSHLDGLEKTQAVLPLSQVDNIAVHSALAGRTTLTSRLHDVFRPLVPALTCDALQKLAGIRAIASIPLMDQNHLLGVLLAGSSEEKISPSELASLQAFAQQAAIAIEKAQLFTETERQLRTMSTLNDLARQISSSLQLDRVLETIVSTLRTVVNCRGCVLFLLDKEREILEIKASSGLKPQWRETAQFRLGEGIAGQVAQTGQPIYIPDVRQQPNYIAFDPEVRSVLAVPMISQGQIIGTLNVDDNKPDAFPSDLEQLLTIAAAQAAVAITNASLFEKTVFEQMRTEAIINHMADGLLMLDSALRIVRMNPALEQMLETSAADVMGRSISELGNDPHFEALVSISQIELGQEDTDRWVMDGATLPCAGCIVKLPGLQQSSTDFKKAQDCTQCAVFQRFAEIHAQQGVMEQEIALSGANNRVLQVSSSLVSDANGKPLGQVKVVHDISKERELDQMQSDFISMVSHELRTPLFSIQGFVRLILDGQVPDEKTRNDFLNIVEEQTVNLTSMVEDLLNLSRLEAGIIDLELETVQIDQITRQVLAKLHSLSKNKGIVLKMHKSQDIPPLTADRRWLDHVLTNLVGNAIKFTPENGRVWVRIKRRALDVVVQVIDSGIGIPPEAQKKLFSKFYQVDGSMTRKAGGSGLGLYISRLIVEAHGGEIWLNSQEGKGSAFSFSLPLSESRLPPEVTSNNVARP

Foldseek 3Di:
DLLVLLVVCVVCVVVLVVVLVVVCVVVPHDPVVDPDPVLSVVSSVCSNVVHCVSSLVVVLVVVVVCVVVVNDDLVRVLVSLVSSLVSSLVSCVVPDPDDPVVNVVVVVVSVVVSVVSNVSNVVVVVVPDDDDDPVVVVVVVVVVLVLLVVLLVVLLCCLQVDLALLSNLASLFCSCCVRVPFQKKWWWWADPVQQKTWTADIDGHPVCCVVVVVVVVSNVVRPIGHLVPCQQQLSVCQVVVHKDKDQFQCSNCPPPDDRVVSVVVCVSSLFRMKIWHFQDDPNDTGTIMITTHNDNDDDPSSVVSSNVSSPSSSVSSVSSVVVVVVVVVVVVVVVLVVLLVVLLPDLDLLVSQQSLQVVCCVVLVFQKKWWWFADPVQQKTATSYMDNDDPVLNVPDIAHQVQAPFNPCQNPQAKDWDQALVVPPRHDCSDPLWGIKIKHFQDDPNHTGGIMMTTHSHGRSDDPVVNVVVNVSSPSSSVSNVVSVVVVVVVVVVVVVLVCQQPDCWWKFWAFLQQATQDTHVNLCVVLVHDCVVRHRHHLVVCCVPLSSVVVVVVVPPDPDDPPPDDDDDDDDDDDDDDDDDDDDDDDDDDDDDDDPPPDPPDPVVVVVVVVVVPQDFDWDWDFRPDPVGWIKIKTKGFDADPVRHTGTMMIIIHTCRVVVVVVVVVVVVVVLLVVQLVVLVVLLVVLVVCVVVVVQPDPVSNVVSVVSNVVSVVVNVVSVVLVVLVVCLVVVNDPWPWDFDDLVVLLVVLCVVCVVLCVVLLEAEEEEEDPDDGTAGGRSVLSNLLSNLLLVVQSLQAHRNWYWYWYWYDDPWWIKIKIWTQGQWDDPVQQVCLLPAQDDDDDPCCVVRDDRSRSSVSSQSRLVQQLKGWHKDTDGNGTIMIMMIHGRDPVRHDPSNVPPPPDDD

Solvent-accessible surface area (backbone atoms only — not comparable to full-atom values): 50091 Å² total; per-residue (Å²): 105,54,49,57,52,28,56,50,50,64,72,43,41,68,61,48,50,54,54,46,55,52,52,40,52,75,71,70,54,57,91,86,75,59,90,51,80,83,50,53,65,42,45,40,52,15,36,58,65,79,43,56,63,69,32,52,52,54,50,50,52,55,49,49,58,36,45,78,67,69,73,55,52,76,66,57,54,51,55,50,52,47,54,52,52,50,47,50,49,54,52,50,63,75,70,62,86,73,61,71,69,60,52,51,52,50,50,53,51,53,53,50,52,52,53,50,57,56,49,56,52,54,57,61,61,62,70,74,69,85,72,96,53,80,65,54,61,54,50,52,51,52,54,49,52,53,48,54,53,48,29,52,50,53,27,52,52,56,29,67,71,55,58,50,53,71,61,30,48,46,35,47,24,40,24,42,19,78,40,68,68,26,41,27,17,38,35,24,40,51,38,79,92,77,48,28,36,29,34,70,32,74,32,57,30,82,92,49,46,85,59,35,74,72,52,52,49,43,44,74,62,42,48,69,40,53,61,84,45,57,82,17,43,50,40,38,9,47,76,67,71,40,72,42,77,46,67,52,59,34,44,67,38,44,86,86,44,59,55,72,59,28,55,53,49,29,62,73,60,47,43,33,20,34,43,24,35,40,16,46,50,100,91,42,75,53,23,32,40,34,40,24,28,66,45,78,65,81,48,74,68,59,49,52,50,51,50,54,47,36,41,53,48,25,50,45,51,53,53,11,49,54,48,53,53,50,51,52,51,51,53,53,50,50,55,53,50,54,51,50,53,60,48,62,69,52,80,46,58,71,62,33,43,40,51,50,26,48,49,49,25,62,76,70,66,44,57,26,17,40,34,31,39,51,42,78,92,77,44,31,34,36,55,76,25,61,26,72,65,64,73,80,53,57,84,69,51,69,34,42,66,57,36,42,69,62,13,34,18,54,63,69,67,41,72,46,78,38,46,44,45,89,80,39,93,72,57,71,79,85,53,89,65,56,20,15,40,42,35,27,35,12,44,43,98,92,38,74,50,20,28,40,34,39,31,25,68,44,62,63,74,72,59,78,73,52,56,57,54,50,40,55,50,22,36,52,50,26,47,44,52,52,52,28,53,53,50,53,50,53,53,49,55,50,51,50,52,50,51,50,55,54,68,35,84,45,15,38,39,32,27,36,69,80,43,21,30,76,44,59,26,59,36,31,26,64,75,58,75,42,62,46,86,84,47,58,70,39,43,46,72,78,40,35,85,39,79,75,34,29,65,63,32,68,78,56,73,69,75,77,78,74,82,79,85,73,86,83,85,89,77,90,78,92,84,83,94,82,89,83,85,87,80,82,92,86,79,93,78,92,78,88,87,88,81,86,90,86,83,65,90,83,39,73,67,52,53,52,50,51,60,61,63,72,46,99,62,73,47,74,48,80,41,77,46,87,61,101,76,61,42,32,32,39,38,37,38,40,80,39,55,48,100,86,66,50,71,54,22,36,43,35,40,36,39,82,44,39,66,60,53,52,51,53,48,55,52,50,53,48,56,53,48,54,56,51,64,56,46,54,46,51,52,51,36,54,50,46,52,47,39,57,73,71,63,72,52,94,45,72,67,62,44,51,52,42,49,51,49,37,50,51,37,50,53,50,51,50,52,51,53,48,51,52,54,48,48,56,33,57,74,68,68,60,65,85,72,68,65,37,86,36,52,66,70,56,51,51,51,52,46,51,59,71,46,40,64,65,29,56,78,39,52,32,50,76,46,79,48,69,55,99,72,71,75,71,32,79,39,36,65,70,61,52,47,49,39,50,43,50,54,51,48,48,37,58,69,54,24,56,71,64,27,45,38,37,39,38,41,42,63,58,99,62,30,40,36,43,33,41,34,25,52,14,53,37,46,54,78,83,51,61,82,44,49,61,34,81,65,37,71,78,90,50,97,60,48,82,78,65,69,81,82,29,41,66,56,25,52,36,40,54,54,32,44,69,57,40,23,51,67,51,78,52,56,41,62,73,62,8,35,33,45,34,36,36,38,44,71,55,79,92,54,49,54,76,82,66,66,63,79,80,75,81,80,136

Secondary structure (DSSP, 8-state):
-HHHHHHHHHHHHHHHHHHHHHHHHHTT--TTTS--TTTHHHHHHHHHHT--HHHHHHHHHHHHHHHHTT---HHHHHHHHHHHHHHHHHHHHHH--S-HHHHHHHHHHHHHHHHHHHHHHHHHHHHT-----HHHHHHHHHHHHHHHHHHHHHHHHHHTT---HHHHHHHHHHIIIIIT--SEEEEEE-BTTTTEEEEEEEEE-GGGHHHHHHHHHHHHTT-EEETT-TTSHHHHHHHHTS-EEES-THHHHTTTS-HHHHHHHHHHHT--EEEEEEEEETTEEEEEEEEEESSSS--HHHHHHHHHHHHHHHHHHHHHHHHHHHHHHHHHHHHHHHHHHHHTT---HHHHHHHHHHHHHHHHT-SEEEEEEEETTTTEEEEEEEESS-HHHHTT-EEETTSHHHHHHHHH-S-EEES-GGG-TT---SSTT--EEEEEEEEETTEEEEEEEEEESSTT---HHHHHHHHHHHHHHHHHHHHHHHHHHHHHHHHHHHHHHHH-SSEEEEEETT-BEEEE-HHHHHHTT--HHHHTTSBGGGGTTSHHHHHHHHTT-S-------S---------------PPPS---------------TT-HHHHHHHHHHTS---EEEEEEE-STT-EEEEEEEEEEE-TTS-EEEEEEEEEE-HHHHHHHHHHHHHHHHHHHHHHHHHHHHHHHHHHHHTT---SHHHHHHHHHHHHHHHHHHHHHHHHHHHHHHHHTT------EEE-HHHHHHHHHHHTHHHHHHTT-EEEEEE-S----EEE-HHHHHHHHHHHHHHHHHHSPTT-EEEEEEEE-SSEEEEEEEE-S----HHHHTTTTSTT-----TTHHHH---S-HHHHHHHHHHHTT--EEEEEETTTEEEEEEEEESSGGGS-TTTTTSSS---

Mean predicted aligned error: 22.79 Å